Protein AF-A0A1B6BHJ2-F1 (afdb_monomer_lite)

pLDDT: mean 88.51, std 11.36, range [40.91, 98.75]

Secondary structure (DSSP, 8-state):
-HHHHHHHHHHHHHHHHHHHHIIIIIHHHHHHHTSPPPS-EEEE-SS--HHHHHHHHHHTPEEPPTTS--SEEEE--THHHH-S-GGGGTTSEEEEES-HHHHTT-HHHHHHHHHHHSEEEEEEEEEEES-TT-TTTS-HHHHHHHHHHHSS-----SSEEEEE-SS-EEEEEBTTTEEEEEEEEETTTTEEEEEE--SEEEEEEESSPEEEEEEEEE-HHHHHHHHTTT--SEEEEEEEEE-SS-EEEEESB-SS----------TTHHHHHHTT-S----TTHHHIIIIIHHHHHHHHHHHTS----------SEEEETTEEEEEPTTS-EEE--EEEEE-----TT--TTS----HHHHHHHHHHHGGGT--EEEESS---HHHHHHHHHHHTT-SSPPEEEEEEPPPSS-GGG-TT-HHHHHHHHHHHHHHHHHHTT-EEEPP-TTS--EEE----GGGEEEEEE--S--HHHHHHHHHHTTT---B-SSEEE-TT--HHHHHHHHHHHHHHHHIIIII----EEEEEE-GGG-SS--TT-B-TTS-GGG-GGGS----GGGEEE-TTT-S-EEEEEE--SS-STHHHH-GGGGG-B-SSSB-HHHHHHHHHHHH--SS-EEEEEE-----SSEEE--TTS--EE---HHHHHHHHHHHHHHHHHTT-SEEEES-SB--TT---TTTGGGSSSGGGGGGS--TT-GGGS--SEEEEEPPPPPEEEEE---TT-SEEEEEEEE-SSEEEEEEEESS---GGG-EEEEEE--S---TT-TTS----EEEEESSS-EEEE-GGG-GGGT--S-----TT--B--EEEEE--EE-TT--EE--EEEETTB--BS-TTSTT--EEEETTEEEEEEEGGGGTEEEGGGTEEE--SS-----STT-S-EEE-SEEEEEEEESTT-EEEEEEEPP--SS--EEEEE-TTHHHHHHHHHHS--

Foldseek 3Di:
DVVVVVVVVVVVVVVVVVVVCCVPPVVLVVCLVPDDADPAEEEEDDDDFQLVVLLCSLRNHHYDDPVDQGQEYEAADLVLLVDQFVLSQFQHEYEYEQCCVVCVVPPSSQVSCCVQFQKHFDQKKKFKDQWQVPVVPPDVQQQVLVCVVPVDGSPGTGIWMWMDGNRDIDIGHEPAWFHDAWFKAAPQLPFNDTAHDGFMFTAMDGPFDARMKTATGTDPNNVVRCVVVPHDNMGGQKGFGDFLRHTYMYGRTCLRNADDPDPDSGPVVLVCVLVCVDPDPDSSVNSSSRPVSSPVVVVVVCSVPRVDNPQQPAAQWFDDFQFIWGADPVRDTDTAFFQAFEDQAFAFLGDSLRGDPALVVLLVLVVVCVLLLGQEYEYAADGALSNLVSLLVCQVPDPRHRAYAYEQEQDPDPVQLACPDPVSVVVSLVRLVVRLCLLQQHDAAGDDPSHYGGRRGHHNSNRYQEYEYYEARFPVSQVRNQVVQPPDWADAPWKTFAPPAGSVLRSRRVSQRSSVCCCCVPNVYAHEYEYEYEQLAAPDAQLQQAAPVLDNCPRRSPNHHHANVRMDGPSVSHRFYEYEYQQECFPDPSSARRVQLQVDADPVGGDSSLSVLLVRLVVNRRYAYEDQEYFAFAFLDFLADHPVGRTRHNDFLQVRLVVLLVSVVSCVVSPHSYYYYHHAEQQQLDADPQQQQLQPPNSQSSNAHASNGRSRGGHLKYKFFDWDDWAWQDADPDPPDQFGTWTWTDARWWTKIKTFGPAFDDLVLKKKKFKAQDQDDDPPDPPQTDGQWMWIRHPWIFIWGAPQCQVQQQRNADDRDPPVGTDWNKHWRAPWGAGSVGDTDHTDIDGPGTAAEDDVVGVNHAWYGDTRMIMGIDTPVSVQANRLQQQKGFHAPDGDDDDDHNPTDIGHGQWMWMWIDRHPPDIDITTGGGHHDSHGHIDIDRRPSSSVSSVSSVPPDD

Radius of gyration: 37.05 Å; chains: 1; bounding box: 102×78×126 Å

Structure (mmCIF, N/CA/C/O backbone):
data_AF-A0A1B6BHJ2-F1
#
_entry.id   AF-A0A1B6BHJ2-F1
#
loop_
_atom_site.group_PDB
_atom_site.id
_atom_site.type_symbol
_atom_site.label_atom_id
_atom_site.label_alt_id
_atom_site.label_comp_id
_atom_site.label_asym_id
_atom_site.label_entity_id
_atom_site.label_seq_id
_atom_site.pdbx_PDB_ins_code
_atom_site.Cartn_x
_atom_site.Cartn_y
_atom_site.Cartn_z
_atom_site.occupancy
_atom_site.B_iso_or_equiv
_atom_site.auth_seq_id
_atom_site.auth_comp_id
_atom_site.auth_asym_id
_atom_site.auth_atom_id
_atom_site.pdbx_PDB_model_num
ATOM 1 N N . MET A 1 1 ? -55.865 11.890 91.280 1.00 54.75 1 MET A N 1
ATOM 2 C CA . MET A 1 1 ? -56.170 11.549 89.866 1.00 54.75 1 MET A CA 1
ATOM 3 C C . MET A 1 1 ? -55.189 12.130 88.832 1.00 54.75 1 MET A C 1
ATOM 5 O O . MET A 1 1 ? -54.947 11.441 87.851 1.00 54.75 1 MET A O 1
ATOM 9 N N . LYS A 1 2 ? -54.551 13.300 89.038 1.00 54.31 2 LYS A N 1
ATOM 10 C CA . LYS A 1 2 ? -53.601 13.906 88.067 1.00 54.31 2 LYS A CA 1
ATOM 11 C C . LYS A 1 2 ? -52.316 13.096 87.763 1.00 54.31 2 LYS A C 1
ATOM 13 O O . LYS A 1 2 ? -51.850 13.119 86.633 1.00 54.31 2 LYS A O 1
ATOM 18 N N . TYR A 1 3 ? -51.790 12.308 88.706 1.00 54.91 3 TYR A N 1
ATOM 19 C CA . TYR A 1 3 ? -50.538 11.544 88.514 1.00 54.91 3 TYR A CA 1
ATOM 20 C C . TYR A 1 3 ? -50.651 10.307 87.593 1.00 54.91 3 TYR A C 1
ATOM 22 O O . TYR A 1 3 ? -49.688 9.943 86.921 1.00 54.91 3 TYR A O 1
ATOM 30 N N . LYS A 1 4 ? -51.828 9.663 87.506 1.00 57.78 4 LYS A N 1
ATOM 31 C CA . LYS A 1 4 ? -52.024 8.471 86.649 1.00 57.78 4 LYS A CA 1
ATOM 32 C C . LYS A 1 4 ? -52.109 8.812 85.155 1.00 57.78 4 LYS A C 1
ATOM 34 O O . LYS A 1 4 ? -51.774 7.969 84.328 1.00 57.78 4 LYS A O 1
ATOM 39 N N . TRP A 1 5 ? -52.529 10.031 84.815 1.00 62.50 5 TRP A N 1
ATOM 40 C CA . TRP A 1 5 ? -52.622 10.497 83.427 1.00 62.50 5 TRP A CA 1
ATOM 41 C C . TRP A 1 5 ? -51.245 10.833 82.843 1.00 62.50 5 TRP A C 1
ATOM 43 O O . TRP A 1 5 ? -50.925 10.384 81.748 1.00 62.50 5 TRP A O 1
ATOM 53 N N . ILE A 1 6 ? -50.387 11.506 83.618 1.00 63.62 6 ILE A N 1
ATOM 54 C CA . ILE A 1 6 ? -49.009 11.838 83.213 1.00 63.62 6 ILE A CA 1
ATOM 55 C C . ILE A 1 6 ? -48.178 10.563 83.003 1.00 63.62 6 ILE A C 1
ATOM 57 O O . ILE A 1 6 ? -47.465 10.450 82.015 1.00 63.62 6 ILE A O 1
ATOM 61 N N . SER A 1 7 ? -48.336 9.551 83.865 1.00 67.50 7 SER A N 1
ATOM 62 C CA . SER A 1 7 ? -47.655 8.255 83.703 1.00 67.50 7 SER A CA 1
ATOM 63 C C . SER A 1 7 ? -48.098 7.491 82.446 1.00 67.50 7 SER A C 1
ATOM 65 O O . SER A 1 7 ? -47.268 6.873 81.782 1.00 67.50 7 SER A O 1
ATOM 67 N N . ARG A 1 8 ? -49.389 7.535 82.086 1.00 71.00 8 ARG A N 1
ATOM 68 C CA . ARG A 1 8 ? -49.895 6.900 80.856 1.00 71.00 8 ARG A CA 1
ATOM 69 C C . ARG A 1 8 ? -49.458 7.649 79.598 1.00 71.00 8 ARG A C 1
ATOM 71 O O . ARG A 1 8 ? -49.061 6.995 78.641 1.00 71.00 8 ARG A O 1
ATOM 78 N N . ALA A 1 9 ? -49.458 8.982 79.626 1.00 70.44 9 ALA A N 1
ATOM 79 C CA . ALA A 1 9 ? -48.932 9.802 78.538 1.00 70.44 9 ALA A CA 1
ATOM 80 C C . ALA A 1 9 ? -47.420 9.587 78.345 1.00 70.44 9 ALA A C 1
ATOM 82 O O . ALA A 1 9 ? -46.979 9.378 77.222 1.00 70.44 9 ALA A O 1
ATOM 83 N N . ALA A 1 10 ? -46.641 9.521 79.432 1.00 69.50 10 ALA A N 1
ATOM 84 C CA . ALA A 1 10 ? -45.207 9.235 79.377 1.00 69.50 10 ALA A CA 1
ATOM 85 C C . ALA A 1 10 ? -44.909 7.825 78.839 1.00 69.50 10 ALA A C 1
ATOM 87 O O . ALA A 1 10 ? -44.024 7.667 78.008 1.00 69.50 10 ALA A O 1
ATOM 88 N N . LYS A 1 11 ? -45.672 6.798 79.243 1.00 74.88 11 LYS A N 1
ATOM 89 C CA . LYS A 1 11 ? -45.531 5.438 78.690 1.00 74.88 11 LYS A CA 1
ATOM 90 C C . LYS A 1 11 ? -45.929 5.358 77.215 1.00 74.88 11 LYS A C 1
ATOM 92 O O . LYS A 1 11 ? -45.253 4.672 76.459 1.00 74.88 11 LYS A O 1
ATOM 97 N N . GLY A 1 12 ? -46.984 6.064 76.806 1.00 77.50 12 GLY A N 1
ATOM 98 C CA . GLY A 1 12 ? -47.371 6.176 75.397 1.00 77.50 12 GLY A CA 1
ATOM 99 C C . GLY A 1 12 ? -46.310 6.893 74.561 1.00 77.50 12 GLY A C 1
ATOM 100 O O . GLY A 1 12 ? -45.999 6.454 73.461 1.00 77.50 12 GLY A O 1
ATOM 101 N N . PHE A 1 13 ? -45.694 7.939 75.115 1.00 77.38 13 PHE A N 1
ATOM 102 C CA . PHE A 1 13 ? -44.609 8.677 74.474 1.00 77.38 13 PHE A CA 1
ATOM 103 C C . PHE A 1 13 ? -43.331 7.839 74.348 1.00 77.38 13 PHE A C 1
ATOM 105 O O . PHE A 1 13 ? -42.754 7.771 73.270 1.00 77.38 13 PHE A O 1
ATOM 112 N N . VAL A 1 14 ? -42.935 7.120 75.404 1.00 77.25 14 VAL A N 1
ATOM 113 C CA . VAL A 1 14 ? -41.808 6.173 75.349 1.00 77.25 14 VAL A CA 1
ATOM 114 C C . VAL A 1 14 ? -42.086 5.057 74.343 1.00 77.25 14 VAL A C 1
ATOM 116 O O . VAL A 1 14 ? -41.214 4.747 73.549 1.00 77.25 14 VAL A O 1
ATOM 119 N N . PHE A 1 15 ? -43.299 4.498 74.305 1.00 79.56 15 PHE A N 1
ATOM 120 C CA . PHE A 1 15 ? -43.665 3.458 73.337 1.00 79.56 15 PHE A CA 1
ATOM 121 C C . PHE A 1 15 ? -43.619 3.957 71.885 1.00 79.56 15 PHE A C 1
ATOM 123 O O . PHE A 1 15 ? -43.091 3.265 71.018 1.00 79.56 15 PHE A O 1
ATOM 130 N N . LEU A 1 16 ? -44.107 5.175 71.626 1.00 79.06 16 LEU A N 1
ATOM 131 C CA . LEU A 1 16 ? -44.001 5.827 70.319 1.00 79.06 16 LEU A CA 1
ATOM 132 C C . LEU A 1 16 ? -42.543 6.077 69.921 1.00 79.06 16 LEU A C 1
ATOM 134 O O . LEU A 1 16 ? -42.182 5.823 68.777 1.00 79.06 16 LEU A O 1
ATOM 138 N N . ILE A 1 17 ? -41.698 6.507 70.862 1.00 77.62 17 ILE A N 1
ATOM 139 C CA . ILE A 1 17 ? -40.258 6.671 70.629 1.00 77.62 17 ILE A CA 1
ATOM 140 C C . ILE A 1 17 ? -39.598 5.321 70.344 1.00 77.62 17 ILE A C 1
ATOM 142 O O . ILE A 1 17 ? -38.820 5.223 69.404 1.00 77.62 17 ILE A O 1
ATOM 146 N N . THR A 1 18 ? -39.923 4.262 71.087 1.00 75.38 18 THR A N 1
ATOM 147 C CA . THR A 1 18 ? -39.365 2.924 70.849 1.00 75.38 18 THR A CA 1
ATOM 148 C C . THR A 1 18 ? -39.787 2.372 69.487 1.00 75.38 18 THR A C 1
ATOM 150 O O . THR A 1 18 ? -38.952 1.829 68.772 1.00 75.38 18 THR A O 1
ATOM 153 N N . ILE A 1 19 ? -41.051 2.549 69.085 1.00 78.12 19 ILE A N 1
ATOM 154 C CA . ILE A 1 19 ? -41.525 2.183 67.742 1.00 78.12 19 ILE A CA 1
ATOM 155 C C . ILE A 1 19 ? -40.810 3.005 66.669 1.00 78.12 19 ILE A C 1
ATOM 157 O O . ILE A 1 19 ? -40.374 2.438 65.672 1.00 78.12 19 ILE A O 1
ATOM 161 N N . ALA A 1 20 ? -40.636 4.311 66.881 1.00 74.69 20 ALA A N 1
ATOM 162 C CA . ALA A 1 20 ? -39.892 5.165 65.964 1.00 74.69 20 ALA A CA 1
ATOM 163 C C . ALA A 1 20 ? -38.426 4.718 65.841 1.00 74.69 20 ALA A C 1
ATOM 165 O O . ALA A 1 20 ? -37.919 4.634 64.731 1.00 74.69 20 ALA A O 1
ATOM 166 N N . ILE A 1 21 ? -37.771 4.347 66.945 1.00 72.38 21 ILE A N 1
ATOM 167 C CA . ILE A 1 21 ? -36.404 3.802 66.963 1.00 72.38 21 ILE A CA 1
ATOM 168 C C . ILE A 1 21 ? -36.332 2.465 66.209 1.00 72.38 21 ILE A C 1
ATOM 170 O O . ILE A 1 21 ? -35.417 2.262 65.414 1.00 72.38 21 ILE A O 1
ATOM 174 N N . ILE A 1 22 ? -37.299 1.563 66.402 1.00 68.88 22 ILE A N 1
ATOM 175 C CA . ILE A 1 22 ? -37.365 0.286 65.672 1.00 68.88 22 ILE A CA 1
ATOM 176 C C . ILE A 1 22 ? -37.569 0.530 64.168 1.00 68.88 22 ILE A C 1
ATOM 178 O O . ILE A 1 22 ? -36.871 -0.075 63.355 1.00 68.88 22 ILE A O 1
ATOM 182 N N . LEU A 1 23 ? -38.467 1.445 63.792 1.00 72.19 23 LEU A N 1
ATOM 183 C CA . LEU A 1 23 ? -38.731 1.815 62.397 1.00 72.19 23 LEU A CA 1
ATOM 184 C C . LEU A 1 23 ? -37.547 2.530 61.731 1.00 72.19 23 LEU A C 1
ATOM 186 O O . LEU A 1 23 ? -37.316 2.318 60.546 1.00 72.19 23 LEU A O 1
ATOM 190 N N . LEU A 1 24 ? -36.800 3.354 62.470 1.00 67.44 24 LEU A N 1
ATOM 191 C CA . LEU A 1 24 ? -35.696 4.158 61.933 1.00 67.44 24 LEU A CA 1
ATOM 192 C C . LEU A 1 24 ? -34.348 3.434 61.923 1.00 67.44 24 LEU A C 1
ATOM 194 O O . LEU A 1 24 ? -33.525 3.728 61.063 1.00 67.44 24 LEU A O 1
ATOM 198 N N . LEU A 1 25 ? -34.095 2.518 62.863 1.00 66.62 25 LEU A N 1
ATOM 199 C CA . LEU A 1 25 ? -32.777 1.886 63.015 1.00 66.62 25 LEU A CA 1
ATOM 200 C C . LEU A 1 25 ? -32.802 0.375 62.789 1.00 66.62 25 LEU A C 1
ATOM 202 O O . LEU A 1 25 ? -31.902 -0.156 62.146 1.00 66.62 25 LEU A O 1
ATOM 206 N N . VAL A 1 26 ? -33.816 -0.331 63.294 1.00 71.31 26 VAL A N 1
ATOM 207 C CA . VAL A 1 26 ? -33.830 -1.804 63.275 1.00 71.31 26 VAL A CA 1
ATOM 208 C C . VAL A 1 26 ? -34.344 -2.337 61.942 1.00 71.31 26 VAL A C 1
ATOM 210 O O . VAL A 1 26 ? -33.709 -3.203 61.346 1.00 71.31 26 VAL A O 1
ATOM 213 N N . ILE A 1 27 ? -35.466 -1.808 61.447 1.00 72.44 27 ILE A N 1
ATOM 214 C CA . ILE A 1 27 ? -36.059 -2.259 60.182 1.00 72.44 27 ILE A CA 1
ATOM 215 C C . ILE A 1 27 ? -35.110 -2.013 58.996 1.00 72.44 27 ILE A C 1
ATOM 217 O O . ILE A 1 27 ? -34.836 -2.986 58.295 1.00 72.44 27 ILE A O 1
ATOM 221 N N . PRO A 1 28 ? -34.518 -0.812 58.810 1.00 73.44 28 PRO A N 1
ATOM 222 C CA . PRO A 1 28 ? -33.543 -0.567 57.744 1.00 73.44 28 PRO A CA 1
ATOM 223 C C . PRO A 1 28 ? -32.313 -1.481 57.822 1.00 73.44 28 PRO A C 1
ATOM 225 O O . PRO A 1 28 ? -31.801 -1.934 56.797 1.00 73.44 28 PRO A O 1
ATOM 228 N N . HIS A 1 29 ? -31.860 -1.803 59.041 1.00 74.38 29 HIS A N 1
ATOM 229 C CA . HIS A 1 29 ? -30.739 -2.716 59.258 1.00 74.38 29 HIS A CA 1
ATOM 230 C C . HIS A 1 29 ? -31.064 -4.157 58.847 1.00 74.38 29 HIS A C 1
ATOM 232 O O . HIS A 1 29 ? -30.258 -4.805 58.179 1.00 74.38 29 HIS A O 1
ATOM 238 N N . ILE A 1 30 ? -32.254 -4.650 59.202 1.00 72.38 30 ILE A N 1
ATOM 239 C CA . ILE A 1 30 ? -32.726 -5.982 58.801 1.00 72.38 30 ILE A CA 1
ATOM 240 C C . ILE A 1 30 ? -32.919 -6.047 57.281 1.00 72.38 30 ILE A C 1
ATOM 242 O O . ILE A 1 30 ? -32.460 -7.001 56.653 1.00 72.38 30 ILE A O 1
ATOM 246 N N . THR A 1 31 ? -33.544 -5.032 56.672 1.00 74.94 31 THR A N 1
ATOM 247 C CA . THR A 1 31 ? -33.761 -4.995 55.216 1.00 74.94 31 THR A CA 1
ATOM 248 C C . THR A 1 31 ? -32.447 -4.964 54.445 1.00 74.94 31 THR A C 1
ATOM 250 O O . THR A 1 31 ? -32.318 -5.660 53.446 1.00 74.94 31 THR A O 1
ATOM 253 N N . PHE A 1 32 ? -31.441 -4.231 54.928 1.00 79.44 32 PHE A N 1
ATOM 254 C CA . PHE A 1 32 ? -30.124 -4.199 54.294 1.00 79.44 32 PHE A CA 1
ATOM 255 C C . PHE A 1 32 ? -29.363 -5.523 54.442 1.00 79.44 32 PHE A C 1
ATOM 257 O O . PHE A 1 32 ? -28.806 -6.022 53.463 1.00 79.44 32 PHE A O 1
ATOM 264 N N . ARG A 1 33 ? -29.378 -6.155 55.629 1.00 76.50 33 ARG A N 1
ATOM 265 C CA . ARG A 1 33 ? -28.768 -7.487 55.804 1.00 76.50 33 ARG A CA 1
ATOM 266 C C . ARG A 1 33 ? -29.377 -8.519 54.856 1.00 76.50 33 ARG A C 1
ATOM 268 O O . ARG A 1 33 ? -28.623 -9.274 54.255 1.00 76.50 33 ARG A O 1
ATOM 275 N N . ASN A 1 34 ? -30.694 -8.476 54.659 1.00 76.50 34 ASN A N 1
ATOM 276 C CA . ASN A 1 34 ? -31.422 -9.407 53.793 1.00 76.50 34 ASN A CA 1
ATOM 277 C C . ASN A 1 34 ? -31.439 -9.017 52.301 1.00 76.50 34 ASN A C 1
ATOM 279 O O . ASN A 1 34 ? -31.999 -9.761 51.500 1.00 76.50 34 ASN A O 1
ATOM 283 N N . LYS A 1 35 ? -30.859 -7.873 51.910 1.00 77.06 35 LYS A N 1
ATOM 284 C CA . LYS A 1 35 ? -30.733 -7.465 50.499 1.00 77.06 35 LYS A CA 1
ATOM 285 C C . LYS A 1 35 ? -29.885 -8.512 49.744 1.00 77.06 35 LYS A C 1
ATOM 287 O O . LYS A 1 35 ? -28.841 -8.886 50.277 1.00 77.06 35 LYS A O 1
ATOM 292 N N . PRO A 1 36 ? -30.294 -9.021 48.573 1.00 73.44 36 PRO A N 1
ATOM 293 C CA . PRO A 1 36 ? -29.466 -9.951 47.801 1.00 73.44 36 PRO A CA 1
ATOM 294 C C . PRO A 1 36 ? -28.152 -9.284 47.360 1.00 73.44 36 PRO A C 1
ATOM 296 O O . PRO A 1 36 ? -28.109 -8.058 47.233 1.00 73.44 36 PRO A O 1
ATOM 299 N N . SER A 1 37 ? -27.091 -10.075 47.172 1.00 73.62 37 SER A N 1
ATOM 300 C CA . SER A 1 37 ? -25.862 -9.597 46.523 1.00 73.62 37 SER A CA 1
ATOM 301 C C . SER A 1 37 ? -26.157 -9.210 45.074 1.00 73.62 37 SER A C 1
ATOM 303 O O . SER A 1 37 ? -27.034 -9.803 44.442 1.00 73.62 37 SER A O 1
ATOM 305 N N . SER A 1 38 ? -25.458 -8.194 44.575 1.00 72.19 38 SER A N 1
ATOM 306 C CA . SER A 1 38 ? -25.502 -7.831 43.161 1.00 72.19 38 SER A CA 1
ATOM 307 C C . SER A 1 38 ? -24.807 -8.909 42.328 1.00 72.19 38 SER A C 1
ATOM 309 O O . SER A 1 38 ? -23.822 -9.483 42.777 1.00 72.19 38 SER A O 1
ATOM 311 N N . ASN A 1 39 ? -25.274 -9.144 41.099 1.00 71.56 39 ASN A N 1
ATOM 312 C CA . ASN A 1 39 ? -24.555 -9.977 40.122 1.00 71.56 39 ASN A CA 1
ATOM 313 C C . ASN A 1 39 ? -23.445 -9.195 39.389 1.00 71.56 39 ASN A C 1
ATOM 315 O O . ASN A 1 39 ? -22.817 -9.716 38.472 1.00 71.56 39 ASN A O 1
ATOM 319 N N . ILE A 1 40 ? -23.260 -7.920 39.737 1.00 77.56 40 ILE A N 1
ATOM 320 C CA . ILE A 1 40 ? -22.261 -7.030 39.147 1.00 77.56 40 ILE A CA 1
ATOM 321 C C . ILE A 1 40 ? -20.995 -7.096 39.996 1.00 77.56 40 ILE A C 1
ATOM 323 O O . ILE A 1 40 ? -21.052 -6.916 41.215 1.00 77.56 40 ILE A O 1
ATOM 327 N N . THR A 1 41 ? -19.867 -7.279 39.325 1.00 82.62 41 THR A N 1
ATOM 328 C CA . THR A 1 41 ? -18.513 -7.249 39.883 1.00 82.62 41 THR A CA 1
ATOM 329 C C . THR A 1 41 ? -17.804 -5.973 39.439 1.00 82.62 41 THR A C 1
ATOM 331 O O . THR A 1 41 ? -18.044 -5.476 38.332 1.00 82.62 41 THR A O 1
ATOM 334 N N . MET A 1 42 ? -16.944 -5.418 40.292 1.00 84.62 42 MET A N 1
ATOM 335 C CA . MET A 1 42 ? -16.198 -4.195 39.984 1.00 84.62 42 MET A CA 1
ATOM 336 C C . MET A 1 42 ? -14.727 -4.325 40.373 1.00 84.62 42 MET A C 1
ATOM 338 O O . MET A 1 42 ? -14.414 -4.875 41.428 1.00 84.62 42 MET A O 1
ATOM 342 N N . LYS A 1 43 ? -13.843 -3.778 39.534 1.00 85.69 43 LYS A N 1
ATOM 343 C CA . LYS A 1 43 ? -12.403 -3.642 39.799 1.00 85.69 43 LYS A CA 1
ATOM 344 C C . LYS A 1 43 ? -11.993 -2.172 39.706 1.00 85.69 43 LYS A C 1
ATOM 346 O O . LYS A 1 43 ? -12.467 -1.447 38.829 1.00 85.69 43 LYS A O 1
ATOM 351 N N . GLN A 1 44 ? -11.129 -1.736 40.619 1.00 84.38 44 GLN A N 1
ATOM 352 C CA . GLN A 1 44 ? -10.574 -0.382 40.677 1.00 84.38 44 GLN A CA 1
ATOM 353 C C . GLN A 1 44 ? -9.040 -0.456 40.617 1.00 84.38 44 GLN A C 1
ATOM 355 O O . GLN A 1 44 ? -8.454 -1.348 41.221 1.00 84.38 44 GLN A O 1
ATOM 360 N N . TYR A 1 45 ? -8.400 0.484 39.916 1.00 78.12 45 TYR A N 1
ATOM 361 C CA . TYR A 1 45 ? -6.940 0.518 39.710 1.00 78.12 45 TYR A CA 1
ATOM 362 C C . TYR A 1 45 ? -6.180 1.533 40.597 1.00 78.12 45 TYR A C 1
ATOM 364 O O . TYR A 1 45 ? -5.059 1.899 40.273 1.00 78.12 45 TYR A O 1
ATOM 372 N N . ASP A 1 46 ? -6.755 1.982 41.716 1.00 74.19 46 ASP A N 1
ATOM 373 C CA . ASP A 1 46 ? -6.179 2.989 42.636 1.00 74.19 46 ASP A CA 1
ATOM 374 C C . ASP A 1 46 ? -6.374 2.571 44.106 1.00 74.19 46 ASP A C 1
ATOM 376 O O . ASP A 1 46 ? -7.233 1.738 44.407 1.00 74.19 46 ASP A O 1
ATOM 380 N N . ASP A 1 47 ? -5.627 3.198 45.022 1.00 54.84 47 ASP A N 1
ATOM 381 C CA . ASP A 1 47 ? -5.481 2.868 46.454 1.00 54.84 47 ASP A CA 1
ATOM 382 C C . ASP A 1 47 ? -6.709 3.226 47.331 1.00 54.84 47 ASP A C 1
ATOM 384 O O . ASP A 1 47 ? -6.600 3.649 48.485 1.00 54.84 47 ASP A O 1
ATOM 388 N N . GLY A 1 48 ? -7.916 3.000 46.810 1.00 62.75 48 GLY A N 1
ATOM 389 C CA . GLY A 1 48 ? -9.154 2.984 47.581 1.00 62.75 48 GLY A CA 1
ATOM 390 C C . GLY A 1 48 ? -9.775 4.361 47.821 1.00 62.75 48 GLY A C 1
ATOM 391 O O . GLY A 1 48 ? -9.324 5.170 48.630 1.00 62.75 48 GLY A O 1
ATOM 392 N N . SER A 1 49 ? -10.928 4.586 47.191 1.00 73.00 49 SER A N 1
ATOM 393 C CA . SER A 1 49 ? -11.822 5.689 47.547 1.00 73.00 49 SER A CA 1
ATOM 394 C C . SER A 1 49 ? -12.840 5.235 48.598 1.00 73.00 49 SER A C 1
ATOM 396 O O . SER A 1 49 ? -13.564 4.257 48.392 1.00 73.00 49 SER A O 1
ATOM 398 N N . GLU A 1 50 ? -12.962 5.971 49.711 1.00 77.81 50 GLU A N 1
ATOM 399 C CA . GLU A 1 50 ? -14.015 5.728 50.714 1.00 77.81 50 GLU A CA 1
ATOM 400 C C . GLU A 1 50 ? -15.416 5.765 50.093 1.00 77.81 50 GLU A C 1
ATOM 402 O O . GLU A 1 50 ? -16.300 5.011 50.504 1.00 77.81 50 GLU A O 1
ATOM 407 N N . SER A 1 51 ? -15.610 6.614 49.083 1.00 80.88 51 SER A N 1
ATOM 408 C CA . SER A 1 51 ? -16.886 6.780 48.396 1.00 80.88 51 SER A CA 1
ATOM 409 C C . SER A 1 51 ? -17.217 5.581 47.498 1.00 80.88 51 SER A C 1
ATOM 411 O O . SER A 1 51 ? -18.358 5.112 47.500 1.00 80.88 51 SER A O 1
ATOM 413 N N . ILE A 1 52 ? -16.214 5.016 46.814 1.00 83.75 52 ILE A N 1
ATOM 414 C CA . ILE A 1 52 ? -16.351 3.783 46.026 1.00 83.75 52 ILE A CA 1
ATOM 415 C C . ILE A 1 52 ? -16.603 2.589 46.942 1.00 83.75 52 ILE A C 1
ATOM 417 O O . ILE A 1 52 ? -17.525 1.815 46.703 1.00 83.75 52 ILE A O 1
ATOM 421 N N . LYS A 1 53 ? -15.876 2.487 48.058 1.00 83.88 53 LYS A N 1
ATOM 422 C CA . LYS A 1 53 ? -16.131 1.457 49.070 1.00 83.88 53 LYS A CA 1
ATOM 423 C C . LYS A 1 53 ? -17.552 1.550 49.626 1.00 83.88 53 LYS A C 1
ATOM 425 O O . LYS A 1 53 ? -18.246 0.541 49.745 1.00 83.88 53 LYS A O 1
ATOM 430 N N . TRP A 1 54 ? -18.015 2.766 49.927 1.00 86.50 54 TRP A N 1
ATOM 431 C CA . TRP A 1 54 ? -19.387 3.001 50.367 1.00 86.50 54 TRP A CA 1
ATOM 432 C C . TRP A 1 54 ? -20.403 2.548 49.312 1.00 86.50 54 TRP A C 1
ATOM 434 O O . TRP A 1 54 ? -21.371 1.870 49.661 1.00 86.50 54 TRP A O 1
ATOM 444 N N . LEU A 1 55 ? -20.178 2.893 48.037 1.00 85.94 55 LEU A N 1
ATOM 445 C CA . LEU A 1 55 ? -21.007 2.487 46.897 1.00 85.94 55 LEU A CA 1
ATOM 446 C C . LEU A 1 55 ? -21.095 0.964 46.788 1.00 85.94 55 LEU A C 1
ATOM 448 O O . LEU A 1 55 ? -22.206 0.426 46.797 1.00 85.94 55 LEU A O 1
ATOM 452 N N . SER A 1 56 ? -19.949 0.281 46.753 1.00 83.81 56 SER A N 1
ATOM 453 C CA . SER A 1 56 ? -19.875 -1.180 46.672 1.00 83.81 56 SER A CA 1
ATOM 454 C C . SER A 1 56 ? -20.624 -1.838 47.820 1.00 83.81 56 SER A C 1
ATOM 456 O O . SER A 1 56 ? -21.468 -2.704 47.599 1.00 83.81 56 SER A O 1
ATOM 458 N N . ASP A 1 57 ? -20.417 -1.360 49.047 1.00 83.75 57 ASP A N 1
ATOM 459 C CA . ASP A 1 57 ? -21.096 -1.886 50.226 1.00 83.75 57 ASP A CA 1
ATOM 460 C C . ASP A 1 57 ? -22.617 -1.637 50.198 1.00 83.75 57 ASP A C 1
ATOM 462 O O . ASP A 1 57 ? -23.407 -2.498 50.591 1.00 83.75 57 ASP A O 1
ATOM 466 N N . HIS A 1 58 ? -23.055 -0.453 49.759 1.00 84.50 58 HIS A N 1
ATOM 467 C CA . HIS A 1 58 ? -24.472 -0.083 49.692 1.00 84.50 58 HIS A CA 1
ATOM 468 C C . HIS A 1 58 ? -25.242 -0.902 48.646 1.00 84.50 58 HIS A C 1
ATOM 470 O O . HIS A 1 58 ? -26.389 -1.325 48.876 1.00 84.50 58 HIS A O 1
ATOM 476 N N . PHE A 1 59 ? -24.608 -1.127 47.497 1.00 83.56 59 PHE A N 1
ATOM 477 C CA . PHE A 1 59 ? -25.159 -1.896 46.389 1.00 83.56 59 PHE A CA 1
ATOM 478 C C . PHE A 1 59 ? -24.856 -3.399 46.470 1.00 83.56 59 PHE A C 1
ATOM 480 O O . PHE A 1 59 ? -25.429 -4.151 45.688 1.00 83.56 59 PHE A O 1
ATOM 487 N N . LYS A 1 60 ? -24.046 -3.842 47.444 1.00 82.19 60 LYS A N 1
ATOM 488 C CA . LYS A 1 60 ? -23.551 -5.223 47.577 1.00 82.19 60 LYS A CA 1
ATOM 489 C C . LYS A 1 60 ? -22.873 -5.725 46.294 1.00 82.19 60 LYS A C 1
ATOM 491 O O . LYS A 1 60 ? -23.190 -6.812 45.819 1.00 82.19 60 LYS A O 1
ATOM 496 N N . ILE A 1 61 ? -22.005 -4.889 45.727 1.00 81.69 61 ILE A N 1
ATOM 497 C CA . ILE A 1 61 ? -21.153 -5.206 44.573 1.00 81.69 61 ILE A CA 1
ATOM 498 C C . ILE A 1 61 ? -19.965 -6.018 45.084 1.00 81.69 61 ILE A C 1
ATOM 500 O O . ILE A 1 61 ? -19.352 -5.634 46.082 1.00 81.69 61 ILE A O 1
ATOM 504 N N . GLU A 1 62 ? -19.665 -7.129 44.419 1.00 79.06 62 GLU A N 1
ATOM 505 C CA . GLU A 1 62 ? -18.497 -7.949 44.740 1.00 79.06 62 GLU A CA 1
ATOM 506 C C . GLU A 1 62 ? -17.238 -7.349 44.099 1.00 79.06 62 GLU A C 1
ATOM 508 O O . GLU A 1 62 ? -17.265 -6.849 42.969 1.00 79.06 62 GLU A O 1
ATOM 513 N N . GLU A 1 63 ? -16.139 -7.358 44.849 1.00 73.75 63 GLU A N 1
ATOM 514 C CA . GLU A 1 63 ? -14.829 -6.971 44.333 1.00 73.75 63 GLU A CA 1
ATOM 515 C C . GLU A 1 63 ? -14.310 -8.109 43.451 1.00 73.75 63 GLU A C 1
ATOM 517 O O . GLU A 1 63 ? -14.361 -9.272 43.847 1.00 73.75 63 GLU A O 1
ATOM 522 N N . SER A 1 64 ? -13.888 -7.778 42.233 1.00 67.12 64 SER A N 1
ATOM 523 C CA . SER A 1 64 ? -13.346 -8.757 41.290 1.00 67.12 64 SER A CA 1
ATOM 524 C C . SER A 1 64 ? -11.934 -9.166 41.717 1.00 67.12 64 SER A C 1
ATOM 526 O O . SER A 1 64 ? -11.051 -8.322 41.867 1.00 67.12 64 SER A O 1
ATOM 528 N N . ASP A 1 65 ? -11.739 -10.464 41.919 1.00 64.62 65 ASP A N 1
ATOM 529 C CA . ASP A 1 65 ? -10.455 -11.142 42.074 1.00 64.62 65 ASP A CA 1
ATOM 530 C C . ASP A 1 65 ? -10.075 -11.885 40.775 1.00 64.62 65 ASP A C 1
ATOM 532 O O . ASP A 1 65 ? -10.870 -11.959 39.837 1.00 64.62 65 ASP A O 1
ATOM 536 N N . ASP A 1 66 ? -8.859 -12.441 40.690 1.00 54.56 66 ASP A N 1
ATOM 537 C CA . ASP A 1 66 ? -8.291 -13.024 39.452 1.00 54.56 66 ASP A CA 1
ATOM 538 C C . ASP A 1 66 ? -9.153 -14.131 38.798 1.00 54.56 66 ASP A C 1
ATOM 540 O O . ASP A 1 66 ? -8.912 -14.517 37.655 1.00 54.56 66 ASP A O 1
ATOM 544 N N . GLN A 1 67 ? -10.153 -14.671 39.504 1.00 49.44 67 GLN A N 1
ATOM 545 C CA . GLN A 1 67 ? -11.055 -15.714 39.001 1.00 49.44 67 GLN A CA 1
ATOM 546 C C . GLN A 1 67 ? -12.394 -15.180 38.465 1.00 49.44 67 GLN A C 1
ATOM 548 O O . GLN A 1 67 ? -13.111 -15.929 37.797 1.00 49.44 67 GLN A O 1
ATOM 553 N N . ILE A 1 68 ? -12.752 -13.921 38.742 1.00 56.78 68 ILE A N 1
ATOM 554 C CA . ILE A 1 68 ? -14.056 -13.342 38.403 1.00 56.78 68 ILE A CA 1
ATOM 555 C C . ILE A 1 68 ? -13.857 -12.122 37.502 1.00 56.78 68 ILE A C 1
ATOM 557 O O . ILE A 1 68 ? -13.377 -11.085 37.950 1.00 56.78 68 ILE A O 1
ATOM 561 N N . VAL A 1 69 ? -14.293 -12.210 36.240 1.00 59.41 69 VAL A N 1
ATOM 562 C CA . VAL A 1 69 ? -14.229 -11.084 35.291 1.00 59.41 69 VAL A CA 1
ATOM 563 C C . VAL A 1 69 ? -15.094 -9.917 35.813 1.00 59.41 69 VAL A C 1
ATOM 565 O O . VAL A 1 69 ? -16.282 -10.124 36.102 1.00 59.41 69 VAL A O 1
ATOM 568 N N . PRO A 1 70 ? -14.536 -8.702 35.973 1.00 63.44 70 PRO A N 1
ATOM 569 C CA . PRO A 1 70 ? -15.289 -7.538 36.438 1.00 63.44 70 PRO A CA 1
ATOM 570 C C . PRO A 1 70 ? -16.306 -7.118 35.377 1.00 63.44 70 PRO A C 1
ATOM 572 O O . PRO A 1 70 ? -15.965 -7.136 34.212 1.00 63.44 70 PRO A O 1
ATOM 575 N N . ARG A 1 71 ? -17.522 -6.689 35.736 1.00 79.12 71 ARG A N 1
ATOM 576 C CA . ARG A 1 71 ? -18.478 -6.069 34.786 1.00 79.12 71 ARG A CA 1
ATOM 577 C C . ARG A 1 71 ? -18.303 -4.551 34.679 1.00 79.12 71 ARG A C 1
ATOM 579 O O . ARG A 1 71 ? -18.710 -3.953 33.682 1.00 79.12 71 ARG A O 1
ATOM 586 N N . ILE A 1 72 ? -17.717 -3.930 35.705 1.00 86.00 72 ILE A N 1
ATOM 587 C CA . ILE A 1 72 ? -17.366 -2.506 35.744 1.00 86.00 72 ILE A CA 1
ATOM 588 C C . ILE A 1 72 ? -15.878 -2.359 36.077 1.00 86.00 72 ILE A C 1
ATOM 590 O O . ILE A 1 72 ? -15.404 -2.878 37.088 1.00 86.00 72 ILE A O 1
ATOM 594 N N . LEU A 1 73 ? -15.160 -1.594 35.263 1.00 87.19 73 LEU A N 1
ATOM 595 C CA . LEU A 1 73 ? -13.775 -1.203 35.488 1.00 87.19 73 LEU A CA 1
ATOM 596 C C . LEU A 1 73 ? -13.694 0.288 35.780 1.00 87.19 73 LEU A C 1
ATOM 598 O O . LEU A 1 73 ? -14.077 1.100 34.941 1.00 87.19 73 LEU A O 1
ATOM 602 N N . LEU A 1 74 ? -13.175 0.655 36.947 1.00 88.75 74 LEU A N 1
ATOM 603 C CA . LEU A 1 74 ? -12.862 2.041 37.280 1.00 88.75 74 LEU A CA 1
ATOM 604 C C . LEU A 1 74 ? -11.357 2.273 37.115 1.00 88.75 74 LEU A C 1
ATOM 606 O O . LEU A 1 74 ? -10.552 1.834 37.938 1.00 88.75 74 LEU A O 1
ATOM 610 N N . ILE A 1 75 ? -10.996 2.970 36.040 1.00 89.12 75 ILE A N 1
ATOM 611 C CA . ILE A 1 75 ? -9.624 3.320 35.683 1.00 89.12 75 ILE A CA 1
ATOM 612 C C . ILE A 1 75 ? -9.392 4.774 36.072 1.00 89.12 75 ILE A C 1
ATOM 614 O O . ILE A 1 75 ? -9.714 5.716 35.347 1.00 89.12 75 ILE A O 1
ATOM 618 N N . ASN A 1 76 ? -8.818 4.947 37.248 1.00 87.56 76 ASN A N 1
ATOM 619 C CA . ASN A 1 76 ? -8.444 6.240 37.799 1.00 87.56 76 ASN A CA 1
ATOM 620 C C . ASN A 1 76 ? -6.936 6.314 38.089 1.00 87.56 76 ASN A C 1
ATOM 622 O O . ASN A 1 76 ? -6.484 7.258 38.736 1.00 87.56 76 ASN A O 1
ATOM 626 N N . ASP A 1 77 ? -6.155 5.356 37.579 1.00 86.56 77 ASP A N 1
ATOM 627 C CA . ASP A 1 77 ? -4.695 5.339 37.612 1.00 86.56 77 ASP A CA 1
ATOM 628 C C . ASP A 1 77 ? -4.074 5.151 36.224 1.00 86.56 77 ASP A C 1
ATOM 630 O O . ASP A 1 77 ? -4.595 4.413 35.387 1.00 86.56 77 ASP A O 1
ATOM 634 N N . SER A 1 78 ? -2.967 5.854 35.974 1.00 84.50 78 SER A N 1
ATOM 635 C CA . SER A 1 78 ? -2.262 5.824 34.694 1.00 84.50 78 SER A CA 1
ATOM 636 C C . SER A 1 78 ? -1.483 4.532 34.477 1.00 84.50 78 SER A C 1
ATOM 638 O O . SER A 1 78 ? -1.243 4.195 33.322 1.00 84.50 78 SER A O 1
ATOM 640 N N . HIS A 1 79 ? -1.145 3.776 35.530 1.00 85.06 79 HIS A N 1
ATOM 641 C CA . HIS A 1 79 ? -0.445 2.495 35.395 1.00 85.06 79 HIS A CA 1
ATOM 642 C C . HIS A 1 79 ? -1.221 1.494 34.528 1.00 85.06 79 HIS A C 1
ATOM 644 O O . HIS A 1 79 ? -0.625 0.710 33.797 1.00 85.06 79 HIS A O 1
ATOM 650 N N . PHE A 1 80 ? -2.557 1.578 34.508 1.00 83.31 80 PHE A N 1
ATOM 651 C CA . PHE A 1 80 ? -3.380 0.793 33.586 1.00 83.31 80 PHE A CA 1
ATOM 652 C C . PHE A 1 80 ? -2.964 0.981 32.115 1.00 83.31 80 PHE A C 1
ATOM 654 O O . PHE A 1 80 ? -2.948 0.031 31.338 1.00 83.31 80 PHE A O 1
ATOM 661 N N . LEU A 1 81 ? -2.604 2.205 31.722 1.00 82.19 81 LEU A N 1
ATOM 662 C CA . LEU A 1 81 ? -2.213 2.525 30.348 1.00 82.19 81 LEU A CA 1
ATOM 663 C C . LEU A 1 81 ? -0.830 1.957 29.992 1.00 82.19 81 LEU A C 1
ATOM 665 O O . LEU A 1 81 ? -0.516 1.821 28.810 1.00 82.19 81 LEU A O 1
ATOM 669 N N . GLU A 1 82 ? -0.027 1.587 30.985 1.00 79.94 82 GLU A N 1
ATOM 670 C CA . GLU A 1 82 ? 1.283 0.957 30.804 1.00 79.94 82 GLU A CA 1
ATOM 671 C C . GLU A 1 82 ? 1.184 -0.563 30.621 1.00 79.94 82 GLU A C 1
ATOM 673 O O . GLU A 1 82 ? 2.150 -1.185 30.182 1.00 79.94 82 GLU A O 1
ATOM 678 N N . LEU A 1 83 ? 0.026 -1.167 30.914 1.00 74.12 83 LEU A N 1
ATOM 679 C CA . LEU A 1 83 ? -0.172 -2.603 30.752 1.00 74.12 83 LEU A CA 1
ATOM 680 C C . LEU A 1 83 ? -0.198 -2.984 29.252 1.00 74.12 83 LEU A C 1
ATOM 682 O O . LEU A 1 83 ? -0.853 -2.291 28.459 1.00 74.12 83 LEU A O 1
ATOM 686 N N . PRO A 1 84 ? 0.516 -4.059 28.859 1.00 52.12 84 PRO A N 1
ATOM 687 C CA . PRO A 1 84 ? 0.673 -4.470 27.461 1.00 52.12 84 PRO A CA 1
ATOM 688 C C . PRO A 1 84 ? -0.569 -5.151 26.865 1.00 52.12 84 PRO A C 1
ATOM 690 O O . PRO A 1 84 ? -0.737 -5.108 25.654 1.00 52.12 84 PRO A O 1
ATOM 693 N N . ASP A 1 85 ? -1.442 -5.713 27.706 1.00 55.94 85 ASP A N 1
ATOM 694 C CA . ASP A 1 85 ? -2.609 -6.500 27.302 1.00 55.94 85 ASP A CA 1
ATOM 695 C C . ASP A 1 85 ? -3.879 -5.926 27.945 1.00 55.94 85 ASP A C 1
ATOM 697 O O . ASP A 1 85 ? -4.278 -6.329 29.041 1.00 55.94 85 ASP A O 1
ATOM 701 N N . SER A 1 86 ? -4.563 -4.983 27.293 1.00 55.53 86 SER A N 1
ATOM 702 C CA . SER A 1 86 ? -5.822 -4.433 27.816 1.00 55.53 86 SER A CA 1
ATOM 703 C C . SER A 1 86 ? -7.028 -5.354 27.552 1.00 55.53 86 SER A C 1
ATOM 705 O O . SER A 1 86 ? -8.156 -4.905 27.371 1.00 55.53 86 SER A O 1
ATOM 707 N N . TYR A 1 87 ? -6.842 -6.679 27.592 1.00 55.75 87 TYR A N 1
ATOM 708 C CA . TYR A 1 87 ? -7.950 -7.648 27.542 1.00 55.75 87 TYR A CA 1
ATOM 709 C C . TYR A 1 87 ? -9.008 -7.383 28.619 1.00 55.75 87 TYR A C 1
ATOM 711 O O . TYR A 1 87 ? -10.186 -7.664 28.409 1.00 55.75 87 TYR A O 1
ATOM 719 N N . GLU A 1 88 ? -8.612 -6.774 29.742 1.00 65.31 88 GLU A N 1
ATOM 720 C CA . GLU A 1 88 ? -9.527 -6.438 30.828 1.00 65.31 88 GLU A CA 1
ATOM 721 C C . GLU A 1 88 ? -10.641 -5.466 30.414 1.00 65.31 88 GLU A C 1
ATOM 723 O O . GLU A 1 88 ? -11.737 -5.576 30.951 1.00 65.31 88 GLU A O 1
ATOM 728 N N . ILE A 1 89 ? -10.439 -4.552 29.454 1.00 72.31 89 ILE A N 1
ATOM 729 C CA . ILE A 1 89 ? -11.514 -3.618 29.054 1.00 72.31 89 ILE A CA 1
ATOM 730 C C . ILE A 1 89 ? -12.595 -4.274 28.194 1.00 72.31 89 ILE A C 1
ATOM 732 O O . ILE A 1 89 ? -13.718 -3.770 28.165 1.00 72.31 89 ILE A O 1
ATOM 736 N N . SER A 1 90 ? -12.301 -5.404 27.548 1.00 67.12 90 SER A N 1
ATOM 737 C CA . SER A 1 90 ? -13.246 -6.078 26.659 1.00 67.12 90 SER A CA 1
ATOM 738 C C . SER A 1 90 ? -14.535 -6.467 27.383 1.00 67.12 90 SER A C 1
ATOM 740 O O . SER A 1 90 ? -14.499 -7.058 28.461 1.00 67.12 90 SER A O 1
ATOM 742 N N . ARG A 1 91 ? -15.690 -6.186 26.764 1.00 68.56 91 ARG A N 1
ATOM 743 C CA . ARG A 1 91 ? -17.034 -6.592 27.237 1.00 68.56 91 ARG A CA 1
ATOM 744 C C . ARG A 1 91 ? -17.444 -6.018 28.601 1.00 68.56 91 ARG A C 1
ATOM 746 O O . ARG A 1 91 ? -18.437 -6.470 29.179 1.00 68.56 91 ARG A O 1
ATOM 753 N N . ASN A 1 92 ? -16.734 -4.995 29.072 1.00 77.44 92 ASN A N 1
ATOM 754 C CA . ASN A 1 92 ? -16.965 -4.350 30.359 1.00 77.44 92 ASN A CA 1
ATOM 755 C C . ASN A 1 92 ? -17.460 -2.915 30.194 1.00 77.44 92 ASN A C 1
ATOM 757 O O . ASN A 1 92 ? -17.291 -2.289 29.146 1.00 77.44 92 ASN A O 1
ATOM 761 N N . ILE A 1 93 ? -18.088 -2.384 31.244 1.00 85.62 93 ILE A N 1
ATOM 762 C CA . ILE A 1 93 ? -18.296 -0.942 31.352 1.00 85.62 93 ILE A CA 1
ATOM 763 C C . ILE A 1 93 ? -17.036 -0.329 31.946 1.00 85.62 93 ILE A C 1
ATOM 765 O O . ILE A 1 93 ? -16.652 -0.665 33.064 1.00 85.62 93 ILE A O 1
ATOM 769 N N . VAL A 1 94 ? -16.415 0.595 31.225 1.00 88.31 94 VAL A N 1
ATOM 770 C CA . VAL A 1 94 ? -15.137 1.193 31.611 1.00 88.31 94 VAL A CA 1
ATOM 771 C C . VAL A 1 94 ? -15.339 2.658 31.973 1.00 88.31 94 VAL A C 1
ATOM 773 O O . VAL A 1 94 ? -15.826 3.449 31.173 1.00 88.31 94 VAL A O 1
ATOM 776 N N . VAL A 1 95 ? -14.963 3.047 33.183 1.00 91.50 95 VAL A N 1
ATOM 777 C CA . VAL A 1 95 ? -15.023 4.427 33.664 1.00 91.50 95 VAL A CA 1
ATOM 778 C C . VAL A 1 95 ? -13.599 4.941 33.815 1.00 91.50 95 VAL A C 1
ATOM 780 O O . VAL A 1 95 ? -12.890 4.545 34.732 1.00 91.50 95 VAL A O 1
ATOM 783 N N . PHE A 1 96 ? -13.191 5.829 32.917 1.00 92.31 96 PHE A N 1
ATOM 784 C CA . PHE A 1 96 ? -11.938 6.571 33.002 1.00 92.31 96 PHE A CA 1
ATOM 785 C C . PHE A 1 96 ? -12.168 7.846 33.811 1.00 92.31 96 PHE A C 1
ATOM 787 O O . PHE A 1 96 ? -13.148 8.554 33.570 1.00 92.31 96 PHE A O 1
ATOM 794 N N . GLU A 1 97 ? -11.285 8.168 34.751 1.00 92.31 97 GLU A N 1
ATOM 795 C CA . GLU A 1 97 ? -11.456 9.340 35.612 1.00 92.31 97 GLU A CA 1
ATOM 796 C C . GLU A 1 97 ? -10.174 10.160 35.759 1.00 92.31 97 GLU A C 1
ATOM 798 O O . GLU A 1 97 ? -9.194 9.686 36.329 1.00 92.31 97 GLU A O 1
ATOM 803 N N . ALA A 1 98 ? -10.231 11.418 35.304 1.00 90.94 98 ALA A N 1
ATOM 804 C CA . ALA A 1 98 ? -9.215 12.452 35.514 1.00 90.94 98 ALA A CA 1
ATOM 805 C C . ALA A 1 98 ? -7.761 11.963 35.324 1.00 90.94 98 ALA A C 1
ATOM 807 O O . ALA A 1 98 ? -6.922 12.085 36.226 1.00 90.94 98 ALA A O 1
ATOM 808 N N . LEU A 1 99 ? -7.486 11.351 34.166 1.00 91.12 99 LEU A N 1
ATOM 809 C CA . LEU A 1 99 ? -6.209 10.703 33.868 1.00 91.12 99 LEU A CA 1
ATOM 810 C C . LEU A 1 99 ? -5.200 11.618 33.163 1.00 91.12 99 LEU A C 1
ATOM 812 O O . LEU A 1 99 ? -4.003 11.347 33.248 1.00 91.12 99 LEU A O 1
ATOM 816 N N . TYR A 1 100 ? -5.620 12.704 32.505 1.00 89.75 100 TYR A N 1
ATOM 817 C CA . TYR A 1 100 ? -4.715 13.563 31.728 1.00 89.75 100 TYR A CA 1
ATOM 818 C C . TYR A 1 100 ? -3.663 14.249 32.588 1.00 89.75 100 TYR A C 1
ATOM 820 O O . TYR A 1 100 ? -2.524 14.395 32.150 1.00 89.75 100 TYR A O 1
ATOM 828 N N . GLN A 1 101 ? -3.989 14.595 33.837 1.00 84.75 101 GLN A N 1
ATOM 829 C CA . GLN A 1 101 ? -2.976 15.100 34.768 1.00 84.75 101 GLN A CA 1
ATOM 830 C C . GLN A 1 101 ? -1.864 14.070 35.041 1.00 84.75 101 GLN A C 1
ATOM 832 O O . GLN A 1 101 ? -0.740 14.459 35.340 1.00 84.75 101 GLN A O 1
ATOM 837 N N . LYS A 1 102 ? -2.176 12.771 34.966 1.00 86.75 102 LYS A N 1
ATOM 838 C CA . LYS A 1 102 ? -1.235 11.680 35.254 1.00 86.75 102 LYS A CA 1
ATOM 839 C C . LYS A 1 102 ? -0.401 11.263 34.037 1.00 86.75 102 LYS A C 1
ATOM 841 O O . LYS A 1 102 ? 0.623 10.616 34.212 1.00 86.75 102 LYS A O 1
ATOM 846 N N . VAL A 1 103 ? -0.828 11.615 32.820 1.00 87.81 103 VAL A N 1
ATOM 847 C CA . VAL A 1 103 ? -0.157 11.210 31.568 1.00 87.81 103 VAL A CA 1
ATOM 848 C C . VAL A 1 103 ? 0.442 12.366 30.768 1.00 87.81 103 VAL A C 1
ATOM 850 O O . VAL A 1 103 ? 1.075 12.123 29.745 1.00 87.81 103 VAL A O 1
ATOM 853 N N . ASN A 1 104 ? 0.281 13.613 31.217 1.00 82.75 104 ASN A N 1
ATOM 854 C CA . ASN A 1 104 ? 0.731 14.813 30.500 1.00 82.75 104 ASN A CA 1
ATOM 855 C C . ASN A 1 104 ? 2.251 14.882 30.246 1.00 82.75 104 ASN A C 1
ATOM 857 O O . ASN A 1 104 ? 2.672 15.552 29.306 1.00 82.75 104 ASN A O 1
ATOM 861 N N . GLU A 1 105 ? 3.069 14.191 31.043 1.00 83.81 105 GLU A N 1
ATOM 862 C CA . GLU A 1 105 ? 4.522 14.096 30.841 1.00 83.81 105 GLU A CA 1
ATOM 863 C C . GLU A 1 105 ? 4.914 13.052 29.776 1.00 83.81 105 GLU A C 1
ATOM 865 O O . GLU A 1 105 ? 6.028 13.092 29.254 1.00 83.81 105 GLU A O 1
ATOM 870 N N . SER A 1 106 ? 4.005 12.137 29.410 1.00 84.69 106 SER A N 1
ATOM 871 C CA . SER A 1 106 ? 4.235 11.086 28.415 1.00 84.69 106 SER A CA 1
ATOM 872 C C . SER A 1 106 ? 3.317 11.255 27.209 1.00 84.69 106 SER A C 1
ATOM 874 O O . SER A 1 106 ? 2.116 10.971 27.256 1.00 84.69 106 SER A O 1
ATOM 876 N N . LYS A 1 107 ? 3.910 11.657 26.077 1.00 79.44 107 LYS A N 1
ATOM 877 C CA . LYS A 1 107 ? 3.197 11.755 24.796 1.00 79.44 107 LYS A CA 1
ATOM 878 C C . LYS A 1 107 ? 2.526 10.426 24.424 1.00 79.44 107 LYS A C 1
ATOM 880 O O . LYS A 1 107 ? 1.361 10.427 24.048 1.00 79.44 107 LYS A O 1
ATOM 885 N N . TYR A 1 108 ? 3.227 9.308 24.623 1.00 78.00 108 TYR A N 1
ATOM 886 C CA . TYR A 1 108 ? 2.712 7.964 24.351 1.00 78.00 108 TYR A CA 1
ATOM 887 C C . TYR A 1 108 ? 1.457 7.634 25.174 1.00 78.00 108 TYR A C 1
ATOM 889 O O . TYR A 1 108 ? 0.439 7.231 24.616 1.00 78.00 108 TYR A O 1
ATOM 897 N N . LEU A 1 109 ? 1.492 7.845 26.497 1.00 85.12 109 LEU A N 1
ATOM 898 C CA . LEU A 1 109 ? 0.340 7.537 27.356 1.00 85.12 109 LEU A CA 1
ATOM 899 C C . LEU A 1 109 ? -0.846 8.470 27.078 1.00 85.12 109 LEU A C 1
ATOM 901 O O . LEU A 1 109 ? -1.994 8.029 27.109 1.00 85.12 109 LEU A O 1
ATOM 905 N N . SER A 1 110 ? -0.572 9.737 26.755 1.00 84.31 110 SER A N 1
ATOM 906 C CA . SER A 1 110 ? -1.597 10.694 26.327 1.00 84.31 110 SER A CA 1
ATOM 907 C C . SER A 1 110 ? -2.269 10.262 25.019 1.00 84.31 110 SER A C 1
ATOM 909 O O . SER A 1 110 ? -3.494 10.283 24.922 1.00 84.31 110 SER A O 1
ATOM 911 N N . GLU A 1 111 ? -1.496 9.819 24.025 1.00 76.62 111 GLU A N 1
ATOM 912 C CA . GLU A 1 111 ? -2.028 9.305 22.757 1.00 76.62 111 GLU A CA 1
ATOM 913 C C . GLU A 1 111 ? -2.823 8.007 22.952 1.00 76.62 111 GLU A C 1
ATOM 915 O O . GLU A 1 111 ? -3.920 7.890 22.406 1.00 76.62 111 GLU A O 1
ATOM 920 N N . LYS A 1 112 ? -2.353 7.078 23.798 1.00 79.44 112 LYS A N 1
ATOM 921 C CA . LYS A 1 112 ? -3.100 5.856 24.150 1.00 79.44 112 LYS A CA 1
ATOM 922 C C . LYS A 1 112 ? -4.435 6.182 24.826 1.00 79.44 112 LYS A C 1
ATOM 924 O O . LYS A 1 112 ? -5.461 5.600 24.474 1.00 79.44 112 LYS A O 1
ATOM 929 N N . LEU A 1 113 ? -4.456 7.145 25.751 1.00 86.56 113 LEU A N 1
ATOM 930 C CA . LEU A 1 113 ? -5.691 7.595 26.396 1.00 86.56 113 LEU A CA 1
ATOM 931 C C . LEU A 1 113 ? -6.648 8.263 25.399 1.00 86.56 113 LEU A C 1
ATOM 933 O O . LEU A 1 113 ? -7.845 7.961 25.414 1.00 86.56 113 LEU A O 1
ATOM 937 N N . ASN A 1 114 ? -6.133 9.118 24.507 1.00 85.12 114 ASN A N 1
ATOM 938 C CA . ASN A 1 114 ? -6.926 9.731 23.437 1.00 85.12 114 ASN A CA 1
ATOM 939 C C . ASN A 1 114 ? -7.544 8.665 22.532 1.00 85.12 114 ASN A C 1
ATOM 941 O O . ASN A 1 114 ? -8.713 8.754 22.165 1.00 85.12 114 ASN A O 1
ATOM 945 N N . TYR A 1 115 ? -6.766 7.640 22.195 1.00 76.25 115 TYR A N 1
ATOM 946 C CA . TYR A 1 115 ? -7.202 6.554 21.337 1.00 76.25 115 TYR A CA 1
ATOM 947 C C . TYR A 1 115 ? -8.357 5.760 21.966 1.00 76.25 115 TYR A C 1
ATOM 949 O O . TYR A 1 115 ? -9.439 5.644 21.379 1.00 76.25 115 TYR A O 1
ATOM 957 N N . LEU A 1 116 ? -8.169 5.306 23.211 1.00 80.38 116 LEU A N 1
ATOM 958 C CA . LEU A 1 116 ? -9.189 4.602 23.989 1.00 80.38 116 LEU A CA 1
ATOM 959 C C . LEU A 1 116 ? -10.472 5.444 24.086 1.00 80.38 116 LEU A C 1
ATOM 961 O O . LEU A 1 116 ? -11.569 5.028 23.705 1.00 80.38 116 LEU A O 1
ATOM 965 N N . THR A 1 117 ? -10.342 6.681 24.549 1.00 84.94 117 THR A N 1
ATOM 966 C CA . THR A 1 117 ? -11.497 7.473 24.986 1.00 84.94 117 THR A CA 1
ATOM 967 C C . THR A 1 117 ? -12.140 8.306 23.880 1.00 84.94 117 THR A C 1
ATOM 969 O O . THR A 1 117 ? -13.313 8.656 23.986 1.00 84.94 117 THR A O 1
ATOM 972 N N . GLY A 1 118 ? -11.402 8.641 22.819 1.00 81.44 118 GLY A N 1
ATOM 973 C CA . GLY A 1 118 ? -11.808 9.658 21.845 1.00 81.44 118 GLY A CA 1
ATOM 974 C C . GLY A 1 118 ? -11.892 11.069 22.439 1.00 81.44 118 GLY A C 1
ATOM 975 O O . GLY A 1 118 ? -12.480 11.958 21.820 1.00 81.44 118 GLY A O 1
ATOM 976 N N . VAL A 1 119 ? -11.371 11.270 23.649 1.00 88.69 119 VAL A N 1
ATOM 977 C CA . VAL A 1 119 ? -11.268 12.566 24.322 1.00 88.69 119 VAL A CA 1
ATOM 978 C C . VAL A 1 119 ? -9.867 13.113 24.064 1.00 88.69 119 VAL A C 1
ATOM 980 O O . VAL A 1 119 ? -8.923 12.355 23.871 1.00 88.69 119 VAL A O 1
ATOM 983 N N . THR A 1 120 ? -9.727 14.429 24.011 1.00 89.31 120 THR A N 1
ATOM 984 C CA . THR A 1 120 ? -8.437 15.116 24.058 1.00 89.31 120 THR A CA 1
ATOM 985 C C . THR A 1 120 ? -8.473 16.141 25.183 1.00 89.31 120 THR A C 1
ATOM 987 O O . THR A 1 120 ? -9.536 16.639 25.559 1.00 89.31 120 THR A O 1
ATOM 990 N N . SER A 1 121 ? -7.315 16.457 25.759 1.00 87.69 121 SER A N 1
ATOM 991 C CA . SER A 1 121 ? -7.209 17.455 26.824 1.00 87.69 121 SER A CA 1
ATOM 992 C C . SER A 1 121 ? -6.361 18.634 26.391 1.00 87.69 121 SER A C 1
ATOM 994 O O . SER A 1 121 ? -5.327 18.477 25.745 1.00 87.69 121 SER A O 1
ATOM 996 N N . SER A 1 122 ? -6.769 19.824 26.824 1.00 87.12 122 SER A N 1
ATOM 997 C CA . SER A 1 122 ? -5.859 20.961 26.919 1.00 87.12 122 SER A CA 1
ATOM 998 C C . SER A 1 122 ? -4.790 20.678 27.995 1.00 87.12 122 SER A C 1
ATOM 1000 O O . SER A 1 122 ? -4.988 19.797 28.840 1.00 87.12 122 SER A O 1
ATOM 1002 N N . PRO A 1 123 ? -3.680 21.436 28.041 1.00 85.94 123 PRO A N 1
ATOM 1003 C CA . PRO A 1 123 ? -2.657 21.250 29.072 1.00 85.94 123 PRO A CA 1
ATOM 1004 C C . PRO A 1 123 ? -3.099 21.730 30.468 1.00 85.94 123 PRO A C 1
ATOM 1006 O O . PRO A 1 123 ? -2.307 21.675 31.407 1.00 85.94 123 PRO A O 1
ATOM 1009 N N . TYR A 1 124 ? -4.326 22.243 30.612 1.00 90.88 124 TYR A N 1
ATOM 1010 C CA . TYR A 1 124 ? -4.810 22.890 31.823 1.00 90.88 124 TYR A CA 1
ATOM 1011 C C . TYR A 1 124 ? -5.687 21.971 32.680 1.00 90.88 124 TYR A C 1
ATOM 1013 O O . TYR A 1 124 ? -6.684 21.408 32.223 1.00 90.88 124 TYR A O 1
ATOM 1021 N N . VAL A 1 125 ? -5.354 21.918 33.969 1.00 92.19 125 VAL A N 1
ATOM 1022 C CA . VAL A 1 125 ? -6.089 21.207 35.020 1.00 92.19 125 VAL A CA 1
ATOM 1023 C C . VAL A 1 125 ? -6.476 22.206 36.103 1.00 92.19 125 VAL A C 1
ATOM 1025 O O . VAL A 1 125 ? -5.661 23.035 36.505 1.00 92.19 125 VAL A O 1
ATOM 1028 N N . GLY A 1 126 ? -7.717 22.157 36.576 1.00 93.00 126 GLY A N 1
ATOM 1029 C CA . GLY A 1 126 ? -8.242 23.083 37.571 1.00 93.00 126 GLY A CA 1
ATOM 1030 C C . GLY A 1 126 ? -8.669 22.429 38.880 1.00 93.00 126 GLY A C 1
ATOM 1031 O O . GLY A 1 126 ? -9.005 21.251 38.928 1.00 93.00 126 GLY A O 1
ATOM 1032 N N . LYS A 1 127 ? -8.679 23.212 39.963 1.00 92.31 127 LYS A N 1
ATOM 1033 C CA . LYS A 1 127 ? -9.233 22.831 41.271 1.00 92.31 127 LYS A CA 1
ATOM 1034 C C . LYS A 1 127 ? -9.832 24.045 41.980 1.00 92.31 127 LYS A C 1
ATOM 1036 O O . LYS A 1 127 ? -9.285 25.149 41.917 1.00 92.31 127 LYS A O 1
ATOM 1041 N N . THR A 1 128 ? -10.942 23.836 42.682 1.00 90.00 128 THR A N 1
ATOM 1042 C CA . THR A 1 128 ? -11.547 24.856 43.551 1.00 90.00 128 THR A CA 1
ATOM 1043 C C . THR A 1 128 ? -10.960 24.756 44.960 1.00 90.00 128 THR A C 1
ATOM 1045 O O . THR A 1 128 ? -10.940 23.684 45.556 1.00 90.00 128 THR A O 1
ATOM 1048 N N . TYR A 1 129 ? -10.532 25.883 45.520 1.00 88.81 129 TYR A N 1
ATOM 1049 C CA . TYR A 1 129 ? -10.020 26.003 46.884 1.00 88.81 129 TYR A CA 1
ATOM 1050 C C . TYR A 1 129 ? -10.982 26.843 47.720 1.00 88.81 129 TYR A C 1
ATOM 1052 O O . TYR A 1 129 ? -11.409 27.918 47.293 1.00 88.81 129 TYR A O 1
ATOM 1060 N N . GLN A 1 130 ? -11.318 26.359 48.920 1.00 85.94 130 GLN A N 1
ATOM 1061 C CA . GLN A 1 130 ? -12.207 27.077 49.844 1.00 85.94 130 GLN A CA 1
ATOM 1062 C C . GLN A 1 130 ? -11.562 28.364 50.374 1.00 85.94 130 GLN A C 1
ATOM 1064 O O . GLN A 1 130 ? -12.262 29.353 50.592 1.00 85.94 130 GLN A O 1
ATOM 1069 N N . ASP A 1 131 ? -10.237 28.363 50.525 1.00 90.06 131 ASP A N 1
ATOM 1070 C CA . ASP A 1 131 ? -9.453 29.538 50.885 1.00 90.06 131 ASP A CA 1
ATOM 1071 C C . ASP A 1 131 ? -8.071 29.493 50.218 1.00 90.06 131 ASP A C 1
ATOM 1073 O O . ASP A 1 131 ? -7.243 28.648 50.537 1.00 90.06 131 ASP A O 1
ATOM 1077 N N . LEU A 1 132 ? -7.805 30.421 49.294 1.00 92.06 132 LEU A N 1
ATOM 1078 C CA . LEU A 1 132 ? -6.516 30.545 48.609 1.00 92.06 132 LEU A CA 1
ATOM 1079 C C . LEU A 1 132 ? -5.376 31.021 49.526 1.00 92.06 132 LEU A C 1
ATOM 1081 O O . LEU A 1 132 ? -4.226 31.018 49.086 1.00 92.06 132 LEU A O 1
ATOM 1085 N N . SER A 1 133 ? -5.678 31.440 50.761 1.00 91.25 133 SER A N 1
ATOM 1086 C CA . SER A 1 133 ? -4.660 31.769 51.765 1.00 91.25 133 SER A CA 1
ATOM 1087 C C . SER A 1 133 ? -4.143 30.544 52.529 1.00 91.25 133 SER A C 1
ATOM 1089 O O . SER A 1 133 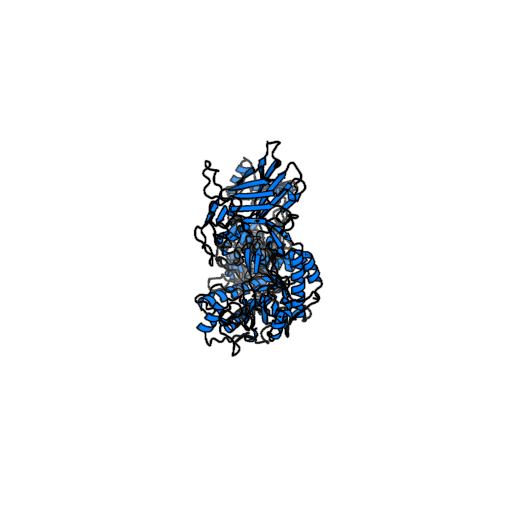? -3.094 30.631 53.170 1.00 91.25 133 SER A O 1
ATOM 1091 N N . ASP A 1 134 ? -4.824 29.397 52.418 1.00 91.38 134 ASP A N 1
ATOM 1092 C CA . ASP A 1 134 ? -4.355 28.113 52.940 1.00 91.38 134 ASP A CA 1
ATOM 1093 C C . ASP A 1 134 ? -3.294 27.510 52.008 1.00 91.38 134 ASP A C 1
ATOM 1095 O O . ASP A 1 134 ? -3.545 26.601 51.211 1.00 91.38 134 ASP A O 1
ATOM 1099 N N . ILE A 1 135 ? -2.085 28.065 52.092 1.00 85.88 135 ILE A N 1
ATOM 1100 C CA . ILE A 1 135 ? -0.940 27.677 51.262 1.00 85.88 135 ILE A CA 1
ATOM 1101 C C . ILE A 1 135 ? -0.494 26.226 51.475 1.00 85.88 135 ILE A C 1
ATOM 1103 O O . ILE A 1 135 ? 0.171 25.681 50.601 1.00 85.88 135 ILE A O 1
ATOM 1107 N N . GLU A 1 136 ? -0.846 25.594 52.601 1.00 87.12 136 GLU A N 1
ATOM 1108 C CA . GLU A 1 136 ? -0.535 24.178 52.842 1.00 87.12 136 GLU A CA 1
ATOM 1109 C C . GLU A 1 136 ? -1.391 23.265 51.953 1.00 87.12 136 GLU A C 1
ATOM 1111 O O . GLU A 1 136 ? -0.946 22.190 51.553 1.00 87.12 136 GLU A O 1
ATOM 1116 N N . SER A 1 137 ? -2.598 23.714 51.590 1.00 85.31 137 SER A N 1
ATOM 1117 C CA . SER A 1 137 ? -3.501 22.982 50.697 1.00 85.31 137 SER A CA 1
ATOM 1118 C C . SER A 1 137 ? -3.143 23.104 49.208 1.00 85.31 137 SER A C 1
ATOM 1120 O O . SER A 1 137 ? -3.599 22.289 48.398 1.00 85.31 137 SER A O 1
ATOM 1122 N N . ILE A 1 138 ? -2.339 24.109 48.835 1.00 89.31 138 ILE A N 1
ATOM 1123 C CA . ILE A 1 138 ? -1.964 24.414 47.449 1.00 89.31 138 ILE A CA 1
ATOM 1124 C C . ILE A 1 138 ? -0.607 23.763 47.132 1.00 89.31 138 ILE A C 1
ATOM 1126 O O . ILE A 1 138 ? 0.380 24.049 47.811 1.00 89.31 138 ILE A O 1
ATOM 1130 N N . PRO A 1 139 ? -0.502 22.934 46.075 1.00 90.25 139 PRO A N 1
ATOM 1131 C CA . PRO A 1 139 ? 0.767 22.347 45.657 1.00 90.25 139 PRO A CA 1
ATOM 1132 C C . PRO A 1 139 ? 1.869 23.393 45.454 1.00 90.25 139 PRO A C 1
ATOM 1134 O O . PRO A 1 139 ? 1.678 24.401 44.769 1.00 90.25 139 PRO A O 1
ATOM 1137 N N . ILE A 1 140 ? 3.059 23.134 46.002 1.00 89.75 140 ILE A N 1
ATOM 1138 C CA . ILE A 1 140 ? 4.179 24.084 45.945 1.00 89.75 140 ILE A CA 1
ATOM 1139 C C . ILE A 1 140 ? 4.612 24.403 44.509 1.00 89.75 140 ILE A C 1
ATOM 1141 O O . ILE A 1 140 ? 5.032 25.526 44.232 1.00 89.75 140 ILE A O 1
ATOM 1145 N N . GLN A 1 141 ? 4.452 23.457 43.575 1.00 88.81 141 GLN A N 1
ATOM 1146 C CA . GLN A 1 141 ? 4.740 23.673 42.157 1.00 88.81 141 GLN A CA 1
ATOM 1147 C C . GLN A 1 141 ? 3.899 24.816 41.572 1.00 88.81 141 GLN A C 1
ATOM 1149 O O . GLN A 1 141 ? 4.443 25.667 40.877 1.00 88.81 141 GLN A O 1
ATOM 1154 N N . ILE A 1 142 ? 2.609 24.899 41.916 1.00 91.44 142 ILE A N 1
ATOM 1155 C CA . ILE A 1 142 ? 1.701 25.957 41.441 1.00 91.44 142 ILE A CA 1
ATOM 1156 C C . ILE A 1 142 ? 2.183 27.333 41.915 1.00 91.44 142 ILE A C 1
ATOM 1158 O O . ILE A 1 142 ? 2.225 28.288 41.140 1.00 91.44 142 ILE A O 1
ATOM 1162 N N . MET A 1 143 ? 2.592 27.438 43.182 1.00 90.81 143 MET A N 1
ATOM 1163 C CA . MET A 1 143 ? 3.122 28.689 43.733 1.00 90.81 143 MET A CA 1
ATOM 1164 C C . MET A 1 143 ? 4.464 29.077 43.099 1.00 90.81 143 MET A C 1
ATOM 1166 O O . MET A 1 143 ? 4.711 30.261 42.866 1.00 90.81 143 MET A O 1
ATOM 1170 N N . ASN A 1 144 ? 5.313 28.097 42.778 1.00 91.00 144 ASN A N 1
ATOM 1171 C CA . ASN A 1 144 ? 6.579 28.330 42.085 1.00 91.00 144 ASN A CA 1
ATOM 1172 C C . ASN A 1 144 ? 6.363 28.812 40.645 1.00 91.00 144 ASN A C 1
ATOM 1174 O O . ASN A 1 144 ? 7.033 29.756 40.230 1.00 91.00 144 ASN A O 1
ATOM 1178 N N . ILE A 1 145 ? 5.414 28.218 39.911 1.00 91.88 145 ILE A N 1
ATOM 1179 C CA . ILE A 1 145 ? 5.020 28.669 38.567 1.00 91.88 145 ILE A CA 1
ATOM 1180 C C . ILE A 1 145 ? 4.485 30.104 38.642 1.00 91.88 145 ILE A C 1
ATOM 1182 O O . ILE A 1 145 ? 4.936 30.964 37.890 1.00 91.88 145 ILE A O 1
ATOM 1186 N N . TYR A 1 146 ? 3.617 30.406 39.615 1.00 92.69 146 TYR A N 1
ATOM 1187 C CA . TYR A 1 146 ? 3.108 31.767 39.817 1.00 92.69 146 TYR A CA 1
ATOM 1188 C C . TYR A 1 146 ? 4.242 32.771 40.064 1.00 92.69 146 TYR A C 1
ATOM 1190 O O . TYR A 1 146 ? 4.317 33.810 39.409 1.00 92.69 146 TYR A O 1
ATOM 1198 N N . HIS A 1 147 ? 5.162 32.460 40.983 1.00 91.81 147 HIS A N 1
ATOM 1199 C CA . HIS A 1 147 ? 6.292 33.342 41.272 1.00 91.81 147 HIS A CA 1
ATOM 1200 C C . HIS A 1 147 ? 7.203 33.504 40.046 1.00 91.81 147 HIS A C 1
ATOM 1202 O O . HIS A 1 147 ? 7.654 34.616 39.767 1.00 91.81 147 HIS A O 1
ATOM 1208 N N . LYS A 1 148 ? 7.471 32.428 39.303 1.00 92.12 148 LYS A N 1
ATOM 1209 C CA . LYS A 1 148 ? 8.275 32.466 38.076 1.00 92.12 148 LYS A CA 1
ATOM 1210 C C . LYS A 1 148 ? 7.641 33.379 37.022 1.00 92.12 148 LYS A C 1
ATOM 1212 O O . LYS A 1 148 ? 8.349 34.203 36.451 1.00 92.12 148 LYS A O 1
ATOM 1217 N N . ASN A 1 149 ? 6.331 33.266 36.806 1.00 90.44 149 ASN A N 1
ATOM 1218 C CA . ASN A 1 149 ? 5.633 33.964 35.724 1.00 90.44 149 ASN A CA 1
ATOM 1219 C C . ASN A 1 149 ? 5.339 35.433 36.057 1.00 90.44 149 ASN A C 1
ATOM 1221 O O . ASN A 1 149 ? 5.403 36.285 35.173 1.00 90.44 149 ASN A O 1
ATOM 1225 N N . TYR A 1 150 ? 5.061 35.750 37.326 1.00 88.12 150 TYR A N 1
ATOM 1226 C CA . TYR A 1 150 ? 4.621 37.092 37.732 1.00 88.12 150 TYR A CA 1
ATOM 1227 C C . TYR A 1 150 ? 5.618 37.841 38.628 1.00 88.12 150 TYR A C 1
ATOM 1229 O O . TYR A 1 150 ? 5.437 39.028 38.876 1.00 88.12 150 TYR A O 1
ATOM 1237 N N . GLY A 1 151 ? 6.673 37.188 39.126 1.00 83.38 151 GLY A N 1
ATOM 1238 C CA . GLY A 1 151 ? 7.674 37.807 40.008 1.00 83.38 151 GLY A CA 1
ATOM 1239 C C . GLY A 1 151 ? 7.164 38.162 41.413 1.00 83.38 151 GLY A C 1
ATOM 1240 O O . GLY A 1 151 ? 7.883 38.801 42.182 1.00 83.38 151 GLY A O 1
ATOM 1241 N N . GLU A 1 152 ? 5.942 37.754 41.762 1.00 82.62 152 GLU A N 1
ATOM 1242 C CA . GLU A 1 152 ? 5.248 38.124 42.998 1.00 82.62 152 GLU A CA 1
ATOM 1243 C C . GLU A 1 152 ? 5.051 36.928 43.941 1.00 82.62 152 GLU A C 1
ATOM 1245 O O . GLU A 1 152 ? 4.932 35.777 43.522 1.00 82.62 152 GLU A O 1
ATOM 1250 N N . LYS A 1 153 ? 4.963 37.209 45.249 1.00 86.19 153 LYS A N 1
ATOM 1251 C CA . LYS A 1 153 ? 4.511 36.222 46.244 1.00 86.19 153 LYS A CA 1
ATOM 1252 C C . LYS A 1 153 ? 3.007 36.006 46.105 1.00 86.19 153 LYS A C 1
ATOM 1254 O O . LYS A 1 153 ? 2.299 36.978 45.874 1.00 86.19 153 LYS A O 1
ATOM 1259 N N . TRP A 1 154 ? 2.536 34.775 46.324 1.00 91.75 154 TRP A N 1
ATOM 1260 C CA . TRP A 1 154 ? 1.122 34.378 46.247 1.00 91.75 154 TRP A CA 1
ATOM 1261 C C . TRP A 1 154 ? 0.205 35.323 47.059 1.00 91.75 154 TRP A C 1
ATOM 1263 O O . TRP A 1 154 ? 0.208 35.254 48.290 1.00 91.75 154 TRP A O 1
ATOM 1273 N N . PRO A 1 155 ? -0.559 36.229 46.411 1.00 91.81 155 PRO A N 1
ATOM 1274 C CA . PRO A 1 155 ? -1.272 37.304 47.105 1.00 91.81 155 PRO A CA 1
ATOM 1275 C C . PRO A 1 155 ? -2.765 37.005 47.314 1.00 91.81 155 PRO A C 1
ATOM 1277 O O . PRO A 1 155 ? -3.535 37.899 47.676 1.00 91.81 155 PRO A O 1
ATOM 1280 N N . PHE A 1 156 ? -3.209 35.783 47.017 1.00 93.81 156 PHE A N 1
ATOM 1281 C CA . PHE A 1 156 ? -4.626 35.440 46.962 1.00 93.81 156 PHE A CA 1
ATOM 1282 C C . PHE A 1 156 ? -5.166 34.966 48.316 1.00 93.81 156 PHE A C 1
ATOM 1284 O O . PHE A 1 156 ? -4.459 34.349 49.105 1.00 93.81 156 PHE A O 1
ATOM 1291 N N . TYR A 1 157 ? -6.438 35.265 48.579 1.00 92.25 157 TYR A N 1
ATOM 1292 C CA . TYR A 1 157 ? -7.154 34.890 49.798 1.00 92.25 157 TYR A CA 1
ATOM 1293 C C . TYR A 1 157 ? -8.636 34.654 49.492 1.00 92.25 157 TYR A C 1
ATOM 1295 O O . TYR A 1 157 ? -9.168 35.206 48.522 1.00 92.25 157 TYR A O 1
ATOM 1303 N N . GLY A 1 158 ? -9.312 33.874 50.339 1.00 90.12 158 GLY A N 1
ATOM 1304 C CA . GLY A 1 158 ? -10.714 33.504 50.151 1.00 90.12 158 GLY A CA 1
ATOM 1305 C C . GLY A 1 158 ? -10.915 32.478 49.032 1.00 90.12 158 GLY A C 1
ATOM 1306 O O . GLY A 1 158 ? -9.959 32.007 48.424 1.00 90.12 158 GLY A O 1
ATOM 1307 N N . GLU A 1 159 ? -12.168 32.105 48.769 1.00 91.00 159 GLU A N 1
ATOM 1308 C CA . GLU A 1 159 ? -12.486 31.045 47.803 1.00 91.00 159 GLU A CA 1
ATOM 1309 C C . GLU A 1 159 ? -12.052 31.415 46.376 1.00 91.00 159 GLU A C 1
ATOM 1311 O O . GLU A 1 159 ? -12.303 32.523 45.881 1.00 91.00 159 GLU A O 1
ATOM 1316 N N . GLY A 1 160 ? -11.452 30.459 45.674 1.00 93.38 160 GLY A N 1
ATOM 1317 C CA . GLY A 1 160 ? -10.962 30.668 44.321 1.00 93.38 160 GLY A CA 1
ATOM 1318 C C . GLY A 1 160 ? -10.755 29.378 43.545 1.00 93.38 160 GLY A C 1
ATOM 1319 O O . GLY A 1 160 ? -10.763 28.290 44.109 1.00 93.38 160 GLY A O 1
ATOM 1320 N N . ILE A 1 161 ? -10.603 29.510 42.233 1.00 95.06 161 ILE A N 1
ATOM 1321 C CA . ILE A 1 161 ? -10.288 28.402 41.331 1.00 95.06 161 ILE A CA 1
ATOM 1322 C C . ILE A 1 161 ? -8.883 28.646 40.802 1.00 95.06 161 ILE A C 1
ATOM 1324 O O . ILE A 1 161 ? -8.592 29.736 40.305 1.00 95.06 161 ILE A O 1
ATOM 1328 N N . VAL A 1 162 ? -8.026 27.638 40.917 1.00 94.94 162 VAL A N 1
ATOM 1329 C CA . VAL A 1 162 ? -6.694 27.645 40.311 1.00 94.94 162 VAL A CA 1
ATOM 1330 C C . VAL A 1 162 ? -6.714 26.675 39.146 1.00 94.94 162 VAL A C 1
ATOM 1332 O O . VAL A 1 162 ? -7.105 25.526 39.328 1.00 94.94 162 VAL A O 1
ATOM 1335 N N . ILE A 1 163 ? -6.319 27.148 37.969 1.00 94.75 163 ILE A N 1
ATOM 1336 C CA . ILE A 1 163 ? -6.147 26.356 36.750 1.00 94.75 163 ILE A CA 1
ATOM 1337 C C . ILE A 1 163 ? -4.669 26.424 36.385 1.00 94.75 163 ILE A C 1
ATOM 1339 O O . ILE A 1 163 ? -4.118 27.516 36.326 1.00 94.75 163 ILE A O 1
ATOM 1343 N N . SER A 1 164 ? -4.011 25.294 36.168 1.00 92.56 164 SER A N 1
ATOM 1344 C CA . SER A 1 164 ? -2.567 25.245 35.933 1.00 92.56 164 SER A CA 1
ATOM 1345 C C . SER A 1 164 ? -2.186 24.234 34.861 1.00 92.56 164 SER A C 1
ATOM 1347 O O . SER A 1 164 ? -2.868 23.225 34.692 1.00 92.56 164 SER A O 1
ATOM 1349 N N . SER A 1 165 ? -1.072 24.501 34.186 1.00 90.50 165 SER A N 1
ATOM 1350 C CA . SER A 1 165 ? -0.342 23.573 33.318 1.00 90.50 165 SER A CA 1
ATOM 1351 C C . SER A 1 165 ? 1.076 23.350 33.869 1.00 90.50 165 SER A C 1
ATOM 1353 O O . SER A 1 165 ? 1.377 23.764 34.990 1.00 90.50 165 SER A O 1
ATOM 1355 N N . LEU A 1 166 ? 1.957 22.701 33.098 1.00 85.31 166 LEU A N 1
ATOM 1356 C CA . LEU A 1 166 ? 3.373 22.550 33.466 1.00 85.31 166 LEU A CA 1
ATOM 1357 C C . LEU A 1 166 ? 4.111 23.898 33.563 1.00 85.31 166 LEU A C 1
ATOM 1359 O O . LEU A 1 166 ? 5.049 24.025 34.348 1.00 85.31 166 LEU A O 1
ATOM 1363 N N . ASP A 1 167 ? 3.665 24.907 32.809 1.00 88.56 167 ASP A N 1
ATOM 1364 C CA . ASP A 1 167 ? 4.370 26.184 32.661 1.00 88.56 167 ASP A CA 1
ATOM 1365 C C . ASP A 1 167 ? 3.546 27.416 33.045 1.00 88.56 167 ASP A C 1
ATOM 1367 O O . ASP A 1 167 ? 4.116 28.504 33.156 1.00 88.56 167 ASP A O 1
ATOM 1371 N N . ASP A 1 168 ? 2.234 27.286 33.269 1.00 92.00 168 ASP A N 1
ATOM 1372 C CA . ASP A 1 168 ? 1.388 28.436 33.592 1.00 92.00 168 ASP A CA 1
ATOM 1373 C C . ASP A 1 168 ? 0.337 28.180 34.677 1.00 92.00 168 ASP A C 1
ATOM 1375 O O . ASP A 1 168 ? -0.019 27.042 34.988 1.00 92.00 168 ASP A O 1
ATOM 1379 N N . VAL A 1 169 ? -0.151 29.265 35.281 1.00 94.06 169 VAL A N 1
ATOM 1380 C CA . VAL A 1 169 ? -1.143 29.251 36.355 1.00 94.06 169 VAL A CA 1
ATOM 1381 C C . VAL A 1 169 ? -2.089 30.448 36.273 1.00 94.06 169 VAL A C 1
ATOM 1383 O O . VAL A 1 169 ? -1.702 31.612 36.312 1.00 94.06 169 VAL A O 1
ATOM 1386 N N . ILE A 1 170 ? -3.378 30.141 36.263 1.00 94.44 170 ILE A N 1
ATOM 1387 C CA . ILE A 1 170 ? -4.487 31.081 36.206 1.00 94.44 170 ILE A CA 1
ATOM 1388 C C . ILE A 1 170 ? -5.225 31.008 37.539 1.00 94.44 170 ILE A C 1
ATOM 1390 O O . ILE A 1 170 ? -5.732 29.957 37.935 1.00 94.44 170 ILE A O 1
ATOM 1394 N N . VAL A 1 171 ? -5.326 32.144 38.228 1.00 94.94 171 VAL A N 1
ATOM 1395 C CA . VAL A 1 171 ? -6.065 32.242 39.492 1.00 94.94 171 VAL A CA 1
ATOM 1396 C C . VAL A 1 171 ? -7.318 33.093 39.308 1.00 94.94 171 VAL A C 1
ATOM 1398 O O . VAL A 1 171 ? -7.254 34.282 38.962 1.00 94.94 171 VAL A O 1
ATOM 1401 N N . LEU A 1 172 ? -8.471 32.477 39.563 1.00 95.62 172 LEU A N 1
ATOM 1402 C CA . LEU A 1 172 ? -9.782 33.113 39.572 1.00 95.62 172 LEU A CA 1
ATOM 1403 C C . LEU A 1 172 ? -10.247 33.295 41.017 1.00 95.62 172 LEU A C 1
ATOM 1405 O O . LEU A 1 172 ? -10.426 32.326 41.751 1.00 95.62 172 LEU A O 1
ATOM 1409 N N . VAL A 1 173 ? -10.487 34.538 41.425 1.00 94.75 173 VAL A N 1
ATOM 1410 C CA . VAL A 1 173 ? -10.930 34.882 42.783 1.00 94.75 173 VAL A CA 1
ATOM 1411 C C . VAL A 1 173 ? -12.441 35.103 42.803 1.00 94.75 173 VAL A C 1
ATOM 1413 O O . VAL A 1 173 ? -12.983 35.864 41.991 1.00 94.75 173 VAL A O 1
ATOM 1416 N N . LYS A 1 174 ? -13.147 34.473 43.750 1.00 93.88 174 LYS A N 1
ATOM 1417 C CA . LYS A 1 174 ? -14.603 34.611 43.884 1.00 93.88 174 LYS A CA 1
ATOM 1418 C C . LYS A 1 174 ? -15.005 36.061 44.155 1.00 93.88 174 LYS A C 1
ATOM 1420 O O . LYS A 1 174 ? -14.364 36.784 44.908 1.00 93.88 174 LYS A O 1
ATOM 1425 N N . GLY A 1 175 ? -16.079 36.513 43.515 1.00 91.69 175 GLY A N 1
ATOM 1426 C CA . GLY A 1 175 ? -16.569 37.893 43.577 1.00 91.69 175 GLY A CA 1
ATOM 1427 C C . GLY A 1 175 ? -15.831 38.869 42.652 1.00 91.69 175 GLY A C 1
ATOM 1428 O O . GLY A 1 175 ? -16.447 39.839 42.208 1.00 91.69 175 GLY A O 1
ATOM 1429 N N . LYS A 1 176 ? -14.563 38.596 42.308 1.00 93.81 176 LYS A N 1
ATOM 1430 C CA . LYS A 1 176 ? -13.773 39.378 41.344 1.00 93.81 176 LYS A CA 1
ATOM 1431 C C . LYS A 1 176 ? -13.889 38.808 39.931 1.00 93.81 176 LYS A C 1
ATOM 1433 O O . LYS A 1 176 ? -14.336 39.516 39.031 1.00 93.81 176 LYS A O 1
ATOM 1438 N N . ASP A 1 177 ? -13.527 37.541 39.764 1.00 95.88 177 ASP A N 1
ATOM 1439 C CA . ASP A 1 177 ? -13.406 36.870 38.465 1.00 95.88 177 ASP A CA 1
ATOM 1440 C C . ASP A 1 177 ? -14.609 35.951 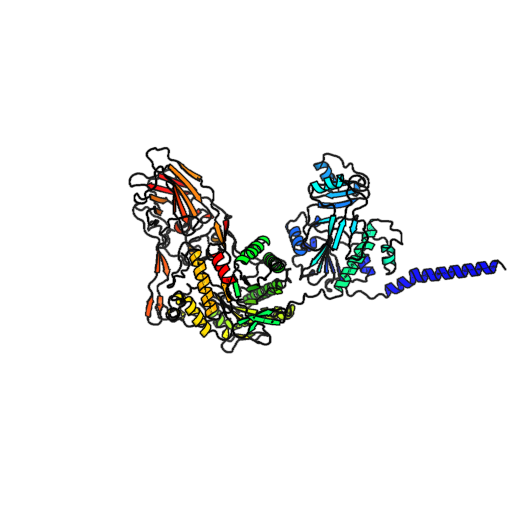38.175 1.00 95.88 177 ASP A C 1
ATOM 1442 O O . ASP A 1 177 ? -15.003 35.776 37.028 1.00 95.88 177 ASP A O 1
ATOM 1446 N N . TYR A 1 178 ? -15.270 35.410 39.204 1.00 95.00 178 TYR A N 1
ATOM 1447 C CA . TYR A 1 178 ? -16.474 34.584 39.040 1.00 95.00 178 TYR A CA 1
ATOM 1448 C C . TYR A 1 178 ? -17.462 34.742 40.206 1.00 95.00 178 TYR A C 1
ATOM 1450 O O . TYR A 1 178 ? -17.149 35.330 41.242 1.00 95.00 178 TYR A O 1
ATOM 1458 N N . ARG A 1 179 ? -18.692 34.247 40.038 1.00 91.81 179 ARG A N 1
ATOM 1459 C CA . ARG A 1 179 ? -19.779 34.278 41.030 1.00 91.81 179 ARG A CA 1
ATOM 1460 C C . ARG A 1 179 ? -20.323 32.871 41.273 1.00 91.81 179 ARG A C 1
ATOM 1462 O O . ARG A 1 179 ? -20.461 32.089 40.343 1.00 91.81 179 ARG A O 1
ATOM 1469 N N . GLY A 1 180 ? -20.750 32.590 42.504 1.00 88.00 180 GLY A N 1
ATOM 1470 C CA . GLY A 1 180 ? -21.284 31.272 42.864 1.00 88.00 180 GLY A CA 1
ATOM 1471 C C . GLY A 1 180 ? -20.163 30.253 43.058 1.00 88.00 180 GLY A C 1
ATOM 1472 O O . GLY A 1 180 ? -19.264 30.510 43.849 1.00 88.00 180 GLY A O 1
ATOM 1473 N N . SER A 1 181 ? -20.238 29.124 42.362 1.00 87.94 181 SER A N 1
ATOM 1474 C CA . SER A 1 181 ? -19.236 28.054 42.357 1.00 87.94 181 SER A CA 1
ATOM 1475 C C . SER A 1 181 ? -19.098 27.501 40.936 1.00 87.94 181 SER A C 1
ATOM 1477 O O . SER A 1 181 ? -19.967 27.748 40.092 1.00 87.94 181 SER A O 1
ATOM 1479 N N . LEU A 1 182 ? -18.051 26.716 40.679 1.00 91.19 182 LEU A N 1
ATOM 1480 C CA . LEU A 1 182 ? -18.075 25.773 39.563 1.00 91.19 182 LEU A CA 1
ATOM 1481 C C . LEU A 1 182 ? -19.211 24.774 39.809 1.00 91.19 182 LEU A C 1
ATOM 1483 O O . LEU A 1 182 ? -19.402 24.317 40.940 1.00 91.19 182 LEU A O 1
ATOM 1487 N N . THR A 1 183 ? -20.008 24.486 38.783 1.00 91.62 183 THR A N 1
ATOM 1488 C CA . THR A 1 183 ? -21.148 23.570 38.907 1.00 91.62 183 THR A CA 1
ATOM 1489 C C . THR A 1 183 ? -21.155 22.520 37.815 1.00 91.62 183 THR A C 1
ATOM 1491 O O . THR A 1 183 ? -20.825 22.824 36.675 1.00 91.62 183 THR A O 1
ATOM 1494 N N . VAL A 1 184 ? -21.582 21.308 38.152 1.00 90.25 184 VAL A N 1
ATOM 1495 C CA . VAL A 1 184 ? -21.890 20.238 37.200 1.00 90.25 184 VAL A CA 1
ATOM 1496 C C . VAL A 1 184 ? -23.400 20.191 37.000 1.00 90.25 184 VAL A C 1
ATOM 1498 O O . VAL A 1 184 ? -24.170 20.304 37.958 1.00 90.25 184 VAL A O 1
ATOM 1501 N N . ASN A 1 185 ? -23.827 20.064 35.747 1.00 84.88 185 ASN A N 1
ATOM 1502 C CA . ASN A 1 185 ? -25.229 19.917 35.361 1.00 84.88 185 ASN A CA 1
ATOM 1503 C C . ASN A 1 185 ? -25.386 18.701 34.435 1.00 84.88 185 ASN A C 1
ATOM 1505 O O . ASN A 1 185 ? -24.588 18.563 33.508 1.00 84.88 185 ASN A O 1
ATOM 1509 N N . SER A 1 186 ? -26.399 17.853 34.657 1.00 74.88 186 SER A N 1
ATOM 1510 C CA . SER A 1 186 ? -26.704 16.703 33.792 1.00 74.88 186 SER A CA 1
ATOM 1511 C C . SER A 1 186 ? -28.207 16.431 33.703 1.00 74.88 186 SER A C 1
ATOM 1513 O O . SER A 1 186 ? -28.843 16.039 34.681 1.00 74.88 186 SER A O 1
ATOM 1515 N N . LEU A 1 187 ? -28.766 16.574 32.500 1.00 59.44 187 LEU A N 1
ATOM 1516 C CA . LEU A 1 187 ? -30.169 16.251 32.216 1.00 59.44 187 LEU A CA 1
ATOM 1517 C C . LEU A 1 187 ? -30.406 14.735 32.081 1.00 59.44 187 LEU A C 1
ATOM 1519 O O . LEU A 1 187 ? -31.497 14.261 32.385 1.00 59.44 187 LEU A O 1
ATOM 1523 N N . GLU A 1 188 ? -29.393 13.966 31.674 1.00 63.22 188 GLU A N 1
ATOM 1524 C CA . GLU A 1 188 ? -29.532 12.532 31.378 1.00 63.22 188 GLU A CA 1
ATOM 1525 C C . GLU A 1 188 ? -29.265 11.617 32.586 1.00 63.22 188 GLU A C 1
ATOM 1527 O O . GLU A 1 188 ? -29.817 10.521 32.665 1.00 63.22 188 GLU A O 1
ATOM 1532 N N . ILE A 1 189 ? -28.482 12.074 33.572 1.00 63.03 189 ILE A N 1
ATOM 1533 C CA . ILE A 1 189 ? -28.101 11.283 34.762 1.00 63.03 189 ILE A CA 1
ATOM 1534 C C . ILE A 1 189 ? -29.095 11.500 35.933 1.00 63.03 189 ILE A C 1
ATOM 1536 O O . ILE A 1 189 ? -28.905 11.023 37.050 1.00 63.03 189 ILE A O 1
ATOM 1540 N N . GLY A 1 190 ? -30.219 12.184 35.685 1.00 55.12 190 GLY A N 1
ATOM 1541 C CA . GLY A 1 190 ? -31.305 12.352 36.661 1.00 55.12 190 GLY A CA 1
ATOM 1542 C C . GLY A 1 190 ? -31.088 13.464 37.696 1.00 55.12 190 GLY A C 1
ATOM 1543 O O . GLY A 1 190 ? -31.730 13.448 38.747 1.00 55.12 190 GLY A O 1
ATOM 1544 N N . SER A 1 191 ? -30.215 14.435 37.406 1.00 56.03 191 SER A N 1
ATOM 1545 C CA . SER A 1 191 ? -29.954 15.607 38.252 1.00 56.03 191 SER A CA 1
ATOM 1546 C C . SER A 1 191 ? -30.229 16.912 37.491 1.00 56.03 191 SER A C 1
ATOM 1548 O O . SER A 1 191 ? -29.315 17.558 36.984 1.00 56.03 191 SER A O 1
ATOM 1550 N N . GLU A 1 192 ? -31.478 17.387 37.507 1.00 57.22 192 GLU A N 1
ATOM 1551 C CA . GLU A 1 192 ? -31.847 18.719 36.975 1.00 57.22 192 GLU A CA 1
ATOM 1552 C C . GLU A 1 192 ? -31.233 19.898 37.767 1.00 57.22 192 GLU A C 1
ATOM 1554 O O . GLU A 1 192 ? -31.450 21.074 37.464 1.00 57.22 192 GLU A O 1
ATOM 1559 N N . THR A 1 193 ? -30.476 19.606 38.824 1.00 68.75 193 THR A N 1
ATOM 1560 C CA . THR A 1 193 ? -29.880 20.584 39.730 1.00 68.75 193 THR A CA 1
ATOM 1561 C C . THR A 1 193 ? -28.437 20.910 39.365 1.00 68.75 193 THR A C 1
ATOM 1563 O O . THR A 1 193 ? -27.642 20.025 39.075 1.00 68.75 193 THR A O 1
ATOM 1566 N N . LYS A 1 194 ? -28.069 22.194 39.461 1.00 84.31 194 LYS A N 1
ATOM 1567 C CA . LYS A 1 194 ? -26.669 22.638 39.411 1.00 84.31 194 LYS A CA 1
ATOM 1568 C C . LYS A 1 194 ? -25.963 22.217 40.697 1.00 84.31 194 LYS A C 1
ATOM 1570 O O . LYS A 1 194 ? -26.268 22.761 41.761 1.00 84.31 194 LYS A O 1
ATOM 1575 N N . ILE A 1 195 ? -25.034 21.272 40.597 1.00 87.00 195 ILE A N 1
ATOM 1576 C CA . ILE A 1 195 ? -24.312 20.721 41.747 1.00 87.00 195 ILE A CA 1
ATOM 1577 C C . ILE A 1 195 ? -22.949 21.412 41.851 1.00 87.00 195 ILE A C 1
ATOM 1579 O O . ILE A 1 195 ? -22.191 21.353 40.888 1.00 87.00 195 ILE A O 1
ATOM 1583 N N . PRO A 1 196 ? -22.612 22.078 42.968 1.00 87.12 196 PRO A N 1
ATOM 1584 C CA . PRO A 1 196 ? -21.269 22.599 43.206 1.00 87.12 196 PRO A CA 1
ATOM 1585 C C . PRO A 1 196 ? -20.194 21.511 43.087 1.00 87.12 196 PRO A C 1
ATOM 1587 O O . PRO A 1 196 ? -20.372 20.410 43.605 1.00 87.12 196 PRO A O 1
ATOM 1590 N N . PHE A 1 197 ? -19.080 21.829 42.429 1.00 88.44 197 PHE A N 1
ATOM 1591 C CA . PHE A 1 197 ? -17.948 20.923 42.251 1.00 88.44 197 PHE A CA 1
ATOM 1592 C C . PHE A 1 197 ? -16.662 21.553 42.794 1.00 88.44 197 PHE A C 1
ATOM 1594 O O . PHE A 1 197 ? -16.287 22.661 42.400 1.00 88.44 197 PHE A O 1
ATOM 1601 N N . TYR A 1 198 ? -16.000 20.836 43.704 1.00 86.31 198 TYR A N 1
ATOM 1602 C CA . TYR A 1 198 ? -14.791 21.299 44.394 1.00 86.31 198 TYR A CA 1
ATOM 1603 C C . TYR A 1 198 ? -13.546 20.446 44.106 1.00 86.31 198 TYR A C 1
ATOM 1605 O O . TYR A 1 198 ? -12.445 20.828 44.496 1.00 86.31 198 TYR A O 1
ATOM 1613 N N . GLY A 1 199 ? -13.710 19.321 43.404 1.00 85.88 199 GLY A N 1
ATOM 1614 C CA . GLY A 1 199 ? -12.616 18.424 43.042 1.00 85.88 199 GLY A CA 1
ATOM 1615 C C . GLY A 1 199 ? -11.690 18.987 41.960 1.00 85.88 199 GLY A C 1
ATOM 1616 O O . GLY A 1 199 ? -11.874 20.100 41.458 1.00 85.88 199 GLY A O 1
ATOM 1617 N N . VAL A 1 200 ? -10.692 18.182 41.593 1.00 90.25 200 VAL A N 1
ATOM 1618 C CA . VAL A 1 200 ? -9.860 18.428 40.408 1.00 90.25 200 VAL A CA 1
ATOM 1619 C C . VAL A 1 200 ? -10.697 18.190 39.149 1.00 90.25 200 VAL A C 1
ATOM 1621 O O . VAL A 1 200 ? -11.476 17.238 39.111 1.00 90.25 200 VAL A O 1
ATOM 1624 N N . PHE A 1 201 ? -10.548 19.040 38.137 1.00 93.38 201 PHE A N 1
ATOM 1625 C CA . PHE A 1 201 ? -11.193 18.921 36.831 1.00 93.38 201 PHE A CA 1
ATOM 1626 C C . PHE A 1 201 ? -10.209 19.196 35.693 1.00 93.38 201 PHE A C 1
ATOM 1628 O O . PHE A 1 201 ? -9.242 19.937 35.849 1.00 93.38 201 PHE A O 1
ATOM 1635 N N . GLU A 1 202 ? -10.491 18.628 34.533 1.00 93.94 202 GLU A N 1
ATOM 1636 C CA . GLU A 1 202 ? -9.691 18.725 33.318 1.00 93.94 202 GLU A CA 1
ATOM 1637 C C . GLU A 1 202 ? -10.466 19.504 32.257 1.00 93.94 202 GLU A C 1
ATOM 1639 O O . GLU A 1 202 ? -11.687 19.370 32.130 1.00 93.94 202 GLU A O 1
ATOM 1644 N N . ILE A 1 203 ? -9.760 20.320 31.477 1.00 92.44 203 ILE A N 1
ATOM 1645 C CA . ILE A 1 203 ? -10.358 21.035 30.349 1.00 92.44 203 ILE A CA 1
ATOM 1646 C C . ILE A 1 203 ? -10.123 20.191 29.098 1.00 92.44 203 ILE A C 1
ATOM 1648 O O . ILE A 1 203 ? -9.016 20.163 28.559 1.00 92.44 203 ILE A O 1
ATOM 1652 N N . THR A 1 204 ? -11.176 19.497 28.671 1.00 92.00 204 THR A N 1
ATOM 1653 C CA . THR A 1 204 ? -11.155 18.481 27.610 1.00 92.00 204 THR A CA 1
ATOM 1654 C C . THR A 1 204 ? -12.117 18.815 26.474 1.00 92.00 204 THR A C 1
ATOM 1656 O O . THR A 1 204 ? -13.063 19.586 26.657 1.00 92.00 204 THR A O 1
ATOM 1659 N N . GLU A 1 205 ? -11.895 18.198 25.314 1.00 88.94 205 GLU A N 1
ATOM 1660 C CA . GLU A 1 205 ? -12.767 18.260 24.142 1.00 88.94 205 GLU A CA 1
ATOM 1661 C C . GLU A 1 205 ? -12.943 16.860 23.521 1.00 88.94 205 GLU A C 1
ATOM 1663 O O . GLU A 1 205 ? -12.107 15.973 23.679 1.00 88.94 205 GLU A O 1
ATOM 1668 N N . SER A 1 206 ? -14.066 16.630 22.838 1.00 85.12 206 SER A N 1
ATOM 1669 C CA . SER A 1 206 ? -14.340 15.393 22.094 1.00 85.12 206 SER A CA 1
ATOM 1670 C C . SER A 1 206 ? -15.484 15.615 21.104 1.00 85.12 206 SER A C 1
ATOM 1672 O O . SER A 1 206 ? -16.357 16.451 21.346 1.00 85.12 206 SER A O 1
ATOM 1674 N N . GLU A 1 207 ? -15.527 14.824 20.028 1.00 76.94 207 GLU A N 1
ATOM 1675 C CA . GLU A 1 207 ? -16.729 14.680 19.191 1.00 76.94 207 GLU A CA 1
ATOM 1676 C C . GLU A 1 207 ? -17.836 13.874 19.897 1.00 76.94 207 GLU A C 1
ATOM 1678 O O . GLU A 1 207 ? -19.003 13.924 19.502 1.00 76.94 207 GLU A O 1
ATOM 1683 N N . SER A 1 208 ? -17.489 13.135 20.957 1.00 76.44 208 SER A N 1
ATOM 1684 C CA . SER A 1 208 ? -18.442 12.341 21.731 1.00 76.44 208 SER A CA 1
ATOM 1685 C C . SER A 1 208 ? -19.451 13.231 22.465 1.00 76.44 208 SER A C 1
ATOM 1687 O O . SER A 1 208 ? -19.085 14.282 23.003 1.00 76.44 208 SER A O 1
ATOM 1689 N N . PRO A 1 209 ? -20.724 12.808 22.569 1.00 80.25 209 PRO A N 1
ATOM 1690 C CA . PRO A 1 209 ? -21.732 13.577 23.281 1.00 80.25 209 PRO A CA 1
ATOM 1691 C C . PRO A 1 209 ? -21.380 13.711 24.770 1.00 80.25 209 PRO A C 1
ATOM 1693 O O . PRO A 1 209 ? -21.029 12.742 25.452 1.00 80.25 209 PRO A O 1
ATOM 1696 N N . SER A 1 210 ? -21.517 14.938 25.274 1.00 87.56 210 SER A N 1
ATOM 1697 C CA . SER A 1 210 ? -21.339 15.287 26.683 1.00 87.56 210 SER A CA 1
ATOM 1698 C C . SER A 1 210 ? -22.610 14.952 27.475 1.00 87.56 210 SER A C 1
ATOM 1700 O O . SER A 1 210 ? -23.679 15.486 27.186 1.00 87.56 210 SER A O 1
ATOM 1702 N N . LEU A 1 211 ? -22.500 14.080 28.482 1.00 88.62 211 LEU A N 1
ATOM 1703 C CA . LEU A 1 211 ? -23.600 13.703 29.387 1.00 88.62 211 LEU A CA 1
ATOM 1704 C C . LEU A 1 211 ? -23.780 14.693 30.546 1.00 88.62 211 LEU A C 1
ATOM 1706 O O . LEU A 1 211 ? -24.842 14.765 31.174 1.00 88.62 211 LEU A O 1
ATOM 1710 N N . ALA A 1 212 ? -22.718 15.422 30.881 1.00 90.75 212 ALA A N 1
ATOM 1711 C CA . ALA A 1 212 ? -22.705 16.424 31.934 1.00 90.75 212 ALA A CA 1
ATOM 1712 C C . ALA A 1 212 ? -21.699 17.521 31.594 1.00 90.75 212 ALA A C 1
ATOM 1714 O O . ALA A 1 212 ? -20.675 17.254 30.969 1.00 90.75 212 ALA A O 1
ATOM 1715 N N . THR A 1 213 ? -21.957 18.745 32.047 1.00 91.69 213 THR A N 1
ATOM 1716 C CA . THR A 1 213 ? -21.141 19.918 31.694 1.00 91.69 213 THR A CA 1
ATOM 1717 C C . THR A 1 213 ? -20.734 20.692 32.941 1.00 91.69 213 THR A C 1
ATOM 1719 O O . THR A 1 213 ? -21.573 20.978 33.805 1.00 91.69 213 THR A O 1
ATOM 1722 N N . PHE A 1 214 ? -19.460 21.074 33.011 1.00 93.50 214 PHE A N 1
ATOM 1723 C CA . PHE A 1 214 ? -18.955 22.061 33.952 1.00 93.50 214 PHE A CA 1
ATOM 1724 C C . PHE A 1 214 ? -19.404 23.454 33.522 1.00 93.50 214 PHE A C 1
ATOM 1726 O O . PHE A 1 214 ? -19.301 23.837 32.362 1.00 93.50 214 PHE A O 1
ATOM 1733 N N . ASN A 1 215 ? -19.926 24.224 34.468 1.00 92.94 215 ASN A N 1
ATOM 1734 C CA . ASN A 1 215 ? -20.432 25.566 34.240 1.00 92.94 215 ASN A CA 1
ATOM 1735 C C . ASN A 1 215 ? -19.876 26.503 35.303 1.00 92.94 215 ASN A C 1
ATOM 1737 O O . ASN A 1 215 ? -20.179 26.351 36.494 1.00 92.94 215 ASN A O 1
ATOM 1741 N N . LEU A 1 216 ? -19.108 27.495 34.858 1.00 93.19 216 LEU A N 1
ATOM 1742 C CA . LEU A 1 216 ? -18.554 28.546 35.693 1.00 93.19 216 LEU A CA 1
ATOM 1743 C C . LEU A 1 216 ? -19.211 29.881 35.348 1.00 93.19 216 LEU A C 1
ATOM 1745 O O . LEU A 1 216 ? -19.133 30.370 34.227 1.00 93.19 216 LEU A O 1
ATOM 1749 N N . LYS A 1 217 ? -19.860 30.507 36.332 1.00 93.50 217 LYS A N 1
ATOM 1750 C CA . LYS A 1 217 ? -20.468 31.828 36.140 1.00 93.50 217 LYS A CA 1
ATOM 1751 C C . LYS A 1 217 ? -19.426 32.924 36.350 1.00 93.50 217 LYS A C 1
ATOM 1753 O O . LYS A 1 217 ? -19.266 33.433 37.459 1.00 93.50 217 LYS A O 1
ATOM 1758 N N . THR A 1 218 ? -18.732 33.287 35.289 1.00 94.50 218 THR A N 1
ATOM 1759 C CA . THR A 1 218 ? -17.691 34.320 35.251 1.00 94.50 218 THR A CA 1
ATOM 1760 C C . THR A 1 218 ? -18.250 35.748 35.362 1.00 94.50 218 THR A C 1
ATOM 1762 O O . THR A 1 218 ? -19.443 36.012 35.181 1.00 94.50 218 THR A O 1
ATOM 1765 N N . THR A 1 219 ? -17.390 36.685 35.765 1.00 96.12 219 THR A N 1
ATOM 1766 C CA . THR A 1 219 ? -17.574 38.129 35.539 1.00 96.12 219 THR A CA 1
ATOM 1767 C C . THR A 1 219 ? -16.863 38.518 34.241 1.00 96.12 219 THR A C 1
ATOM 1769 O O . THR A 1 219 ? -16.037 37.751 33.764 1.00 96.12 219 THR A O 1
ATOM 1772 N N . SER A 1 220 ? -17.070 39.734 33.723 1.00 93.44 220 SER A N 1
ATOM 1773 C CA . SER A 1 220 ? -16.344 40.205 32.528 1.00 93.44 220 SER A CA 1
ATOM 1774 C C . SER A 1 220 ? -14.818 40.099 32.666 1.00 93.44 220 SER A C 1
ATOM 1776 O O . SER A 1 220 ? -14.142 39.752 31.711 1.00 93.44 220 SER A O 1
ATOM 1778 N N . LYS A 1 221 ? -14.275 40.309 33.877 1.00 94.19 221 LYS A N 1
ATOM 1779 C CA . LYS A 1 221 ? -12.839 40.117 34.148 1.00 94.19 221 LYS A CA 1
ATOM 1780 C C . LYS A 1 221 ? -12.419 38.648 34.118 1.00 94.19 221 LYS A C 1
ATOM 1782 O O . LYS A 1 221 ? -11.293 38.346 33.745 1.00 94.19 221 LYS A O 1
ATOM 1787 N N . GLY A 1 222 ? -13.293 37.746 34.561 1.00 94.56 222 GLY A N 1
ATOM 1788 C CA . GLY A 1 222 ? -13.056 36.309 34.460 1.00 94.56 222 GLY A CA 1
ATOM 1789 C C . GLY A 1 222 ? -13.119 35.816 33.021 1.00 94.56 222 GLY A C 1
ATOM 1790 O O . GLY A 1 222 ? -12.278 35.012 32.644 1.00 94.56 222 GLY A O 1
ATOM 1791 N N . ASP A 1 223 ? -14.064 36.325 32.225 1.00 93.56 223 ASP A N 1
ATOM 1792 C CA . ASP A 1 223 ? -14.156 36.019 30.793 1.00 93.56 223 ASP A CA 1
ATOM 1793 C C . ASP A 1 223 ? -12.879 36.457 30.065 1.00 93.56 223 ASP A C 1
ATOM 1795 O O . ASP A 1 223 ? -12.241 35.627 29.427 1.00 93.56 223 ASP A O 1
ATOM 1799 N N . GLU A 1 224 ? -12.436 37.705 30.263 1.00 94.75 224 GLU A N 1
ATOM 1800 C CA . GLU A 1 224 ? -11.176 38.216 29.697 1.00 94.75 224 GLU A CA 1
ATOM 1801 C C . GLU A 1 224 ? -9.964 37.361 30.102 1.00 94.75 224 GLU A C 1
ATOM 1803 O O . GLU A 1 224 ? -9.106 37.069 29.272 1.00 94.75 224 GLU A O 1
ATOM 1808 N N . LYS A 1 225 ? -9.889 36.936 31.372 1.00 94.25 225 LYS A N 1
ATOM 1809 C CA . LYS A 1 225 ? -8.813 36.056 31.851 1.00 94.25 225 LYS A CA 1
ATOM 1810 C C . LYS A 1 225 ? -8.839 34.691 31.174 1.00 94.25 225 LYS A C 1
ATOM 1812 O O . LYS A 1 225 ? -7.783 34.197 30.817 1.00 94.25 225 LYS A O 1
ATOM 1817 N N . LEU A 1 226 ? -10.003 34.058 31.046 1.00 93.56 226 LEU A N 1
ATOM 1818 C CA . LEU A 1 226 ? -10.104 32.719 30.461 1.00 93.56 226 LEU A CA 1
ATOM 1819 C C . LEU A 1 226 ? -9.896 32.734 28.938 1.00 93.56 226 LEU A C 1
ATOM 1821 O O . LEU A 1 226 ? -9.275 31.818 28.400 1.00 93.56 226 LEU A O 1
ATOM 1825 N N . GLU A 1 227 ? -10.352 33.785 28.251 1.00 92.94 227 GLU A N 1
ATOM 1826 C CA . GLU A 1 227 ? -10.229 33.934 26.795 1.00 92.94 227 GLU A CA 1
ATOM 1827 C C . GLU A 1 227 ? -8.767 34.038 26.334 1.00 92.94 227 GLU A C 1
ATOM 1829 O O . GLU A 1 227 ? -8.419 33.466 25.302 1.00 92.94 227 GLU A O 1
ATOM 1834 N N . GLN A 1 228 ? -7.887 34.655 27.137 1.00 91.31 228 GLN A N 1
ATOM 1835 C CA . GLN A 1 228 ? -6.431 34.693 26.894 1.00 91.31 228 GLN A CA 1
ATOM 1836 C C . GLN A 1 228 ? -5.796 33.303 26.772 1.00 91.31 228 GLN A C 1
ATOM 1838 O O . GLN A 1 228 ? -4.755 33.153 26.139 1.00 91.31 228 GLN A O 1
ATOM 1843 N N . TYR A 1 229 ? -6.437 32.298 27.364 1.00 91.00 229 TYR A N 1
ATOM 1844 C CA . TYR A 1 229 ? -5.980 30.914 27.390 1.00 91.00 229 TYR A CA 1
ATOM 1845 C C . TYR A 1 229 ? -6.864 29.983 26.557 1.00 91.00 229 TYR A C 1
ATOM 1847 O O . TYR A 1 229 ? -6.719 28.766 26.641 1.00 91.00 229 TYR A O 1
ATOM 1855 N N . HIS A 1 230 ? -7.786 30.543 25.766 1.00 91.75 230 HIS A N 1
ATOM 1856 C CA . HIS A 1 230 ? -8.776 29.800 24.981 1.00 91.75 230 HIS A CA 1
ATOM 1857 C C . HIS A 1 230 ? -9.667 28.865 25.820 1.00 91.75 230 HIS A C 1
ATOM 1859 O O . HIS A 1 230 ? -10.207 27.882 25.314 1.00 91.75 230 HIS A O 1
ATOM 1865 N N . ILE A 1 231 ? -9.867 29.183 27.103 1.00 91.44 231 ILE A N 1
ATOM 1866 C CA . ILE A 1 231 ? -10.707 28.398 28.009 1.00 91.44 231 ILE A CA 1
ATOM 1867 C C . ILE A 1 231 ? -12.134 28.947 27.978 1.00 91.44 231 ILE A C 1
ATOM 1869 O O . ILE A 1 231 ? -12.385 30.123 28.234 1.00 91.44 231 ILE A O 1
ATOM 1873 N N . LYS A 1 232 ? -13.106 28.076 27.702 1.00 91.62 232 LYS A N 1
ATOM 1874 C CA . LYS A 1 232 ? -14.531 28.425 27.763 1.00 91.62 232 LYS A CA 1
ATOM 1875 C C . LYS A 1 232 ? -15.020 28.400 29.216 1.00 91.62 232 LYS A C 1
ATOM 1877 O O . LYS A 1 232 ? -14.563 27.605 30.030 1.00 91.62 232 LYS A O 1
ATOM 1882 N N . ASN A 1 233 ? -16.015 29.223 29.541 1.00 90.31 233 ASN A N 1
ATOM 1883 C CA . ASN A 1 233 ? -16.671 29.216 30.860 1.00 90.31 233 ASN A CA 1
ATOM 1884 C C . ASN A 1 233 ? -17.685 28.059 31.043 1.00 90.31 233 ASN A C 1
ATOM 1886 O O . ASN A 1 233 ? -18.250 27.879 32.126 1.00 90.31 233 ASN A O 1
ATOM 1890 N N . SER A 1 234 ? -17.894 27.260 29.994 1.00 90.69 234 SER A N 1
ATOM 1891 C CA . SER A 1 234 ? -18.664 26.019 29.996 1.00 90.69 234 SER A CA 1
ATOM 1892 C C . SER A 1 234 ? -17.933 24.981 29.146 1.00 90.69 234 SER A C 1
ATOM 1894 O O . SER A 1 234 ? -17.564 25.272 28.007 1.00 90.69 234 SER A O 1
ATOM 1896 N N . PHE A 1 235 ? -17.688 23.800 29.709 1.00 91.25 235 PHE A N 1
ATOM 1897 C CA . PHE A 1 235 ? -16.940 22.719 29.059 1.00 91.25 235 PHE A CA 1
ATOM 1898 C C . PHE A 1 235 ? -17.414 21.347 29.564 1.00 91.25 235 PHE A C 1
ATOM 1900 O O . PHE A 1 235 ? -18.004 21.263 30.646 1.00 91.25 235 PHE A O 1
ATOM 1907 N N . PRO A 1 236 ? -17.238 20.264 28.790 1.00 92.19 236 PRO A N 1
ATOM 1908 C CA . PRO A 1 236 ? -17.751 18.950 29.165 1.00 92.19 236 PRO A CA 1
ATOM 1909 C C . PRO A 1 236 ? -17.151 18.433 30.479 1.00 92.19 236 PRO A C 1
ATOM 1911 O O . PRO A 1 236 ? -15.974 18.625 30.762 1.00 92.19 236 PRO A O 1
ATOM 1914 N N . ALA A 1 237 ? -17.979 17.760 31.274 1.00 92.75 237 ALA A N 1
ATOM 1915 C CA . ALA A 1 237 ? -17.585 17.104 32.518 1.00 92.75 237 ALA A CA 1
ATOM 1916 C C . ALA A 1 237 ? -17.581 15.578 32.393 1.00 92.75 237 ALA A C 1
ATOM 1918 O O . ALA A 1 237 ? -16.785 14.914 33.051 1.00 92.75 237 ALA A O 1
ATOM 1919 N N . VAL A 1 238 ? -18.478 15.024 31.571 1.00 93.06 238 VAL A N 1
ATOM 1920 C CA . VAL A 1 238 ? -18.605 13.580 31.357 1.00 93.06 238 VAL A CA 1
ATOM 1921 C C . VAL A 1 238 ? -18.909 13.287 29.900 1.00 93.06 238 VAL A C 1
ATOM 1923 O O . VAL A 1 238 ? -19.844 13.864 29.347 1.00 93.06 238 VAL A O 1
ATOM 1926 N N . TYR A 1 239 ? -18.170 12.350 29.315 1.00 90.62 239 TYR A N 1
ATOM 1927 C CA . TYR A 1 239 ? -18.402 11.835 27.968 1.00 90.62 239 TYR A CA 1
ATOM 1928 C C . TYR A 1 239 ? -18.949 10.416 28.028 1.00 90.62 239 TYR A C 1
ATOM 1930 O O . TYR A 1 239 ? -18.511 9.618 28.860 1.00 90.62 239 TYR A O 1
ATOM 1938 N N . LYS A 1 240 ? -19.860 10.088 27.108 1.00 86.94 240 LYS A N 1
ATOM 1939 C CA . LYS A 1 240 ? -20.158 8.691 26.784 1.00 86.94 240 LYS A CA 1
ATOM 1940 C C . LYS A 1 240 ? -19.254 8.246 25.644 1.00 86.94 240 LYS A C 1
ATOM 1942 O O . LYS A 1 240 ? -19.371 8.765 24.538 1.00 86.94 240 LYS A O 1
ATOM 1947 N N . ILE A 1 241 ? -18.410 7.260 25.905 1.00 82.88 241 ILE A N 1
ATOM 1948 C CA . ILE A 1 241 ? -17.558 6.624 24.907 1.00 82.88 241 ILE A CA 1
ATOM 1949 C C . ILE A 1 241 ? -18.312 5.407 24.371 1.00 82.88 241 ILE A C 1
ATOM 1951 O O . ILE A 1 241 ? -18.711 4.517 25.123 1.00 82.88 241 ILE A O 1
ATOM 1955 N N . LYS A 1 242 ? -18.514 5.360 23.056 1.00 68.38 242 LYS A N 1
ATOM 1956 C CA . LYS A 1 242 ? -19.053 4.178 22.379 1.00 68.38 242 LYS A CA 1
ATOM 1957 C C . LYS A 1 242 ? -17.941 3.536 21.560 1.00 68.38 242 LYS A C 1
ATOM 1959 O O . LYS A 1 242 ? -17.574 4.074 20.517 1.00 68.38 242 LYS A O 1
ATOM 1964 N N . ARG A 1 243 ? -17.406 2.417 22.052 1.00 71.12 243 ARG A N 1
ATOM 1965 C CA . ARG A 1 243 ? -16.530 1.500 21.309 1.00 71.12 243 ARG A CA 1
ATOM 1966 C C . ARG A 1 243 ? -17.234 0.150 21.194 1.00 71.12 243 ARG A C 1
ATOM 1968 O O . ARG A 1 243 ? -18.118 -0.144 21.992 1.00 71.12 243 ARG A O 1
ATOM 1975 N N . ASN A 1 244 ? -16.840 -0.670 20.226 1.00 60.25 244 ASN A N 1
ATOM 1976 C CA . ASN A 1 244 ? -17.381 -2.033 20.125 1.00 60.25 244 ASN A CA 1
ATOM 1977 C C . ASN A 1 244 ? -16.733 -2.974 21.140 1.00 60.25 244 ASN A C 1
ATOM 1979 O O . ASN A 1 244 ? -17.385 -3.877 21.651 1.00 60.25 244 ASN A O 1
ATOM 1983 N N . TYR A 1 245 ? -15.483 -2.683 21.507 1.00 61.75 245 TYR A N 1
ATOM 1984 C CA . TYR A 1 245 ? -14.754 -3.418 22.533 1.00 61.75 245 TYR A CA 1
ATOM 1985 C C . TYR A 1 245 ? -15.313 -3.194 23.953 1.00 61.75 245 TYR A C 1
ATOM 1987 O O . TYR A 1 245 ? -15.249 -4.102 24.779 1.00 61.75 245 TYR A O 1
ATOM 1995 N N . TYR A 1 246 ? -15.888 -2.014 24.246 1.00 75.56 246 TYR A N 1
ATOM 1996 C CA . TYR A 1 246 ? -16.437 -1.668 25.566 1.00 75.56 246 TYR A CA 1
ATOM 1997 C C . TYR A 1 246 ? -17.396 -0.465 25.546 1.00 75.56 246 TYR A C 1
ATOM 1999 O O . TYR A 1 246 ? -17.276 0.450 24.725 1.00 75.56 246 TYR A O 1
ATOM 2007 N N . GLU A 1 247 ? -18.308 -0.406 26.522 1.00 81.56 247 GLU A N 1
ATOM 2008 C CA . GLU A 1 247 ? -19.043 0.826 26.830 1.00 81.56 247 GLU A CA 1
ATOM 2009 C C . GLU A 1 247 ? -18.210 1.662 27.800 1.00 81.56 247 GLU A C 1
ATOM 2011 O O . GLU A 1 247 ? -17.924 1.232 28.914 1.00 81.56 247 GLU A O 1
ATOM 2016 N N . GLY A 1 248 ? -17.792 2.854 27.380 1.00 87.69 248 GLY A N 1
ATOM 2017 C CA . GLY A 1 248 ? -16.900 3.685 28.175 1.00 87.69 248 GLY A CA 1
ATOM 2018 C C . GLY A 1 248 ? -17.549 4.971 28.667 1.00 87.69 248 GLY A C 1
ATOM 2019 O O . GLY A 1 248 ? -18.457 5.524 28.046 1.00 87.69 248 GLY A O 1
ATOM 2020 N N . TYR A 1 249 ? -17.026 5.504 29.759 1.00 91.38 249 TYR A N 1
ATOM 2021 C CA . TYR A 1 249 ? -17.337 6.832 30.262 1.00 91.38 249 TYR A CA 1
ATOM 2022 C C . TYR A 1 249 ? -16.033 7.527 30.626 1.00 91.38 249 TYR A C 1
ATOM 2024 O O . TYR A 1 249 ? -15.214 6.945 31.328 1.00 91.38 249 TYR A O 1
ATOM 2032 N N . TYR A 1 250 ? -15.843 8.764 30.170 1.00 93.62 250 TYR A N 1
ATOM 2033 C CA . TYR A 1 250 ? -14.721 9.589 30.618 1.00 93.62 250 TYR A CA 1
ATOM 2034 C C . TYR A 1 250 ? -15.239 10.686 31.539 1.00 93.62 250 TYR A C 1
ATOM 2036 O O . TYR A 1 250 ? -16.020 11.538 31.112 1.00 93.62 250 TYR A O 1
ATOM 2044 N N . LEU A 1 251 ? -14.816 10.656 32.797 1.00 93.94 251 LEU A N 1
ATOM 2045 C CA . LEU A 1 251 ? -15.091 11.671 33.800 1.00 93.94 251 LEU A CA 1
ATOM 2046 C C . LEU A 1 251 ? -13.927 12.671 33.813 1.00 93.94 251 LEU A C 1
ATOM 2048 O O . LEU A 1 251 ? -12.852 12.379 34.333 1.00 93.94 251 LEU A O 1
ATOM 2052 N N . ALA A 1 252 ? -14.149 13.876 33.284 1.00 94.12 252 ALA A N 1
ATOM 2053 C CA . ALA A 1 252 ? -13.152 14.951 33.218 1.00 94.12 252 ALA A CA 1
ATOM 2054 C C . ALA A 1 252 ? -12.935 15.655 34.575 1.00 94.12 252 ALA A C 1
ATOM 2056 O O . ALA A 1 252 ? -12.632 16.842 34.644 1.00 94.12 252 ALA A O 1
ATOM 2057 N N . GLY A 1 253 ? -13.140 14.947 35.681 1.00 91.81 253 GLY A N 1
ATOM 2058 C CA . GLY A 1 253 ? -12.890 15.432 37.027 1.00 91.81 253 GLY A CA 1
ATOM 2059 C C . GLY A 1 253 ? -12.937 14.301 38.041 1.00 91.81 253 GLY A C 1
ATOM 2060 O O . GLY A 1 253 ? -13.391 13.207 37.736 1.00 91.81 253 GLY A O 1
ATOM 2061 N N . GLN A 1 254 ? -12.457 14.567 39.251 1.00 89.75 254 GLN A N 1
ATOM 2062 C CA . GLN A 1 254 ? -12.428 13.599 40.347 1.00 89.75 254 GLN A CA 1
ATOM 2063 C C . GLN A 1 254 ? -13.778 13.577 41.077 1.00 89.75 254 GLN A C 1
ATOM 2065 O O . GLN A 1 254 ? -13.966 14.238 42.099 1.00 89.75 254 GLN A O 1
ATOM 2070 N N . PHE A 1 255 ? -14.739 12.831 40.540 1.00 87.94 255 PHE A N 1
ATOM 2071 C CA . PHE A 1 255 ? -16.062 12.622 41.133 1.00 87.94 255 PHE A CA 1
ATOM 2072 C C . PHE A 1 255 ? -16.043 11.568 42.244 1.00 87.94 255 PHE A C 1
ATOM 2074 O O . PHE A 1 255 ? -16.856 11.631 43.167 1.00 87.94 255 PHE A O 1
ATOM 2081 N N . THR A 1 256 ? -15.111 10.617 42.190 1.00 84.50 256 THR A N 1
ATOM 2082 C CA . THR A 1 256 ? -15.037 9.501 43.139 1.00 84.50 256 THR A CA 1
ATOM 2083 C C . THR A 1 256 ? -14.139 9.797 44.342 1.00 84.50 256 THR A C 1
ATOM 2085 O O . THR A 1 256 ? -14.257 9.129 45.367 1.00 84.50 256 THR A O 1
ATOM 2088 N N . LYS A 1 257 ? -13.279 10.822 44.306 1.00 79.75 257 LYS A N 1
ATOM 2089 C CA . LYS 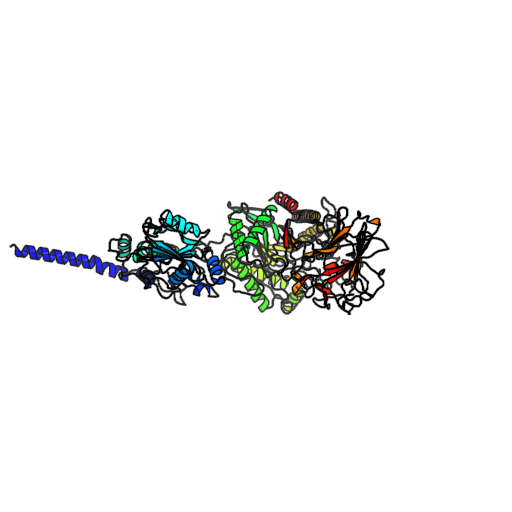A 1 257 ? -12.288 11.116 45.363 1.00 79.75 257 LYS A CA 1
ATOM 2090 C C . LYS A 1 257 ? -12.831 11.994 46.505 1.00 79.75 257 LYS A C 1
ATOM 2092 O O . LYS A 1 257 ? -12.208 12.975 46.893 1.00 79.75 257 LYS A O 1
ATOM 2097 N N . ASN A 1 258 ? -13.999 11.641 47.043 1.00 75.19 258 ASN A N 1
ATOM 2098 C CA . ASN A 1 258 ? -14.636 12.351 48.159 1.00 75.19 258 ASN A CA 1
ATOM 2099 C C . ASN A 1 258 ? -14.628 11.492 49.432 1.00 75.19 258 ASN A C 1
ATOM 2101 O O . ASN A 1 258 ? -14.798 10.276 49.359 1.00 75.19 258 ASN A O 1
ATOM 2105 N N . SER A 1 259 ? -14.475 12.120 50.600 1.00 66.56 259 SER A N 1
ATOM 2106 C CA . SER A 1 259 ? -14.687 11.445 51.889 1.00 66.56 259 SER A CA 1
ATOM 2107 C C . SER A 1 259 ? -16.173 11.488 52.252 1.00 66.56 259 SER A C 1
ATOM 2109 O O . SER A 1 259 ? -16.839 12.499 52.030 1.00 66.56 259 SER A O 1
ATOM 2111 N N . THR A 1 260 ? -16.717 10.383 52.770 1.00 67.12 260 THR A N 1
ATOM 2112 C CA . THR A 1 260 ? -18.127 10.318 53.195 1.00 67.12 260 THR A CA 1
ATOM 2113 C C . THR A 1 260 ? -18.187 10.022 54.686 1.00 67.12 260 THR A C 1
ATOM 2115 O O . THR A 1 260 ? -17.780 8.948 55.128 1.00 67.12 260 THR A O 1
ATOM 2118 N N . LEU A 1 261 ? -18.741 10.930 55.486 1.00 66.12 261 LEU A N 1
ATOM 2119 C CA . LEU A 1 261 ? -18.875 10.726 56.935 1.00 66.12 261 LEU A CA 1
ATOM 2120 C C . LEU A 1 261 ? -20.082 9.854 57.310 1.00 66.12 261 LEU A C 1
ATOM 2122 O O . LEU A 1 261 ? -20.250 9.456 58.468 1.00 66.12 261 LEU A O 1
ATOM 2126 N N . VAL A 1 262 ? -20.949 9.555 56.342 1.00 72.50 262 VAL A N 1
ATOM 2127 C CA . VAL A 1 262 ? -22.166 8.767 56.545 1.00 72.50 262 VAL A CA 1
ATOM 2128 C C . VAL A 1 262 ? -21.842 7.277 56.493 1.00 72.50 262 VAL A C 1
ATOM 2130 O O . VAL A 1 262 ? -21.807 6.655 55.439 1.00 72.50 262 VAL A O 1
ATOM 2133 N N . THR A 1 263 ? -21.694 6.658 57.661 1.00 70.12 263 THR A N 1
ATOM 2134 C CA . THR A 1 263 ? -21.412 5.214 57.776 1.00 70.12 263 THR A CA 1
ATOM 2135 C C . THR A 1 263 ? -22.611 4.314 57.467 1.00 70.12 263 THR A C 1
ATOM 2137 O O . THR A 1 263 ? -22.461 3.103 57.289 1.00 70.12 263 THR A O 1
ATOM 2140 N N . ALA A 1 264 ? -23.820 4.874 57.427 1.00 71.31 264 ALA A N 1
ATOM 2141 C CA . ALA A 1 264 ? -25.045 4.110 57.262 1.00 71.31 264 ALA A CA 1
ATOM 2142 C C . ALA A 1 264 ? -25.387 3.894 55.775 1.00 71.31 264 ALA A C 1
ATOM 2144 O O . ALA A 1 264 ? -25.489 4.839 55.000 1.00 71.31 264 ALA A O 1
ATOM 2145 N N . LYS A 1 265 ? -25.602 2.627 55.403 1.00 76.12 265 LYS A N 1
ATOM 2146 C CA . LYS A 1 265 ? -25.681 2.132 54.014 1.00 76.12 265 LYS A CA 1
ATOM 2147 C C . LYS A 1 265 ? -27.103 1.729 53.596 1.00 76.12 265 LYS A C 1
ATOM 2149 O O . LYS A 1 265 ? -27.290 0.828 52.786 1.00 76.12 265 LYS A O 1
ATOM 2154 N N . TYR A 1 266 ? -28.128 2.341 54.185 1.00 78.19 266 TYR A N 1
ATOM 2155 C CA . TYR A 1 266 ? -29.532 1.954 53.981 1.00 78.19 266 TYR A CA 1
ATOM 2156 C C . TYR A 1 266 ? -30.184 2.705 52.811 1.00 78.19 266 TYR A C 1
ATOM 2158 O O . TYR A 1 266 ? -29.926 3.891 52.622 1.00 78.19 266 TYR A O 1
ATOM 2166 N N . ASP A 1 267 ? -31.111 2.061 52.092 1.00 75.62 267 ASP A N 1
ATOM 2167 C CA . ASP A 1 267 ? -31.788 2.645 50.914 1.00 75.62 267 ASP A CA 1
ATOM 2168 C C . ASP A 1 267 ? -32.550 3.952 51.219 1.00 75.62 267 ASP A C 1
ATOM 2170 O O . ASP A 1 267 ? -32.708 4.793 50.340 1.00 75.62 267 ASP A O 1
ATOM 2174 N N . LEU A 1 268 ? -32.996 4.159 52.467 1.00 75.81 268 LEU A N 1
ATOM 2175 C CA . LEU A 1 268 ? -33.701 5.379 52.888 1.00 75.81 268 LEU A CA 1
ATOM 2176 C C . LEU A 1 268 ? -32.774 6.606 52.989 1.00 75.81 268 LEU A C 1
ATOM 2178 O O . LEU A 1 268 ? -33.239 7.738 52.883 1.00 75.81 268 LEU A O 1
ATOM 2182 N N . ILE A 1 269 ? -31.470 6.399 53.193 1.00 78.00 269 ILE A N 1
ATOM 2183 C CA . ILE A 1 269 ? -30.503 7.486 53.402 1.00 78.00 269 ILE A CA 1
ATOM 2184 C C . ILE A 1 269 ? -30.207 8.205 52.091 1.00 78.00 269 ILE A C 1
ATOM 2186 O O . ILE A 1 269 ? -30.192 9.431 52.068 1.00 78.00 269 ILE A O 1
ATOM 2190 N N . VAL A 1 270 ? -30.063 7.466 50.990 1.00 80.31 270 VAL A N 1
ATOM 2191 C CA . VAL A 1 270 ? -29.766 8.022 49.661 1.00 80.31 270 VAL A CA 1
ATOM 2192 C C . VAL A 1 270 ? -30.727 9.156 49.258 1.00 80.31 270 VAL A C 1
ATOM 2194 O O . VAL A 1 270 ? -30.250 10.269 49.030 1.00 80.31 270 VAL A O 1
ATOM 2197 N N . PRO A 1 271 ? -32.067 8.971 49.234 1.00 79.31 271 PRO A N 1
ATOM 2198 C CA . PRO A 1 271 ? -32.988 10.047 48.872 1.00 79.31 271 PRO A CA 1
ATOM 2199 C C . PRO A 1 271 ? -33.029 11.184 49.906 1.00 79.31 271 PRO A C 1
ATOM 2201 O O . PRO A 1 271 ? -33.363 12.314 49.547 1.00 79.31 271 PRO A O 1
ATOM 2204 N N . MET A 1 272 ? -32.699 10.927 51.180 1.00 78.69 272 MET A N 1
ATOM 2205 C CA . MET A 1 272 ? -32.610 11.974 52.207 1.00 78.69 272 MET A CA 1
ATOM 2206 C C . MET A 1 272 ? -31.382 12.865 52.008 1.00 78.69 272 MET A C 1
ATOM 2208 O O . MET A 1 272 ? -31.508 14.088 52.097 1.00 78.69 272 MET A O 1
ATOM 2212 N N . MET A 1 273 ? -30.228 12.267 51.705 1.00 81.38 273 MET A N 1
ATOM 2213 C CA . MET A 1 273 ? -28.989 12.986 51.407 1.00 81.38 273 MET A CA 1
ATOM 2214 C C . MET A 1 273 ? -29.120 13.769 50.098 1.00 81.38 273 MET A C 1
ATOM 2216 O O . MET A 1 273 ? -28.868 14.970 50.073 1.00 81.38 273 MET A O 1
ATOM 2220 N N . GLN A 1 274 ? -29.662 13.148 49.043 1.00 79.56 274 GLN A N 1
ATOM 2221 C CA . GLN A 1 274 ? -29.921 13.810 47.757 1.00 79.56 274 GLN A CA 1
ATOM 2222 C C . GLN A 1 274 ? -30.802 15.061 47.888 1.00 79.56 274 GLN A C 1
ATOM 2224 O O . GLN A 1 274 ? -30.563 16.062 47.213 1.00 79.56 274 GLN A O 1
ATOM 2229 N N . ARG A 1 275 ? -31.796 15.029 48.787 1.00 78.25 275 ARG A N 1
ATOM 2230 C CA . ARG A 1 275 ? -32.708 16.151 49.075 1.00 78.25 275 ARG A CA 1
ATOM 2231 C C . ARG A 1 275 ? -32.202 17.107 50.163 1.00 78.25 275 ARG A C 1
ATOM 2233 O O . ARG A 1 275 ? -32.954 17.996 50.558 1.00 78.25 275 ARG A O 1
ATOM 2240 N N . LYS A 1 276 ? -30.971 16.931 50.658 1.00 74.75 276 LYS A N 1
ATOM 2241 C CA . LYS A 1 276 ? -30.357 17.746 51.723 1.00 74.75 276 LYS A CA 1
ATOM 2242 C C . LYS A 1 276 ? -31.173 17.796 53.025 1.00 74.75 276 LYS A C 1
ATOM 2244 O O . LYS A 1 276 ? -31.219 18.819 53.704 1.00 74.75 276 LYS A O 1
ATOM 2249 N N . ILE A 1 277 ? -31.847 16.696 53.372 1.00 69.94 277 ILE A N 1
ATOM 2250 C CA . ILE A 1 277 ? -32.692 16.600 54.579 1.00 69.94 277 ILE A CA 1
ATOM 2251 C C . ILE A 1 277 ? -31.836 16.416 55.842 1.00 69.94 277 ILE A C 1
ATOM 2253 O O . ILE A 1 277 ? -32.206 16.888 56.916 1.00 69.94 277 ILE A O 1
ATOM 2257 N N . ILE A 1 278 ? -30.690 15.740 55.719 1.00 64.06 278 ILE A N 1
ATOM 2258 C CA . ILE A 1 278 ? -29.689 15.584 56.778 1.00 64.06 278 ILE A CA 1
ATOM 2259 C C . ILE A 1 278 ? -28.554 16.558 56.447 1.00 64.06 278 ILE A C 1
ATOM 2261 O O . ILE A 1 278 ? -28.042 16.544 55.333 1.00 64.06 278 ILE A O 1
ATOM 2265 N N . TYR A 1 279 ? -28.244 17.457 57.383 1.00 53.56 279 TYR A N 1
ATOM 2266 C CA . TYR A 1 279 ? -27.350 18.599 57.180 1.00 53.56 279 TYR A CA 1
ATOM 2267 C C . TYR A 1 279 ? -25.983 18.190 56.596 1.00 53.56 279 TYR A C 1
ATOM 2269 O O . TYR A 1 279 ? -25.196 17.530 57.271 1.00 53.56 279 TYR A O 1
ATOM 2277 N N . GLU A 1 280 ? -25.691 18.638 55.372 1.00 57.88 280 GLU A N 1
ATOM 2278 C CA . GLU A 1 280 ? -24.356 18.582 54.762 1.00 57.88 280 GLU A CA 1
ATOM 2279 C C . GLU A 1 280 ? -23.433 19.546 55.507 1.00 57.88 280 GLU A C 1
ATOM 2281 O O . GLU A 1 280 ? -23.609 20.765 55.454 1.00 57.88 280 GLU A O 1
ATOM 2286 N N . LYS A 1 281 ? -22.447 19.006 56.224 1.00 54.72 281 LYS A N 1
ATOM 2287 C CA . LYS A 1 281 ? -21.381 19.812 56.829 1.00 54.72 281 LYS A CA 1
ATOM 2288 C C . LYS A 1 281 ? -20.225 20.054 55.840 1.00 54.72 281 LYS A C 1
ATOM 2290 O O . LYS A 1 281 ? -19.359 20.872 56.133 1.00 54.72 281 LYS A O 1
ATOM 2295 N N . PHE A 1 282 ? -20.239 19.410 54.665 1.00 59.03 282 PHE A N 1
ATOM 2296 C CA . PHE A 1 282 ? -19.150 19.443 53.686 1.00 59.03 282 PHE A CA 1
ATOM 2297 C C . PHE A 1 282 ? -19.678 19.623 52.262 1.00 59.03 282 PHE A C 1
ATOM 2299 O O . PHE A 1 282 ? -20.528 18.868 51.799 1.00 59.03 282 PHE A O 1
ATOM 2306 N N . ALA A 1 283 ? -19.154 20.628 51.560 1.00 62.59 283 ALA A N 1
ATOM 2307 C CA . ALA A 1 283 ? -19.525 20.927 50.178 1.00 62.59 283 ALA A CA 1
ATOM 2308 C C . ALA A 1 283 ? -19.042 19.846 49.181 1.00 62.59 283 ALA A C 1
ATOM 2310 O O . ALA A 1 283 ? -19.603 19.713 48.097 1.00 62.59 283 ALA A O 1
ATOM 2311 N N . GLU A 1 284 ? -18.045 19.047 49.574 1.00 66.50 284 GLU A N 1
ATOM 2312 C CA . GLU A 1 284 ? -17.502 17.918 48.806 1.00 66.50 284 GLU A CA 1
ATOM 2313 C C . GLU A 1 284 ? -18.399 16.667 48.853 1.00 66.50 284 GLU A C 1
ATOM 2315 O O . GLU A 1 284 ? -18.423 15.896 47.900 1.00 66.50 284 GLU A O 1
ATOM 2320 N N . GLU A 1 285 ? -19.223 16.483 49.892 1.00 76.69 285 GLU A N 1
ATOM 2321 C CA . GLU A 1 285 ? -20.153 15.340 49.959 1.00 76.69 285 GLU A CA 1
ATOM 2322 C C . GLU A 1 285 ? -21.316 15.477 48.957 1.00 76.69 285 GLU A C 1
ATOM 2324 O O . GLU A 1 285 ? -21.903 14.479 48.534 1.00 76.69 285 GLU A O 1
ATOM 2329 N N . GLN A 1 286 ? -21.629 16.700 48.518 1.00 81.56 286 GLN A N 1
ATOM 2330 C CA . GLN A 1 286 ? -22.786 16.964 47.661 1.00 81.56 286 GLN A CA 1
ATOM 2331 C C . GLN A 1 286 ? -22.677 16.308 46.286 1.00 81.56 286 GLN A C 1
ATOM 2333 O O . GLN A 1 286 ? -23.658 15.744 45.789 1.00 81.56 286 GLN A O 1
ATOM 2338 N N . ILE A 1 287 ? -21.490 16.346 45.673 1.00 85.12 287 ILE A N 1
ATOM 2339 C CA . ILE A 1 287 ? -21.262 15.718 44.368 1.00 85.12 287 ILE A CA 1
ATOM 2340 C C . ILE A 1 287 ? -21.377 14.191 44.458 1.00 85.12 287 ILE A C 1
ATOM 2342 O O . ILE A 1 287 ? -21.864 13.543 43.530 1.00 85.12 287 ILE A O 1
ATOM 2346 N N . PHE A 1 288 ? -21.017 13.601 45.599 1.00 85.94 288 PHE A N 1
ATOM 2347 C CA . PHE A 1 288 ? -21.169 12.169 45.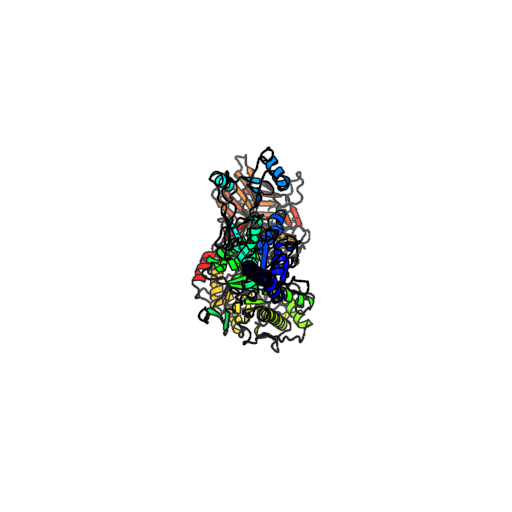816 1.00 85.94 288 PHE A CA 1
ATOM 2348 C C . PHE A 1 288 ? -22.648 11.755 45.796 1.00 85.94 288 PHE A C 1
ATOM 2350 O O . PHE A 1 288 ? -23.053 10.893 45.011 1.00 85.94 288 PHE A O 1
ATOM 2357 N N . TRP A 1 289 ? -23.487 12.423 46.592 1.00 84.19 289 TRP A N 1
ATOM 2358 C CA . TRP A 1 289 ? -24.902 12.062 46.716 1.00 84.19 289 TRP A CA 1
ATOM 2359 C C . TRP A 1 289 ? -25.738 12.427 45.490 1.00 84.19 289 TRP A C 1
ATOM 2361 O O . TRP A 1 289 ? -26.611 11.650 45.089 1.00 84.19 289 TRP A O 1
ATOM 2371 N N . GLN A 1 290 ? -25.508 13.611 44.917 1.00 84.12 290 GLN A N 1
ATOM 2372 C CA . GLN A 1 290 ? -26.350 14.165 43.853 1.00 84.12 290 GLN A CA 1
ATOM 2373 C C . GLN A 1 290 ? -25.875 13.812 42.439 1.00 84.12 290 GLN A C 1
ATOM 2375 O O . GLN A 1 290 ? -26.688 13.878 41.522 1.00 84.12 290 GLN A O 1
ATOM 2380 N N . PHE A 1 291 ? -24.611 13.412 42.253 1.00 86.88 291 PHE A N 1
ATOM 2381 C CA . PHE A 1 291 ? -24.080 13.018 40.943 1.00 86.88 291 PHE A CA 1
ATOM 2382 C C . PHE A 1 291 ? -23.547 11.582 40.926 1.00 86.88 291 PHE A C 1
ATOM 2384 O O . PHE A 1 291 ? -24.037 10.762 40.155 1.00 86.88 291 PHE A O 1
ATOM 2391 N N . THR A 1 292 ? -22.588 11.260 41.796 1.00 87.44 292 THR A N 1
ATOM 2392 C CA . THR A 1 292 ? -21.844 9.987 41.736 1.00 87.44 292 THR A CA 1
ATOM 2393 C C . THR A 1 292 ? -22.765 8.785 41.941 1.00 87.44 292 THR A C 1
ATOM 2395 O O . THR A 1 292 ? -22.769 7.859 41.136 1.00 87.44 292 THR A O 1
ATOM 2398 N N . ILE A 1 293 ? -23.631 8.823 42.958 1.00 86.50 293 ILE A N 1
ATOM 2399 C CA . ILE A 1 293 ? -24.619 7.764 43.213 1.00 86.50 293 ILE A CA 1
ATOM 2400 C C . ILE A 1 293 ? -25.590 7.584 42.026 1.00 86.50 293 ILE A C 1
ATOM 2402 O O . ILE A 1 293 ? -25.728 6.454 41.554 1.00 86.50 293 ILE A O 1
ATOM 2406 N N . PRO A 1 294 ? -26.268 8.636 41.511 1.00 87.06 294 PRO A N 1
ATOM 2407 C CA . PRO A 1 294 ? -27.086 8.523 40.301 1.00 87.06 294 PRO A CA 1
ATOM 2408 C C . PRO A 1 294 ? -26.334 8.000 39.074 1.00 87.06 294 PRO A C 1
ATOM 2410 O O . PRO A 1 294 ? -26.879 7.159 38.361 1.00 87.06 294 PRO A O 1
ATOM 2413 N N . PHE A 1 295 ? -25.095 8.447 38.853 1.00 88.00 295 PHE A N 1
ATOM 2414 C CA . PHE A 1 295 ? -24.251 8.000 37.746 1.00 88.00 295 PHE A CA 1
ATOM 2415 C C . PHE A 1 295 ? -23.954 6.501 37.830 1.00 88.00 295 PHE A C 1
ATOM 2417 O O . PHE A 1 295 ? -24.274 5.764 36.900 1.00 88.00 295 PHE A O 1
ATOM 2424 N N . PHE A 1 296 ? -23.443 6.017 38.966 1.00 86.88 296 PHE A N 1
ATOM 2425 C CA . PHE A 1 296 ? -23.164 4.589 39.134 1.00 86.88 296 PHE A CA 1
ATOM 2426 C C . PHE A 1 296 ? -24.440 3.746 39.042 1.00 86.88 296 PHE A C 1
ATOM 2428 O O . PHE A 1 296 ? -24.453 2.685 38.428 1.00 86.88 296 PHE A O 1
ATOM 2435 N N . LYS A 1 297 ? -25.567 4.252 39.552 1.00 85.50 297 LYS A N 1
ATOM 2436 C CA . LYS A 1 297 ? -26.864 3.584 39.400 1.00 85.50 297 LYS A CA 1
ATOM 2437 C C . LYS A 1 297 ? -27.322 3.515 37.936 1.00 85.50 297 LYS A C 1
ATOM 2439 O O . LYS A 1 297 ? -27.961 2.539 37.548 1.00 85.50 297 LYS A O 1
ATOM 2444 N N . HIS A 1 298 ? -27.010 4.535 37.134 1.00 84.38 298 HIS A N 1
ATOM 2445 C CA . HIS A 1 298 ? -27.273 4.551 35.696 1.00 84.38 298 HIS A CA 1
ATOM 2446 C C . HIS A 1 298 ? -26.421 3.507 34.961 1.00 84.38 298 HIS A C 1
ATOM 2448 O O . HIS A 1 298 ? -26.984 2.694 34.233 1.00 84.38 298 HIS A O 1
ATOM 2454 N N . ILE A 1 299 ? -25.102 3.474 35.186 1.00 85.12 299 ILE A N 1
ATOM 2455 C CA . ILE A 1 299 ? -24.220 2.521 34.488 1.00 85.12 299 ILE A CA 1
ATOM 2456 C C . ILE A 1 299 ? -24.458 1.075 34.945 1.00 85.12 299 ILE A C 1
ATOM 2458 O O . ILE A 1 299 ? -24.462 0.174 34.118 1.00 85.12 299 ILE A O 1
ATOM 2462 N N . MET A 1 300 ? -24.755 0.837 36.228 1.00 81.31 300 MET A N 1
ATOM 2463 C CA . MET A 1 300 ? -25.084 -0.502 36.734 1.00 81.31 300 MET A CA 1
ATOM 2464 C C . MET A 1 300 ? -26.344 -1.068 36.080 1.00 81.31 300 MET A C 1
ATOM 2466 O O . MET A 1 300 ? -26.379 -2.238 35.724 1.00 81.31 300 MET A O 1
ATOM 2470 N N . LYS A 1 301 ? -27.369 -0.234 35.863 1.00 78.31 301 LYS A N 1
ATOM 2471 C CA . LYS A 1 301 ? -28.574 -0.648 35.132 1.00 78.31 301 LYS A CA 1
ATOM 2472 C C . LYS A 1 301 ? -28.247 -1.068 33.692 1.00 78.31 301 LYS A C 1
ATOM 2474 O O . LYS A 1 301 ? -28.911 -1.949 33.150 1.00 78.31 301 LYS A O 1
ATOM 2479 N N . ASN A 1 302 ? -27.250 -0.436 33.075 1.00 70.62 302 ASN A N 1
ATOM 2480 C CA . ASN A 1 302 ? -26.770 -0.835 31.755 1.00 70.62 302 ASN A CA 1
ATOM 2481 C C . ASN A 1 302 ? -25.970 -2.146 31.837 1.00 70.62 302 ASN A C 1
ATOM 2483 O O . ASN A 1 302 ? -26.188 -2.994 30.986 1.00 70.62 302 ASN A O 1
ATOM 2487 N N . ALA A 1 303 ? -25.161 -2.349 32.887 1.00 69.31 303 ALA A N 1
ATOM 2488 C CA . ALA A 1 303 ? -24.365 -3.563 33.127 1.00 69.31 303 ALA A CA 1
ATOM 2489 C C . ALA A 1 303 ? -25.189 -4.827 33.447 1.00 69.31 303 ALA A C 1
ATOM 2491 O O . ALA A 1 303 ? -24.698 -5.939 33.268 1.00 69.31 303 ALA A O 1
ATOM 2492 N N . GLU A 1 304 ? -26.416 -4.679 33.966 1.00 61.78 304 GLU A N 1
ATOM 2493 C CA . GLU A 1 304 ? -27.340 -5.803 34.216 1.00 61.78 304 GLU A CA 1
ATOM 2494 C C . GLU A 1 304 ? -27.922 -6.397 32.926 1.00 61.78 304 GLU A C 1
ATOM 2496 O O . GLU A 1 304 ? -28.356 -7.550 32.916 1.00 61.78 304 GLU A O 1
ATOM 2501 N N . ASN A 1 305 ? -27.936 -5.624 31.841 1.00 56.66 305 ASN A N 1
ATOM 2502 C CA . ASN A 1 305 ? -28.122 -6.166 30.504 1.00 56.66 305 ASN A CA 1
ATOM 2503 C C . ASN A 1 305 ? -26.723 -6.559 30.015 1.00 56.66 305 ASN A C 1
ATOM 2505 O O . ASN A 1 305 ? -25.793 -5.787 30.242 1.00 56.66 305 ASN A O 1
ATOM 2509 N N . ASP A 1 306 ? -26.535 -7.727 29.382 1.00 52.19 306 ASP A N 1
ATOM 2510 C CA . ASP A 1 306 ? -25.246 -8.006 28.729 1.00 52.19 306 ASP A CA 1
ATOM 2511 C C . ASP A 1 306 ? -24.884 -6.775 27.901 1.00 52.19 306 ASP A C 1
ATOM 2513 O O . ASP A 1 306 ? -25.743 -6.314 27.138 1.00 52.19 306 ASP A O 1
ATOM 2517 N N . VAL A 1 307 ? -23.678 -6.212 28.116 1.00 51.81 307 VAL A N 1
ATOM 2518 C CA . VAL A 1 307 ? -23.117 -5.161 27.254 1.00 51.81 307 VAL A CA 1
ATOM 2519 C C . VAL A 1 307 ? -23.395 -5.660 25.861 1.00 51.81 307 VAL A C 1
ATOM 2521 O O . VAL A 1 307 ? -22.887 -6.723 25.498 1.00 51.81 307 VAL A O 1
ATOM 2524 N N . ALA A 1 308 ? -24.353 -5.013 25.193 1.00 42.47 308 ALA A N 1
ATOM 2525 C CA . ALA A 1 308 ? -24.973 -5.617 24.039 1.00 42.47 308 ALA A CA 1
ATOM 2526 C C . ALA A 1 308 ? -23.827 -5.873 23.079 1.00 42.47 308 ALA A C 1
ATOM 2528 O O . ALA A 1 308 ? -23.213 -4.913 22.615 1.00 42.47 308 ALA A O 1
ATOM 2529 N N . ILE A 1 309 ? -23.523 -7.153 22.832 1.00 45.25 309 ILE A N 1
ATOM 2530 C CA . ILE A 1 309 ? -22.796 -7.535 21.635 1.00 45.25 309 ILE A CA 1
ATOM 2531 C C . ILE A 1 309 ? -23.583 -6.797 20.573 1.00 45.25 309 ILE A C 1
ATOM 2533 O O . ILE A 1 309 ? -24.787 -7.054 20.419 1.00 45.25 309 ILE A O 1
ATOM 2537 N N . VAL A 1 310 ? -22.968 -5.775 19.976 1.00 46.12 310 VAL A N 1
ATOM 2538 C CA . VAL A 1 310 ? -23.533 -5.152 18.794 1.00 46.12 310 VAL A CA 1
ATOM 2539 C C . VAL A 1 310 ? -23.750 -6.348 17.896 1.00 46.12 310 VAL A C 1
ATOM 2541 O O . VAL A 1 310 ? -22.791 -7.021 17.531 1.00 46.12 310 VAL A O 1
ATOM 2544 N N . LYS A 1 311 ? -25.018 -6.743 17.727 1.00 44.06 311 LYS A N 1
ATOM 2545 C CA . LYS A 1 311 ? -25.362 -7.876 16.884 1.00 44.06 311 LYS A CA 1
ATOM 2546 C C . LYS A 1 311 ? -24.745 -7.516 15.552 1.00 44.06 311 LYS A C 1
ATOM 2548 O O . LYS A 1 311 ? -25.212 -6.553 14.941 1.00 44.06 311 LYS A O 1
ATOM 2553 N N . SER A 1 312 ? -23.683 -8.231 15.187 1.00 46.94 312 SER A N 1
ATOM 2554 C CA . SER A 1 312 ? -23.038 -8.052 13.903 1.00 46.94 312 SER A CA 1
ATOM 2555 C C . SER A 1 312 ? -24.143 -8.105 12.862 1.00 46.94 312 SER A C 1
ATOM 2557 O O . SER A 1 312 ? -25.040 -8.960 12.898 1.00 46.94 312 SER A O 1
ATOM 2559 N N . THR A 1 313 ? -24.168 -7.089 12.014 1.00 54.34 313 THR A N 1
ATOM 2560 C CA . THR A 1 313 ? -25.068 -7.063 10.875 1.00 54.34 313 THR A CA 1
ATOM 2561 C C . THR A 1 313 ? -24.777 -8.291 10.030 1.00 54.34 313 THR A C 1
ATOM 2563 O O . THR A 1 313 ? -23.654 -8.483 9.578 1.00 54.34 313 THR A O 1
ATOM 2566 N N . THR A 1 314 ? -25.800 -9.114 9.792 1.00 63.09 314 THR A N 1
ATOM 2567 C CA . THR A 1 314 ? -25.751 -10.166 8.771 1.00 63.09 314 THR A CA 1
ATOM 2568 C C . THR A 1 314 ? -25.146 -9.593 7.494 1.00 63.09 314 THR A C 1
ATOM 2570 O O . THR A 1 314 ? -25.619 -8.543 7.053 1.00 63.09 314 THR A O 1
ATOM 2573 N N . SER A 1 315 ? -24.151 -10.276 6.914 1.00 75.12 315 SER A N 1
ATOM 2574 C CA . SER A 1 315 ? -23.529 -9.859 5.652 1.00 75.12 315 SER A CA 1
ATOM 2575 C C . SER A 1 315 ? -24.598 -9.444 4.641 1.00 75.12 315 SER A C 1
ATOM 2577 O O . SER A 1 315 ? -25.575 -10.162 4.401 1.00 75.12 315 SER A O 1
ATOM 2579 N N . ASN A 1 316 ? -24.410 -8.262 4.059 1.00 87.12 316 ASN A N 1
ATOM 2580 C CA . ASN A 1 316 ? -25.306 -7.740 3.034 1.00 87.12 316 ASN A CA 1
ATOM 2581 C C . ASN A 1 316 ? -24.993 -8.323 1.655 1.00 87.12 316 ASN A C 1
ATOM 2583 O O . ASN A 1 316 ? -25.696 -8.003 0.701 1.00 87.12 316 ASN A O 1
ATOM 2587 N N . PHE A 1 317 ? -23.965 -9.161 1.536 1.00 94.44 317 PHE A N 1
ATOM 2588 C CA . PHE A 1 317 ? -23.503 -9.689 0.265 1.00 94.44 317 PHE A CA 1
ATOM 2589 C C . PHE A 1 317 ? -23.665 -11.197 0.196 1.00 94.44 317 PHE A C 1
ATOM 2591 O O . PHE A 1 317 ? -23.468 -11.921 1.171 1.00 94.44 317 PHE A O 1
ATOM 2598 N N . SER A 1 318 ? -24.035 -11.666 -0.988 1.00 94.31 318 SER A N 1
ATOM 2599 C CA . SER A 1 318 ? -24.160 -13.085 -1.286 1.00 94.31 318 SER A CA 1
ATOM 2600 C C . SER A 1 318 ? -23.757 -13.358 -2.724 1.00 94.31 318 SER A C 1
ATOM 2602 O O . SER A 1 318 ? -23.805 -12.468 -3.573 1.00 94.31 318 SER A O 1
ATOM 2604 N N . VAL A 1 319 ? -23.384 -14.598 -3.002 1.00 94.31 319 VAL A N 1
ATOM 2605 C CA . VAL A 1 319 ? -23.128 -15.085 -4.351 1.00 94.31 319 VAL A CA 1
ATOM 2606 C C . VAL A 1 319 ? -24.318 -15.910 -4.809 1.00 94.31 319 VAL A C 1
ATOM 2608 O O . VAL A 1 319 ? -24.796 -16.803 -4.107 1.00 94.31 319 VAL A O 1
ATOM 2611 N N . LYS A 1 320 ? -24.769 -15.641 -6.030 1.00 90.88 320 LYS A N 1
ATOM 2612 C CA . LYS A 1 320 ? -25.727 -16.486 -6.729 1.00 90.88 320 LYS A CA 1
ATOM 2613 C C . LYS A 1 320 ? -25.257 -16.685 -8.160 1.00 90.88 320 LYS A C 1
ATOM 2615 O O . LYS A 1 320 ? -24.960 -15.726 -8.869 1.00 90.88 320 LYS A O 1
ATOM 2620 N N . ASP A 1 321 ? -25.224 -17.946 -8.578 1.00 86.81 321 ASP A N 1
ATOM 2621 C CA . ASP A 1 321 ? -24.653 -18.355 -9.859 1.00 86.81 321 ASP A CA 1
ATOM 2622 C C . ASP A 1 321 ? -23.200 -17.849 -9.977 1.00 86.81 321 ASP A C 1
ATOM 2624 O O . ASP A 1 321 ? -22.378 -18.193 -9.130 1.00 86.81 321 ASP A O 1
ATOM 2628 N N . LYS A 1 322 ? -22.884 -17.021 -10.979 1.00 87.06 322 LYS A N 1
ATOM 2629 C CA . LYS A 1 322 ? -21.553 -16.415 -11.170 1.00 87.06 322 LYS A CA 1
ATOM 2630 C C . LYS A 1 322 ? -21.484 -14.933 -10.774 1.00 87.06 322 LYS A C 1
ATOM 2632 O O . LYS A 1 322 ? -20.556 -14.244 -11.184 1.00 87.06 322 LYS A O 1
ATOM 2637 N N . PHE A 1 323 ? -22.453 -14.436 -10.003 1.00 93.81 323 PHE A N 1
ATOM 2638 C CA . PHE A 1 323 ? -22.566 -13.012 -9.691 1.00 93.81 323 PHE A CA 1
ATOM 2639 C C . PHE A 1 323 ? -22.689 -12.742 -8.194 1.00 93.81 323 PHE A C 1
ATOM 2641 O O . PHE A 1 323 ? -23.277 -13.523 -7.439 1.00 93.81 323 PHE A O 1
ATOM 2648 N N . ILE A 1 324 ? -22.160 -11.592 -7.786 1.00 96.19 324 ILE A N 1
ATOM 2649 C CA . ILE A 1 324 ? -22.317 -11.048 -6.440 1.00 96.19 324 ILE A CA 1
ATOM 2650 C C . ILE A 1 324 ? -23.591 -10.205 -6.394 1.00 96.19 324 ILE A C 1
ATOM 2652 O O . ILE A 1 324 ? -23.913 -9.469 -7.327 1.00 96.19 324 ILE A O 1
ATOM 2656 N N . PHE A 1 325 ? -24.325 -10.320 -5.292 1.00 95.88 325 PHE A N 1
ATOM 2657 C CA . PHE A 1 325 ? -25.539 -9.567 -5.022 1.00 95.88 325 PHE A CA 1
ATOM 2658 C C . PHE A 1 325 ? -25.440 -8.863 -3.678 1.00 95.88 325 PHE A C 1
ATOM 2660 O O . PHE A 1 325 ? -25.027 -9.464 -2.685 1.00 95.88 325 PHE A O 1
ATOM 2667 N N . LYS A 1 326 ? -25.907 -7.615 -3.640 1.00 94.19 326 LYS A N 1
ATOM 2668 C CA . LYS A 1 326 ? -26.115 -6.841 -2.420 1.00 94.19 326 LYS A CA 1
ATOM 2669 C C . LYS A 1 326 ? -27.591 -6.872 -2.032 1.00 94.19 326 LYS A C 1
ATOM 2671 O O . LYS A 1 326 ? -28.472 -6.609 -2.852 1.00 94.19 326 LYS A O 1
ATOM 2676 N N . LYS A 1 327 ? -27.857 -7.160 -0.766 1.00 91.81 327 LYS A N 1
ATOM 2677 C CA . LYS A 1 327 ? -29.178 -7.136 -0.150 1.00 91.81 327 LYS A CA 1
ATOM 2678 C C . LYS A 1 327 ? -29.534 -5.709 0.273 1.00 91.81 327 LYS A C 1
ATOM 2680 O O . LYS A 1 327 ? -28.752 -5.045 0.951 1.00 91.81 327 LYS A O 1
ATOM 2685 N N . SER A 1 328 ? -30.707 -5.230 -0.130 1.00 86.94 328 SER A N 1
ATOM 2686 C CA . SER A 1 328 ? -31.260 -3.949 0.319 1.00 86.94 328 SER A CA 1
ATOM 2687 C C . SER A 1 328 ? -31.873 -4.055 1.719 1.00 86.94 328 SER A C 1
ATOM 2689 O O . SER A 1 328 ? -32.123 -5.153 2.222 1.00 86.94 328 SER A O 1
ATOM 2691 N N . GLU A 1 329 ? -32.196 -2.915 2.335 1.00 82.38 329 GLU A N 1
ATOM 2692 C CA . GLU A 1 329 ? -32.913 -2.877 3.622 1.00 82.38 329 GLU A CA 1
ATOM 2693 C C . GLU A 1 329 ? -34.279 -3.588 3.561 1.00 82.38 329 GLU A C 1
ATOM 2695 O O . GLU A 1 329 ? -34.716 -4.187 4.542 1.00 82.38 329 GLU A O 1
ATOM 2700 N N . ALA A 1 330 ? -34.937 -3.576 2.395 1.00 84.62 330 ALA A N 1
ATOM 2701 C CA . ALA A 1 330 ? -36.195 -4.286 2.155 1.00 84.62 330 ALA A CA 1
ATOM 2702 C C . ALA A 1 330 ? -36.008 -5.803 1.934 1.00 84.62 330 ALA A C 1
ATOM 2704 O O . ALA A 1 330 ? -36.988 -6.543 1.849 1.00 84.62 330 ALA A O 1
ATOM 2705 N N . GLY A 1 331 ? -34.760 -6.275 1.852 1.00 86.19 331 GLY A N 1
ATOM 2706 C CA . GLY A 1 331 ? -34.404 -7.674 1.631 1.00 86.19 331 GLY A CA 1
ATOM 2707 C C . GLY A 1 331 ? -34.308 -8.093 0.163 1.00 86.19 331 GLY A C 1
ATOM 2708 O O . GLY A 1 331 ? -34.147 -9.283 -0.104 1.00 86.19 331 GLY A O 1
ATOM 2709 N N . GLU A 1 332 ? -34.391 -7.151 -0.778 1.00 91.12 332 GLU A N 1
ATOM 2710 C CA . GLU A 1 332 ? -34.244 -7.421 -2.211 1.00 91.12 332 GLU A CA 1
ATOM 2711 C C . GLU A 1 332 ? -32.770 -7.598 -2.585 1.00 91.12 332 GLU A C 1
ATOM 2713 O O . GLU A 1 332 ? -31.904 -6.897 -2.064 1.00 91.12 332 GLU A O 1
ATOM 2718 N N . LEU A 1 333 ? -32.482 -8.536 -3.488 1.00 92.44 333 LEU A N 1
ATOM 2719 C CA . LEU A 1 333 ? -31.134 -8.774 -4.000 1.00 92.44 333 LEU A CA 1
ATOM 2720 C C . LEU A 1 333 ? -30.927 -7.996 -5.298 1.00 92.44 333 LEU A C 1
ATOM 2722 O O . LEU A 1 333 ? -31.630 -8.233 -6.282 1.00 92.44 333 LEU A O 1
ATOM 2726 N N . HIS A 1 334 ? -29.929 -7.120 -5.311 1.00 93.44 334 HIS A N 1
ATOM 2727 C CA . HIS A 1 334 ? -29.499 -6.387 -6.497 1.00 93.44 334 HIS A CA 1
ATOM 2728 C C . HIS A 1 334 ? -28.118 -6.880 -6.930 1.00 93.44 334 HIS A C 1
ATOM 2730 O O . HIS A 1 334 ? -27.274 -7.082 -6.053 1.00 93.44 334 HIS A O 1
ATOM 2736 N N . PRO A 1 335 ? -27.871 -7.090 -8.238 1.00 94.12 335 PRO A N 1
ATOM 2737 C CA . PRO A 1 335 ? -26.524 -7.344 -8.734 1.00 94.12 335 PRO A CA 1
ATOM 2738 C C . PRO A 1 335 ? -25.552 -6.295 -8.198 1.00 94.12 335 PRO A C 1
ATOM 2740 O O . PRO A 1 335 ? -25.908 -5.128 -8.050 1.00 94.12 335 PRO A O 1
ATOM 2743 N N . PHE A 1 336 ? -24.346 -6.727 -7.864 1.00 95.31 336 PHE A N 1
ATOM 2744 C CA . PHE A 1 336 ? -23.308 -5.860 -7.342 1.00 95.31 336 PHE A CA 1
ATOM 2745 C C . PHE A 1 336 ? -22.013 -6.153 -8.085 1.00 95.31 336 PHE A C 1
ATOM 2747 O O . PHE A 1 336 ? -21.336 -7.141 -7.809 1.00 95.31 336 PHE A O 1
ATOM 2754 N N . PHE A 1 337 ? -21.686 -5.295 -9.049 1.00 97.06 337 PHE A N 1
ATOM 2755 C CA . PHE A 1 337 ? -20.386 -5.327 -9.705 1.00 97.06 337 PHE A CA 1
ATOM 2756 C C . PHE A 1 337 ? -19.376 -4.550 -8.859 1.00 97.06 337 PHE A C 1
ATOM 2758 O O . PHE A 1 337 ? -19.589 -3.372 -8.543 1.00 97.06 337 PHE A O 1
ATOM 2765 N N . ILE A 1 338 ? -18.277 -5.200 -8.480 1.00 97.69 338 ILE A N 1
ATOM 2766 C CA . ILE A 1 338 ? -17.212 -4.541 -7.720 1.00 97.69 338 ILE A CA 1
ATOM 2767 C C . ILE A 1 338 ? -16.489 -3.567 -8.650 1.00 97.69 338 ILE A C 1
ATOM 2769 O O . ILE A 1 338 ? -15.910 -3.963 -9.659 1.00 97.69 338 ILE A O 1
ATOM 2773 N N . LYS A 1 339 ? -16.515 -2.289 -8.277 1.00 97.62 339 LYS A N 1
ATOM 2774 C CA . LYS A 1 339 ? -15.721 -1.212 -8.869 1.00 97.62 339 LYS A CA 1
ATOM 2775 C C . LYS A 1 339 ? -14.699 -0.825 -7.820 1.00 97.62 339 LYS A C 1
ATOM 2777 O O . LYS A 1 339 ? -15.012 -0.038 -6.922 1.00 97.62 339 LYS A O 1
ATOM 2782 N N . GLY A 1 340 ? -13.549 -1.479 -7.873 1.00 98.00 340 GLY A N 1
ATOM 2783 C CA . GLY A 1 340 ? -12.567 -1.426 -6.806 1.00 98.00 340 GLY A CA 1
ATOM 2784 C C . GLY A 1 340 ? -11.325 -0.620 -7.148 1.00 98.00 340 GLY A C 1
ATOM 2785 O O . GLY A 1 340 ? -11.021 -0.381 -8.318 1.00 98.00 340 GLY A O 1
ATOM 2786 N N . ILE A 1 341 ? -10.578 -0.274 -6.107 1.00 98.62 341 ILE A N 1
ATOM 2787 C CA . ILE A 1 341 ? -9.179 0.133 -6.207 1.00 98.62 341 ILE A CA 1
ATOM 2788 C C . ILE A 1 341 ? -8.370 -0.549 -5.104 1.00 98.62 341 ILE A C 1
ATOM 2790 O O . ILE A 1 341 ? -8.869 -0.736 -3.989 1.00 98.62 341 ILE A O 1
ATOM 2794 N N . ASN A 1 342 ? -7.141 -0.932 -5.426 1.00 98.62 342 ASN A N 1
ATOM 2795 C CA . ASN A 1 342 ? -6.180 -1.432 -4.458 1.00 98.62 342 ASN A CA 1
ATOM 2796 C C . ASN A 1 342 ? -5.510 -0.269 -3.730 1.00 98.62 342 ASN A C 1
ATOM 2798 O O . ASN A 1 342 ? -5.167 0.744 -4.344 1.00 98.62 342 ASN A O 1
ATOM 2802 N N . LEU A 1 343 ? -5.330 -0.417 -2.420 1.00 97.62 343 LEU A N 1
ATOM 2803 C CA . LEU A 1 343 ? -4.649 0.559 -1.581 1.00 97.62 343 LEU A CA 1
ATOM 2804 C C . LEU A 1 343 ? -3.336 -0.029 -1.052 1.00 97.62 343 LEU A C 1
ATOM 2806 O O . LEU A 1 343 ? -3.317 -0.686 -0.010 1.00 97.62 343 LEU A O 1
ATOM 2810 N N . GLY A 1 344 ? -2.247 0.250 -1.769 1.00 92.62 344 GLY A N 1
ATOM 2811 C CA . GLY A 1 344 ? -0.899 0.278 -1.205 1.00 92.62 344 GLY A CA 1
ATOM 2812 C C . GLY A 1 344 ? -0.742 1.484 -0.274 1.00 92.62 344 GLY A C 1
ATOM 2813 O O . GLY A 1 344 ? -1.398 2.513 -0.459 1.00 92.62 344 GLY A O 1
ATOM 2814 N N . ALA A 1 345 ? 0.059 1.348 0.781 1.00 91.25 345 ALA A N 1
ATOM 2815 C CA . ALA A 1 345 ? 0.189 2.361 1.832 1.00 91.25 345 ALA A CA 1
ATOM 2816 C C . ALA A 1 345 ? 1.641 2.818 2.059 1.00 91.25 345 ALA A C 1
ATOM 2818 O O . ALA A 1 345 ? 1.894 3.554 3.013 1.00 91.25 345 ALA A O 1
ATOM 2819 N N . ALA A 1 346 ? 2.593 2.414 1.214 1.00 94.00 346 ALA A N 1
ATOM 2820 C CA . ALA A 1 346 ? 3.993 2.804 1.341 1.00 94.00 346 ALA A CA 1
ATOM 2821 C C . ALA A 1 346 ? 4.210 4.237 0.831 1.00 94.00 346 ALA A C 1
ATOM 2823 O O . ALA A 1 346 ? 4.209 4.502 -0.370 1.00 94.00 346 ALA A O 1
ATOM 2824 N N . LEU A 1 347 ? 4.408 5.185 1.750 1.00 95.81 347 LEU A N 1
ATOM 2825 C CA . LEU A 1 347 ? 4.811 6.549 1.392 1.00 95.81 347 LEU A CA 1
ATOM 2826 C C . LEU A 1 347 ? 6.287 6.593 0.944 1.00 95.81 347 LEU A C 1
ATOM 2828 O O . LEU A 1 347 ? 7.068 5.720 1.317 1.00 95.81 347 LEU A O 1
ATOM 2832 N N . PRO A 1 348 ? 6.724 7.632 0.211 1.00 96.44 348 PRO A N 1
ATOM 2833 C CA . PRO A 1 348 ? 8.138 7.828 -0.108 1.00 96.44 348 PRO A CA 1
ATOM 2834 C C . PRO A 1 348 ? 9.056 7.731 1.111 1.00 96.44 348 PRO A C 1
ATOM 2836 O O . PRO A 1 348 ? 8.783 8.318 2.162 1.00 96.44 348 PRO A O 1
ATOM 2839 N N . GLY A 1 349 ? 10.165 7.007 0.961 1.00 95.94 349 GLY A N 1
ATOM 2840 C CA . GLY A 1 349 ? 11.108 6.728 2.042 1.00 95.94 349 GLY A CA 1
ATOM 2841 C C . GLY A 1 349 ? 10.668 5.626 3.007 1.00 95.94 349 GLY A C 1
ATOM 2842 O O . GLY A 1 349 ? 11.306 5.481 4.049 1.00 95.94 349 GLY A O 1
ATOM 2843 N N . LYS A 1 350 ? 9.585 4.894 2.708 1.00 95.75 350 LYS A N 1
ATOM 2844 C CA . LYS A 1 350 ? 8.995 3.862 3.571 1.00 95.75 350 LYS A CA 1
ATOM 2845 C C . LYS A 1 350 ? 8.786 2.543 2.837 1.00 95.75 350 LYS A C 1
ATOM 2847 O O . LYS A 1 350 ? 8.404 2.530 1.672 1.00 95.75 350 LYS A O 1
ATOM 2852 N N . PHE A 1 351 ? 8.999 1.433 3.540 1.00 94.44 351 PHE A N 1
ATOM 2853 C CA . PHE A 1 351 ? 8.631 0.096 3.060 1.00 94.44 351 PHE A CA 1
ATOM 2854 C C . PHE A 1 351 ? 7.127 -0.183 3.231 1.00 94.44 351 PHE A C 1
ATOM 2856 O O . PHE A 1 351 ? 6.447 0.485 4.010 1.00 94.44 351 PHE A O 1
ATOM 2863 N N . PHE A 1 352 ? 6.613 -1.231 2.570 1.00 91.12 352 PHE A N 1
ATOM 2864 C CA . PHE A 1 352 ? 5.201 -1.666 2.634 1.00 91.12 352 PHE A CA 1
ATOM 2865 C C . PHE A 1 352 ? 4.673 -1.923 4.051 1.00 91.12 352 PHE A C 1
ATOM 2867 O O . PHE A 1 352 ? 3.469 -1.911 4.281 1.00 91.12 352 PHE A O 1
ATOM 2874 N N . THR A 1 353 ? 5.576 -2.147 5.002 1.00 89.12 353 THR A N 1
ATOM 2875 C CA . THR A 1 353 ? 5.278 -2.450 6.403 1.00 89.12 353 THR A CA 1
ATOM 2876 C C . THR A 1 353 ? 5.344 -1.222 7.315 1.00 89.12 353 THR A C 1
ATOM 2878 O O . THR A 1 353 ? 5.011 -1.301 8.496 1.00 89.12 353 THR A O 1
ATOM 2881 N N . GLU A 1 354 ? 5.793 -0.078 6.797 1.00 91.81 354 GLU A N 1
ATOM 2882 C CA . GLU A 1 354 ? 5.900 1.192 7.519 1.00 91.81 354 GLU A CA 1
ATOM 2883 C C . GLU A 1 354 ? 4.707 2.103 7.205 1.00 91.81 354 GLU A C 1
ATOM 2885 O O . GLU A 1 354 ? 4.819 3.177 6.610 1.00 91.81 354 GLU A O 1
ATOM 2890 N N . PHE A 1 355 ? 3.534 1.650 7.623 1.00 92.12 355 PHE A N 1
ATOM 2891 C CA . PHE A 1 355 ? 2.267 2.300 7.323 1.00 92.12 355 PHE A CA 1
ATOM 2892 C C . PHE A 1 355 ? 2.154 3.731 7.891 1.00 92.12 355 PHE A C 1
ATOM 2894 O O . PHE A 1 355 ? 2.613 3.993 9.014 1.00 92.12 355 PHE A O 1
ATOM 2901 N N . PRO A 1 356 ? 1.419 4.635 7.212 1.00 93.25 356 PRO A N 1
ATOM 2902 C CA . PRO A 1 356 ? 0.961 5.886 7.793 1.00 93.25 356 PRO A CA 1
ATOM 2903 C C . PRO A 1 356 ? 0.186 5.614 9.083 1.00 93.25 356 PRO A C 1
ATOM 2905 O O . PRO A 1 356 ? -0.782 4.856 9.095 1.00 93.25 356 PRO A O 1
ATOM 2908 N N . GLN A 1 357 ? 0.606 6.241 10.179 1.00 88.50 357 GLN A N 1
ATOM 2909 C CA . GLN A 1 357 ? -0.086 6.116 11.465 1.00 88.50 357 GLN A CA 1
ATOM 2910 C C . GLN A 1 357 ? -1.204 7.152 11.615 1.00 88.50 357 GLN A C 1
ATOM 2912 O O . GLN A 1 357 ? -2.143 6.942 12.381 1.00 88.50 357 GLN A O 1
ATOM 2917 N N . ASP A 1 358 ? -1.140 8.251 10.861 1.00 87.75 358 ASP A N 1
ATOM 2918 C CA . ASP A 1 358 ? -2.123 9.325 10.934 1.00 87.75 358 ASP A CA 1
ATOM 2919 C C . ASP A 1 358 ? -3.418 8.985 10.180 1.00 87.75 358 ASP A C 1
ATOM 2921 O O . ASP A 1 358 ? -3.420 8.676 8.987 1.00 87.75 358 ASP A O 1
ATOM 2925 N N . LYS A 1 359 ? -4.546 9.112 10.883 1.00 91.31 359 LYS A N 1
ATOM 2926 C CA . LYS A 1 359 ? -5.892 8.932 10.329 1.00 91.31 359 LYS A CA 1
ATOM 2927 C C . LYS A 1 359 ? -6.179 9.928 9.201 1.00 91.31 359 LYS A C 1
ATOM 2929 O O . LYS A 1 359 ? -6.901 9.586 8.263 1.00 91.31 359 LYS A O 1
ATOM 2934 N N . ALA A 1 360 ? -5.668 11.161 9.293 1.00 94.00 360 ALA A N 1
ATOM 2935 C CA . ALA A 1 360 ? -6.004 12.202 8.322 1.00 94.00 360 ALA A CA 1
ATOM 2936 C C . ALA A 1 360 ? -5.481 11.873 6.915 1.00 94.00 360 ALA A C 1
ATOM 2938 O O . ALA A 1 360 ? -6.167 12.182 5.941 1.00 94.00 360 ALA A O 1
ATOM 2939 N N . THR A 1 361 ? -4.345 11.175 6.808 1.00 95.62 361 THR A N 1
ATOM 2940 C CA . THR A 1 361 ? -3.826 10.642 5.539 1.00 95.62 361 THR A CA 1
ATOM 2941 C C . THR A 1 361 ? -4.850 9.740 4.851 1.00 95.62 361 THR A C 1
ATOM 2943 O O . THR A 1 361 ? -5.238 10.006 3.713 1.00 95.62 361 THR A O 1
ATOM 2946 N N . TYR A 1 362 ? -5.367 8.731 5.560 1.00 97.88 362 TYR A N 1
ATOM 2947 C CA . TYR A 1 362 ? -6.366 7.818 5.003 1.00 97.88 362 TYR A CA 1
ATOM 2948 C C . TYR A 1 362 ? -7.678 8.532 4.678 1.00 97.88 362 TYR A C 1
ATOM 2950 O O . TYR A 1 362 ? -8.216 8.341 3.594 1.00 97.88 362 TYR A O 1
ATOM 2958 N N . LEU A 1 363 ? -8.182 9.402 5.564 1.00 96.88 363 LEU A N 1
ATOM 2959 C CA . LEU A 1 363 ? -9.392 10.184 5.280 1.00 96.88 363 LEU A CA 1
ATOM 2960 C C . LEU A 1 363 ? -9.236 11.044 4.022 1.00 96.88 363 LEU A C 1
ATOM 2962 O O . LEU A 1 363 ? -10.172 11.142 3.233 1.00 96.88 363 LEU A O 1
ATOM 2966 N N . ASN A 1 364 ? -8.069 11.660 3.817 1.00 96.94 364 ASN A N 1
ATOM 2967 C CA . ASN A 1 364 ? -7.800 12.428 2.608 1.00 96.94 364 ASN A CA 1
ATOM 2968 C C . ASN A 1 364 ? -7.877 11.544 1.354 1.00 96.94 364 ASN A C 1
ATOM 2970 O O . ASN A 1 364 ? -8.558 11.917 0.402 1.00 96.94 364 ASN A O 1
ATOM 2974 N N . TRP A 1 365 ? -7.253 10.364 1.366 1.00 97.88 365 TRP A N 1
ATOM 2975 C CA . TRP A 1 365 ? -7.335 9.418 0.249 1.00 97.88 365 TRP A CA 1
ATOM 2976 C C . TRP A 1 365 ? -8.766 8.946 -0.019 1.00 97.88 365 TRP A C 1
ATOM 2978 O O . TRP A 1 365 ? -9.232 9.047 -1.151 1.00 97.88 365 TRP A O 1
ATOM 2988 N N . LEU A 1 366 ? -9.499 8.527 1.018 1.00 97.50 366 LEU A N 1
ATOM 2989 C CA . LEU A 1 366 ? -10.897 8.095 0.900 1.00 97.50 366 LEU A CA 1
ATOM 2990 C C . LEU A 1 366 ? -11.789 9.194 0.297 1.00 97.50 366 LEU A C 1
ATOM 2992 O O . LEU A 1 366 ? -12.593 8.919 -0.590 1.00 97.50 366 LEU A O 1
ATOM 2996 N N . ASN A 1 367 ? -11.599 10.450 0.713 1.00 96.00 367 ASN A N 1
ATOM 2997 C CA . ASN A 1 367 ? -12.327 11.590 0.150 1.00 96.00 367 ASN A CA 1
ATOM 2998 C C . ASN A 1 367 ? -11.963 11.850 -1.320 1.00 96.00 367 ASN A C 1
ATOM 3000 O O . ASN A 1 367 ? -12.834 12.178 -2.119 1.00 96.00 367 ASN A O 1
ATOM 3004 N N . GLN A 1 368 ? -10.690 11.720 -1.702 1.00 96.44 368 GLN A N 1
ATOM 3005 C CA . GLN A 1 368 ? -10.281 11.890 -3.100 1.00 96.44 368 GLN A CA 1
ATOM 3006 C C . GLN A 1 368 ? -10.859 10.777 -3.993 1.00 96.44 368 GLN A C 1
ATOM 3008 O O . GLN A 1 368 ? -11.311 11.058 -5.105 1.00 96.44 368 GLN A O 1
ATOM 3013 N N . MET A 1 369 ? -10.923 9.537 -3.492 1.00 95.56 369 MET A N 1
ATOM 3014 C CA . MET A 1 369 ? -11.506 8.387 -4.192 1.00 95.56 369 MET A CA 1
ATOM 3015 C C . MET A 1 369 ? -13.001 8.551 -4.523 1.00 95.56 369 MET A C 1
ATOM 3017 O O . MET A 1 369 ? -13.477 7.907 -5.461 1.00 95.56 369 MET A O 1
ATOM 3021 N N . GLU A 1 370 ? -13.741 9.442 -3.845 1.00 92.25 370 GLU A N 1
ATOM 3022 C CA . GLU A 1 370 ? -15.131 9.773 -4.212 1.00 92.25 370 GLU A CA 1
ATOM 3023 C C . GLU A 1 370 ? -15.258 10.181 -5.686 1.00 92.25 370 GLU A C 1
ATOM 3025 O O . GLU A 1 370 ? -16.235 9.823 -6.351 1.00 92.25 370 GLU A O 1
ATOM 3030 N N . GLY A 1 371 ? -14.247 10.881 -6.215 1.00 94.19 371 GLY A N 1
ATOM 3031 C CA . GLY A 1 371 ? -14.200 11.318 -7.609 1.00 94.19 371 GLY A CA 1
ATOM 3032 C C . GLY A 1 371 ? -14.137 10.173 -8.627 1.00 94.19 371 GLY A C 1
ATOM 3033 O O . GLY A 1 371 ? -14.496 10.381 -9.784 1.00 94.19 371 GLY A O 1
ATOM 3034 N N . LEU A 1 372 ? -13.740 8.964 -8.210 1.00 95.69 372 LEU A N 1
ATOM 3035 C CA . LEU A 1 372 ? -13.729 7.776 -9.068 1.00 95.69 372 LEU A CA 1
ATOM 3036 C C . LEU A 1 372 ? -15.072 7.049 -9.106 1.00 95.69 372 LEU A C 1
ATOM 3038 O O . LEU A 1 372 ? -15.251 6.157 -9.928 1.00 95.69 372 LEU A O 1
ATOM 3042 N N . HIS A 1 373 ? -16.015 7.373 -8.215 1.00 95.62 373 HIS A N 1
ATOM 3043 C CA . HIS A 1 373 ? -17.280 6.642 -8.094 1.00 95.62 373 HIS A CA 1
ATOM 3044 C C . HIS A 1 373 ? -17.104 5.116 -7.912 1.00 95.62 373 HIS A C 1
ATOM 3046 O O . HIS A 1 373 ? -17.959 4.322 -8.337 1.00 95.62 373 HIS A O 1
ATOM 3052 N N . ILE A 1 374 ? -16.003 4.708 -7.274 1.00 96.56 374 ILE A N 1
ATOM 3053 C CA . ILE A 1 374 ? -15.762 3.332 -6.830 1.00 96.56 374 ILE A CA 1
ATOM 3054 C C . ILE A 1 374 ? -16.713 2.958 -5.688 1.00 96.56 374 ILE A C 1
ATOM 3056 O O . ILE A 1 374 ? -17.290 3.821 -5.027 1.00 96.56 374 ILE A O 1
ATOM 3060 N N . ASN A 1 375 ? -16.904 1.659 -5.474 1.00 97.00 375 ASN A N 1
ATOM 3061 C CA . ASN A 1 375 ? -17.718 1.137 -4.375 1.00 97.00 375 ASN A CA 1
ATOM 3062 C C . ASN A 1 375 ? -16.928 0.229 -3.428 1.00 97.00 375 ASN A C 1
ATOM 3064 O O . ASN A 1 375 ? -17.486 -0.204 -2.425 1.00 97.00 375 ASN A O 1
ATOM 3068 N N . THR A 1 376 ? -15.674 -0.105 -3.734 1.00 98.19 376 THR A N 1
ATOM 3069 C CA . THR A 1 376 ? -14.872 -1.041 -2.939 1.00 98.19 376 THR A CA 1
ATOM 3070 C C . THR A 1 376 ? -13.414 -0.598 -2.875 1.00 98.19 376 THR A C 1
ATOM 3072 O O . THR A 1 376 ? -12.868 -0.099 -3.855 1.00 98.19 376 THR A O 1
ATOM 3075 N N . ILE A 1 377 ? -12.780 -0.810 -1.729 1.00 98.38 377 ILE A N 1
ATOM 3076 C CA . ILE A 1 377 ? -11.332 -0.732 -1.542 1.00 98.38 377 ILE A CA 1
ATOM 3077 C C . ILE A 1 377 ? -10.846 -2.128 -1.169 1.00 98.38 377 ILE A C 1
ATOM 3079 O O . ILE A 1 377 ? -11.442 -2.775 -0.304 1.00 98.38 377 ILE A O 1
ATOM 3083 N N . ARG A 1 378 ? -9.773 -2.584 -1.816 1.00 98.56 378 ARG A N 1
ATOM 3084 C CA . ARG A 1 378 ? -9.035 -3.786 -1.417 1.00 98.56 378 ARG A CA 1
ATOM 3085 C C . ARG A 1 378 ? -7.736 -3.383 -0.724 1.00 98.56 378 ARG A C 1
ATOM 3087 O O . ARG A 1 378 ? -7.052 -2.464 -1.172 1.00 98.56 378 ARG A O 1
ATOM 3094 N N . VAL A 1 379 ? -7.415 -4.081 0.360 1.00 97.69 379 VAL A N 1
ATOM 3095 C CA . VAL A 1 379 ? -6.140 -3.968 1.084 1.00 97.69 379 VAL A CA 1
ATOM 3096 C C . VAL A 1 379 ? -5.509 -5.354 1.198 1.00 97.69 379 VAL A C 1
ATOM 3098 O O . VAL A 1 379 ? -6.237 -6.327 1.382 1.00 97.69 379 VAL A O 1
ATOM 3101 N N . TYR A 1 380 ? -4.181 -5.435 1.082 1.00 93.50 380 TYR A N 1
ATOM 3102 C CA . TYR A 1 380 ? -3.421 -6.695 0.985 1.00 93.50 380 TYR A CA 1
ATOM 3103 C C . TYR A 1 380 ? -3.218 -7.403 2.331 1.00 93.50 380 TYR A C 1
ATOM 3105 O O . TYR A 1 380 ? -3.262 -8.624 2.445 1.00 93.50 380 TYR A O 1
ATOM 3113 N N . THR A 1 381 ? -2.964 -6.615 3.372 1.00 93.81 381 THR A N 1
ATOM 3114 C CA . THR A 1 381 ? -2.690 -7.084 4.732 1.00 93.81 381 THR A CA 1
ATOM 3115 C C . THR A 1 381 ? -3.525 -6.286 5.727 1.00 93.81 381 THR A C 1
ATOM 3117 O O . THR A 1 381 ? -4.265 -5.363 5.367 1.00 93.81 381 THR A O 1
ATOM 3120 N N . LEU A 1 382 ? -3.428 -6.637 7.009 1.00 96.19 382 LEU A N 1
ATOM 3121 C CA . LEU A 1 382 ? -3.988 -5.812 8.069 1.00 96.19 382 LEU A CA 1
ATOM 3122 C C . LEU A 1 382 ? -3.244 -4.463 8.120 1.00 96.19 382 LEU A C 1
ATOM 3124 O O . LEU A 1 382 ? -2.058 -4.426 8.439 1.00 96.19 382 LEU A O 1
ATOM 3128 N N . LEU A 1 383 ? -3.948 -3.363 7.836 1.00 97.19 383 LEU A N 1
ATOM 3129 C CA . LEU A 1 383 ? -3.441 -1.993 8.001 1.00 97.19 383 LEU A CA 1
ATOM 3130 C C . LEU A 1 383 ? -3.518 -1.519 9.472 1.00 97.19 383 LEU A C 1
ATOM 3132 O O . LEU A 1 383 ? -4.158 -2.176 10.288 1.00 97.19 383 LEU A O 1
ATOM 3136 N N . PRO A 1 384 ? -2.900 -0.387 9.862 1.00 96.06 384 PRO A N 1
ATOM 3137 C CA . PRO A 1 384 ? -2.995 0.128 11.231 1.00 96.06 384 PRO A CA 1
ATOM 3138 C C . PRO A 1 384 ? -4.427 0.487 11.654 1.00 96.06 384 PRO A C 1
ATOM 3140 O O . PRO A 1 384 ? -5.262 0.812 10.803 1.00 96.06 384 PRO A O 1
ATOM 3143 N N . PRO A 1 385 ? -4.717 0.564 12.969 1.00 93.69 385 PRO A N 1
ATOM 3144 C CA . PRO A 1 385 ? -6.041 0.943 13.469 1.00 93.69 385 PRO A CA 1
ATOM 3145 C C . PRO A 1 385 ? -6.579 2.276 12.926 1.00 93.69 385 PRO A C 1
ATOM 3147 O O . PRO A 1 385 ? -7.791 2.448 12.784 1.00 93.69 385 PRO A O 1
ATOM 3150 N N . SER A 1 386 ? -5.690 3.214 12.581 1.00 94.44 386 SER A N 1
ATOM 3151 C CA . SER A 1 386 ? -6.051 4.511 12.002 1.00 94.44 386 SER A CA 1
ATOM 3152 C C . SER A 1 386 ? -6.741 4.402 10.638 1.00 94.44 386 SER A C 1
ATOM 3154 O O . SER A 1 386 ? -7.622 5.217 10.359 1.00 94.44 386 SER A O 1
ATOM 3156 N N . PHE A 1 387 ? -6.428 3.385 9.827 1.00 97.88 387 PHE A N 1
ATOM 3157 C CA . PHE A 1 387 ? -7.139 3.110 8.575 1.00 97.88 387 PHE A CA 1
ATOM 3158 C C . PHE A 1 387 ? -8.594 2.705 8.838 1.00 97.88 387 PHE A C 1
ATOM 3160 O O . PHE A 1 387 ? -9.516 3.298 8.280 1.00 97.88 387 PHE A O 1
ATOM 3167 N N . TYR A 1 388 ? -8.822 1.744 9.735 1.00 96.81 388 TYR A N 1
ATOM 3168 C CA . TYR A 1 388 ? -10.170 1.264 10.059 1.00 96.81 388 TYR A CA 1
ATOM 3169 C C . TYR A 1 388 ? -11.022 2.345 10.720 1.00 96.81 388 TYR A C 1
ATOM 3171 O O . TYR A 1 388 ? -12.211 2.475 10.426 1.00 96.81 388 TYR A O 1
ATOM 3179 N N . GLN A 1 389 ? -10.401 3.180 11.556 1.00 92.62 389 GLN A N 1
ATOM 3180 C CA . GLN A 1 389 ? -11.047 4.374 12.080 1.00 92.62 389 GLN A CA 1
ATOM 3181 C C . GLN A 1 389 ? -11.434 5.349 10.956 1.00 92.62 389 GLN A C 1
ATOM 3183 O O . GLN A 1 389 ? -12.564 5.839 10.946 1.00 92.62 389 GLN A O 1
ATOM 3188 N N . ALA A 1 390 ? -10.530 5.631 10.011 1.00 96.50 390 ALA A N 1
ATOM 3189 C CA . ALA A 1 390 ? -10.813 6.508 8.876 1.00 96.50 390 ALA A CA 1
ATOM 3190 C C . ALA A 1 390 ? -11.960 5.969 8.009 1.00 96.50 390 ALA A C 1
ATOM 3192 O O . ALA A 1 390 ? -12.877 6.721 7.686 1.00 96.50 390 ALA A O 1
ATOM 3193 N N . LEU A 1 391 ? -11.950 4.671 7.690 1.00 97.25 391 LEU A N 1
ATOM 3194 C CA . LEU A 1 391 ? -13.001 4.017 6.911 1.00 97.25 391 LEU A CA 1
ATOM 3195 C C . LEU A 1 391 ? -14.361 4.095 7.616 1.00 97.25 391 LEU A C 1
ATOM 3197 O O . LEU A 1 391 ? -15.359 4.464 6.995 1.00 97.25 391 LEU A O 1
ATOM 3201 N N . TYR A 1 392 ? -14.396 3.803 8.920 1.00 93.38 392 TYR A N 1
ATOM 3202 C CA . TYR A 1 392 ? -15.603 3.940 9.731 1.00 93.38 392 TYR A CA 1
ATOM 3203 C C . TYR A 1 392 ? -16.131 5.382 9.703 1.00 93.38 392 TYR A C 1
ATOM 3205 O O . TYR A 1 392 ? -17.296 5.612 9.385 1.00 93.38 392 TYR A O 1
ATOM 3213 N N . GLU A 1 393 ? -15.281 6.372 9.992 1.00 92.50 393 GLU A N 1
ATOM 3214 C CA . GLU A 1 393 ? -15.677 7.786 10.035 1.00 92.50 393 GLU A CA 1
ATOM 3215 C C . GLU A 1 393 ? -16.134 8.328 8.674 1.00 92.50 393 GLU A C 1
ATOM 3217 O O . GLU A 1 393 ? -17.093 9.104 8.616 1.00 92.50 393 GLU A O 1
ATOM 3222 N N . TYR A 1 394 ? -15.469 7.919 7.592 1.00 96.19 394 TYR A N 1
ATOM 3223 C CA . TYR A 1 394 ? -15.846 8.265 6.226 1.00 96.19 394 TYR A CA 1
ATOM 3224 C C . TYR A 1 394 ? -17.238 7.707 5.894 1.00 96.19 394 TYR A C 1
ATOM 3226 O O . TYR A 1 394 ? -18.144 8.464 5.537 1.00 96.19 394 TYR A O 1
ATOM 3234 N N . ASN A 1 395 ? -17.462 6.408 6.114 1.00 95.75 395 ASN A N 1
ATOM 3235 C CA . ASN A 1 395 ? -18.724 5.760 5.754 1.00 95.75 395 ASN A CA 1
ATOM 3236 C C . ASN A 1 395 ? -19.925 6.236 6.587 1.00 95.75 395 ASN A C 1
ATOM 3238 O O . ASN A 1 395 ? -21.048 6.227 6.092 1.00 95.75 395 ASN A O 1
ATOM 3242 N N . GLN A 1 396 ? -19.707 6.733 7.810 1.00 89.94 396 GLN A N 1
ATOM 3243 C CA . GLN A 1 396 ? -20.765 7.356 8.618 1.00 89.94 396 GLN A CA 1
ATOM 3244 C C . GLN A 1 396 ? -21.331 8.645 7.997 1.00 89.94 396 GLN A C 1
ATOM 3246 O O . GLN A 1 396 ? -22.430 9.073 8.356 1.00 89.94 396 GLN A O 1
ATOM 3251 N N . LYS A 1 397 ? -20.571 9.296 7.109 1.00 91.06 397 LYS A N 1
ATOM 3252 C CA . LYS A 1 397 ? -20.941 10.558 6.446 1.00 91.06 397 LYS A CA 1
ATOM 3253 C C . LYS A 1 397 ? -21.228 10.366 4.955 1.00 91.06 397 LYS A C 1
ATOM 3255 O O . LYS A 1 397 ? -21.955 11.176 4.376 1.00 91.06 397 LYS A O 1
ATOM 3260 N N . ALA A 1 398 ? -20.670 9.322 4.345 1.00 90.94 398 ALA A N 1
ATOM 3261 C CA . ALA A 1 398 ? -20.803 9.035 2.926 1.00 90.94 398 ALA A CA 1
ATOM 3262 C C . ALA A 1 398 ? -22.254 8.710 2.542 1.00 90.94 398 ALA A C 1
ATOM 3264 O O . ALA A 1 398 ? -22.972 7.990 3.235 1.00 90.94 398 ALA A O 1
ATOM 3265 N N . ARG A 1 399 ? -22.696 9.225 1.389 1.00 86.81 399 ARG A N 1
ATOM 3266 C CA . ARG A 1 399 ? -24.023 8.903 0.838 1.00 86.81 399 ARG A CA 1
ATOM 3267 C C . ARG A 1 399 ? -24.103 7.453 0.354 1.00 86.81 399 ARG A C 1
ATOM 3269 O O . ARG A 1 399 ? -25.147 6.822 0.474 1.00 86.81 399 ARG A O 1
ATOM 3276 N N . GLU A 1 400 ? -23.024 6.979 -0.252 1.00 88.38 400 GLU A N 1
ATOM 3277 C CA . GLU A 1 400 ? -22.833 5.598 -0.684 1.00 88.38 400 GLU A CA 1
ATOM 3278 C C . GLU A 1 400 ? -21.543 5.127 -0.004 1.00 88.38 400 GLU A C 1
ATOM 3280 O O . GLU A 1 400 ? -20.508 5.765 -0.207 1.00 88.38 400 GLU A O 1
ATOM 3285 N N . PRO A 1 401 ? -21.589 4.084 0.838 1.00 93.62 401 PRO A N 1
ATOM 3286 C CA . PRO A 1 401 ? -20.406 3.640 1.559 1.00 93.62 401 PRO A CA 1
ATOM 3287 C C . PRO A 1 401 ? -19.395 2.985 0.612 1.00 93.62 401 PRO A C 1
ATOM 3289 O O . PRO A 1 401 ? -19.769 2.348 -0.377 1.00 93.62 401 PRO A O 1
ATOM 3292 N N . LEU A 1 402 ? -18.117 3.097 0.964 1.00 96.88 402 LEU A N 1
ATOM 3293 C CA . LEU A 1 402 ? -17.047 2.277 0.410 1.00 96.88 402 LEU A CA 1
ATOM 3294 C C . LEU A 1 402 ? -16.991 0.956 1.176 1.00 96.88 402 LEU A C 1
ATOM 3296 O O . LEU A 1 402 ? -16.898 0.945 2.406 1.00 96.88 402 LEU A O 1
ATOM 3300 N N . TYR A 1 403 ? -17.058 -0.150 0.443 1.00 97.69 403 TYR A N 1
ATOM 3301 C CA . TYR A 1 403 ? -16.931 -1.489 1.001 1.00 97.69 403 TYR A CA 1
ATOM 3302 C C . TYR A 1 403 ? -15.470 -1.933 1.059 1.00 97.69 403 TYR A C 1
ATOM 3304 O O . TYR A 1 403 ? -14.655 -1.520 0.239 1.00 97.69 403 TYR A O 1
ATOM 3312 N N . LEU A 1 404 ? -15.143 -2.787 2.020 1.00 98.25 404 LEU A N 1
ATOM 3313 C CA . LEU A 1 404 ? -13.806 -3.318 2.234 1.00 98.25 404 LEU A CA 1
ATOM 3314 C C . LEU A 1 404 ? -13.726 -4.766 1.763 1.00 98.25 404 LEU A C 1
ATOM 3316 O O . LEU A 1 404 ? -14.511 -5.611 2.197 1.00 98.25 404 LEU A O 1
ATOM 3320 N N . LEU A 1 405 ? -12.746 -5.050 0.916 1.00 98.31 405 LEU A N 1
ATOM 3321 C CA . LEU A 1 405 ? -12.277 -6.397 0.638 1.00 98.31 405 LEU A CA 1
ATOM 3322 C C . LEU A 1 405 ? -10.944 -6.579 1.374 1.00 98.31 405 LEU A C 1
ATOM 3324 O O . LEU A 1 405 ? -9.934 -5.991 0.987 1.00 98.31 405 LEU A O 1
ATOM 3328 N N . GLN A 1 406 ? -10.970 -7.323 2.478 1.00 98.25 406 GLN A N 1
ATOM 3329 C CA . GLN A 1 406 ? -9.809 -7.505 3.347 1.00 98.25 406 GLN A CA 1
ATOM 3330 C C . GLN A 1 406 ? -9.048 -8.755 2.925 1.00 98.25 406 GLN A C 1
ATOM 3332 O O . GLN A 1 406 ? -9.513 -9.870 3.155 1.00 98.25 406 GLN A O 1
ATOM 3337 N N . GLU A 1 407 ? -7.868 -8.593 2.347 1.00 97.62 407 GLU A N 1
ATOM 3338 C CA . GLU A 1 407 ? -6.981 -9.728 2.138 1.00 97.62 407 GLU A CA 1
ATOM 3339 C C . GLU A 1 407 ? -6.192 -10.072 3.399 1.00 97.62 407 GLU A C 1
ATOM 3341 O O . GLU A 1 407 ? -5.930 -9.228 4.263 1.00 97.62 407 GLU A O 1
ATOM 3346 N N . ILE A 1 408 ? -5.863 -11.352 3.520 1.00 97.06 408 ILE A N 1
ATOM 3347 C CA . ILE A 1 408 ? -5.077 -11.914 4.603 1.00 97.06 408 ILE A CA 1
ATOM 3348 C C . ILE A 1 408 ? -3.905 -12.648 3.964 1.00 97.06 408 ILE A C 1
ATOM 3350 O O . ILE A 1 408 ? -3.985 -13.839 3.642 1.00 97.06 408 ILE A O 1
ATOM 3354 N N . TRP A 1 409 ? -2.826 -11.896 3.763 1.00 92.94 409 TRP A N 1
ATOM 3355 C CA . TRP A 1 409 ? -1.626 -12.368 3.089 1.00 92.94 409 TRP A CA 1
ATOM 3356 C C . TRP A 1 409 ? -0.845 -13.373 3.952 1.00 92.94 409 TRP A C 1
ATOM 3358 O O . TRP A 1 409 ? -0.509 -13.054 5.101 1.00 92.94 409 TRP A O 1
ATOM 3368 N N . PRO A 1 410 ? -0.561 -14.586 3.446 1.00 93.00 410 PRO A N 1
ATOM 3369 C CA . PRO A 1 410 ? 0.334 -15.521 4.111 1.00 93.00 410 PRO A CA 1
ATOM 3370 C C . PRO A 1 410 ? 1.801 -15.089 3.915 1.00 93.00 410 PRO A C 1
ATOM 3372 O O . PRO A 1 410 ? 2.123 -14.408 2.944 1.00 93.00 410 PRO A O 1
ATOM 3375 N N . GLU A 1 411 ? 2.695 -15.486 4.827 1.00 90.50 411 GLU A N 1
ATOM 3376 C CA . GLU A 1 411 ? 4.120 -15.116 4.756 1.00 90.50 411 GLU A CA 1
ATOM 3377 C C . GLU A 1 411 ? 4.776 -15.577 3.439 1.00 90.50 411 GLU A C 1
ATOM 3379 O O . GLU A 1 411 ? 4.471 -16.652 2.903 1.00 90.50 411 GLU A O 1
ATOM 3384 N N . GLU A 1 412 ? 5.706 -14.776 2.924 1.00 90.06 412 GLU A N 1
ATOM 3385 C CA . GLU A 1 412 ? 6.568 -15.166 1.804 1.00 90.06 412 GLU A CA 1
ATOM 3386 C C . GLU A 1 412 ? 7.642 -16.166 2.262 1.00 90.06 412 GLU A C 1
ATOM 3388 O O . GLU A 1 412 ? 8.030 -16.177 3.431 1.00 90.06 412 GLU A O 1
ATOM 3393 N N . ASN A 1 413 ? 8.160 -16.979 1.335 1.00 89.44 413 ASN A N 1
ATOM 3394 C CA . ASN A 1 413 ? 9.263 -17.916 1.583 1.00 89.44 413 ASN A CA 1
ATOM 3395 C C . ASN A 1 413 ? 8.995 -18.896 2.751 1.00 89.44 413 ASN A C 1
ATOM 3397 O O . ASN A 1 413 ? 9.759 -18.914 3.723 1.00 89.44 413 ASN A O 1
ATOM 3401 N N . PRO A 1 414 ? 7.929 -19.724 2.689 1.00 93.31 414 PRO A N 1
ATOM 3402 C CA . PRO A 1 414 ? 7.707 -20.763 3.686 1.00 93.31 414 PRO A CA 1
ATOM 3403 C C . PRO A 1 414 ? 8.936 -21.674 3.793 1.00 93.31 414 PRO A C 1
ATOM 3405 O O . PRO A 1 414 ? 9.573 -22.002 2.788 1.00 93.31 414 PRO A O 1
ATOM 3408 N N . GLU A 1 415 ? 9.257 -22.110 5.013 1.00 94.44 415 GLU A N 1
ATOM 3409 C CA . GLU A 1 415 ? 10.328 -23.085 5.240 1.00 94.44 415 GLU A CA 1
ATOM 3410 C C . GLU A 1 415 ? 10.076 -24.349 4.401 1.00 94.44 415 GLU A C 1
ATOM 3412 O O . GLU A 1 415 ? 8.937 -24.806 4.267 1.00 94.44 415 GLU A O 1
ATOM 3417 N N . ASP A 1 416 ? 11.136 -24.870 3.777 1.00 95.06 416 ASP A N 1
ATOM 3418 C CA . ASP A 1 416 ? 11.090 -25.985 2.820 1.00 95.06 416 ASP A CA 1
ATOM 3419 C C . ASP A 1 416 ? 10.115 -25.792 1.641 1.00 95.06 416 ASP A C 1
ATOM 3421 O O . ASP A 1 416 ? 9.735 -26.764 0.986 1.00 95.06 416 ASP A O 1
ATOM 3425 N N . LEU A 1 417 ? 9.709 -24.548 1.353 1.00 96.69 417 LEU A N 1
ATOM 3426 C CA . LEU A 1 417 ? 8.701 -24.216 0.344 1.00 96.69 417 LEU A CA 1
ATOM 3427 C C . LEU A 1 417 ? 7.345 -24.908 0.608 1.00 96.69 417 LEU A C 1
ATOM 3429 O O . LEU A 1 417 ? 6.611 -25.239 -0.324 1.00 96.69 417 LEU A O 1
ATOM 3433 N N . ASN A 1 418 ? 7.019 -25.159 1.882 1.00 96.94 418 ASN A N 1
ATOM 3434 C CA . ASN A 1 418 ? 5.883 -25.982 2.292 1.00 96.94 418 ASN A CA 1
ATOM 3435 C C . ASN A 1 418 ? 4.806 -25.185 3.050 1.00 96.94 418 ASN A C 1
ATOM 3437 O O . ASN A 1 418 ? 4.913 -24.965 4.259 1.00 96.94 418 ASN A O 1
ATOM 3441 N N . TYR A 1 419 ? 3.694 -24.859 2.384 1.00 96.50 419 TYR A N 1
ATOM 3442 C CA . TYR A 1 419 ? 2.568 -24.151 3.012 1.00 96.50 419 TYR A CA 1
ATOM 3443 C C . TYR A 1 419 ? 1.863 -24.950 4.114 1.00 96.50 419 TYR A C 1
ATOM 3445 O O . TYR A 1 419 ? 1.177 -24.364 4.946 1.00 96.50 419 TYR A O 1
ATOM 3453 N N . LEU A 1 420 ? 2.014 -26.279 4.153 1.00 96.75 420 LEU A N 1
ATOM 3454 C CA . LEU A 1 420 ? 1.432 -27.149 5.184 1.00 96.75 420 LEU A CA 1
ATOM 3455 C C . LEU A 1 420 ? 2.357 -27.359 6.395 1.00 96.75 420 LEU A C 1
ATOM 3457 O O . LEU A 1 420 ? 2.011 -28.110 7.309 1.00 96.75 420 LEU A O 1
ATOM 3461 N N . GLY A 1 421 ? 3.502 -26.670 6.446 1.00 96.94 421 GLY A N 1
ATOM 3462 C CA . GLY A 1 421 ? 4.368 -26.651 7.624 1.00 96.94 421 GLY A CA 1
ATOM 3463 C C . GLY A 1 421 ? 3.617 -26.180 8.876 1.00 96.94 421 GLY A C 1
ATOM 3464 O O . GLY A 1 421 ? 2.840 -25.222 8.832 1.00 96.94 421 GLY A O 1
ATOM 3465 N N . GLU A 1 422 ? 3.830 -26.852 10.010 1.00 95.38 422 GLU A N 1
ATOM 3466 C CA . GLU A 1 422 ? 3.074 -26.595 11.246 1.00 95.38 422 GLU A CA 1
ATOM 3467 C C . GLU A 1 422 ? 3.261 -25.154 11.746 1.00 95.38 422 GLU A C 1
ATOM 3469 O O . GLU A 1 422 ? 2.277 -24.455 11.987 1.00 95.38 422 GLU A O 1
ATOM 3474 N N . GLN A 1 423 ? 4.511 -24.688 11.843 1.00 94.62 423 GLN A N 1
ATOM 3475 C CA . GLN A 1 423 ? 4.827 -23.334 12.308 1.00 94.62 423 GLN A CA 1
ATOM 3476 C C . GLN A 1 423 ? 4.271 -22.259 11.365 1.00 94.62 423 GLN A C 1
ATOM 3478 O O . GLN A 1 423 ? 3.687 -21.280 11.828 1.00 94.62 423 GLN A O 1
ATOM 3483 N N . TYR A 1 424 ? 4.389 -22.467 10.051 1.00 96.06 424 TYR A N 1
ATOM 3484 C CA . TYR A 1 424 ? 3.839 -21.558 9.045 1.00 96.06 424 TYR A CA 1
ATOM 3485 C C . TYR A 1 424 ? 2.319 -21.405 9.198 1.00 96.06 424 TYR A C 1
ATOM 3487 O O . TYR A 1 424 ? 1.799 -20.292 9.243 1.00 96.06 424 TYR A O 1
ATOM 3495 N N . ASN A 1 425 ? 1.601 -22.519 9.378 1.00 95.94 425 ASN A N 1
ATOM 3496 C CA . ASN A 1 425 ? 0.153 -22.495 9.588 1.00 95.94 425 ASN A CA 1
ATOM 3497 C C . ASN A 1 425 ? -0.256 -21.873 10.923 1.00 95.94 425 ASN A C 1
ATOM 3499 O O . ASN A 1 425 ? -1.303 -21.235 10.980 1.00 95.94 425 ASN A O 1
ATOM 3503 N N . GLN A 1 426 ? 0.524 -22.051 11.991 1.00 95.94 426 GLN A N 1
ATOM 3504 C CA . GLN A 1 426 ? 0.257 -21.381 13.268 1.00 95.94 426 GLN A CA 1
ATOM 3505 C C . GLN A 1 426 ? 0.328 -19.858 13.111 1.00 95.94 426 GLN A C 1
ATOM 3507 O O . GLN A 1 426 ? -0.594 -19.165 13.537 1.00 95.94 426 GLN A O 1
ATOM 3512 N N . ILE A 1 427 ? 1.368 -19.355 12.437 1.00 95.06 427 ILE A N 1
ATOM 3513 C CA . ILE A 1 427 ? 1.526 -17.924 12.145 1.00 95.06 427 ILE A CA 1
ATOM 3514 C C . ILE A 1 427 ? 0.380 -17.438 11.254 1.00 95.06 427 ILE A C 1
ATOM 3516 O O . ILE A 1 427 ? -0.283 -16.459 11.583 1.00 95.06 427 ILE A O 1
ATOM 3520 N N . TYR A 1 428 ? 0.078 -18.147 10.163 1.00 97.00 428 TYR A N 1
ATOM 3521 C CA . TYR A 1 428 ? -0.966 -17.701 9.245 1.00 97.00 428 TYR A CA 1
ATOM 3522 C C . TYR A 1 428 ? -2.363 -17.697 9.882 1.00 97.00 428 TYR A C 1
ATOM 3524 O O . TYR A 1 428 ? -3.126 -16.750 9.704 1.00 97.00 428 TYR A O 1
ATOM 3532 N N . ARG A 1 429 ? -2.693 -18.707 10.696 1.00 97.62 429 ARG A N 1
ATOM 3533 C CA . ARG A 1 429 ? -3.946 -18.732 11.468 1.00 97.62 429 ARG A CA 1
ATOM 3534 C C . ARG A 1 429 ? -4.040 -17.574 12.452 1.00 97.62 429 ARG A C 1
ATOM 3536 O O . ARG A 1 429 ? -5.110 -16.986 12.573 1.00 97.62 429 ARG A O 1
ATOM 3543 N N . GLN A 1 430 ? -2.935 -17.216 13.100 1.00 96.19 430 GLN A N 1
ATOM 3544 C CA . GLN A 1 430 ? -2.889 -16.048 13.972 1.00 96.19 430 GLN A CA 1
ATOM 3545 C C . GLN A 1 430 ? -3.147 -14.749 13.191 1.00 96.19 430 GLN A C 1
ATOM 3547 O O . GLN A 1 430 ? -3.895 -13.895 13.660 1.00 96.19 430 GLN A O 1
ATOM 3552 N N . GLU A 1 431 ? -2.608 -14.607 11.976 1.00 96.75 431 GLU A N 1
ATOM 3553 C CA . GLU A 1 431 ? -2.924 -13.458 11.115 1.00 96.75 431 GLU A CA 1
ATOM 3554 C C . GLU A 1 431 ? -4.395 -13.426 10.685 1.00 96.75 431 GLU A C 1
ATOM 3556 O O . GLU A 1 431 ? -4.996 -12.350 10.658 1.00 96.75 431 GLU A O 1
ATOM 3561 N N . ILE A 1 432 ? -5.003 -14.587 10.411 1.00 98.31 432 ILE A N 1
ATOM 3562 C CA . ILE A 1 432 ? -6.442 -14.691 10.135 1.00 98.31 432 ILE A CA 1
ATOM 3563 C C . ILE A 1 432 ? -7.261 -14.238 11.352 1.00 98.31 432 ILE A C 1
ATOM 3565 O O . ILE A 1 432 ? -8.173 -13.425 11.203 1.00 98.31 432 ILE A O 1
ATOM 3569 N N . GLU A 1 433 ? -6.926 -14.706 12.557 1.00 96.12 433 GLU A N 1
ATOM 3570 C CA . GLU A 1 433 ? -7.581 -14.279 13.803 1.00 96.12 433 GLU A CA 1
ATOM 3571 C C . GLU A 1 433 ? -7.481 -12.772 14.019 1.00 96.12 433 GLU A C 1
ATOM 3573 O O . GLU A 1 433 ? -8.484 -12.109 14.297 1.00 96.12 433 GLU A O 1
ATOM 3578 N N . TYR A 1 434 ? -6.283 -12.218 13.845 1.00 96.38 434 TYR A N 1
ATOM 3579 C CA . TYR A 1 434 ? -6.041 -10.789 13.953 1.00 96.38 434 TYR A CA 1
ATOM 3580 C C . TYR A 1 434 ? -6.859 -9.984 12.950 1.00 96.38 434 TYR A C 1
ATOM 3582 O O . TYR A 1 434 ? -7.506 -9.016 13.349 1.00 96.38 434 TYR A O 1
ATOM 3590 N N . ALA A 1 435 ? -6.883 -10.392 11.680 1.00 97.75 435 ALA A N 1
ATOM 3591 C CA . ALA A 1 435 ? -7.669 -9.727 10.651 1.00 97.75 435 ALA A CA 1
ATOM 3592 C C . ALA A 1 435 ? -9.169 -9.760 10.968 1.00 97.75 435 ALA A C 1
ATOM 3594 O O . ALA A 1 435 ? -9.813 -8.709 10.984 1.00 97.75 435 ALA A O 1
ATOM 3595 N N . VAL A 1 436 ? -9.727 -10.935 11.281 1.00 95.81 436 VAL A N 1
ATOM 3596 C CA . VAL A 1 436 ? -11.160 -11.070 11.576 1.00 95.81 436 VAL A CA 1
ATOM 3597 C C . VAL A 1 436 ? -11.531 -10.238 12.804 1.00 95.81 436 VAL A C 1
ATOM 3599 O O . VAL A 1 436 ? -12.408 -9.381 12.722 1.00 95.81 436 VAL A O 1
ATOM 3602 N N . HIS A 1 437 ? -10.830 -10.384 13.931 1.00 91.19 437 HIS A N 1
ATOM 3603 C CA . HIS A 1 437 ? -11.171 -9.618 15.131 1.00 91.19 437 HIS A CA 1
ATOM 3604 C C . HIS A 1 437 ? -10.951 -8.100 14.979 1.00 91.19 437 HIS A C 1
ATOM 3606 O O . HIS A 1 437 ? -11.692 -7.317 15.585 1.00 91.19 437 HIS A O 1
ATOM 3612 N N . ALA A 1 438 ? -9.985 -7.666 14.161 1.00 94.06 438 ALA A N 1
ATOM 3613 C CA . ALA A 1 438 ? -9.751 -6.253 13.860 1.00 94.06 438 ALA A CA 1
ATOM 3614 C C . ALA A 1 438 ? -10.896 -5.624 13.059 1.00 94.06 438 ALA A C 1
ATOM 3616 O O . ALA A 1 438 ? -11.318 -4.515 13.389 1.00 94.06 438 ALA A O 1
ATOM 3617 N N . ILE A 1 439 ? -11.446 -6.338 12.068 1.00 94.81 439 ILE A N 1
ATOM 3618 C CA . ILE A 1 439 ? -12.608 -5.883 11.287 1.00 94.81 439 ILE A CA 1
ATOM 3619 C C . ILE A 1 439 ? -13.817 -5.597 12.179 1.00 94.81 439 ILE A C 1
ATOM 3621 O O . ILE A 1 439 ? -14.517 -4.605 11.972 1.00 94.81 439 ILE A O 1
ATOM 3625 N N . HIS A 1 440 ? -14.031 -6.421 13.204 1.00 89.44 440 HIS A N 1
ATOM 3626 C CA . HIS A 1 440 ? -15.112 -6.240 14.179 1.00 89.44 440 HIS A CA 1
ATOM 3627 C C . HIS A 1 440 ? -14.761 -5.250 15.304 1.00 89.44 440 HIS A C 1
ATOM 3629 O O . HIS A 1 440 ? -15.541 -5.068 16.240 1.00 89.44 440 HIS A O 1
ATOM 3635 N N . GLY A 1 441 ? -13.590 -4.603 15.251 1.00 84.56 441 GLY A N 1
ATOM 3636 C CA . GLY A 1 441 ? -13.141 -3.658 16.274 1.00 84.56 441 GLY A CA 1
ATOM 3637 C C . GLY A 1 441 ? -13.052 -4.284 17.669 1.00 84.56 441 GLY A C 1
ATOM 3638 O O . GLY A 1 441 ? -13.464 -3.654 18.649 1.00 84.56 441 GLY A O 1
ATOM 3639 N N . ASN A 1 442 ? -12.583 -5.535 17.743 1.00 78.81 442 ASN A N 1
ATOM 3640 C CA . ASN A 1 442 ? -12.638 -6.366 18.943 1.00 78.81 442 ASN A CA 1
ATOM 3641 C C . ASN A 1 442 ? -11.280 -6.993 19.325 1.00 78.81 442 ASN A C 1
ATOM 3643 O O . ASN A 1 442 ? -11.241 -8.107 19.846 1.00 78.81 442 ASN A O 1
ATOM 3647 N N . ILE A 1 443 ? -10.162 -6.312 19.060 1.00 80.38 443 ILE A N 1
ATOM 3648 C CA . ILE A 1 443 ? -8.833 -6.832 19.417 1.00 80.38 443 ILE A CA 1
ATOM 3649 C C . ILE A 1 443 ? -7.819 -5.729 19.703 1.00 80.38 443 ILE A C 1
ATOM 3651 O O . ILE A 1 443 ? -7.820 -4.689 19.051 1.00 80.38 443 ILE A O 1
ATOM 3655 N N . GLU A 1 444 ? -6.921 -5.978 20.653 1.00 79.88 444 GLU A N 1
ATOM 3656 C CA . GLU A 1 444 ? -5.637 -5.287 20.761 1.00 79.88 444 GLU A CA 1
ATOM 3657 C C . GLU A 1 444 ? -4.534 -6.238 20.311 1.00 79.88 444 GLU A C 1
ATOM 3659 O O . GLU A 1 444 ? -4.403 -7.341 20.837 1.00 79.88 444 GLU A O 1
ATOM 3664 N N . ILE A 1 445 ? -3.770 -5.814 19.309 1.00 86.50 445 ILE A N 1
ATOM 3665 C CA . ILE A 1 445 ? -2.637 -6.574 18.791 1.00 86.50 445 ILE A CA 1
ATOM 3666 C C . ILE A 1 445 ? -1.361 -5.984 19.404 1.00 86.50 445 ILE A C 1
ATOM 3668 O O . ILE A 1 445 ? -1.144 -4.773 19.262 1.00 86.50 445 ILE A O 1
ATOM 3672 N N . PRO A 1 446 ? -0.513 -6.795 20.062 1.00 81.75 446 PRO A N 1
ATOM 3673 C CA . PRO A 1 446 ? 0.736 -6.316 20.642 1.00 81.75 446 PRO A CA 1
ATOM 3674 C C . PRO A 1 446 ? 1.703 -5.825 19.559 1.00 81.75 446 PRO A C 1
ATOM 3676 O O . PRO A 1 446 ? 1.609 -6.214 18.394 1.00 81.75 446 PRO A O 1
ATOM 3679 N N . VAL A 1 447 ? 2.651 -4.971 19.958 1.00 84.31 447 VAL A N 1
ATOM 3680 C CA . VAL A 1 447 ? 3.711 -4.478 19.066 1.00 84.31 447 VAL A CA 1
ATOM 3681 C C . VAL A 1 447 ? 4.449 -5.659 18.437 1.00 84.31 447 VAL A C 1
ATOM 3683 O O . VAL A 1 447 ? 4.837 -6.597 19.133 1.00 84.31 447 VAL A O 1
ATOM 3686 N N . ARG A 1 448 ? 4.640 -5.593 17.121 1.00 89.38 448 ARG A N 1
ATOM 3687 C CA . ARG A 1 448 ? 5.289 -6.627 16.317 1.00 89.38 448 ARG A CA 1
ATOM 3688 C C . ARG A 1 448 ? 6.019 -5.994 15.146 1.00 89.38 448 ARG A C 1
ATOM 3690 O O . ARG A 1 448 ? 5.582 -4.969 14.620 1.00 89.38 448 ARG A O 1
ATOM 3697 N N . ASP A 1 449 ? 7.121 -6.610 14.756 1.00 88.25 449 ASP A N 1
ATOM 3698 C CA . ASP A 1 449 ? 7.960 -6.089 13.688 1.00 88.25 449 ASP A CA 1
ATOM 3699 C C . ASP A 1 449 ? 7.256 -6.221 12.338 1.00 88.25 449 ASP A C 1
ATOM 3701 O O . ASP A 1 449 ? 6.573 -7.210 12.067 1.00 88.25 449 ASP A O 1
ATOM 3705 N N . TYR A 1 450 ? 7.424 -5.195 11.501 1.00 87.88 450 TYR A N 1
ATOM 3706 C CA . TYR A 1 450 ? 6.986 -5.178 10.102 1.00 87.88 450 TYR A CA 1
ATOM 3707 C C . TYR A 1 450 ? 5.488 -5.463 9.871 1.00 87.88 450 TYR A C 1
ATOM 3709 O O . TYR A 1 450 ? 5.073 -5.787 8.761 1.00 87.88 450 TYR A O 1
ATOM 3717 N N . ARG A 1 451 ? 4.644 -5.338 10.900 1.00 92.38 451 ARG A N 1
ATOM 3718 C CA . ARG A 1 451 ? 3.212 -5.654 10.829 1.00 92.38 451 ARG A CA 1
ATOM 3719 C C . ARG A 1 451 ? 2.397 -4.633 11.611 1.00 92.38 451 ARG A C 1
ATOM 3721 O O . ARG A 1 451 ? 2.854 -4.088 12.613 1.00 92.38 451 ARG A O 1
ATOM 3728 N N . ALA A 1 452 ? 1.160 -4.392 11.184 1.00 93.62 452 ALA A N 1
ATOM 3729 C CA . ALA A 1 452 ? 0.273 -3.475 11.889 1.00 93.62 452 ALA A CA 1
ATOM 3730 C C . ALA A 1 452 ? -0.095 -4.009 13.279 1.00 93.62 452 ALA A C 1
ATOM 3732 O O . ALA A 1 452 ? -0.375 -5.198 13.448 1.00 93.62 452 ALA A O 1
ATOM 3733 N N . TYR A 1 453 ? -0.145 -3.126 14.269 1.00 92.38 453 TYR A N 1
ATOM 3734 C CA . TYR A 1 453 ? -0.474 -3.453 15.654 1.00 92.38 453 TYR A CA 1
ATOM 3735 C C . TYR A 1 453 ? -1.275 -2.323 16.304 1.00 92.38 453 TYR A C 1
ATOM 3737 O O . TYR A 1 453 ? -1.485 -1.264 15.710 1.00 92.38 453 TYR A O 1
ATOM 3745 N N . GLY A 1 454 ? -1.708 -2.546 17.541 1.00 85.31 454 GLY A N 1
ATOM 3746 C CA . GLY A 1 454 ? -2.468 -1.593 18.335 1.00 85.31 454 GLY A CA 1
ATOM 3747 C C . GLY A 1 454 ? -3.891 -2.066 18.588 1.00 85.31 454 GLY A C 1
ATOM 3748 O O . GLY A 1 454 ? -4.288 -3.176 18.235 1.00 85.31 454 GLY A O 1
ATOM 3749 N N . LEU A 1 455 ? -4.669 -1.211 19.237 1.00 78.94 455 LEU A N 1
ATOM 3750 C CA . LEU A 1 455 ? -6.058 -1.496 19.563 1.00 78.94 455 LEU A CA 1
ATOM 3751 C C . LEU A 1 455 ? -6.943 -1.220 18.346 1.00 78.94 455 LEU A C 1
ATOM 3753 O O . LEU A 1 455 ? -6.960 -0.103 17.861 1.00 78.94 455 LEU A O 1
ATOM 3757 N N . TYR A 1 456 ? -7.732 -2.178 17.882 1.00 86.00 456 TYR A N 1
ATOM 3758 C CA . TYR A 1 456 ? -8.752 -2.004 16.847 1.00 86.00 456 TYR A CA 1
ATOM 3759 C C . TYR A 1 456 ? -10.102 -1.886 17.545 1.00 86.00 456 TYR A C 1
ATOM 3761 O O . TYR A 1 456 ? -10.605 -2.867 18.079 1.00 86.00 456 TYR A O 1
ATOM 3769 N N . ALA A 1 457 ? -10.673 -0.679 17.588 1.00 77.12 457 ALA A N 1
ATOM 3770 C CA . ALA A 1 457 ? -11.871 -0.385 18.390 1.00 77.12 457 ALA A CA 1
ATOM 3771 C C . ALA A 1 457 ? -13.112 0.009 17.565 1.00 77.12 457 ALA A C 1
ATOM 3773 O O . ALA A 1 457 ? -14.176 0.274 18.138 1.00 77.12 457 ALA A O 1
ATOM 3774 N N . TYR A 1 458 ? -12.973 0.080 16.238 1.00 83.00 458 TYR A N 1
ATOM 3775 C CA . TYR A 1 458 ? -14.021 0.478 15.298 1.00 83.00 458 TYR A CA 1
ATOM 3776 C C . TYR A 1 458 ? -14.455 -0.732 14.474 1.00 83.00 458 TYR A C 1
ATOM 3778 O O . TYR A 1 458 ? -13.628 -1.380 13.847 1.00 83.00 458 TYR A O 1
ATOM 3786 N N . ASP A 1 459 ? -15.753 -1.027 14.502 1.00 85.12 459 ASP A N 1
ATOM 3787 C CA . ASP A 1 459 ? -16.357 -2.138 13.765 1.00 85.12 459 ASP A CA 1
ATOM 3788 C C . ASP A 1 459 ? -16.675 -1.656 12.356 1.00 85.12 459 ASP A C 1
ATOM 3790 O O . ASP A 1 459 ? -17.556 -0.815 12.150 1.00 85.12 459 ASP A O 1
ATOM 3794 N N . VAL A 1 460 ? -15.913 -2.170 11.398 1.00 93.38 460 VAL A N 1
ATOM 3795 C CA . VAL A 1 460 ? -16.117 -1.937 9.971 1.00 93.38 460 VAL A CA 1
ATOM 3796 C C . VAL A 1 460 ? -16.789 -3.132 9.292 1.00 93.38 460 VAL A C 1
ATOM 3798 O O . VAL A 1 460 ? -16.987 -3.088 8.079 1.00 93.38 460 VAL A O 1
ATOM 3801 N N . SER A 1 461 ? -17.209 -4.163 10.038 1.00 92.69 461 SER A N 1
ATOM 3802 C CA . SER A 1 461 ? -17.936 -5.319 9.497 1.00 92.69 461 SER A CA 1
ATOM 3803 C C . SER A 1 461 ? -19.222 -4.962 8.730 1.00 92.69 461 SER A C 1
ATOM 3805 O O . SER A 1 461 ? -19.494 -5.630 7.731 1.00 92.69 461 SER A O 1
ATOM 3807 N N . PRO A 1 462 ? -19.979 -3.877 9.035 1.00 90.94 462 PRO A N 1
ATOM 3808 C CA . PRO A 1 462 ? -21.103 -3.458 8.184 1.00 90.94 462 PRO A CA 1
ATOM 3809 C C . PRO A 1 462 ? -20.687 -3.045 6.763 1.00 90.94 462 PRO A C 1
ATOM 3811 O O . PRO A 1 462 ? -21.512 -3.034 5.843 1.00 90.94 462 PRO A O 1
ATOM 3814 N N . TYR A 1 463 ? -19.413 -2.687 6.593 1.00 94.38 463 TYR A N 1
ATOM 3815 C CA . TYR A 1 463 ? -18.792 -2.299 5.332 1.00 94.38 463 TYR A CA 1
ATOM 3816 C C . TYR A 1 463 ? -17.904 -3.409 4.758 1.00 94.38 463 TYR A C 1
ATOM 3818 O O . TYR A 1 463 ? -17.317 -3.212 3.699 1.00 94.38 463 TYR A O 1
ATOM 3826 N N . LEU A 1 464 ? -17.817 -4.578 5.397 1.00 96.38 464 LEU A N 1
ATOM 3827 C CA . LEU A 1 464 ? -17.076 -5.716 4.865 1.00 96.38 464 LEU A CA 1
ATOM 3828 C C . LEU A 1 464 ? -17.842 -6.334 3.685 1.00 96.38 464 LEU A C 1
ATOM 3830 O O . LEU A 1 464 ? -18.985 -6.776 3.818 1.00 96.38 464 LEU A O 1
ATOM 3834 N N . LEU A 1 465 ? -17.191 -6.381 2.524 1.00 96.44 465 LEU A N 1
ATOM 3835 C CA . LEU A 1 465 ? -17.634 -7.168 1.376 1.00 96.44 465 LEU A CA 1
ATOM 3836 C C . LEU A 1 465 ? -17.233 -8.634 1.554 1.00 96.44 465 LEU A C 1
ATOM 3838 O O . LEU A 1 465 ? -18.059 -9.532 1.376 1.00 96.44 465 LEU A O 1
ATOM 3842 N N . GLY A 1 466 ? -15.974 -8.865 1.922 1.00 97.12 466 GLY A N 1
ATOM 3843 C CA . GLY A 1 466 ? -15.445 -10.202 2.127 1.00 97.12 466 GLY A CA 1
ATOM 3844 C C . GLY A 1 466 ? -13.970 -10.250 2.492 1.00 97.12 466 GLY A C 1
ATOM 3845 O O . GLY A 1 466 ? -13.280 -9.228 2.461 1.00 97.12 466 GLY A O 1
ATOM 3846 N N . TYR A 1 467 ? -13.514 -11.460 2.803 1.00 98.31 467 TYR A N 1
ATOM 3847 C CA . TYR A 1 467 ? -12.103 -11.775 3.001 1.00 98.31 467 TYR A CA 1
ATOM 3848 C C . TYR A 1 467 ? -11.504 -12.424 1.759 1.00 98.31 467 TYR A C 1
ATOM 3850 O O . TYR A 1 467 ? -12.170 -13.221 1.098 1.00 98.31 467 TYR A O 1
ATOM 3858 N N . LEU A 1 468 ? -10.240 -12.129 1.475 1.00 98.31 468 LEU A N 1
ATOM 3859 C CA . LEU A 1 468 ? -9.435 -12.877 0.515 1.00 98.31 468 LEU A CA 1
ATOM 3860 C C . LEU A 1 468 ? -8.304 -13.597 1.249 1.00 98.31 468 LEU A C 1
ATOM 3862 O O . LEU A 1 468 ? -7.649 -13.004 2.101 1.00 98.31 468 LEU A O 1
ATOM 3866 N N . VAL A 1 469 ? -8.079 -14.867 0.929 1.00 96.50 469 VAL A N 1
ATOM 3867 C CA . VAL A 1 469 ? -6.966 -15.662 1.463 1.00 96.50 469 VAL A CA 1
ATOM 3868 C C . VAL A 1 469 ? -6.018 -16.068 0.340 1.00 96.50 469 VAL A C 1
ATOM 3870 O O . VAL A 1 469 ? -6.440 -16.253 -0.803 1.00 96.50 469 VAL A O 1
ATOM 3873 N N . GLY A 1 470 ? -4.745 -16.254 0.672 1.00 92.50 470 GLY A N 1
ATOM 3874 C CA . GLY A 1 470 ? -3.699 -16.560 -0.302 1.00 92.50 470 GLY A CA 1
ATOM 3875 C C . GLY A 1 470 ? -2.990 -15.314 -0.830 1.00 92.50 470 GLY A C 1
ATOM 3876 O O . GLY A 1 470 ? -3.095 -14.237 -0.249 1.00 92.50 470 GLY A O 1
ATOM 3877 N N . ARG A 1 471 ? -2.219 -15.512 -1.900 1.00 93.69 471 ARG A N 1
ATOM 3878 C CA . ARG A 1 471 ? -1.419 -14.497 -2.592 1.00 93.69 471 ARG A CA 1
ATOM 3879 C C . ARG A 1 471 ? -1.134 -14.912 -4.030 1.00 93.69 471 ARG A C 1
ATOM 3881 O O . ARG A 1 471 ? -1.545 -15.996 -4.443 1.00 93.69 471 ARG A O 1
ATOM 3888 N N . GLU A 1 472 ? -0.355 -14.109 -4.747 1.00 93.62 472 GLU A N 1
ATOM 3889 C CA . GLU A 1 472 ? 0.429 -14.580 -5.894 1.00 93.62 472 GLU A CA 1
ATOM 3890 C C . GLU A 1 472 ? 1.431 -15.637 -5.401 1.00 93.62 472 GLU A C 1
ATOM 3892 O O . GLU A 1 472 ? 2.535 -15.339 -4.948 1.00 93.62 472 GLU A O 1
ATOM 3897 N N . MET A 1 473 ? 0.970 -16.886 -5.317 1.00 94.62 473 MET A N 1
ATOM 3898 C CA . MET A 1 473 ? 1.777 -18.015 -4.861 1.00 94.62 473 MET A CA 1
ATOM 3899 C C . MET A 1 473 ? 2.806 -18.371 -5.923 1.00 94.62 473 MET A C 1
ATOM 3901 O O . MET A 1 473 ? 2.499 -18.328 -7.117 1.00 94.62 473 MET A O 1
ATOM 3905 N N . GLU A 1 474 ? 3.991 -18.792 -5.490 1.00 94.06 474 GLU A N 1
ATOM 3906 C CA . GLU A 1 474 ? 5.035 -19.161 -6.432 1.00 94.06 474 GLU A CA 1
ATOM 3907 C C . GLU A 1 474 ? 4.877 -20.616 -6.882 1.00 94.06 474 GLU A C 1
ATOM 3909 O O . GLU A 1 474 ? 4.640 -21.508 -6.057 1.00 94.06 474 GLU A O 1
ATOM 3914 N N . PRO A 1 475 ? 5.042 -20.917 -8.178 1.00 94.19 475 PRO A N 1
ATOM 3915 C CA . PRO A 1 475 ? 4.866 -22.279 -8.665 1.00 94.19 475 PRO A CA 1
ATOM 3916 C C . PRO A 1 475 ? 5.799 -23.320 -8.003 1.00 94.19 475 PRO A C 1
ATOM 3918 O O . PRO A 1 475 ? 5.403 -24.472 -7.829 1.00 94.19 475 PRO A O 1
ATOM 3921 N N . GLU A 1 476 ? 7.017 -22.955 -7.587 1.00 94.69 476 GLU A N 1
ATOM 3922 C CA . GLU A 1 476 ? 7.913 -23.821 -6.800 1.00 94.69 476 GLU A CA 1
ATOM 3923 C C . GLU A 1 476 ? 7.326 -24.172 -5.424 1.00 94.69 476 GLU A C 1
ATOM 3925 O O . GLU A 1 476 ? 7.385 -25.334 -5.016 1.00 94.69 476 GLU A O 1
ATOM 3930 N N . GLU A 1 477 ? 6.724 -23.198 -4.735 1.00 96.12 477 GLU A N 1
ATOM 3931 C CA . GLU A 1 477 ? 6.077 -23.394 -3.430 1.00 96.12 477 GLU A CA 1
ATOM 3932 C C . GLU A 1 477 ? 4.877 -24.340 -3.554 1.00 96.12 477 GLU A C 1
ATOM 3934 O O . GLU A 1 477 ? 4.687 -25.242 -2.734 1.00 96.12 477 GLU A O 1
ATOM 3939 N N . VAL A 1 478 ? 4.102 -24.211 -4.635 1.00 96.81 478 VAL A N 1
ATOM 3940 C CA . VAL A 1 478 ? 2.990 -25.124 -4.937 1.00 96.81 478 VAL A CA 1
ATOM 3941 C C . VAL A 1 478 ? 3.494 -26.550 -5.193 1.00 96.81 478 VAL A C 1
ATOM 3943 O O . VAL A 1 478 ? 2.938 -27.510 -4.653 1.00 96.81 478 VAL A O 1
ATOM 3946 N N . ILE A 1 479 ? 4.543 -26.717 -6.006 1.00 96.88 479 ILE A N 1
ATOM 3947 C CA . ILE A 1 479 ? 5.096 -28.038 -6.346 1.00 96.88 479 ILE A CA 1
ATOM 3948 C C . ILE A 1 479 ? 5.626 -28.752 -5.101 1.00 96.88 479 ILE A C 1
ATOM 3950 O O . ILE A 1 479 ? 5.271 -29.912 -4.869 1.00 96.88 479 ILE A O 1
ATOM 3954 N N . GLU A 1 480 ? 6.455 -28.084 -4.300 1.00 97.88 480 GLU A N 1
ATOM 3955 C CA . GLU A 1 480 ? 7.056 -28.713 -3.123 1.00 97.88 480 GLU A CA 1
ATOM 3956 C C . GLU A 1 480 ? 6.019 -28.967 -2.022 1.00 97.88 480 GLU A C 1
ATOM 3958 O O . GLU A 1 480 ? 5.998 -30.071 -1.471 1.00 97.88 480 GLU A O 1
ATOM 3963 N N . THR A 1 481 ? 5.062 -28.057 -1.793 1.00 97.94 481 THR A N 1
ATOM 3964 C CA . THR A 1 481 ? 3.924 -28.312 -0.889 1.00 97.94 481 THR A CA 1
ATOM 3965 C C . THR A 1 481 ? 3.152 -29.567 -1.302 1.00 97.94 481 THR A C 1
ATOM 3967 O O . THR A 1 481 ? 2.893 -30.444 -0.473 1.00 97.94 481 THR A O 1
ATOM 3970 N N . ASN A 1 482 ? 2.811 -29.701 -2.586 1.00 98.06 482 ASN A N 1
ATOM 3971 C CA . ASN A 1 482 ? 2.059 -30.852 -3.085 1.00 98.06 482 ASN A CA 1
ATOM 3972 C C . ASN A 1 482 ? 2.835 -32.167 -2.950 1.00 98.06 482 ASN A C 1
ATOM 3974 O O . ASN A 1 482 ? 2.258 -33.200 -2.612 1.00 98.06 482 ASN A O 1
ATOM 3978 N N . LYS A 1 483 ? 4.146 -32.130 -3.192 1.00 97.88 483 LYS A N 1
ATOM 3979 C CA . LYS A 1 483 ? 5.035 -33.292 -3.107 1.00 97.88 483 LYS A CA 1
ATOM 3980 C C . LYS A 1 483 ? 5.269 -33.753 -1.669 1.00 97.88 483 LYS A C 1
ATOM 3982 O O . LYS A 1 483 ? 5.260 -34.953 -1.411 1.00 97.88 483 LYS A O 1
ATOM 3987 N N . LEU A 1 484 ? 5.490 -32.826 -0.739 1.00 98.06 484 LEU A N 1
ATOM 3988 C CA . LEU A 1 484 ? 5.775 -33.146 0.664 1.00 98.06 484 LEU A CA 1
ATOM 3989 C C . LEU A 1 484 ? 4.541 -33.651 1.422 1.00 98.06 484 LEU A C 1
ATOM 3991 O O . LEU A 1 484 ? 4.684 -34.370 2.409 1.00 98.06 484 LEU A O 1
ATOM 3995 N N . ASN A 1 485 ? 3.341 -33.313 0.947 1.00 97.75 485 ASN A N 1
ATOM 3996 C CA . ASN A 1 485 ? 2.078 -33.598 1.627 1.00 97.75 485 ASN A CA 1
ATOM 3997 C C . ASN A 1 485 ? 1.132 -34.453 0.769 1.00 97.75 485 ASN A C 1
ATOM 3999 O O . ASN A 1 485 ? -0.086 -34.277 0.817 1.00 97.75 485 ASN A O 1
ATOM 4003 N N . GLU A 1 486 ? 1.677 -35.367 -0.038 1.00 96.31 486 GLU A N 1
ATOM 4004 C CA . GLU A 1 486 ? 0.880 -36.239 -0.906 1.00 96.31 486 GLU A CA 1
ATOM 4005 C C . GLU A 1 486 ? -0.209 -36.983 -0.106 1.00 96.31 486 GLU A C 1
ATOM 4007 O O . GLU A 1 486 ? 0.061 -37.642 0.900 1.00 96.31 486 GLU A O 1
ATOM 4012 N N . GLY A 1 487 ? -1.461 -36.870 -0.559 1.00 93.00 487 GLY A N 1
ATOM 4013 C CA . GLY A 1 487 ? -2.625 -37.468 0.101 1.00 93.00 487 GLY A CA 1
ATOM 4014 C C . GLY A 1 487 ? -3.228 -36.644 1.245 1.00 93.00 487 GLY A C 1
ATOM 4015 O O . GLY A 1 487 ? -4.165 -37.121 1.884 1.00 93.00 487 GLY A O 1
ATOM 4016 N N . TYR A 1 488 ? -2.732 -35.431 1.514 1.00 97.00 488 TYR A N 1
ATOM 4017 C CA . TYR A 1 488 ? -3.411 -34.496 2.410 1.00 97.00 488 TYR A CA 1
ATOM 4018 C C . TYR A 1 488 ? -4.751 -34.045 1.809 1.00 97.00 488 TYR A C 1
ATOM 4020 O O . TYR A 1 488 ? -4.799 -33.537 0.692 1.00 97.00 488 TYR A O 1
ATOM 4028 N N . GLU A 1 489 ? -5.828 -34.202 2.578 1.00 95.62 489 GLU A N 1
ATOM 4029 C CA . GLU A 1 489 ? -7.185 -33.778 2.226 1.00 95.62 489 GLU A CA 1
ATOM 4030 C C . GLU A 1 489 ? -7.794 -32.996 3.399 1.00 95.62 489 GLU A C 1
ATOM 4032 O O . GLU A 1 489 ? -7.625 -33.370 4.564 1.00 95.62 489 GLU A O 1
ATOM 4037 N N . PHE A 1 490 ? -8.544 -31.931 3.100 1.00 98.12 490 PHE A N 1
ATOM 4038 C CA . PHE A 1 490 ? -9.229 -31.116 4.107 1.00 98.12 490 PHE A CA 1
ATOM 4039 C C . PHE A 1 490 ? -10.752 -31.332 4.094 1.00 98.12 490 PHE A C 1
ATOM 4041 O O . PHE A 1 490 ? -11.371 -31.400 3.034 1.00 98.12 490 PHE A O 1
ATOM 4048 N N . GLN A 1 491 ? -11.369 -31.411 5.277 1.00 98.19 491 GLN A N 1
ATOM 4049 C CA . GLN A 1 491 ? -12.822 -31.507 5.469 1.00 98.19 491 GLN A CA 1
ATOM 4050 C C . GLN A 1 491 ? -13.225 -30.620 6.655 1.00 98.19 491 GLN A C 1
ATOM 4052 O O . GLN A 1 491 ? -13.003 -30.987 7.812 1.00 98.19 491 GLN A O 1
ATOM 4057 N N . GLY A 1 492 ? -13.777 -29.445 6.360 1.00 97.81 492 GLY A N 1
ATOM 4058 C CA . GLY A 1 492 ? -14.138 -28.413 7.329 1.00 97.81 492 GLY A CA 1
ATOM 4059 C C . GLY A 1 492 ? -15.642 -28.260 7.540 1.00 97.81 492 GLY A C 1
ATOM 4060 O O . GLY A 1 492 ? -16.450 -29.102 7.144 1.00 97.81 492 GLY A O 1
ATOM 4061 N N . GLN A 1 493 ? -16.029 -27.177 8.213 1.00 96.94 493 GLN A N 1
ATOM 4062 C CA . GLN A 1 493 ? -17.439 -26.871 8.474 1.00 96.94 493 GLN A CA 1
ATOM 4063 C C . GLN A 1 493 ? -18.139 -26.177 7.299 1.00 96.94 493 GLN A C 1
ATOM 4065 O O . GLN A 1 493 ? -19.359 -26.307 7.165 1.00 96.94 493 GLN A O 1
ATOM 4070 N N . PHE A 1 494 ? -17.383 -25.439 6.491 1.00 97.88 494 PHE A N 1
ATOM 4071 C CA . PHE A 1 494 ? -17.805 -24.579 5.386 1.00 97.88 494 PHE A CA 1
ATOM 4072 C C . PHE A 1 494 ? -17.194 -25.030 4.055 1.00 97.88 494 PHE A C 1
ATOM 4074 O O . PHE A 1 494 ? -17.886 -25.012 3.034 1.00 97.88 494 PHE A O 1
ATOM 4081 N N . PHE A 1 495 ? -15.939 -25.484 4.076 1.00 98.38 495 PHE A N 1
ATOM 4082 C CA . PHE A 1 495 ? -15.179 -25.907 2.902 1.00 98.38 495 PHE A CA 1
ATOM 4083 C C . PHE A 1 495 ? -14.661 -27.336 3.030 1.00 98.38 495 PHE A C 1
ATOM 4085 O O . PHE A 1 495 ? -14.444 -27.853 4.123 1.00 98.38 495 PHE A O 1
ATOM 4092 N N . TYR A 1 496 ? -14.425 -27.971 1.889 1.00 98.25 496 TYR A N 1
ATOM 4093 C CA . TYR A 1 496 ? -13.786 -29.279 1.807 1.00 98.25 496 TYR A CA 1
ATOM 4094 C C . TYR A 1 496 ? -12.975 -29.404 0.520 1.00 98.25 496 TYR A C 1
ATOM 4096 O O . TYR A 1 496 ? -13.237 -28.719 -0.465 1.00 98.25 496 TYR A O 1
ATOM 4104 N N . ALA A 1 497 ? -11.997 -30.297 0.517 1.00 97.44 497 ALA A N 1
ATOM 4105 C CA . ALA A 1 497 ? -11.249 -30.673 -0.670 1.00 97.44 497 ALA A CA 1
ATOM 4106 C C . ALA A 1 497 ? -12.064 -31.672 -1.511 1.00 97.44 497 ALA A C 1
ATOM 4108 O O . ALA A 1 497 ? -12.589 -32.657 -0.979 1.00 97.44 497 ALA A O 1
ATOM 4109 N N . GLU A 1 498 ? -12.188 -31.431 -2.819 1.00 95.88 498 GLU A N 1
ATOM 4110 C CA . GLU A 1 498 ? -12.696 -32.449 -3.744 1.00 95.88 498 GLU A CA 1
ATOM 4111 C C . GLU A 1 498 ? -11.669 -33.580 -3.904 1.00 95.88 498 GLU A C 1
ATOM 4113 O O . GLU A 1 498 ? -10.486 -33.430 -3.614 1.00 95.88 498 GLU A O 1
ATOM 4118 N N . ARG A 1 499 ? -12.101 -34.729 -4.431 1.00 92.12 499 ARG A N 1
ATOM 4119 C CA . ARG A 1 499 ? -11.251 -35.930 -4.543 1.00 92.12 499 ARG A CA 1
ATOM 4120 C C . ARG A 1 499 ? -9.958 -35.730 -5.353 1.00 92.12 499 ARG A C 1
ATOM 4122 O O . ARG A 1 499 ? -9.017 -36.500 -5.203 1.00 92.12 499 ARG A O 1
ATOM 4129 N N . ASN A 1 500 ? -9.946 -34.782 -6.282 1.00 92.19 500 ASN A N 1
ATOM 4130 C CA . ASN A 1 500 ? -8.796 -34.461 -7.128 1.00 92.19 500 ASN A CA 1
ATOM 4131 C C . ASN A 1 500 ? -8.095 -33.160 -6.714 1.00 92.19 500 ASN A C 1
ATOM 4133 O O . ASN A 1 500 ? -7.296 -32.654 -7.501 1.00 92.19 500 ASN A O 1
ATOM 4137 N N . ALA A 1 501 ? -8.418 -32.613 -5.541 1.00 97.00 501 ALA A N 1
ATOM 4138 C CA . ALA A 1 501 ? -7.741 -31.443 -5.018 1.00 97.00 501 ALA A CA 1
ATOM 4139 C C . ALA A 1 501 ? -6.289 -31.777 -4.648 1.00 97.00 501 ALA A C 1
ATOM 4141 O O . ALA A 1 501 ? -5.989 -32.853 -4.127 1.00 97.00 501 ALA A O 1
ATOM 4142 N N . SER A 1 502 ? -5.387 -30.842 -4.913 1.00 97.75 502 SER A N 1
ATOM 4143 C CA . SER A 1 502 ? -4.003 -30.900 -4.460 1.00 97.75 502 SER A CA 1
ATOM 4144 C C . SER A 1 502 ? -3.889 -30.555 -2.966 1.00 97.75 502 SER A C 1
ATOM 4146 O O . SER A 1 502 ? -4.799 -29.937 -2.394 1.00 97.75 502 SER A O 1
ATOM 4148 N N . PRO A 1 503 ? -2.777 -30.915 -2.301 1.00 98.25 503 PRO A N 1
ATOM 4149 C CA . PRO A 1 503 ? -2.500 -30.447 -0.945 1.00 98.25 503 PRO A CA 1
ATOM 4150 C C . PRO A 1 503 ? -2.542 -28.918 -0.797 1.00 98.25 503 PRO A C 1
ATOM 4152 O O . PRO A 1 503 ? -3.109 -28.433 0.180 1.00 98.25 503 PRO A O 1
ATOM 4155 N N . THR A 1 504 ? -2.044 -28.153 -1.774 1.00 97.88 504 THR A N 1
ATOM 4156 C CA . THR A 1 504 ? -2.150 -26.682 -1.776 1.00 97.88 504 THR A CA 1
ATOM 4157 C C . THR A 1 504 ? -3.605 -26.206 -1.859 1.00 97.88 504 THR A C 1
ATOM 4159 O O . THR A 1 504 ? -4.016 -25.342 -1.089 1.00 97.88 504 THR A O 1
ATOM 4162 N N . GLU A 1 505 ? -4.427 -26.794 -2.734 1.00 98.00 505 GLU A N 1
ATOM 4163 C CA . GLU A 1 505 ? -5.864 -26.469 -2.819 1.00 98.00 505 GLU A CA 1
ATOM 4164 C C . GLU A 1 505 ? -6.603 -26.832 -1.515 1.00 98.00 505 GLU A C 1
ATOM 4166 O O . GLU A 1 505 ? -7.471 -26.088 -1.055 1.00 98.00 505 GLU A O 1
ATOM 4171 N N . SER A 1 506 ? -6.215 -27.935 -0.867 1.00 98.31 506 SER A N 1
ATOM 4172 C CA . SER A 1 506 ? -6.733 -28.339 0.448 1.00 98.31 506 SER A CA 1
ATOM 4173 C C . SER A 1 506 ? -6.323 -27.370 1.562 1.00 98.31 506 SER A C 1
ATOM 4175 O O . SER A 1 506 ? -7.128 -27.077 2.446 1.00 98.31 506 SER A O 1
ATOM 4177 N N . TRP A 1 507 ? -5.096 -26.845 1.521 1.00 98.19 507 TRP A N 1
ATOM 4178 C CA . TRP A 1 507 ? -4.611 -25.822 2.450 1.00 98.19 507 TRP A CA 1
ATOM 4179 C C . TRP A 1 507 ? -5.371 -24.494 2.305 1.00 98.19 507 TRP A C 1
ATOM 4181 O O . TRP A 1 507 ? -5.764 -23.890 3.308 1.00 98.19 507 TRP A O 1
ATOM 4191 N N . LEU A 1 508 ? -5.667 -24.073 1.072 1.00 98.19 508 LEU A N 1
ATOM 4192 C CA . LEU A 1 508 ? -6.505 -22.898 0.820 1.00 98.19 508 LEU A CA 1
ATOM 4193 C C . LEU A 1 508 ? -7.934 -23.102 1.339 1.00 98.19 508 LEU A C 1
ATOM 4195 O O . LEU A 1 508 ? -8.481 -22.219 2.000 1.00 98.19 508 LEU A O 1
ATOM 4199 N N . ALA A 1 509 ? -8.522 -24.283 1.111 1.00 98.31 509 ALA A N 1
ATOM 4200 C CA . ALA A 1 509 ? -9.830 -24.634 1.665 1.00 98.31 509 ALA A CA 1
ATOM 4201 C C . ALA A 1 509 ? -9.829 -24.569 3.203 1.00 98.31 509 ALA A C 1
ATOM 4203 O O . ALA A 1 509 ? -10.753 -24.009 3.792 1.00 98.31 509 ALA A O 1
ATOM 4204 N N . ALA A 1 510 ? -8.772 -25.077 3.846 1.00 98.50 510 ALA A N 1
ATOM 4205 C CA . ALA A 1 510 ? -8.600 -25.014 5.296 1.00 98.50 510 ALA A CA 1
ATOM 4206 C C . ALA A 1 510 ? -8.484 -23.577 5.821 1.00 98.50 510 ALA A C 1
ATOM 4208 O O . ALA A 1 510 ? -9.063 -23.249 6.856 1.00 98.50 510 ALA A O 1
ATOM 4209 N N . SER A 1 511 ? -7.769 -22.717 5.098 1.00 98.25 511 SER A N 1
ATOM 4210 C CA . SER A 1 511 ? -7.600 -21.302 5.442 1.00 98.25 511 SER A CA 1
ATOM 4211 C C . SER A 1 511 ? -8.921 -20.532 5.343 1.00 98.25 511 SER A C 1
ATOM 4213 O O . SER A 1 511 ? -9.284 -19.808 6.272 1.00 98.25 511 SER A O 1
ATOM 4215 N N . CYS A 1 512 ? -9.694 -20.754 4.271 1.00 98.31 512 CYS A N 1
ATOM 4216 C CA . CYS A 1 512 ? -11.043 -20.202 4.127 1.00 98.31 512 CYS A CA 1
ATOM 4217 C C . CYS A 1 512 ? -11.979 -20.652 5.261 1.00 98.31 512 CYS A C 1
ATOM 4219 O O . CYS A 1 512 ? -12.700 -19.843 5.848 1.00 98.31 512 CYS A O 1
ATOM 4221 N N . ASP A 1 513 ? -11.971 -21.952 5.575 1.00 98.56 513 ASP A N 1
ATOM 4222 C CA . ASP A 1 513 ? -12.797 -22.528 6.641 1.00 98.56 513 ASP A CA 1
ATOM 4223 C C . ASP A 1 513 ? -12.475 -21.904 7.997 1.00 98.56 513 ASP A C 1
ATOM 4225 O O . ASP A 1 513 ? -13.384 -21.562 8.752 1.00 98.56 513 ASP A O 1
ATOM 4229 N N . TYR A 1 514 ? -11.186 -21.687 8.270 1.00 98.50 514 TYR A N 1
ATOM 4230 C CA . TYR A 1 514 ? -10.730 -21.088 9.515 1.00 98.50 514 TYR A CA 1
ATOM 4231 C C . TYR A 1 514 ? -11.247 -19.658 9.692 1.00 98.50 514 TYR A C 1
ATOM 4233 O O . TYR A 1 514 ? -11.837 -19.350 10.728 1.00 98.50 514 TYR A O 1
ATOM 4241 N N . ALA A 1 515 ? -11.124 -18.809 8.668 1.00 97.81 515 ALA A N 1
ATOM 4242 C CA . ALA A 1 515 ? -11.643 -17.441 8.714 1.00 97.81 515 ALA A CA 1
ATOM 4243 C C . ALA A 1 515 ? -13.164 -17.408 8.960 1.00 97.81 515 ALA A C 1
ATOM 4245 O O . ALA A 1 515 ? -13.635 -16.681 9.838 1.00 97.81 515 ALA A O 1
ATOM 4246 N N . LEU A 1 516 ? -13.939 -18.242 8.249 1.00 96.88 516 LEU A N 1
ATOM 4247 C CA . LEU A 1 516 ? -15.391 -18.314 8.454 1.00 96.88 516 LEU A CA 1
ATOM 4248 C C . LEU A 1 516 ? -15.786 -18.932 9.800 1.00 96.88 516 LEU A C 1
ATOM 4250 O O . LEU A 1 516 ? -16.834 -18.576 10.340 1.00 96.88 516 LEU A O 1
ATOM 4254 N N . SER A 1 517 ? -14.966 -19.820 10.369 1.00 96.44 517 SER A N 1
ATOM 4255 C CA . SER A 1 517 ? -15.216 -20.366 11.705 1.00 96.44 517 SER A CA 1
ATOM 4256 C C . SER A 1 517 ? -15.176 -19.276 12.774 1.00 96.44 517 SER A C 1
ATOM 4258 O O . SER A 1 517 ? -16.078 -19.213 13.602 1.00 96.44 517 SER A O 1
ATOM 4260 N N . ILE A 1 518 ? -14.225 -18.340 12.692 1.00 93.94 518 ILE A N 1
ATOM 4261 C CA . ILE A 1 518 ? -14.119 -17.219 13.635 1.00 93.94 518 ILE A CA 1
ATOM 4262 C C . ILE A 1 518 ? -15.308 -16.265 13.462 1.00 93.94 518 ILE A C 1
ATOM 4264 O O . ILE A 1 518 ? -15.949 -15.885 14.444 1.00 93.94 518 ILE A O 1
ATOM 4268 N N . GLU A 1 519 ? -15.652 -15.925 12.217 1.00 92.62 519 GLU A N 1
ATOM 4269 C CA . GLU A 1 519 ? -16.845 -15.130 11.895 1.00 92.62 519 GLU A CA 1
ATOM 4270 C C . GLU A 1 519 ? -18.127 -15.743 12.476 1.00 92.62 519 GLU A C 1
ATOM 4272 O O . GLU A 1 519 ? -18.909 -15.075 13.159 1.00 92.62 519 GLU A O 1
ATOM 4277 N N . SER A 1 520 ? -18.327 -17.040 12.257 1.00 89.88 520 SER A N 1
ATOM 4278 C CA . SER A 1 520 ? -19.496 -17.768 12.741 1.00 89.88 520 SER A CA 1
ATOM 4279 C C . SER A 1 520 ? -19.527 -17.854 14.269 1.00 89.88 520 SER A C 1
ATOM 4281 O O . SER A 1 520 ? -20.537 -17.502 14.886 1.00 89.88 520 SER A O 1
ATOM 4283 N N . ASP A 1 521 ? -18.430 -18.294 14.888 1.00 85.56 521 ASP A N 1
ATOM 4284 C CA . ASP A 1 521 ? -18.376 -18.634 16.312 1.00 85.56 521 ASP A CA 1
ATOM 4285 C C . ASP A 1 521 ? -18.417 -17.394 17.213 1.00 85.56 521 ASP A C 1
ATOM 4287 O O . ASP A 1 521 ? -19.047 -17.421 18.276 1.00 85.56 521 ASP A O 1
ATOM 4291 N N . PHE A 1 522 ? -17.787 -16.292 16.792 1.00 81.69 522 PHE A N 1
ATOM 4292 C CA . PHE A 1 522 ? -17.697 -15.075 17.602 1.00 81.69 522 PHE A CA 1
ATOM 4293 C C . PHE A 1 522 ? -18.708 -14.001 17.210 1.00 81.69 522 PHE A C 1
ATOM 4295 O O . PHE A 1 522 ? -19.175 -13.268 18.087 1.00 81.69 522 PHE A O 1
ATOM 4302 N N . TYR A 1 523 ? -19.068 -13.913 15.928 1.00 82.88 523 TYR A N 1
ATOM 4303 C CA . TYR A 1 523 ? -19.816 -12.772 15.399 1.00 82.88 523 TYR A CA 1
ATOM 4304 C C . TYR A 1 523 ? -21.157 -13.141 14.776 1.00 82.88 523 TYR A C 1
ATOM 4306 O O . TYR A 1 523 ? -21.959 -12.248 14.512 1.00 82.88 523 TYR A O 1
ATOM 4314 N N . GLN A 1 524 ? -21.454 -14.434 14.590 1.00 84.19 524 GLN A N 1
ATOM 4315 C CA . GLN A 1 524 ? -22.600 -14.889 13.785 1.00 84.19 524 GLN A CA 1
ATOM 4316 C C . GLN A 1 524 ? -22.552 -14.307 12.358 1.00 84.19 524 GLN A C 1
ATOM 4318 O O . GLN A 1 524 ? -23.585 -14.141 11.701 1.00 84.19 524 GLN A O 1
ATOM 4323 N N . GLY A 1 525 ? -21.342 -13.965 11.908 1.00 84.75 525 GLY A N 1
ATOM 4324 C CA . GLY A 1 525 ? -21.048 -13.417 10.601 1.00 84.75 525 GLY A CA 1
ATOM 4325 C C . GLY A 1 525 ? -20.936 -14.518 9.555 1.00 84.75 525 GLY A C 1
ATOM 4326 O O . GLY A 1 525 ? -20.751 -15.696 9.856 1.00 84.75 525 GLY A O 1
ATOM 4327 N N . ASN A 1 526 ? -21.101 -14.121 8.298 1.00 88.75 526 ASN A N 1
ATOM 4328 C CA . ASN A 1 526 ? -20.887 -14.990 7.145 1.00 88.75 526 ASN A CA 1
ATOM 4329 C C . ASN A 1 526 ? -20.602 -14.116 5.912 1.00 88.75 526 ASN A C 1
ATOM 4331 O O . ASN A 1 526 ? -21.473 -13.962 5.051 1.00 88.75 526 ASN A O 1
ATOM 4335 N N . PRO A 1 527 ? -19.475 -13.391 5.874 1.00 94.31 527 PRO A N 1
ATOM 4336 C CA . PRO A 1 527 ? -19.122 -12.569 4.720 1.00 94.31 527 PRO A CA 1
ATOM 4337 C C . PRO A 1 527 ? -18.836 -13.431 3.480 1.00 94.31 527 PRO A C 1
ATOM 4339 O O . PRO A 1 527 ? -18.770 -14.659 3.558 1.00 94.31 527 PRO A O 1
ATOM 4342 N N . ILE A 1 528 ? -18.681 -12.797 2.314 1.00 96.50 528 ILE A N 1
ATOM 4343 C CA . ILE A 1 528 ? -18.087 -13.499 1.169 1.00 96.50 528 ILE A CA 1
ATOM 4344 C C . ILE A 1 528 ? -16.638 -13.834 1.532 1.00 96.50 528 ILE A C 1
ATOM 4346 O O . ILE A 1 528 ? -15.964 -13.058 2.207 1.00 96.50 528 ILE A O 1
ATOM 4350 N N . ILE A 1 529 ? -16.151 -14.979 1.075 1.00 97.38 529 ILE A N 1
ATOM 4351 C CA . ILE A 1 529 ? -14.738 -15.328 1.173 1.00 97.38 529 ILE A CA 1
ATOM 4352 C C . ILE A 1 529 ? -14.205 -15.716 -0.200 1.00 97.38 529 ILE A C 1
ATOM 4354 O O . ILE A 1 529 ? -14.951 -16.215 -1.042 1.00 97.38 529 ILE A O 1
ATOM 4358 N N . GLY A 1 530 ? -12.934 -15.456 -0.463 1.00 96.81 530 GLY A N 1
ATOM 4359 C CA . GLY A 1 530 ? -12.328 -15.778 -1.742 1.00 96.81 530 GLY A CA 1
ATOM 4360 C C . GLY A 1 530 ? -10.863 -16.141 -1.638 1.00 96.81 530 GLY A C 1
ATOM 4361 O O . GLY A 1 530 ? -10.236 -15.948 -0.602 1.00 96.81 530 GLY A O 1
ATOM 4362 N N . ILE A 1 531 ? -10.343 -16.683 -2.731 1.00 97.50 531 ILE A N 1
ATOM 4363 C CA . ILE A 1 531 ? -8.938 -17.060 -2.873 1.00 97.50 531 ILE A CA 1
ATOM 4364 C C . ILE A 1 531 ? -8.280 -16.138 -3.882 1.00 97.50 531 ILE A C 1
ATOM 4366 O O . ILE A 1 531 ? -8.833 -15.927 -4.962 1.00 97.50 531 ILE A O 1
ATOM 4370 N N . VAL A 1 532 ? -7.098 -15.643 -3.536 1.00 97.19 532 VAL A N 1
ATOM 4371 C CA . VAL A 1 532 ? -6.216 -14.936 -4.461 1.00 97.19 532 VAL A CA 1
ATOM 4372 C C . VAL A 1 532 ? -5.454 -15.940 -5.310 1.00 97.19 532 VAL A C 1
ATOM 4374 O O . VAL A 1 532 ? -4.900 -16.910 -4.793 1.00 97.19 532 VAL A O 1
ATOM 4377 N N . ASN A 1 533 ? -5.442 -15.712 -6.617 1.00 94.62 533 ASN A N 1
ATOM 4378 C CA . ASN A 1 533 ? -4.614 -16.442 -7.563 1.00 94.62 533 ASN A CA 1
ATOM 4379 C C . ASN A 1 533 ? -4.220 -15.522 -8.735 1.00 94.62 533 ASN A C 1
ATOM 4381 O O . ASN A 1 533 ? -4.671 -14.382 -8.830 1.00 94.62 533 ASN A O 1
ATOM 4385 N N . TRP A 1 534 ? -3.388 -16.004 -9.648 1.00 95.12 534 TRP A N 1
ATOM 4386 C CA . TRP A 1 534 ? -2.857 -15.223 -10.761 1.00 95.12 534 TRP A CA 1
ATOM 4387 C C . TRP A 1 534 ? -2.547 -16.125 -11.971 1.00 95.12 534 TRP A C 1
ATOM 4389 O O . TRP A 1 534 ? -2.490 -17.347 -11.811 1.00 95.12 534 TRP A O 1
ATOM 4399 N N . PRO A 1 535 ? -2.417 -15.567 -13.193 1.00 95.12 535 PRO A N 1
ATOM 4400 C CA . PRO A 1 535 ? -2.343 -16.342 -14.430 1.00 95.12 535 PRO A CA 1
ATOM 4401 C C . PRO A 1 535 ? -1.243 -17.411 -14.467 1.00 95.12 535 PRO A C 1
ATOM 4403 O O . PRO A 1 535 ? -1.440 -18.446 -15.090 1.00 95.12 535 PRO A O 1
ATOM 4406 N N . THR A 1 536 ? -0.114 -17.221 -13.776 1.00 94.00 536 THR A N 1
ATOM 4407 C CA . THR A 1 536 ? 0.985 -18.211 -13.765 1.00 94.00 536 THR A CA 1
ATOM 4408 C C . THR A 1 536 ? 0.604 -19.562 -13.144 1.00 94.00 536 THR A C 1
ATOM 4410 O O . THR A 1 536 ? 1.293 -20.560 -13.350 1.00 94.00 536 THR A O 1
ATOM 4413 N N . LEU A 1 537 ? -0.483 -19.588 -12.368 1.00 95.00 537 LEU A N 1
ATOM 4414 C CA . LEU A 1 537 ? -1.043 -20.761 -11.703 1.00 95.00 537 LEU A CA 1
ATOM 4415 C C . LEU A 1 537 ? -2.470 -21.061 -12.169 1.00 95.00 537 LEU A C 1
ATOM 4417 O O . LEU A 1 537 ? -3.197 -21.807 -11.497 1.00 95.00 537 LEU A O 1
ATOM 4421 N N . ASP A 1 538 ? -2.902 -20.475 -13.288 1.00 94.31 538 ASP A N 1
ATOM 4422 C CA . ASP A 1 538 ? -4.211 -20.777 -13.843 1.00 94.31 538 ASP A CA 1
ATOM 4423 C C . ASP A 1 538 ? -4.323 -22.257 -14.263 1.00 94.31 538 ASP A C 1
ATOM 4425 O O . ASP A 1 538 ? -3.358 -23.025 -14.318 1.00 94.31 538 ASP A O 1
ATOM 4429 N N . ALA A 1 539 ? -5.558 -22.695 -14.496 1.00 92.50 539 ALA A N 1
ATOM 4430 C CA . ALA A 1 539 ? -5.859 -24.062 -14.908 1.00 92.50 539 ALA A CA 1
ATOM 4431 C C . ALA A 1 539 ? -6.008 -24.207 -16.436 1.00 92.50 539 ALA A C 1
ATOM 4433 O O . ALA A 1 539 ? -6.518 -25.228 -16.917 1.00 92.50 539 ALA A O 1
ATOM 4434 N N . LEU A 1 540 ? -5.612 -23.188 -17.204 1.00 92.31 540 LEU A N 1
ATOM 4435 C CA . LEU A 1 540 ? -5.540 -23.253 -18.658 1.00 92.31 540 LEU A CA 1
ATOM 4436 C C . LEU A 1 540 ? -4.258 -23.987 -19.077 1.00 92.31 540 LEU A C 1
ATOM 4438 O O . LEU A 1 540 ? -3.418 -24.380 -18.275 1.00 92.31 540 LEU A O 1
ATOM 4442 N N . ASN A 1 541 ? -4.149 -24.269 -20.371 1.00 88.31 541 ASN A N 1
ATOM 4443 C CA . ASN A 1 541 ? -2.895 -24.714 -20.960 1.00 88.31 541 ASN A CA 1
ATOM 4444 C C . ASN A 1 541 ? -2.503 -23.697 -22.017 1.00 88.31 541 ASN A C 1
ATOM 4446 O O . ASN A 1 541 ? -3.306 -23.450 -22.919 1.00 88.31 541 ASN A O 1
ATOM 4450 N N . HIS A 1 542 ? -1.282 -23.179 -21.925 1.00 91.81 542 HIS A N 1
ATOM 4451 C CA . HIS A 1 542 ? -0.768 -22.190 -22.861 1.00 91.81 542 HIS A CA 1
ATOM 4452 C C . HIS A 1 542 ? 0.241 -22.866 -23.792 1.00 91.81 542 HIS A C 1
ATOM 4454 O O . HIS A 1 542 ? 1.306 -23.330 -23.382 1.00 91.81 542 HIS A O 1
ATOM 4460 N N . ASP A 1 543 ? -0.106 -22.978 -25.073 1.00 89.69 543 ASP A N 1
ATOM 4461 C CA . ASP A 1 543 ? 0.757 -23.635 -26.062 1.00 89.69 543 ASP A CA 1
ATOM 4462 C C . ASP A 1 543 ? 1.946 -22.732 -26.449 1.00 89.69 543 ASP A C 1
ATOM 4464 O O . ASP A 1 543 ? 2.925 -23.211 -27.025 1.00 89.69 543 ASP A O 1
ATOM 4468 N N . SER A 1 544 ? 1.917 -21.452 -26.059 1.00 88.06 544 SER A N 1
ATOM 4469 C CA . SER A 1 544 ? 3.051 -20.532 -26.190 1.00 88.06 544 SER A CA 1
ATOM 4470 C C . SER A 1 544 ? 4.123 -20.647 -25.097 1.00 88.06 544 SER A C 1
ATOM 4472 O O . SER A 1 544 ? 5.167 -20.019 -25.244 1.00 88.06 544 SER A O 1
ATOM 4474 N N . GLU A 1 545 ? 3.906 -21.408 -24.020 1.00 86.38 545 GLU A N 1
ATOM 4475 C CA . GLU A 1 545 ? 4.854 -21.541 -22.895 1.00 86.38 545 GLU A CA 1
ATOM 4476 C C . GLU A 1 545 ? 5.598 -22.881 -22.948 1.00 86.38 545 GLU A C 1
ATOM 4478 O O . GLU A 1 545 ? 5.306 -23.834 -22.220 1.00 86.38 545 GLU A O 1
ATOM 4483 N N . TRP A 1 546 ? 6.592 -22.966 -23.833 1.00 82.88 546 TRP A N 1
ATOM 4484 C CA . TRP A 1 546 ? 7.470 -24.131 -23.967 1.00 82.88 546 TRP A CA 1
ATOM 4485 C C . TRP A 1 546 ? 8.923 -23.666 -23.963 1.00 82.88 546 TRP A C 1
ATOM 4487 O O . TRP A 1 546 ? 9.242 -22.578 -24.428 1.00 82.88 546 TRP A O 1
ATOM 4497 N N . ASN A 1 547 ? 9.829 -24.421 -23.344 1.00 77.56 547 ASN A N 1
ATOM 4498 C CA . ASN A 1 547 ? 11.251 -24.073 -23.419 1.00 77.56 547 ASN A CA 1
ATOM 4499 C C . ASN A 1 547 ? 11.870 -24.566 -24.737 1.00 77.56 547 ASN A C 1
ATOM 4501 O O . ASN A 1 547 ? 11.260 -25.359 -25.452 1.00 77.56 547 ASN A O 1
ATOM 4505 N N . GLU A 1 548 ? 13.107 -24.159 -25.035 1.00 68.31 548 GLU A N 1
ATOM 4506 C CA . GLU A 1 548 ? 13.821 -24.564 -26.263 1.00 68.31 548 GLU A CA 1
ATOM 4507 C C . GLU A 1 548 ? 13.909 -26.086 -26.460 1.00 68.31 548 GLU A C 1
ATOM 4509 O O . GLU A 1 548 ? 14.003 -26.584 -27.581 1.00 68.31 548 GLU A O 1
ATOM 4514 N N . ALA A 1 549 ? 13.884 -26.844 -25.363 1.00 74.44 549 ALA A N 1
ATOM 4515 C CA . ALA A 1 549 ? 13.937 -28.298 -25.375 1.00 74.44 549 ALA A CA 1
ATOM 4516 C C . ALA A 1 549 ? 12.549 -28.961 -25.508 1.00 74.44 549 ALA A C 1
ATOM 4518 O O . ALA A 1 549 ? 12.462 -30.190 -25.496 1.00 74.44 549 ALA A O 1
ATOM 4519 N N . GLY A 1 550 ? 11.477 -28.174 -25.652 1.00 71.94 550 GLY A N 1
ATOM 4520 C CA . GLY A 1 550 ? 10.105 -28.650 -25.803 1.00 71.94 550 GLY A CA 1
ATOM 4521 C C . GLY A 1 550 ? 9.494 -29.180 -24.505 1.00 71.94 550 GLY A C 1
ATOM 4522 O O . GLY A 1 550 ? 8.669 -30.091 -24.547 1.00 71.94 550 GLY A O 1
ATOM 4523 N N . TYR A 1 551 ? 9.886 -28.643 -23.348 1.00 74.06 551 TYR A N 1
ATOM 4524 C CA . TYR A 1 551 ? 9.374 -29.048 -22.037 1.00 74.06 551 TYR A CA 1
ATOM 4525 C C . TYR A 1 551 ? 8.619 -27.909 -21.344 1.00 74.06 551 TYR A C 1
ATOM 4527 O O . TYR A 1 551 ? 9.222 -26.950 -20.862 1.00 74.06 551 TYR A O 1
ATOM 4535 N N . LYS A 1 552 ? 7.295 -28.061 -21.226 1.00 77.50 552 LYS A N 1
ATOM 4536 C CA . LYS A 1 552 ? 6.411 -27.140 -20.491 1.00 77.50 552 LYS A CA 1
ATOM 4537 C C . LYS A 1 552 ? 6.706 -27.088 -18.985 1.00 77.50 552 LYS A C 1
ATOM 4539 O O . LYS A 1 552 ? 6.683 -26.027 -18.384 1.00 77.50 552 LYS A O 1
ATOM 4544 N N . ASN A 1 553 ? 7.084 -28.209 -18.365 1.00 76.50 553 ASN A N 1
ATOM 4545 C CA . ASN A 1 553 ? 7.352 -28.283 -16.917 1.00 76.50 553 ASN A CA 1
ATOM 4546 C C . ASN A 1 553 ? 8.591 -27.492 -16.451 1.00 76.50 553 ASN A C 1
ATOM 4548 O O . ASN A 1 553 ? 8.906 -27.495 -15.264 1.00 76.50 553 ASN A O 1
ATOM 4552 N N . LEU A 1 554 ? 9.324 -26.885 -17.384 1.00 75.38 554 LEU A N 1
ATOM 4553 C CA . LEU A 1 554 ? 10.464 -26.015 -17.119 1.00 75.38 554 LEU A CA 1
ATOM 4554 C C . LEU A 1 554 ? 10.133 -24.534 -17.368 1.00 75.38 554 LEU A C 1
ATOM 4556 O O . LEU A 1 554 ? 11.000 -23.694 -17.152 1.00 75.38 554 LEU A O 1
ATOM 4560 N N . GLN A 1 555 ? 8.911 -24.213 -17.809 1.00 83.06 555 GLN A N 1
ATOM 4561 C CA . GLN A 1 555 ? 8.447 -22.840 -17.981 1.00 83.06 555 GLN A CA 1
ATOM 4562 C C . GLN A 1 555 ? 7.760 -22.351 -16.716 1.00 83.06 555 GLN A C 1
ATOM 4564 O O . GLN A 1 555 ? 6.730 -22.878 -16.305 1.00 83.06 555 GLN A O 1
ATOM 4569 N N . PHE A 1 556 ? 8.355 -21.341 -16.087 1.00 86.06 556 PHE A N 1
ATOM 4570 C CA . PHE A 1 556 ? 7.941 -20.856 -14.774 1.00 86.06 556 PHE A CA 1
ATOM 4571 C C . PHE A 1 556 ? 6.451 -20.488 -14.715 1.00 86.06 556 PHE A C 1
ATOM 4573 O O . PHE A 1 556 ? 5.786 -20.864 -13.756 1.00 86.06 556 PHE A O 1
ATOM 4580 N N . ASN A 1 557 ? 5.938 -19.845 -15.767 1.00 87.56 557 ASN A N 1
ATOM 4581 C CA . ASN A 1 557 ? 4.591 -19.273 -15.827 1.00 87.56 557 ASN A CA 1
ATOM 4582 C C . ASN A 1 557 ? 3.472 -20.273 -16.171 1.00 87.56 557 ASN A C 1
ATOM 4584 O O . ASN A 1 557 ? 2.330 -19.856 -16.293 1.00 87.56 557 ASN A O 1
ATOM 4588 N N . ASP A 1 558 ? 3.779 -21.552 -16.402 1.00 89.81 558 ASP A N 1
ATOM 4589 C CA . ASP A 1 558 ? 2.774 -22.568 -16.772 1.00 89.81 558 ASP A CA 1
ATOM 4590 C C . ASP A 1 558 ? 3.209 -23.984 -16.319 1.00 89.81 558 ASP A C 1
ATOM 4592 O O . ASP A 1 558 ? 2.930 -24.998 -16.967 1.00 89.81 558 ASP A O 1
ATOM 4596 N N . LYS A 1 559 ? 3.980 -24.084 -15.220 1.00 91.19 559 LYS A N 1
ATOM 4597 C CA . LYS A 1 559 ? 4.526 -25.376 -14.746 1.00 91.19 559 LYS A CA 1
ATOM 4598 C C . LYS A 1 559 ? 3.610 -26.159 -13.804 1.00 91.19 559 LYS A C 1
ATOM 4600 O O . LYS A 1 559 ? 3.776 -27.374 -13.682 1.00 91.19 559 LYS A O 1
ATOM 4605 N N . VAL A 1 560 ? 2.678 -25.498 -13.120 1.00 94.25 560 VAL A N 1
ATOM 4606 C CA . VAL A 1 560 ? 1.725 -26.102 -12.172 1.00 94.25 560 VAL A CA 1
ATOM 4607 C C . VAL A 1 560 ? 0.478 -25.222 -12.085 1.00 94.25 560 VAL A C 1
ATOM 4609 O O . VAL A 1 560 ? 0.556 -24.032 -12.355 1.00 94.25 560 VAL A O 1
ATOM 4612 N N . SER A 1 561 ? -0.656 -25.795 -11.684 1.00 94.88 561 SER A N 1
ATOM 4613 C CA . SER A 1 561 ? -1.928 -25.071 -11.572 1.00 94.88 561 SER A CA 1
ATOM 4614 C C . SER A 1 561 ? -2.505 -25.168 -10.164 1.00 94.88 561 SER A C 1
ATOM 4616 O O . SER A 1 561 ? -2.376 -26.208 -9.508 1.00 94.88 561 SER A O 1
ATOM 4618 N N . VAL A 1 562 ? -3.219 -24.121 -9.752 1.00 95.75 562 VAL A N 1
ATOM 4619 C CA . VAL A 1 562 ? -4.102 -24.104 -8.580 1.00 95.75 562 VAL A CA 1
ATOM 4620 C C . VAL A 1 562 ? -5.523 -23.802 -9.059 1.00 95.75 562 VAL A C 1
ATOM 4622 O O . VAL A 1 562 ? -5.842 -22.688 -9.468 1.00 95.75 562 VAL A O 1
ATOM 4625 N N . ASP A 1 563 ? -6.392 -24.809 -9.020 1.00 94.75 563 ASP A N 1
ATOM 4626 C CA . ASP A 1 563 ? -7.739 -24.758 -9.587 1.00 94.75 563 ASP A CA 1
ATOM 4627 C C . ASP A 1 563 ? -8.797 -24.700 -8.479 1.00 94.75 563 ASP A C 1
ATOM 4629 O O . ASP A 1 563 ? -9.128 -25.705 -7.841 1.00 94.75 563 ASP A O 1
ATOM 4633 N N . ILE A 1 564 ? -9.363 -23.512 -8.258 1.00 93.44 564 ILE A N 1
ATOM 4634 C CA . ILE A 1 564 ? -10.356 -23.299 -7.198 1.00 93.44 564 ILE A CA 1
ATOM 4635 C C . ILE A 1 564 ? -11.647 -24.102 -7.417 1.00 93.44 564 ILE A C 1
ATOM 4637 O O . ILE A 1 564 ? -12.372 -24.341 -6.451 1.00 93.44 564 ILE A O 1
ATOM 4641 N N . ASP A 1 565 ? -11.937 -24.574 -8.640 1.00 93.31 565 ASP A N 1
ATOM 4642 C CA . ASP A 1 565 ? -13.113 -25.415 -8.908 1.00 93.31 565 ASP A CA 1
ATOM 4643 C C . ASP A 1 565 ? -13.009 -26.782 -8.192 1.00 93.31 565 ASP A C 1
ATOM 4645 O O . ASP A 1 565 ? -14.029 -27.460 -7.996 1.00 93.31 565 ASP A O 1
ATOM 4649 N N . ARG A 1 566 ? -11.806 -27.154 -7.725 1.00 95.25 566 ARG A N 1
ATOM 4650 C CA . ARG A 1 566 ? -11.516 -28.348 -6.908 1.00 95.25 566 ARG A CA 1
ATOM 4651 C C . ARG A 1 566 ? -11.726 -28.139 -5.407 1.00 95.25 566 ARG A C 1
ATOM 4653 O O . ARG A 1 566 ? -11.542 -29.071 -4.625 1.00 95.25 566 ARG A O 1
ATOM 4660 N N . ILE A 1 567 ? -12.149 -26.948 -4.990 1.00 96.38 567 ILE A N 1
ATOM 4661 C CA . ILE A 1 567 ? -12.553 -26.669 -3.612 1.00 96.38 567 ILE A CA 1
ATOM 4662 C C . ILE A 1 567 ? -14.073 -26.770 -3.519 1.00 96.38 567 ILE A C 1
ATOM 4664 O O . ILE A 1 567 ? -14.823 -26.123 -4.254 1.00 96.38 567 ILE A O 1
ATOM 4668 N N . GLY A 1 568 ? -14.543 -27.611 -2.608 1.00 96.69 568 GLY A N 1
ATOM 4669 C CA . GLY A 1 568 ? -15.944 -27.806 -2.281 1.00 96.69 568 GLY A CA 1
ATOM 4670 C C . GLY A 1 568 ? -16.453 -26.800 -1.250 1.00 96.69 568 GLY A C 1
ATOM 4671 O O . GLY A 1 568 ? -15.741 -26.424 -0.324 1.00 96.69 568 GLY A O 1
ATOM 4672 N N . VAL A 1 569 ? -17.716 -26.387 -1.402 1.00 96.06 569 VAL A N 1
ATOM 4673 C CA . VAL A 1 569 ? -18.394 -25.426 -0.513 1.00 96.06 569 VAL A CA 1
ATOM 4674 C C . VAL A 1 569 ? -19.710 -26.015 -0.015 1.00 96.06 569 VAL A C 1
ATOM 4676 O O . VAL A 1 569 ? -20.551 -26.443 -0.815 1.00 96.06 569 VAL A O 1
ATOM 4679 N N . HIS A 1 570 ? -19.929 -25.980 1.297 1.00 96.44 570 HIS A N 1
ATOM 4680 C CA . HIS A 1 570 ? -21.224 -26.231 1.927 1.00 96.44 570 HIS A CA 1
ATOM 4681 C C . HIS A 1 570 ? -22.128 -25.002 1.746 1.00 96.44 570 HIS A C 1
ATOM 4683 O O . HIS A 1 570 ? -22.192 -24.116 2.596 1.00 96.44 570 HIS A O 1
ATOM 4689 N N . ARG A 1 571 ? -22.794 -24.911 0.584 1.00 90.69 571 ARG A N 1
ATOM 4690 C CA . ARG A 1 571 ? -23.544 -23.720 0.121 1.00 90.69 571 ARG A CA 1
ATOM 4691 C C . ARG A 1 571 ? -24.626 -23.231 1.086 1.00 90.69 571 ARG A C 1
ATOM 4693 O O . ARG A 1 571 ? -25.005 -22.070 1.036 1.00 90.69 571 ARG A O 1
ATOM 4700 N N . GLU A 1 572 ? -25.149 -24.095 1.945 1.00 91.00 572 GLU A N 1
ATOM 4701 C CA . GLU A 1 572 ? -26.124 -23.739 2.977 1.00 91.00 572 GLU A CA 1
ATOM 4702 C C . GLU A 1 572 ? -25.514 -23.005 4.181 1.00 91.00 572 GLU A C 1
ATOM 4704 O O . GLU A 1 572 ? -26.252 -22.492 5.021 1.00 91.00 572 GLU A O 1
ATOM 4709 N N . ARG A 1 573 ? -24.180 -22.961 4.267 1.00 91.75 573 ARG A N 1
ATOM 4710 C CA . ARG A 1 573 ? -23.413 -22.367 5.368 1.00 91.75 573 ARG A CA 1
ATOM 4711 C C . ARG A 1 573 ? -22.571 -21.171 4.949 1.00 91.75 573 ARG A C 1
ATOM 4713 O O . ARG A 1 573 ? -22.078 -20.473 5.821 1.00 91.75 573 ARG A O 1
ATOM 4720 N N . VAL A 1 574 ? -22.423 -20.912 3.652 1.00 92.62 574 VAL A N 1
ATOM 4721 C CA . VAL A 1 574 ? -21.551 -19.862 3.106 1.00 92.62 574 VAL A CA 1
ATOM 4722 C C . VAL A 1 574 ? -22.377 -18.904 2.256 1.00 92.62 574 VAL A C 1
ATOM 4724 O O . VAL A 1 574 ? -23.097 -19.341 1.360 1.00 92.62 574 VAL A O 1
ATOM 4727 N N . ASN A 1 575 ? -22.265 -17.598 2.509 1.00 92.38 575 ASN A N 1
ATOM 4728 C CA . ASN A 1 575 ? -22.985 -16.594 1.718 1.00 92.38 575 ASN A CA 1
ATOM 4729 C C . ASN A 1 575 ? -22.382 -16.392 0.326 1.00 92.38 575 ASN A C 1
ATOM 4731 O O . ASN A 1 575 ? -23.105 -16.046 -0.608 1.00 92.38 575 ASN A O 1
ATOM 4735 N N . GLY A 1 576 ? -21.083 -16.629 0.156 1.00 93.94 576 GLY A N 1
ATOM 4736 C CA . GLY A 1 576 ? -20.462 -16.675 -1.157 1.00 93.94 576 GLY A CA 1
ATOM 4737 C C . GLY A 1 576 ? -18.997 -17.083 -1.128 1.00 93.94 576 GLY A C 1
ATOM 4738 O O . GLY A 1 576 ? -18.290 -16.792 -0.168 1.00 93.94 576 GLY A O 1
ATOM 4739 N N . PHE A 1 577 ? -18.570 -17.743 -2.202 1.00 96.81 577 PHE A N 1
ATOM 4740 C CA . PHE A 1 577 ? -17.179 -18.087 -2.470 1.00 96.81 577 PHE A CA 1
ATOM 4741 C C . PHE A 1 577 ? -16.790 -17.569 -3.855 1.00 96.81 577 PHE A C 1
ATOM 4743 O O . PHE A 1 577 ? -17.574 -17.740 -4.793 1.00 96.81 577 PHE A O 1
ATOM 4750 N N . VAL A 1 578 ? -15.636 -16.910 -3.972 1.00 97.19 578 VAL A N 1
ATOM 4751 C CA . VAL A 1 578 ? -15.171 -16.260 -5.211 1.00 97.19 578 VAL A CA 1
ATOM 4752 C C . VAL A 1 578 ? -13.684 -16.517 -5.463 1.00 97.19 578 VAL A C 1
ATOM 4754 O O . VAL A 1 578 ? -12.911 -16.689 -4.524 1.00 97.19 578 VAL A O 1
ATOM 4757 N N . GLY A 1 579 ? -13.271 -16.496 -6.728 1.00 96.94 579 GLY A N 1
ATOM 4758 C CA . GLY A 1 579 ? -11.860 -16.365 -7.095 1.00 96.94 579 GLY A CA 1
ATOM 4759 C C . GLY A 1 579 ? -11.498 -14.901 -7.338 1.00 96.94 579 GLY A C 1
ATOM 4760 O O . GLY A 1 579 ? -12.224 -14.198 -8.042 1.00 96.94 579 GLY A O 1
ATOM 4761 N N . ALA A 1 580 ? -10.397 -14.438 -6.759 1.00 97.69 580 ALA A N 1
ATOM 4762 C CA . ALA A 1 580 ? -9.823 -13.112 -6.954 1.00 97.69 580 ALA A CA 1
ATOM 4763 C C . ALA A 1 580 ? -8.519 -13.255 -7.746 1.00 97.69 580 ALA A C 1
ATOM 4765 O O . ALA A 1 580 ? -7.583 -13.890 -7.275 1.00 97.69 580 ALA A O 1
ATOM 4766 N N . TYR A 1 581 ? -8.471 -12.702 -8.957 1.00 97.62 581 TYR A N 1
ATOM 4767 C CA . TYR A 1 581 ? -7.369 -12.928 -9.891 1.00 97.62 581 TYR A CA 1
ATOM 4768 C C . TYR A 1 581 ? -6.627 -11.643 -10.228 1.00 97.62 581 TYR A C 1
ATOM 4770 O O . TYR A 1 581 ? -7.259 -10.655 -10.611 1.00 97.62 581 TYR A O 1
ATOM 4778 N N . HIS A 1 582 ? -5.302 -11.664 -10.126 1.00 97.69 582 HIS A N 1
ATOM 4779 C CA . HIS A 1 582 ? -4.449 -10.557 -10.555 1.00 97.69 582 HIS A CA 1
ATOM 4780 C C . HIS A 1 582 ? -4.125 -10.728 -12.035 1.00 97.69 582 HIS A C 1
ATOM 4782 O O . HIS A 1 582 ? -3.331 -11.584 -12.401 1.00 97.69 582 HIS A O 1
ATOM 4788 N N . ILE A 1 583 ? -4.807 -9.997 -12.914 1.00 98.00 583 ILE A N 1
ATOM 4789 C CA . ILE A 1 583 ? -4.721 -10.214 -14.360 1.00 98.00 583 ILE A CA 1
ATOM 4790 C C . ILE A 1 583 ? -4.231 -8.929 -15.014 1.00 98.00 583 ILE A C 1
ATOM 4792 O O . ILE A 1 583 ? -5.013 -8.015 -15.299 1.00 98.00 583 ILE A O 1
ATOM 4796 N N . TYR A 1 584 ? -2.933 -8.908 -15.302 1.00 96.81 584 TYR A N 1
ATOM 4797 C CA . TYR A 1 584 ? -2.252 -7.839 -16.023 1.00 96.81 584 TYR A CA 1
ATOM 4798 C C . TYR A 1 584 ? -2.201 -8.132 -17.529 1.00 96.81 584 TYR A C 1
ATOM 4800 O O . TYR A 1 584 ? -2.174 -9.291 -17.936 1.00 96.81 584 TYR A O 1
ATOM 4808 N N . PRO A 1 585 ? -2.204 -7.106 -18.397 1.00 95.56 585 PRO A N 1
ATOM 4809 C CA . PRO A 1 585 ? -2.256 -7.314 -19.844 1.00 95.56 585 PRO A CA 1
ATOM 4810 C C . PRO A 1 585 ? -0.928 -7.742 -20.479 1.00 95.56 585 PRO A C 1
ATOM 4812 O O . PRO A 1 585 ? -0.942 -8.235 -21.604 1.00 95.56 585 PRO A O 1
ATOM 4815 N N . ASN A 1 586 ? 0.196 -7.541 -19.790 1.00 91.50 586 ASN A N 1
ATOM 4816 C CA . ASN A 1 586 ? 1.550 -7.685 -20.336 1.00 91.50 586 ASN A CA 1
ATOM 4817 C C . ASN A 1 586 ? 2.354 -8.846 -19.725 1.00 91.50 586 ASN A C 1
ATOM 4819 O O . ASN A 1 586 ? 3.406 -9.195 -20.252 1.00 91.50 586 ASN A O 1
ATOM 4823 N N . TYR A 1 587 ? 1.853 -9.477 -18.665 1.00 90.06 587 TYR A N 1
ATOM 4824 C CA . TYR A 1 587 ? 2.504 -10.594 -17.994 1.00 90.06 587 TYR A CA 1
ATOM 4825 C C . TYR A 1 587 ? 1.456 -11.639 -17.585 1.00 90.06 587 TYR A C 1
ATOM 4827 O O . TYR A 1 587 ? 0.389 -11.251 -17.102 1.00 90.06 587 TYR A O 1
ATOM 4835 N N . PRO A 1 588 ? 1.731 -12.950 -17.726 1.00 91.81 588 PRO A N 1
ATOM 4836 C CA . PRO A 1 588 ? 2.939 -13.565 -18.292 1.00 91.81 588 PRO A CA 1
ATOM 4837 C C . PRO A 1 588 ? 3.042 -13.483 -19.822 1.00 91.81 588 PRO A C 1
ATOM 4839 O O . PRO A 1 588 ? 2.155 -12.963 -20.495 1.00 91.81 588 PRO A O 1
ATOM 4842 N N . ASN A 1 589 ? 4.118 -14.030 -20.400 1.00 89.25 589 ASN A N 1
ATOM 4843 C CA . ASN A 1 589 ? 4.384 -13.962 -21.845 1.00 89.25 589 ASN A CA 1
ATOM 4844 C C . ASN A 1 589 ? 3.264 -14.563 -22.713 1.00 89.25 589 ASN A C 1
ATOM 4846 O O . ASN A 1 589 ? 3.030 -14.072 -23.823 1.00 89.25 589 ASN A O 1
ATOM 4850 N N . PHE A 1 590 ? 2.532 -15.571 -22.233 1.00 92.00 590 PHE A N 1
ATOM 4851 C CA . PHE A 1 590 ? 1.360 -16.090 -22.942 1.00 92.00 590 PHE A CA 1
ATOM 4852 C C . PHE A 1 590 ? 0.260 -15.048 -23.183 1.00 92.00 590 PHE A C 1
ATOM 4854 O O . PHE A 1 590 ? -0.456 -15.162 -24.177 1.00 92.00 590 PHE A O 1
ATOM 4861 N N . MET A 1 591 ? 0.156 -13.987 -22.370 1.00 93.62 591 MET A N 1
ATOM 4862 C CA . MET A 1 591 ? -0.785 -12.882 -22.622 1.00 93.62 591 MET A CA 1
ATOM 4863 C C . MET A 1 591 ? -0.530 -12.230 -23.987 1.00 93.62 591 MET A C 1
ATOM 4865 O O . MET A 1 591 ? -1.462 -11.821 -24.688 1.00 93.62 591 MET A O 1
ATOM 4869 N N . ASN A 1 592 ? 0.736 -12.211 -24.404 1.00 91.88 592 ASN A N 1
ATOM 4870 C CA . ASN A 1 592 ? 1.182 -11.628 -25.662 1.00 91.88 592 ASN A CA 1
ATOM 4871 C C . ASN A 1 592 ? 1.239 -12.674 -26.782 1.00 91.88 592 ASN A C 1
ATOM 4873 O O . ASN A 1 592 ? 0.824 -12.402 -27.914 1.00 91.88 592 ASN A O 1
ATOM 4877 N N . ASN A 1 593 ? 1.754 -13.863 -26.466 1.00 90.31 593 ASN A N 1
ATOM 4878 C CA . ASN A 1 593 ? 2.171 -14.854 -27.456 1.00 90.31 593 ASN A CA 1
ATOM 4879 C C . ASN A 1 593 ? 1.065 -15.837 -27.858 1.00 90.31 593 ASN A C 1
ATOM 4881 O O . ASN A 1 593 ? 1.096 -16.353 -28.976 1.00 90.31 593 ASN A O 1
ATOM 4885 N N . GLU A 1 594 ? 0.073 -16.078 -27.001 1.00 91.88 594 GLU A N 1
ATOM 4886 C CA . GLU A 1 594 ? -0.968 -17.066 -27.274 1.00 91.88 594 GLU A CA 1
ATOM 4887 C C . GLU A 1 594 ? -1.861 -16.592 -28.436 1.00 91.88 594 GLU A C 1
ATOM 4889 O O . GLU A 1 594 ? -2.527 -15.545 -28.397 1.00 91.88 594 GLU A O 1
ATOM 4894 N N . GLN A 1 595 ? -1.862 -17.347 -29.536 1.00 89.94 595 GLN A N 1
ATOM 4895 C CA . GLN A 1 595 ? -2.555 -16.933 -30.759 1.00 89.94 595 GLN A CA 1
ATOM 4896 C C . GLN A 1 595 ? -4.072 -16.930 -30.575 1.00 89.94 595 GLN A C 1
ATOM 4898 O O . GLN A 1 595 ? -4.763 -16.097 -31.169 1.00 89.94 595 GLN A O 1
ATOM 4903 N N . ALA A 1 596 ? -4.592 -17.821 -29.725 1.00 93.19 596 ALA A N 1
ATOM 4904 C CA . ALA A 1 596 ? -6.016 -17.903 -29.429 1.00 93.19 596 ALA A CA 1
ATOM 4905 C C . ALA A 1 596 ? -6.564 -16.587 -28.849 1.00 93.19 596 ALA A C 1
ATOM 4907 O O . ALA A 1 596 ? -7.689 -16.197 -29.172 1.00 93.19 596 ALA A O 1
ATOM 4908 N N . TYR A 1 597 ? -5.763 -15.853 -28.071 1.00 96.12 597 TYR A N 1
ATOM 4909 C CA . TYR A 1 597 ? -6.185 -14.580 -27.481 1.00 96.12 597 TYR A CA 1
ATOM 4910 C C . TYR A 1 597 ? -6.320 -13.468 -28.529 1.00 96.12 597 TYR A C 1
ATOM 4912 O O . TYR A 1 597 ? -7.201 -12.617 -28.412 1.00 96.12 597 TYR A O 1
ATOM 4920 N N . ALA A 1 598 ? -5.554 -13.530 -29.626 1.00 94.69 598 ALA A N 1
ATOM 4921 C CA . ALA A 1 598 ? -5.641 -12.589 -30.752 1.00 94.69 598 ALA A CA 1
ATOM 4922 C C . ALA A 1 598 ? -6.995 -12.620 -31.479 1.00 94.69 598 ALA A C 1
ATOM 4924 O O . ALA A 1 598 ? -7.334 -11.703 -32.232 1.00 94.69 598 ALA A O 1
ATOM 4925 N N . ALA A 1 599 ? -7.748 -13.715 -31.329 1.00 95.50 599 ALA A N 1
ATOM 4926 C CA . ALA A 1 599 ? -9.043 -13.882 -31.974 1.00 95.50 599 ALA A CA 1
ATOM 4927 C C . ALA A 1 599 ? -10.129 -13.001 -31.337 1.00 95.50 599 ALA A C 1
ATOM 4929 O O . ALA A 1 599 ? -11.168 -12.761 -31.962 1.00 95.50 599 ALA A O 1
ATOM 4930 N N . TYR A 1 600 ? -9.903 -12.516 -30.114 1.00 97.94 600 TYR A N 1
ATOM 4931 C CA . TYR A 1 600 ? -10.810 -11.600 -29.444 1.00 97.94 600 TYR A CA 1
ATOM 4932 C C . TYR A 1 600 ? -10.723 -10.198 -30.052 1.00 97.94 600 TYR A C 1
ATOM 4934 O O . TYR A 1 600 ? -9.639 -9.660 -30.290 1.00 97.94 600 TYR A O 1
ATOM 4942 N N . ARG A 1 601 ? -11.891 -9.598 -30.300 1.00 97.19 601 ARG A N 1
ATOM 4943 C CA . ARG A 1 601 ? -12.017 -8.240 -30.830 1.00 97.19 601 ARG A CA 1
ATOM 4944 C C . ARG A 1 601 ? -13.122 -7.479 -30.120 1.00 97.19 601 ARG A C 1
ATOM 4946 O O . ARG A 1 601 ? -14.185 -8.040 -29.864 1.00 97.19 601 ARG A O 1
ATOM 4953 N N . ASP A 1 602 ? -12.881 -6.199 -29.891 1.00 96.00 602 ASP A N 1
ATOM 4954 C CA . ASP A 1 602 ? -13.861 -5.233 -29.403 1.00 96.00 602 ASP A CA 1
ATOM 4955 C C . ASP A 1 602 ? -14.087 -4.113 -30.438 1.00 96.00 602 ASP A C 1
ATOM 4957 O O . ASP A 1 602 ? -13.767 -4.264 -31.621 1.00 96.00 602 ASP A O 1
ATOM 4961 N N . GLY A 1 603 ? -14.694 -3.001 -30.014 1.00 94.62 603 GLY A N 1
ATOM 4962 C CA . GLY A 1 603 ? -14.959 -1.852 -30.884 1.00 94.62 603 GLY A CA 1
ATOM 4963 C C . GLY A 1 603 ? -13.704 -1.120 -31.377 1.00 94.62 603 GLY A C 1
ATOM 4964 O O . GLY A 1 603 ? -13.799 -0.382 -32.357 1.00 94.62 603 GLY A O 1
ATOM 4965 N N . GLU A 1 604 ? -12.552 -1.332 -30.738 1.00 95.00 604 GLU A N 1
ATOM 4966 C CA . GLU A 1 604 ? -11.287 -0.649 -31.031 1.00 95.00 604 GLU A CA 1
ATOM 4967 C C . GLU A 1 604 ? -10.298 -1.535 -31.802 1.00 95.00 604 GLU A C 1
ATOM 4969 O O . GLU A 1 604 ? -9.384 -1.025 -32.448 1.00 95.00 604 GLU A O 1
ATOM 4974 N N . GLY A 1 605 ? -10.498 -2.855 -31.821 1.00 96.69 605 GLY A N 1
ATOM 4975 C CA . GLY A 1 605 ? -9.696 -3.764 -32.635 1.00 96.69 605 GLY A CA 1
ATOM 4976 C C . GLY A 1 605 ? -9.442 -5.101 -31.959 1.00 96.69 605 GLY A C 1
ATOM 4977 O O . GLY A 1 605 ? -10.325 -5.654 -31.314 1.00 96.69 605 GLY A O 1
ATOM 4978 N N . VAL A 1 606 ? -8.246 -5.659 -32.173 1.00 97.56 606 VAL A N 1
ATOM 4979 C CA . VAL A 1 606 ? -7.781 -6.847 -31.434 1.00 97.56 606 VAL A CA 1
ATOM 4980 C C . VAL A 1 606 ? -7.585 -6.469 -29.969 1.00 97.56 606 VAL A C 1
ATOM 4982 O O . VAL A 1 606 ? -7.172 -5.343 -29.679 1.00 97.56 606 VAL A O 1
ATOM 4985 N N . PHE A 1 607 ? -7.934 -7.387 -29.065 1.00 97.69 607 PHE A N 1
ATOM 4986 C CA . PHE A 1 607 ? -7.706 -7.195 -27.638 1.00 97.69 607 PHE A CA 1
ATOM 4987 C C . PHE A 1 607 ? -7.442 -8.521 -26.919 1.00 97.69 607 PHE A C 1
ATOM 4989 O O . PHE A 1 607 ? -8.357 -9.188 -26.434 1.00 97.69 607 PHE A O 1
ATOM 4996 N N . ARG A 1 608 ? -6.170 -8.909 -26.851 1.00 97.81 608 ARG A N 1
ATOM 4997 C CA . ARG A 1 608 ? -5.687 -10.170 -26.273 1.00 97.81 608 ARG A CA 1
ATOM 4998 C C . ARG A 1 608 ? -6.036 -10.325 -24.809 1.00 97.81 608 ARG A C 1
ATOM 5000 O O . ARG A 1 608 ? -6.410 -11.418 -24.401 1.00 97.81 608 ARG A O 1
ATOM 5007 N N . TYR A 1 609 ? -6.021 -9.226 -24.060 1.00 98.12 609 TYR A N 1
ATOM 5008 C CA . TYR A 1 609 ? -6.500 -9.203 -22.684 1.00 98.12 609 TYR A CA 1
ATOM 5009 C C . TYR A 1 609 ? -7.928 -9.763 -22.575 1.00 98.12 609 TYR A C 1
ATOM 5011 O O . TYR A 1 609 ? -8.177 -10.699 -21.821 1.00 98.12 609 TYR A O 1
ATOM 5019 N N . GLY A 1 610 ? -8.854 -9.282 -23.415 1.00 98.25 610 GLY A N 1
ATOM 5020 C CA . GLY A 1 610 ? -10.213 -9.830 -23.499 1.00 98.25 610 GLY A CA 1
ATOM 5021 C C . GLY A 1 610 ? -10.252 -11.294 -23.954 1.00 98.25 610 GLY A C 1
ATOM 5022 O O . GLY A 1 610 ? -11.092 -12.068 -23.496 1.00 98.25 610 GLY A O 1
ATOM 5023 N N . GLY A 1 611 ? -9.316 -11.703 -24.813 1.00 98.06 611 GLY A N 1
ATOM 5024 C CA . GLY A 1 611 ? -9.151 -13.094 -25.235 1.00 98.06 611 GLY A CA 1
ATOM 5025 C C . GLY A 1 611 ? -8.787 -14.038 -24.092 1.00 98.06 611 GLY A C 1
ATOM 5026 O O . GLY A 1 611 ? -9.422 -15.087 -23.965 1.00 98.06 611 GLY A O 1
ATOM 5027 N N . TYR A 1 612 ? -7.836 -13.644 -23.244 1.00 98.19 612 TYR A N 1
ATOM 5028 C CA . TYR A 1 612 ? -7.492 -14.382 -22.030 1.00 98.19 612 TYR A CA 1
ATOM 5029 C C . TYR A 1 612 ? -8.679 -14.438 -21.066 1.00 98.19 612 TYR A C 1
ATOM 5031 O O . TYR A 1 612 ? -9.080 -15.526 -20.662 1.00 98.19 612 TYR A O 1
ATOM 5039 N N . LEU A 1 613 ? -9.315 -13.296 -20.772 1.00 98.06 613 LEU A N 1
ATOM 5040 C CA . LEU A 1 613 ? -10.484 -13.232 -19.884 1.00 98.06 613 LEU A CA 1
ATOM 5041 C C . LEU A 1 613 ? -11.601 -14.192 -20.326 1.00 98.06 613 LEU A C 1
ATOM 5043 O O . LEU A 1 613 ? -12.172 -14.938 -19.528 1.00 98.06 613 LEU A O 1
ATOM 5047 N N . LYS A 1 614 ? -11.879 -14.221 -21.631 1.00 97.50 614 LYS A N 1
ATOM 5048 C CA . LYS A 1 614 ? -12.849 -15.137 -22.226 1.00 97.50 614 LYS A CA 1
ATOM 5049 C C . LYS A 1 614 ? -12.435 -16.599 -22.082 1.00 97.50 614 LYS A C 1
ATOM 5051 O O . LYS A 1 614 ? -13.270 -17.446 -21.766 1.00 97.50 614 LYS A O 1
ATOM 5056 N N . ALA A 1 615 ? -11.170 -16.922 -22.355 1.00 96.94 615 ALA A N 1
ATOM 5057 C CA . ALA A 1 615 ? -10.647 -18.279 -22.216 1.00 96.94 615 ALA A CA 1
ATOM 5058 C C . ALA A 1 615 ? -10.730 -18.757 -20.760 1.00 96.94 615 ALA A C 1
ATOM 5060 O O . ALA A 1 615 ? -11.267 -19.836 -20.501 1.00 96.94 615 ALA A O 1
ATOM 5061 N N . PHE A 1 616 ? -10.313 -17.907 -19.824 1.00 96.06 616 PHE A N 1
ATOM 5062 C CA . PHE A 1 616 ? -10.397 -18.141 -18.392 1.00 96.06 616 PHE A CA 1
ATOM 5063 C C . PHE A 1 616 ? -11.838 -18.426 -17.952 1.00 96.06 616 PHE A C 1
ATOM 5065 O O . PHE A 1 616 ? -12.107 -19.465 -17.357 1.00 96.06 616 PHE A O 1
ATOM 5072 N N . MET A 1 617 ? -12.808 -17.582 -18.318 1.00 94.69 617 MET A N 1
ATOM 5073 C CA . MET A 1 617 ? -14.214 -17.778 -17.927 1.00 94.69 617 MET A CA 1
ATOM 5074 C C . MET A 1 617 ? -14.895 -18.986 -18.587 1.00 94.69 617 MET A C 1
ATOM 5076 O O . MET A 1 617 ? -15.911 -19.472 -18.074 1.00 94.69 617 MET A O 1
ATOM 5080 N N . ASN A 1 618 ? -14.353 -19.489 -19.703 1.00 93.62 618 ASN A N 1
ATOM 5081 C CA . ASN A 1 618 ? -14.785 -20.755 -20.298 1.00 93.62 618 ASN A CA 1
ATOM 5082 C C . ASN A 1 618 ? -14.287 -21.972 -19.500 1.00 93.62 618 ASN A C 1
ATOM 5084 O O . ASN A 1 618 ? -14.971 -22.996 -19.497 1.00 93.62 618 ASN A O 1
ATOM 5088 N N . GLN A 1 619 ? -13.129 -21.871 -18.838 1.00 90.62 619 GLN A N 1
ATOM 5089 C CA . GLN A 1 619 ? -12.588 -22.916 -17.964 1.00 90.62 619 GLN A CA 1
ATOM 5090 C C . GLN A 1 619 ? -13.182 -22.826 -16.548 1.00 90.62 619 GLN A C 1
ATOM 5092 O O . GLN A 1 619 ? -13.704 -23.825 -16.050 1.00 90.62 619 GLN A O 1
ATOM 5097 N N . ASN A 1 620 ? -13.186 -21.639 -15.938 1.00 87.62 620 ASN A N 1
ATOM 5098 C CA . ASN A 1 620 ? -13.693 -21.389 -14.589 1.00 87.62 620 ASN A CA 1
ATOM 5099 C C . ASN A 1 620 ? -15.231 -21.331 -14.579 1.00 87.62 620 ASN A C 1
ATOM 5101 O O . ASN A 1 620 ? -15.859 -20.344 -14.999 1.00 87.62 620 ASN A O 1
ATOM 5105 N N . HIS A 1 621 ? -15.877 -22.404 -14.116 1.00 82.31 621 HIS A N 1
ATOM 5106 C CA . HIS A 1 621 ? -17.328 -22.558 -14.246 1.00 82.31 621 HIS A CA 1
ATOM 5107 C C . HIS A 1 621 ? -18.083 -22.688 -12.928 1.00 82.31 621 HIS A C 1
ATOM 5109 O O . HIS A 1 621 ? -19.299 -22.461 -12.937 1.00 82.31 621 HIS A O 1
ATOM 5115 N N . ARG A 1 622 ? -17.413 -22.988 -11.810 1.00 91.31 622 ARG A N 1
ATOM 5116 C CA . ARG A 1 622 ? -18.100 -23.241 -10.537 1.00 91.31 622 ARG A CA 1
ATOM 5117 C C . ARG A 1 622 ? -18.374 -21.978 -9.723 1.00 91.31 622 ARG A C 1
ATOM 5119 O O . ARG A 1 622 ? -19.447 -21.899 -9.116 1.00 91.31 622 ARG A O 1
ATOM 5126 N N . TYR A 1 623 ? -17.451 -21.015 -9.726 1.00 95.00 623 TYR A N 1
ATOM 5127 C CA . TYR A 1 623 ? -17.498 -19.832 -8.858 1.00 95.00 623 TYR A CA 1
ATOM 5128 C C . TYR A 1 623 ? -17.354 -18.510 -9.634 1.00 95.00 623 TYR A C 1
ATOM 5130 O O . TYR A 1 623 ? -16.747 -18.490 -10.708 1.00 95.00 623 TYR A O 1
ATOM 5138 N N . PRO A 1 624 ? -17.914 -17.392 -9.128 1.00 96.00 624 PRO A N 1
ATOM 5139 C CA . PRO A 1 624 ? -17.620 -16.063 -9.655 1.00 96.00 624 PRO A CA 1
ATOM 5140 C C . PRO A 1 624 ? -16.122 -15.755 -9.625 1.00 96.00 624 PRO A C 1
ATOM 5142 O O . PRO A 1 624 ? -15.434 -16.108 -8.667 1.00 96.00 624 PRO A O 1
ATOM 5145 N N . ALA A 1 625 ? -15.655 -15.023 -10.633 1.00 97.12 625 ALA A N 1
ATOM 5146 C CA . ALA A 1 625 ? -14.307 -14.476 -10.681 1.00 97.12 625 ALA A CA 1
ATOM 5147 C C . ALA A 1 625 ? -14.347 -12.947 -10.573 1.00 97.12 625 ALA A C 1
ATOM 5149 O O . ALA A 1 625 ? -15.200 -12.289 -11.176 1.00 97.12 625 ALA A O 1
ATOM 5150 N N . ILE A 1 626 ? -13.417 -12.387 -9.812 1.00 98.00 626 ILE A N 1
ATOM 5151 C CA . ILE A 1 626 ? -13.141 -10.957 -9.695 1.00 98.00 626 ILE A CA 1
ATOM 5152 C C . ILE A 1 626 ? -11.751 -10.739 -10.281 1.00 98.00 626 ILE A C 1
ATOM 5154 O O . ILE A 1 626 ? -10.827 -11.468 -9.928 1.00 98.00 626 ILE A O 1
ATOM 5158 N N . VAL A 1 627 ? -11.587 -9.733 -11.137 1.00 98.62 627 VAL A N 1
ATOM 5159 C CA . VAL A 1 627 ? -10.247 -9.249 -11.480 1.00 98.62 627 VAL A CA 1
ATOM 5160 C C . VAL A 1 627 ? -9.814 -8.315 -10.356 1.00 98.62 627 VAL A C 1
ATOM 5162 O O . VAL A 1 627 ? -10.280 -7.177 -10.276 1.00 98.62 627 VAL A O 1
ATOM 5165 N N . ALA A 1 628 ? -9.036 -8.852 -9.419 1.00 98.12 628 ALA A N 1
ATOM 5166 C CA . ALA A 1 628 ? -8.637 -8.181 -8.184 1.00 98.12 628 ALA A CA 1
ATOM 5167 C C . ALA A 1 628 ? -7.439 -7.244 -8.374 1.00 98.12 628 ALA A C 1
ATOM 5169 O O . ALA A 1 628 ? -7.253 -6.325 -7.577 1.00 98.12 628 ALA A O 1
ATOM 5170 N N . GLU A 1 629 ? -6.696 -7.418 -9.465 1.00 98.25 629 GLU A N 1
ATOM 5171 C CA . GLU A 1 629 ? -5.714 -6.451 -9.941 1.00 98.25 629 GLU A CA 1
ATOM 5172 C C . GLU A 1 629 ? -5.736 -6.396 -11.461 1.00 98.25 629 GLU A C 1
ATOM 5174 O O . GLU A 1 629 ? -5.744 -7.427 -12.135 1.00 98.25 629 GLU A O 1
ATOM 5179 N N . TYR A 1 630 ? -5.777 -5.178 -11.985 1.00 98.38 630 TYR A N 1
ATOM 5180 C CA . TYR A 1 630 ? -5.456 -4.848 -13.365 1.00 98.38 630 TYR A CA 1
ATOM 5181 C C . TYR A 1 630 ? -5.050 -3.375 -13.407 1.00 98.38 630 TYR A C 1
ATOM 5183 O O . TYR A 1 630 ? -5.575 -2.545 -12.661 1.00 98.38 630 TYR A O 1
ATOM 5191 N N . GLY A 1 631 ? -4.130 -3.032 -14.292 1.00 97.19 631 GLY A N 1
ATOM 5192 C CA . GLY A 1 631 ? -3.592 -1.685 -14.371 1.00 97.19 631 GLY A CA 1
ATOM 5193 C C . GLY A 1 631 ? -2.546 -1.589 -15.460 1.00 97.19 631 GLY A C 1
ATOM 5194 O O . GLY A 1 631 ? -2.243 -2.575 -16.136 1.00 97.19 631 GLY A O 1
ATOM 5195 N N . ILE A 1 632 ? -2.012 -0.388 -15.642 1.00 96.75 632 ILE A N 1
ATOM 5196 C CA . ILE A 1 632 ? -0.892 -0.159 -16.546 1.00 96.75 632 ILE A CA 1
ATOM 5197 C C . ILE A 1 632 ? -0.055 1.021 -16.054 1.00 96.75 632 ILE A C 1
ATOM 5199 O O . ILE A 1 632 ? -0.594 1.969 -15.479 1.00 96.75 632 ILE A O 1
ATOM 5203 N N . SER A 1 633 ? 1.256 0.943 -16.252 1.00 96.56 633 SER A N 1
ATOM 5204 C CA . SER A 1 633 ? 2.211 1.909 -15.709 1.00 96.56 633 SER A CA 1
ATOM 5205 C C . SER A 1 633 ? 2.442 3.109 -16.629 1.00 96.56 633 SER A C 1
ATOM 5207 O O . SER A 1 633 ? 2.405 2.986 -17.855 1.00 96.56 633 SER A O 1
ATOM 5209 N N . THR A 1 634 ? 2.735 4.266 -16.028 1.00 96.19 634 THR A N 1
ATOM 5210 C CA . THR A 1 634 ? 3.118 5.509 -16.719 1.00 96.19 634 THR A CA 1
ATOM 5211 C C . THR A 1 634 ? 4.612 5.833 -16.609 1.00 96.19 634 THR A C 1
ATOM 5213 O O . THR A 1 634 ? 4.990 7.000 -16.747 1.00 96.19 634 THR A O 1
ATOM 5216 N N . SER A 1 635 ? 5.467 4.849 -16.305 1.00 95.25 635 SER A N 1
ATOM 5217 C CA . SER A 1 635 ? 6.927 5.038 -16.273 1.00 95.25 635 SER A CA 1
ATOM 5218 C C . SER A 1 635 ? 7.459 5.611 -17.589 1.00 95.25 635 SER A C 1
ATOM 5220 O O . SER A 1 635 ? 6.851 5.460 -18.650 1.00 95.25 635 SER A O 1
ATOM 5222 N N . GLN A 1 636 ? 8.629 6.253 -17.539 1.00 92.38 636 GLN A N 1
ATOM 5223 C CA . GLN A 1 636 ? 9.238 6.855 -18.732 1.00 92.38 636 GLN A CA 1
ATOM 5224 C C . GLN A 1 636 ? 9.663 5.824 -19.787 1.00 92.38 636 GLN A C 1
ATOM 5226 O O . GLN A 1 636 ? 9.781 6.175 -20.959 1.00 92.38 636 GLN A O 1
ATOM 5231 N N . ILE A 1 637 ? 9.911 4.578 -19.376 1.00 91.25 637 ILE A N 1
ATOM 5232 C CA . ILE A 1 637 ? 10.379 3.499 -20.250 1.00 91.25 637 ILE A CA 1
ATOM 5233 C C . ILE A 1 637 ? 9.491 2.265 -20.121 1.00 91.25 637 ILE A C 1
ATOM 5235 O O . ILE A 1 637 ? 8.774 2.093 -19.132 1.00 91.25 637 ILE A O 1
ATOM 5239 N N . THR A 1 638 ? 9.587 1.397 -21.121 1.00 94.31 638 THR A N 1
ATOM 5240 C CA . THR A 1 638 ? 8.876 0.123 -21.198 1.00 94.31 638 THR A CA 1
ATOM 5241 C C . THR A 1 638 ? 9.773 -1.010 -20.707 1.00 94.31 638 THR A C 1
ATOM 5243 O O . THR A 1 638 ? 10.861 -1.192 -21.247 1.00 94.31 638 THR A O 1
ATOM 5246 N N . ALA A 1 639 ? 9.313 -1.799 -19.733 1.00 94.00 639 ALA A N 1
ATOM 5247 C CA . ALA A 1 639 ? 9.991 -3.029 -19.307 1.00 94.00 639 ALA A CA 1
ATOM 5248 C C . ALA A 1 639 ? 9.565 -4.264 -20.114 1.00 94.00 639 ALA A C 1
ATOM 5250 O O . ALA A 1 639 ? 10.283 -5.261 -20.120 1.00 94.00 639 ALA A O 1
ATOM 5251 N N . HIS A 1 640 ? 8.408 -4.217 -20.785 1.00 95.00 640 HIS A N 1
ATOM 5252 C CA . HIS A 1 640 ? 7.876 -5.324 -21.588 1.00 95.00 640 HIS A CA 1
ATOM 5253 C C . HIS A 1 640 ? 6.863 -4.827 -22.626 1.00 95.00 640 HIS A C 1
ATOM 5255 O O . HIS A 1 640 ? 5.934 -4.104 -22.267 1.00 95.00 640 HIS A O 1
ATOM 5261 N N . TYR A 1 641 ? 7.018 -5.201 -23.899 1.00 95.00 641 TYR A N 1
ATOM 5262 C CA . TYR A 1 641 ? 6.074 -4.827 -24.958 1.00 95.00 641 TYR A CA 1
ATOM 5263 C C . TYR A 1 641 ? 4.884 -5.778 -25.034 1.00 95.00 641 TYR A C 1
ATOM 5265 O O . TYR A 1 641 ? 5.058 -6.996 -24.997 1.00 95.00 641 TYR A O 1
ATOM 5273 N N . ASN A 1 642 ? 3.697 -5.224 -25.276 1.00 95.50 642 ASN A N 1
ATOM 5274 C CA . ASN A 1 642 ? 2.465 -5.941 -25.575 1.00 95.50 642 ASN A CA 1
ATOM 5275 C C . ASN A 1 642 ? 2.014 -5.674 -27.032 1.00 95.50 642 ASN A C 1
ATOM 5277 O O . ASN A 1 642 ? 1.954 -4.521 -27.460 1.00 95.50 642 ASN A O 1
ATOM 5281 N N . PRO A 1 643 ? 1.615 -6.702 -27.811 1.00 94.62 643 PRO A N 1
ATOM 5282 C CA . PRO A 1 643 ? 1.238 -6.532 -29.221 1.00 94.62 643 PRO A CA 1
ATOM 5283 C C . PRO A 1 643 ? 0.068 -5.577 -29.503 1.00 94.62 643 PRO A C 1
ATOM 5285 O O . PRO A 1 643 ? -0.060 -5.101 -30.631 1.00 94.62 643 PRO A O 1
ATOM 5288 N N . ASP A 1 644 ? -0.787 -5.321 -28.511 1.00 95.94 644 ASP A N 1
ATOM 5289 C CA . ASP A 1 644 ? -1.962 -4.456 -28.638 1.00 95.94 644 ASP A CA 1
ATOM 5290 C C . ASP A 1 644 ? -1.722 -3.048 -28.046 1.00 95.94 644 ASP A C 1
ATOM 5292 O O . ASP A 1 644 ? -2.659 -2.249 -27.974 1.00 95.94 644 ASP A O 1
ATOM 5296 N N . GLY A 1 645 ? -0.483 -2.736 -27.637 1.00 95.38 645 GLY A N 1
ATOM 5297 C CA . GLY A 1 645 ? -0.064 -1.440 -27.088 1.00 95.38 645 GLY A CA 1
ATOM 5298 C C . GLY A 1 645 ? -0.206 -1.295 -25.569 1.00 95.38 645 GLY A C 1
ATOM 5299 O O . GLY A 1 645 ? 0.017 -0.208 -25.045 1.00 95.38 645 GLY A O 1
ATOM 5300 N N . LEU A 1 646 ? -0.575 -2.363 -24.850 1.00 96.38 646 LEU A N 1
ATOM 5301 C CA . LEU A 1 646 ? -0.681 -2.375 -23.383 1.00 96.38 646 LEU A CA 1
ATOM 5302 C C . LEU A 1 646 ? 0.671 -2.677 -22.720 1.00 96.38 646 LEU A C 1
ATOM 5304 O O . LEU A 1 646 ? 0.794 -3.596 -21.908 1.00 96.38 646 LEU A O 1
ATOM 5308 N N . ASP A 1 647 ? 1.688 -1.922 -23.116 1.00 96.19 647 ASP A N 1
ATOM 5309 C CA . ASP A 1 647 ? 3.070 -2.100 -22.684 1.00 96.19 647 ASP A CA 1
ATOM 5310 C C . ASP A 1 647 ? 3.225 -1.968 -21.159 1.00 96.19 647 ASP A C 1
ATOM 5312 O O . ASP A 1 647 ? 2.507 -1.218 -20.491 1.00 96.19 647 ASP A O 1
ATOM 5316 N N . HIS A 1 648 ? 4.180 -2.699 -20.582 1.00 95.69 648 HIS A N 1
ATOM 5317 C CA . HIS A 1 648 ? 4.547 -2.545 -19.179 1.00 95.69 648 HIS A CA 1
ATOM 5318 C C . HIS A 1 648 ? 5.396 -1.279 -18.999 1.00 95.69 648 HIS A C 1
ATOM 5320 O O . HIS A 1 648 ? 6.625 -1.340 -18.947 1.00 95.69 648 HIS A O 1
ATOM 5326 N N . GLY A 1 649 ? 4.729 -0.126 -18.951 1.00 95.00 649 GLY A N 1
ATOM 5327 C CA . GLY A 1 649 ? 5.373 1.184 -18.878 1.00 95.00 649 GLY A CA 1
ATOM 5328 C C . GLY A 1 649 ? 5.601 1.838 -20.243 1.00 95.00 649 GLY A C 1
ATOM 5329 O O . GLY A 1 649 ? 5.367 1.233 -21.289 1.00 95.00 649 GLY A O 1
ATOM 5330 N N . GLY A 1 650 ? 6.067 3.088 -20.237 1.00 93.50 650 GLY A N 1
ATOM 5331 C CA . GLY A 1 650 ? 6.293 3.882 -21.452 1.00 93.50 650 GLY A CA 1
ATOM 5332 C C . GLY A 1 650 ? 5.043 4.586 -21.993 1.00 93.50 650 GLY A C 1
ATOM 5333 O O . GLY A 1 650 ? 5.064 5.090 -23.114 1.00 93.50 650 GLY A O 1
ATOM 5334 N N . LEU A 1 651 ? 3.964 4.640 -21.208 1.00 94.88 651 LEU A N 1
ATOM 5335 C CA . LEU A 1 651 ? 2.684 5.235 -21.597 1.00 94.88 651 LEU A CA 1
ATOM 5336 C C . LEU A 1 651 ? 2.427 6.574 -20.899 1.00 94.88 651 LEU A C 1
ATOM 5338 O O . LEU A 1 651 ? 2.914 6.845 -19.798 1.00 94.88 651 LEU A O 1
ATOM 5342 N N . SER A 1 652 ? 1.616 7.417 -21.533 1.00 94.94 652 SER A N 1
ATOM 5343 C CA . SER A 1 652 ? 1.095 8.648 -20.936 1.00 94.94 652 SER A CA 1
ATOM 5344 C C . SER A 1 652 ? -0.044 8.386 -19.942 1.00 94.94 652 SER A C 1
ATOM 5346 O O . SER A 1 652 ? -0.723 7.361 -19.983 1.00 94.94 652 SER A O 1
ATOM 5348 N N . GLU A 1 653 ? -0.316 9.360 -19.066 1.00 96.00 653 GLU A N 1
ATOM 5349 C CA . GLU A 1 653 ? -1.447 9.298 -18.121 1.00 96.00 653 GLU A CA 1
ATOM 5350 C C . GLU A 1 653 ? -2.819 9.206 -18.829 1.00 96.00 653 GLU A C 1
ATOM 5352 O O . GLU A 1 653 ? -3.775 8.663 -18.272 1.00 96.00 653 GLU A O 1
ATOM 5357 N N . ASP A 1 654 ? -2.933 9.725 -20.058 1.00 95.75 654 ASP A N 1
ATOM 5358 C CA . ASP A 1 654 ? -4.165 9.663 -20.857 1.00 95.75 654 ASP A CA 1
ATOM 5359 C C . ASP A 1 654 ? -4.351 8.277 -21.508 1.00 95.75 654 ASP A C 1
ATOM 5361 O O . ASP A 1 654 ? -5.468 7.746 -21.565 1.00 95.75 654 ASP A O 1
ATOM 5365 N N . GLU A 1 655 ? -3.255 7.655 -21.955 1.00 97.12 655 GLU A N 1
ATOM 5366 C CA . GLU A 1 655 ? -3.245 6.265 -22.430 1.00 97.12 655 GLU A CA 1
ATOM 5367 C C . GLU A 1 655 ? -3.559 5.296 -21.290 1.00 97.12 655 GLU A C 1
ATOM 5369 O O . GLU A 1 655 ? -4.401 4.414 -21.465 1.00 97.12 655 GLU A O 1
ATOM 5374 N N . GLN A 1 656 ? -2.981 5.514 -20.100 1.00 97.81 656 GLN A N 1
ATOM 5375 C CA . GLN A 1 656 ? -3.286 4.736 -18.898 1.00 97.81 656 GLN A CA 1
ATOM 5376 C C . GLN A 1 656 ? -4.797 4.689 -18.635 1.00 97.81 656 GLN A C 1
ATOM 5378 O O . GLN A 1 656 ? -5.379 3.609 -18.509 1.00 97.81 656 GLN A O 1
ATOM 5383 N N . ALA A 1 657 ? -5.461 5.848 -18.607 1.00 98.06 657 ALA A N 1
ATOM 5384 C CA . ALA A 1 657 ? -6.904 5.899 -18.389 1.00 98.06 657 ALA A CA 1
ATOM 5385 C C . ALA A 1 657 ? -7.703 5.215 -19.501 1.00 98.06 657 ALA A C 1
ATOM 5387 O O . ALA A 1 657 ? -8.660 4.494 -19.211 1.00 98.06 657 ALA A O 1
ATOM 5388 N N . SER A 1 658 ? -7.305 5.404 -20.760 1.00 98.19 658 SER A N 1
ATOM 5389 C CA . SER A 1 658 ? -7.973 4.774 -21.903 1.00 98.19 658 SER A CA 1
ATOM 5390 C C . SER A 1 658 ? -7.905 3.244 -21.815 1.00 98.19 658 SER A C 1
ATOM 5392 O O . SER A 1 658 ? -8.927 2.568 -21.961 1.00 98.19 658 SER A O 1
ATOM 5394 N N . PHE A 1 659 ? -6.739 2.686 -21.474 1.00 98.44 659 PHE A N 1
ATOM 5395 C CA . PHE A 1 659 ? -6.570 1.242 -21.311 1.00 98.44 659 PHE A CA 1
ATOM 5396 C C . PHE A 1 659 ? -7.267 0.686 -20.069 1.00 98.44 659 PHE A C 1
ATOM 5398 O O . PHE A 1 659 ? -7.884 -0.373 -20.167 1.00 98.44 659 PHE A O 1
ATOM 5405 N N . ILE A 1 660 ? -7.263 1.391 -18.932 1.00 98.62 660 ILE A N 1
ATOM 5406 C CA . ILE A 1 660 ? -8.039 0.987 -17.743 1.00 98.62 660 ILE A CA 1
ATOM 5407 C C . ILE A 1 660 ? -9.533 0.879 -18.081 1.00 98.62 660 ILE A C 1
ATOM 5409 O O . ILE A 1 660 ? -10.193 -0.104 -17.726 1.00 98.62 660 ILE A O 1
ATOM 5413 N N . ILE A 1 661 ? -10.076 1.853 -18.817 1.00 98.44 661 ILE A N 1
ATOM 5414 C CA . ILE A 1 661 ? -11.478 1.837 -19.248 1.00 98.44 661 ILE A CA 1
ATOM 5415 C C . ILE A 1 661 ? -11.742 0.643 -20.175 1.00 98.44 661 ILE A C 1
ATOM 5417 O O . ILE A 1 661 ? -12.679 -0.121 -19.925 1.00 98.44 661 ILE A O 1
ATOM 5421 N N . ARG A 1 662 ? -10.909 0.440 -21.204 1.00 98.25 662 ARG A N 1
ATOM 5422 C CA . ARG A 1 662 ? -11.056 -0.666 -22.167 1.00 98.25 662 ARG A CA 1
ATOM 5423 C C . ARG A 1 662 ? -10.931 -2.043 -21.502 1.00 98.25 662 ARG A C 1
ATOM 5425 O O . ARG A 1 662 ? -11.756 -2.922 -21.755 1.00 98.25 662 ARG A O 1
ATOM 5432 N N . MET A 1 663 ? -9.976 -2.219 -20.585 1.00 98.69 663 MET A N 1
ATOM 5433 C CA . MET A 1 663 ? -9.846 -3.433 -19.768 1.00 98.69 663 MET A CA 1
ATOM 5434 C C . MET A 1 663 ? -11.103 -3.670 -18.928 1.00 98.69 663 MET A C 1
ATOM 5436 O O . MET A 1 663 ? -11.663 -4.763 -18.980 1.00 98.69 663 MET A O 1
ATOM 5440 N N . THR A 1 664 ? -11.628 -2.647 -18.242 1.00 98.50 664 THR A N 1
ATOM 5441 C CA . THR A 1 664 ? -12.876 -2.790 -17.468 1.00 98.50 664 THR A CA 1
ATOM 5442 C C . THR A 1 664 ? -14.049 -3.226 -18.346 1.00 98.50 664 THR A C 1
ATOM 5444 O O . THR A 1 664 ? -14.866 -4.052 -17.934 1.00 98.50 664 THR A O 1
ATOM 5447 N N . GLN A 1 665 ? -14.166 -2.666 -19.553 1.00 97.88 665 GLN A N 1
ATOM 5448 C CA . GLN A 1 665 ? -15.224 -3.036 -20.493 1.00 97.88 665 GLN A CA 1
ATOM 5449 C C . GLN A 1 665 ? -15.143 -4.518 -20.870 1.00 97.88 665 GLN A C 1
ATOM 5451 O O . GLN A 1 665 ? -16.172 -5.193 -20.852 1.00 97.88 665 GLN A O 1
ATOM 5456 N N . ALA A 1 666 ? -13.942 -5.040 -21.140 1.00 98.38 666 ALA A N 1
ATOM 5457 C CA . ALA A 1 666 ? -13.740 -6.463 -21.413 1.00 98.38 666 ALA A CA 1
ATOM 5458 C C . ALA A 1 666 ? -14.047 -7.343 -20.189 1.00 98.38 666 ALA A C 1
ATOM 5460 O O . ALA A 1 666 ? -14.771 -8.326 -20.322 1.00 98.38 666 ALA A O 1
ATOM 5461 N N . ILE A 1 667 ? -13.598 -6.950 -18.990 1.00 98.38 667 ILE A N 1
ATOM 5462 C CA . ILE A 1 667 ? -13.906 -7.652 -17.729 1.00 98.38 667 ILE A CA 1
ATOM 5463 C C . ILE A 1 667 ? -15.425 -7.787 -17.543 1.00 98.38 667 ILE A C 1
ATOM 5465 O O . ILE A 1 667 ? -15.937 -8.873 -17.262 1.00 98.38 667 ILE A O 1
ATOM 5469 N N . LYS A 1 668 ? -16.171 -6.696 -17.756 1.00 96.12 668 LYS A N 1
ATOM 5470 C CA . LYS A 1 668 ? -17.636 -6.711 -17.665 1.00 96.12 668 LYS A CA 1
ATOM 5471 C C . LYS A 1 668 ? -18.276 -7.547 -18.781 1.00 96.12 668 LYS A C 1
ATOM 5473 O O . LYS A 1 668 ? -19.225 -8.280 -18.507 1.00 96.12 668 LYS A O 1
ATOM 5478 N N . ALA A 1 669 ? -17.781 -7.453 -20.016 1.00 96.38 669 ALA A N 1
ATOM 5479 C CA . ALA A 1 669 ? -18.313 -8.198 -21.160 1.00 96.38 669 ALA A CA 1
ATOM 5480 C C . ALA A 1 669 ? -18.178 -9.721 -20.989 1.00 96.38 669 ALA A C 1
ATOM 5482 O O . ALA A 1 669 ? -19.098 -10.462 -21.339 1.00 96.38 669 ALA A O 1
ATOM 5483 N N . GLU A 1 670 ? -17.085 -10.175 -20.372 1.00 96.94 670 GLU A N 1
ATOM 5484 C CA . GLU A 1 670 ? -16.816 -11.594 -20.114 1.00 96.94 670 GLU A CA 1
ATOM 5485 C C . GLU A 1 670 ? -17.422 -12.107 -18.790 1.00 96.94 670 GLU A C 1
ATOM 5487 O O . GLU A 1 670 ? -17.167 -13.235 -18.375 1.00 96.94 670 GLU A O 1
ATOM 5492 N N . ASN A 1 671 ? -18.326 -11.332 -18.173 1.00 95.19 671 ASN A N 1
ATOM 5493 C CA . ASN A 1 671 ? -19.137 -11.711 -17.004 1.00 95.19 671 ASN A CA 1
ATOM 5494 C C . ASN A 1 671 ? -18.349 -11.973 -15.708 1.00 95.19 671 ASN A C 1
ATOM 5496 O O . ASN A 1 671 ? -18.765 -12.794 -14.885 1.00 95.19 671 ASN A O 1
ATOM 5500 N N . TYR A 1 672 ? -17.246 -11.260 -15.490 1.00 97.06 672 TYR A N 1
ATOM 5501 C CA . TYR A 1 672 ? -16.628 -11.193 -14.164 1.00 97.06 672 TYR A CA 1
ATOM 5502 C C . TYR A 1 672 ? -17.526 -10.409 -13.193 1.00 97.06 672 TYR A C 1
ATOM 5504 O O . TYR A 1 672 ? -18.302 -9.538 -13.589 1.00 97.06 672 TYR A O 1
ATOM 5512 N N . SER A 1 673 ? -17.406 -10.696 -11.897 1.00 96.38 673 SER A N 1
ATOM 5513 C CA . SER A 1 673 ? -18.163 -10.022 -10.830 1.00 96.38 673 SER A CA 1
ATOM 5514 C C . SER A 1 673 ? -17.534 -8.710 -10.358 1.00 96.38 673 SER A C 1
ATOM 5516 O O . SER A 1 673 ? -18.125 -8.000 -9.542 1.00 96.38 673 SER A O 1
ATOM 5518 N N . GLY A 1 674 ? -16.343 -8.371 -10.847 1.00 97.31 674 GLY A N 1
ATOM 5519 C CA . GLY A 1 674 ? -15.643 -7.185 -10.389 1.00 97.31 674 GLY A CA 1
ATOM 5520 C C . GLY A 1 674 ? -14.361 -6.872 -11.138 1.00 97.31 674 GLY A C 1
ATOM 5521 O O . GLY A 1 674 ? -13.733 -7.772 -11.694 1.00 97.31 674 GLY A O 1
ATOM 5522 N N . ALA A 1 675 ? -13.988 -5.596 -11.092 1.00 98.38 675 ALA A N 1
ATOM 5523 C CA . ALA A 1 675 ? -12.732 -5.053 -11.582 1.00 98.38 675 ALA A CA 1
ATOM 5524 C C . ALA A 1 675 ? -12.148 -4.115 -10.514 1.00 98.38 675 ALA A C 1
ATOM 5526 O O . ALA A 1 675 ? -12.784 -3.123 -10.144 1.00 98.38 675 ALA A O 1
ATOM 5527 N N . ILE A 1 676 ? -10.949 -4.420 -10.020 1.00 98.75 676 ILE A N 1
ATOM 5528 C CA . ILE A 1 676 ? -10.252 -3.646 -8.989 1.00 98.75 676 ILE A CA 1
ATOM 5529 C C . ILE A 1 676 ? -8.941 -3.096 -9.568 1.00 98.75 676 ILE A C 1
ATOM 5531 O O . ILE A 1 676 ? -8.051 -3.859 -9.933 1.00 98.75 676 ILE A O 1
ATOM 5535 N N . ILE A 1 677 ? -8.854 -1.769 -9.694 1.00 98.69 677 ILE A N 1
ATOM 5536 C CA . ILE A 1 677 ? -7.699 -1.089 -10.297 1.00 98.69 677 ILE A CA 1
ATOM 5537 C C . ILE A 1 677 ? -6.475 -1.255 -9.396 1.00 98.69 677 ILE A C 1
ATOM 5539 O O . ILE A 1 677 ? -6.540 -0.969 -8.200 1.00 98.69 677 ILE A O 1
ATOM 5543 N N . PHE A 1 678 ? -5.354 -1.651 -9.984 1.00 97.94 678 PHE A N 1
ATOM 5544 C CA . PHE A 1 678 ? -4.027 -1.545 -9.396 1.00 97.94 678 PHE A CA 1
ATOM 5545 C C . PHE A 1 678 ? -3.341 -0.287 -9.968 1.00 97.94 678 PHE A C 1
ATOM 5547 O O . PHE A 1 678 ? -3.017 -0.246 -11.153 1.00 97.94 678 PHE A O 1
ATOM 5554 N N . GLU A 1 679 ? -3.202 0.802 -9.207 1.00 96.75 679 GLU A N 1
ATOM 5555 C CA . GLU A 1 679 ? -3.587 0.986 -7.792 1.00 96.75 679 GLU A CA 1
ATOM 5556 C C . GLU A 1 679 ? -3.864 2.461 -7.430 1.00 96.75 679 GLU A C 1
ATOM 5558 O O . GLU A 1 679 ? -3.911 3.332 -8.301 1.00 96.75 679 GLU A O 1
ATOM 5563 N N . TRP A 1 680 ? -4.103 2.763 -6.145 1.00 98.00 680 TRP A N 1
ATOM 5564 C CA . TRP A 1 680 ? -4.413 4.123 -5.691 1.00 98.00 680 TRP A CA 1
ATOM 5565 C C . TRP A 1 680 ? -3.302 5.137 -5.974 1.00 98.00 680 TRP A C 1
ATOM 5567 O O . TRP A 1 680 ? -3.592 6.187 -6.548 1.00 98.00 680 TRP A O 1
ATOM 5577 N N . MET A 1 681 ? -2.059 4.852 -5.589 1.00 97.56 681 MET A N 1
ATOM 5578 C CA . MET A 1 681 ? -0.948 5.805 -5.662 1.00 97.56 681 MET A CA 1
ATOM 5579 C C . MET A 1 681 ? 0.339 5.145 -6.143 1.00 97.56 681 MET A C 1
ATOM 5581 O O . MET A 1 681 ? 0.493 3.941 -6.005 1.00 97.56 681 MET A O 1
ATOM 5585 N N . ASP A 1 682 ? 1.244 5.939 -6.710 1.00 97.50 682 ASP A N 1
ATOM 5586 C CA . ASP A 1 682 ? 2.581 5.468 -7.070 1.00 97.50 682 ASP A CA 1
ATOM 5587 C C . ASP A 1 682 ? 3.354 5.060 -5.798 1.00 97.50 682 ASP A C 1
ATOM 5589 O O . ASP A 1 682 ? 3.462 5.853 -4.861 1.00 97.50 682 ASP A O 1
ATOM 5593 N N . GLU A 1 683 ? 3.908 3.844 -5.752 1.00 96.56 683 GLU A N 1
ATOM 5594 C CA . GLU A 1 683 ? 4.664 3.334 -4.598 1.00 96.56 683 GLU A CA 1
ATOM 5595 C C . GLU A 1 683 ? 6.155 3.163 -4.930 1.00 96.56 683 GLU A C 1
ATOM 5597 O O . GLU A 1 683 ? 6.558 2.233 -5.626 1.00 96.56 683 GLU A O 1
ATOM 5602 N N . TRP A 1 684 ? 7.011 4.024 -4.369 1.00 96.00 684 TRP A N 1
ATOM 5603 C CA . TRP A 1 684 ? 8.459 4.011 -4.647 1.00 96.00 684 TRP A CA 1
ATOM 5604 C C . TRP A 1 684 ? 9.170 2.756 -4.130 1.00 96.00 684 TRP A C 1
ATOM 5606 O O . TRP A 1 684 ? 10.262 2.448 -4.578 1.00 96.00 684 TRP A O 1
ATOM 5616 N N . ALA A 1 685 ? 8.557 2.021 -3.197 1.00 95.12 685 ALA A N 1
ATOM 5617 C CA . ALA A 1 685 ? 9.115 0.786 -2.656 1.00 95.12 685 ALA A CA 1
ATOM 5618 C C . ALA A 1 685 ? 8.965 -0.427 -3.593 1.00 95.12 685 ALA A C 1
ATOM 5620 O O . ALA A 1 685 ? 9.515 -1.499 -3.303 1.00 95.12 685 ALA A O 1
ATOM 5621 N N . LYS A 1 686 ? 8.186 -0.304 -4.672 1.00 95.12 686 LYS A N 1
ATOM 5622 C CA . LYS A 1 686 ? 8.022 -1.363 -5.670 1.00 95.12 686 LYS A CA 1
ATOM 5623 C C . LYS A 1 686 ? 9.219 -1.419 -6.625 1.00 95.12 686 LYS A C 1
ATOM 5625 O O . LYS A 1 686 ? 10.061 -0.523 -6.653 1.00 95.12 686 LYS A O 1
ATOM 5630 N N . LYS A 1 687 ? 9.325 -2.527 -7.356 1.00 93.56 687 LYS A N 1
ATOM 5631 C CA . LYS A 1 687 ? 10.494 -2.855 -8.172 1.00 93.56 687 LYS A CA 1
ATOM 5632 C C . LYS A 1 687 ? 10.135 -3.770 -9.333 1.00 93.56 687 LYS A C 1
ATOM 5634 O O . LYS A 1 687 ? 9.335 -4.683 -9.146 1.00 93.56 687 LYS A O 1
ATOM 5639 N N . THR A 1 688 ? 10.803 -3.567 -10.463 1.00 92.81 688 THR A N 1
ATOM 5640 C CA . THR A 1 688 ? 10.756 -4.439 -11.646 1.00 92.81 688 THR A CA 1
ATOM 5641 C C . THR A 1 688 ? 12.084 -5.186 -11.828 1.00 92.81 688 THR A C 1
ATOM 5643 O O . THR A 1 688 ? 13.151 -4.679 -11.474 1.00 92.81 688 THR A O 1
ATOM 5646 N N . TRP A 1 689 ? 12.053 -6.360 -12.470 1.00 90.31 689 TRP A N 1
ATOM 5647 C CA . TRP A 1 689 ? 13.246 -7.163 -12.801 1.00 90.31 689 TRP A CA 1
ATOM 5648 C C . TRP A 1 689 ? 14.293 -6.416 -13.652 1.00 90.31 689 TRP A C 1
ATOM 5650 O O . TRP A 1 689 ? 15.459 -6.803 -13.700 1.00 90.31 689 TRP A O 1
ATOM 5660 N N . THR A 1 690 ? 13.894 -5.344 -14.343 1.00 90.38 690 THR A N 1
ATOM 5661 C CA . THR A 1 690 ? 14.764 -4.506 -15.184 1.00 90.38 690 THR A CA 1
ATOM 5662 C C . THR A 1 690 ? 15.667 -3.559 -14.396 1.00 90.38 690 THR A C 1
ATOM 5664 O O . THR A 1 690 ? 16.611 -3.006 -14.960 1.00 90.38 690 THR A O 1
ATOM 5667 N N . THR A 1 691 ? 15.361 -3.321 -13.123 1.00 92.06 691 THR A N 1
ATOM 5668 C CA . THR A 1 691 ? 15.901 -2.206 -12.329 1.00 92.06 691 THR A CA 1
ATOM 5669 C C . THR A 1 691 ? 16.325 -2.636 -10.927 1.00 92.06 691 THR A C 1
ATOM 5671 O O . THR A 1 691 ? 17.284 -2.072 -10.402 1.00 92.06 691 THR A O 1
ATOM 5674 N N . GLU A 1 692 ? 15.681 -3.647 -10.332 1.00 94.56 692 GLU A N 1
ATOM 5675 C CA . GLU A 1 692 ? 15.891 -4.030 -8.926 1.00 94.56 692 GLU A CA 1
ATOM 5676 C C . GLU A 1 692 ? 17.346 -4.381 -8.581 1.00 94.56 692 GLU A C 1
ATOM 5678 O O . GLU A 1 692 ? 17.814 -4.074 -7.487 1.00 94.56 692 GLU A O 1
ATOM 5683 N N . PHE A 1 693 ? 18.085 -4.986 -9.515 1.00 96.06 693 PHE A N 1
ATOM 5684 C CA . PHE A 1 693 ? 19.463 -5.423 -9.281 1.00 96.06 693 PHE A CA 1
ATOM 5685 C C . PHE A 1 693 ? 20.483 -4.281 -9.278 1.00 96.06 693 PHE A C 1
ATOM 5687 O O . PHE A 1 693 ? 21.625 -4.485 -8.873 1.00 96.06 693 PHE A O 1
ATOM 5694 N N . TYR A 1 694 ? 20.082 -3.097 -9.741 1.00 96.25 694 TYR A N 1
ATOM 5695 C CA . TYR A 1 694 ? 20.943 -1.922 -9.838 1.00 96.25 694 TYR A CA 1
ATOM 5696 C C . TYR A 1 694 ? 20.689 -0.916 -8.710 1.00 96.25 694 TYR A C 1
ATOM 5698 O O . TYR A 1 694 ? 21.450 0.035 -8.573 1.00 96.25 694 TYR A O 1
ATOM 5706 N N . MET A 1 695 ? 19.662 -1.129 -7.881 1.00 96.50 695 MET A N 1
ATOM 5707 C CA . MET A 1 695 ? 19.382 -0.331 -6.686 1.00 96.50 695 MET A CA 1
ATOM 5708 C C . MET A 1 695 ? 20.216 -0.869 -5.518 1.00 96.50 695 MET A C 1
ATOM 5710 O O . MET A 1 695 ? 19.844 -1.874 -4.918 1.00 96.50 695 MET A O 1
ATOM 5714 N N . ILE A 1 696 ? 21.364 -0.245 -5.233 1.00 97.31 696 ILE A N 1
ATOM 5715 C CA . ILE A 1 696 ? 22.368 -0.775 -4.293 1.00 97.31 696 ILE A CA 1
ATOM 5716 C C . ILE A 1 696 ? 22.835 0.328 -3.321 1.00 97.31 696 ILE A C 1
ATOM 5718 O O . ILE A 1 696 ? 23.319 1.367 -3.788 1.00 97.31 696 ILE A O 1
ATOM 5722 N N . PRO A 1 697 ? 22.766 0.092 -1.995 1.00 97.00 697 PRO A N 1
ATOM 5723 C CA . PRO A 1 697 ? 22.270 -1.138 -1.381 1.00 97.00 697 PRO A CA 1
ATOM 5724 C C . PRO A 1 697 ? 20.733 -1.204 -1.431 1.00 97.00 697 PRO A C 1
ATOM 5726 O O . PRO A 1 697 ? 20.055 -0.177 -1.310 1.00 97.00 697 PRO A O 1
ATOM 5729 N N . TYR A 1 698 ? 20.176 -2.395 -1.649 1.00 95.69 698 TYR A N 1
ATOM 5730 C CA . TYR A 1 698 ? 18.754 -2.558 -1.961 1.00 95.69 698 TYR A CA 1
ATOM 5731 C C . TYR A 1 698 ? 17.836 -2.029 -0.852 1.00 95.69 698 TYR A C 1
ATOM 5733 O O . TYR A 1 698 ? 16.752 -1.521 -1.135 1.00 95.69 698 TYR A O 1
ATOM 5741 N N . GLU A 1 699 ? 18.260 -2.045 0.414 1.00 95.06 699 GLU A N 1
ATOM 5742 C CA . GLU A 1 699 ? 17.470 -1.478 1.510 1.00 95.06 699 GLU A CA 1
ATOM 5743 C C . GLU A 1 699 ? 17.254 0.045 1.418 1.00 95.06 699 GLU A C 1
ATOM 5745 O O . GLU A 1 699 ? 16.375 0.582 2.091 1.00 95.06 699 GLU A O 1
ATOM 5750 N N . ARG A 1 700 ? 18.019 0.761 0.584 1.00 96.50 700 ARG A N 1
ATOM 5751 C CA . ARG A 1 700 ? 17.884 2.215 0.390 1.00 96.50 700 ARG A CA 1
ATOM 5752 C C . ARG A 1 700 ? 17.030 2.595 -0.819 1.00 96.50 700 ARG A C 1
ATOM 5754 O O . ARG A 1 700 ? 16.783 3.781 -1.031 1.00 96.50 700 ARG A O 1
ATOM 5761 N N . GLN A 1 701 ? 16.510 1.620 -1.569 1.00 95.88 701 GLN A N 1
ATOM 5762 C CA . GLN A 1 701 ? 15.704 1.866 -2.775 1.00 95.88 701 GLN A CA 1
ATOM 5763 C C . GLN A 1 701 ? 14.463 2.741 -2.523 1.00 95.88 701 GLN A C 1
ATOM 5765 O O . GLN A 1 701 ? 14.117 3.567 -3.356 1.00 95.88 701 GLN A O 1
ATOM 5770 N N . VAL A 1 702 ? 13.874 2.674 -1.322 1.00 96.62 702 VAL A N 1
ATOM 5771 C CA . VAL A 1 702 ? 12.699 3.482 -0.944 1.00 96.62 702 VAL A CA 1
ATOM 5772 C C . VAL A 1 702 ? 12.980 4.987 -0.849 1.00 96.62 702 VAL A C 1
ATOM 5774 O O . VAL A 1 702 ? 12.045 5.789 -0.813 1.00 96.62 702 VAL A O 1
ATOM 5777 N N . LEU A 1 703 ? 14.251 5.393 -0.756 1.00 97.69 703 LEU A N 1
ATOM 5778 C CA . LEU A 1 703 ? 14.648 6.789 -0.553 1.00 97.69 703 LEU A CA 1
ATOM 5779 C C . LEU A 1 703 ? 14.595 7.622 -1.835 1.00 97.69 703 LEU A C 1
ATOM 5781 O O . LEU A 1 703 ? 14.780 8.839 -1.775 1.00 97.69 703 LEU A O 1
ATOM 5785 N N . TRP A 1 704 ? 14.353 7.003 -2.986 1.00 97.38 704 TRP A N 1
ATOM 5786 C CA . TRP A 1 704 ? 14.318 7.685 -4.269 1.00 97.38 704 TRP A CA 1
ATOM 5787 C C . TRP A 1 704 ? 13.289 7.047 -5.199 1.00 97.38 704 TRP A C 1
ATOM 5789 O O . TRP A 1 704 ? 12.836 5.931 -4.981 1.00 97.38 704 TRP A O 1
ATOM 5799 N N . HIS A 1 705 ? 12.875 7.796 -6.214 1.00 97.06 705 HIS A N 1
ATOM 5800 C CA . HIS A 1 705 ? 11.889 7.349 -7.190 1.00 97.06 705 HIS A CA 1
ATOM 5801 C C . HIS A 1 705 ? 12.585 7.050 -8.502 1.00 97.06 705 HIS A C 1
ATOM 5803 O O . HIS A 1 705 ? 13.055 7.961 -9.196 1.00 97.06 705 HIS A O 1
ATOM 5809 N N . ASN A 1 706 ? 12.624 5.775 -8.865 1.00 96.19 706 ASN A N 1
ATOM 5810 C CA . ASN A 1 706 ? 13.099 5.369 -10.168 1.00 96.19 706 ASN A CA 1
ATOM 5811 C C . ASN A 1 706 ? 11.964 5.495 -11.187 1.00 96.19 706 ASN A C 1
ATOM 5813 O O . ASN A 1 706 ? 11.189 4.574 -11.417 1.00 96.19 706 ASN A O 1
ATOM 5817 N N . VAL A 1 707 ? 11.889 6.649 -11.847 1.00 95.38 707 VAL A N 1
ATOM 5818 C CA . VAL A 1 707 ? 10.884 6.945 -12.889 1.00 95.38 707 VAL A CA 1
ATOM 5819 C C . VAL A 1 707 ? 10.981 6.032 -14.120 1.00 95.38 707 VAL A C 1
ATOM 5821 O O . VAL A 1 707 ? 10.101 6.057 -14.984 1.00 95.38 707 VAL A O 1
ATOM 5824 N N . LEU A 1 708 ? 12.059 5.247 -14.218 1.00 94.81 708 LEU A N 1
ATOM 5825 C CA . LEU A 1 708 ? 12.240 4.220 -15.237 1.00 94.81 708 LEU A CA 1
ATOM 5826 C C . LEU A 1 708 ? 11.573 2.892 -14.854 1.00 94.81 708 LEU A C 1
ATOM 5828 O O . LEU A 1 708 ? 11.373 2.060 -15.725 1.00 94.81 708 LEU A O 1
ATOM 5832 N N . ASP A 1 709 ? 11.250 2.677 -13.581 1.00 95.62 709 ASP A N 1
ATOM 5833 C CA . ASP A 1 709 ? 10.693 1.425 -13.074 1.00 95.62 709 ASP A CA 1
ATOM 5834 C C . ASP A 1 709 ? 9.159 1.427 -13.214 1.00 95.62 709 ASP A C 1
ATOM 5836 O O . ASP A 1 709 ? 8.492 2.241 -12.562 1.00 95.62 709 ASP A O 1
ATOM 5840 N N . PRO A 1 710 ? 8.562 0.560 -14.052 1.00 95.62 710 PRO A N 1
ATOM 5841 C CA . PRO A 1 710 ? 7.113 0.526 -14.211 1.00 95.62 710 PRO A CA 1
ATOM 5842 C C . PRO A 1 710 ? 6.342 0.286 -12.913 1.00 95.62 710 PRO A C 1
ATOM 5844 O O . PRO A 1 710 ? 5.321 0.942 -12.690 1.00 95.62 710 PRO A O 1
ATOM 5847 N N . GLU A 1 711 ? 6.847 -0.574 -12.034 1.00 95.44 711 GLU A N 1
ATOM 5848 C CA . GLU A 1 711 ? 6.180 -0.950 -10.787 1.00 95.44 711 GLU A CA 1
ATOM 5849 C C . GLU A 1 711 ? 6.064 0.232 -9.813 1.00 95.44 711 GLU A C 1
ATOM 5851 O O . GLU A 1 711 ? 5.145 0.278 -9.006 1.00 95.44 711 GLU A O 1
ATOM 5856 N N . GLN A 1 712 ? 6.907 1.262 -9.942 1.00 96.56 712 GLN A N 1
ATOM 5857 C CA . GLN A 1 712 ? 6.812 2.488 -9.135 1.00 96.56 712 GLN A CA 1
ATOM 5858 C C . GLN A 1 712 ? 5.844 3.546 -9.701 1.00 96.56 712 GLN A C 1
ATOM 5860 O O . GLN A 1 712 ? 5.784 4.653 -9.167 1.00 96.56 712 GLN A O 1
ATOM 5865 N N . ASN A 1 713 ? 5.136 3.269 -10.807 1.00 96.50 713 ASN A N 1
ATOM 5866 C CA . ASN A 1 713 ? 4.391 4.280 -11.578 1.00 96.50 713 ASN A CA 1
ATOM 5867 C C . ASN A 1 713 ? 2.965 3.839 -12.004 1.00 96.50 713 ASN A C 1
ATOM 5869 O O . ASN A 1 713 ? 2.428 4.340 -13.000 1.00 96.50 713 ASN A O 1
ATOM 5873 N N . TYR A 1 714 ? 2.339 2.905 -11.275 1.00 96.31 714 TYR A N 1
ATOM 5874 C CA . TYR A 1 714 ? 0.984 2.392 -11.556 1.00 96.31 714 TYR A CA 1
ATOM 5875 C C . TYR A 1 714 ? -0.166 3.259 -11.026 1.00 96.31 714 TYR A C 1
ATOM 5877 O O . TYR A 1 714 ? -1.287 3.170 -11.531 1.00 96.31 714 TYR A O 1
ATOM 5885 N N . GLY A 1 715 ? 0.079 4.091 -10.017 1.00 97.06 715 GLY A N 1
ATOM 5886 C CA . GLY A 1 715 ? -0.967 4.757 -9.252 1.00 97.06 715 GLY A CA 1
ATOM 5887 C C . GLY A 1 715 ? -1.820 5.724 -10.062 1.00 97.06 715 GLY A C 1
ATOM 5888 O O . GLY A 1 715 ? -1.372 6.276 -11.066 1.00 97.06 715 GLY A O 1
ATOM 5889 N N . LEU A 1 716 ? -3.038 5.999 -9.589 1.00 98.00 716 LEU A N 1
ATOM 5890 C CA . LEU A 1 716 ? -3.872 7.102 -10.093 1.00 98.00 716 LEU A CA 1
ATOM 5891 C C . LEU A 1 716 ? -3.586 8.441 -9.386 1.00 98.00 716 LEU A C 1
ATOM 5893 O O . LEU A 1 716 ? -3.899 9.514 -9.916 1.00 98.00 716 LEU A O 1
ATOM 5897 N N . LEU A 1 717 ? -2.983 8.382 -8.200 1.00 97.75 717 LEU A N 1
ATOM 5898 C CA . LEU A 1 717 ? -2.368 9.495 -7.490 1.00 97.75 717 LEU A CA 1
ATOM 5899 C C . LEU A 1 717 ? -0.854 9.462 -7.742 1.00 97.75 717 LEU A C 1
ATOM 5901 O O . LEU A 1 717 ? -0.161 8.555 -7.285 1.00 97.75 717 LEU A O 1
ATOM 5905 N N . ALA A 1 718 ? -0.349 10.467 -8.452 1.00 96.38 718 ALA A N 1
ATOM 5906 C CA . ALA A 1 718 ? 1.077 10.639 -8.667 1.00 96.38 718 ALA A CA 1
ATOM 5907 C C . ALA A 1 718 ? 1.769 11.053 -7.365 1.00 96.38 718 ALA A C 1
ATOM 5909 O O . ALA A 1 718 ? 1.297 11.968 -6.676 1.00 96.38 718 ALA A O 1
ATOM 5910 N N . ILE A 1 719 ? 2.889 10.397 -7.063 1.00 95.75 719 ILE A N 1
ATOM 5911 C CA . ILE A 1 719 ? 3.781 10.734 -5.951 1.00 95.75 719 ILE A CA 1
ATOM 5912 C C . ILE A 1 719 ? 5.106 11.217 -6.542 1.00 95.75 719 ILE A C 1
ATOM 5914 O O . ILE A 1 719 ? 5.963 10.422 -6.923 1.00 95.75 719 ILE A O 1
ATOM 5918 N N . GLU A 1 720 ? 5.261 12.535 -6.647 1.00 93.38 720 GLU A N 1
ATOM 5919 C CA . GLU A 1 720 ? 6.340 13.164 -7.413 1.00 93.38 720 GLU A CA 1
ATOM 5920 C C . GLU A 1 720 ? 7.368 13.798 -6.476 1.00 93.38 720 GLU A C 1
ATOM 5922 O O . GLU A 1 720 ? 7.017 14.515 -5.537 1.00 93.38 720 GLU A O 1
ATOM 5927 N N . ALA A 1 721 ? 8.658 13.575 -6.732 1.00 94.94 721 ALA A N 1
ATOM 5928 C CA . ALA A 1 721 ? 9.708 14.224 -5.959 1.00 94.94 721 ALA A CA 1
ATOM 5929 C C . ALA A 1 721 ? 9.646 15.750 -6.134 1.00 94.94 721 ALA A C 1
ATOM 5931 O O . ALA A 1 721 ? 9.675 16.278 -7.251 1.00 94.94 721 ALA A O 1
ATOM 5932 N N . LYS A 1 722 ? 9.626 16.477 -5.017 1.00 92.88 722 LYS A N 1
ATOM 5933 C CA . LYS A 1 722 ? 9.498 17.937 -5.009 1.00 92.88 722 LYS A CA 1
ATOM 5934 C C . LYS A 1 722 ? 10.673 18.584 -5.734 1.00 92.88 722 LYS A C 1
ATOM 5936 O O . LYS A 1 722 ? 11.813 18.241 -5.441 1.00 92.88 722 LYS A O 1
ATOM 5941 N N . ILE A 1 723 ? 10.416 19.524 -6.648 1.00 85.75 723 ILE A N 1
ATOM 5942 C CA . ILE A 1 723 ? 11.462 20.231 -7.409 1.00 85.75 723 ILE A CA 1
ATOM 5943 C C . ILE A 1 723 ? 12.059 21.364 -6.551 1.00 85.75 723 ILE A C 1
ATOM 5945 O O . ILE A 1 723 ? 11.336 22.311 -6.225 1.00 85.75 723 ILE A O 1
ATOM 5949 N N . PRO A 1 724 ? 13.355 21.326 -6.186 1.00 83.62 724 PRO A N 1
ATOM 5950 C CA . PRO A 1 724 ? 13.985 22.391 -5.412 1.00 83.62 724 PRO A CA 1
ATOM 5951 C C . PRO A 1 724 ? 14.412 23.575 -6.280 1.00 83.62 724 PRO A C 1
ATOM 5953 O O . PRO A 1 724 ? 14.485 23.490 -7.511 1.00 83.62 724 PRO A O 1
ATOM 5956 N N . GLU A 1 725 ? 14.747 24.686 -5.625 1.00 91.19 725 GLU A N 1
ATOM 5957 C CA . GLU A 1 725 ? 15.250 25.886 -6.294 1.00 91.19 725 GLU A CA 1
ATOM 5958 C C . GLU A 1 725 ? 16.557 25.620 -7.057 1.00 91.19 725 GLU A C 1
ATOM 5960 O O . GLU A 1 725 ? 17.465 24.946 -6.572 1.00 91.19 725 GLU A O 1
ATOM 5965 N N . TYR A 1 726 ? 16.667 26.204 -8.252 1.00 95.25 726 TYR A N 1
ATOM 5966 C CA . TYR A 1 726 ? 17.882 26.136 -9.061 1.00 95.25 726 TYR A CA 1
ATOM 5967 C C . TYR A 1 726 ? 18.993 27.003 -8.460 1.00 95.25 726 TYR A C 1
ATOM 5969 O O . TYR A 1 726 ? 18.784 28.185 -8.182 1.00 95.25 726 TYR A O 1
ATOM 5977 N N . LYS A 1 727 ? 20.200 26.445 -8.355 1.00 96.06 727 LYS A N 1
ATOM 5978 C CA . LYS A 1 727 ? 21.420 27.133 -7.919 1.00 96.06 727 LYS A CA 1
ATOM 5979 C C . LYS A 1 727 ? 22.305 27.426 -9.126 1.00 96.06 727 LYS A C 1
ATOM 5981 O O . LYS A 1 727 ? 22.600 26.523 -9.901 1.00 96.06 727 LYS A O 1
ATOM 5986 N N . GLU A 1 728 ? 22.731 28.676 -9.304 1.00 97.38 728 GLU A N 1
ATOM 5987 C CA . GLU A 1 728 ? 23.695 29.025 -10.357 1.00 97.38 728 GLU A CA 1
ATOM 5988 C C . GLU A 1 728 ? 25.066 28.412 -10.028 1.00 97.38 728 GLU A C 1
ATOM 5990 O O . GLU A 1 728 ? 25.635 28.692 -8.975 1.00 97.38 728 GLU A O 1
ATOM 5995 N N . ILE A 1 729 ? 25.583 27.576 -10.932 1.00 95.75 729 ILE A N 1
ATOM 5996 C CA . ILE A 1 729 ? 26.874 26.878 -10.801 1.00 95.75 729 ILE A CA 1
ATOM 5997 C C . ILE A 1 729 ? 27.923 27.391 -11.797 1.00 95.75 729 ILE A C 1
ATOM 5999 O O . ILE A 1 729 ? 29.112 27.131 -11.643 1.00 95.75 729 ILE A O 1
ATOM 6003 N N . PHE A 1 730 ? 27.505 28.158 -12.808 1.00 95.81 730 PHE A N 1
ATOM 6004 C CA . PHE A 1 730 ? 28.405 28.813 -13.753 1.00 95.81 730 PHE A CA 1
ATOM 6005 C C . PHE A 1 730 ? 27.808 30.122 -14.272 1.00 95.81 730 PHE A C 1
ATOM 6007 O O . PHE A 1 730 ? 26.635 30.168 -14.646 1.00 95.81 730 PHE A O 1
ATOM 6014 N N . LYS A 1 731 ? 28.652 31.155 -14.396 1.00 96.00 731 LYS A N 1
ATOM 6015 C CA . LYS A 1 731 ? 28.332 32.419 -15.069 1.00 96.00 731 LYS A CA 1
ATOM 6016 C C . LYS A 1 731 ? 29.469 32.855 -15.988 1.00 96.00 731 LYS A C 1
ATOM 6018 O O . LYS A 1 731 ? 30.619 32.992 -15.570 1.00 96.00 731 LYS A O 1
ATOM 6023 N N . SER A 1 732 ? 29.142 33.123 -17.246 1.00 90.88 732 SER A N 1
ATOM 6024 C CA . SER A 1 732 ? 30.094 33.575 -18.253 1.00 90.88 732 SER A CA 1
ATOM 6025 C C . SER A 1 732 ? 30.389 35.065 -18.124 1.00 90.88 732 SER A C 1
ATOM 6027 O O . SER A 1 732 ? 29.515 35.910 -18.297 1.00 90.88 732 SER A O 1
ATOM 6029 N N . ASN A 1 733 ? 31.666 35.397 -17.942 1.00 88.06 733 ASN A N 1
ATOM 6030 C CA . ASN A 1 733 ? 32.169 36.769 -18.073 1.00 88.06 733 ASN A CA 1
ATOM 6031 C C . ASN A 1 733 ? 32.704 37.072 -19.487 1.00 88.06 733 ASN A C 1
ATOM 6033 O O . ASN A 1 733 ? 33.180 38.174 -19.757 1.00 88.06 733 ASN A O 1
ATOM 6037 N N . SER A 1 734 ? 32.664 36.094 -20.401 1.00 85.12 734 SER A N 1
ATOM 6038 C CA . SER A 1 734 ? 33.239 36.219 -21.741 1.00 85.12 734 SER A CA 1
ATOM 6039 C C . SER A 1 734 ? 32.189 36.694 -22.745 1.00 85.12 734 SER A C 1
ATOM 6041 O O . SER A 1 734 ? 31.180 36.011 -22.931 1.00 85.12 734 SER A O 1
ATOM 6043 N N . PRO A 1 735 ? 32.414 37.796 -23.485 1.00 81.12 735 PRO A N 1
ATOM 6044 C CA . PRO A 1 735 ? 31.511 38.203 -24.563 1.00 81.12 735 PRO A CA 1
ATOM 6045 C C . PRO A 1 735 ? 31.543 37.233 -25.756 1.00 81.12 735 PRO A C 1
ATOM 6047 O O . PRO A 1 735 ? 30.680 37.309 -26.622 1.00 81.12 735 PRO A O 1
ATOM 6050 N N . TYR A 1 736 ? 32.524 36.327 -25.806 1.00 82.31 736 TYR A N 1
ATOM 6051 C CA . TYR A 1 736 ? 32.724 35.383 -26.905 1.00 82.31 736 TYR A CA 1
ATOM 6052 C C . TYR A 1 736 ? 32.113 34.002 -26.642 1.00 82.31 736 TYR A C 1
ATOM 6054 O O . TYR A 1 736 ? 32.077 33.172 -27.550 1.00 82.31 736 TYR A O 1
ATOM 6062 N N . LEU A 1 737 ? 31.676 33.729 -25.412 1.00 86.69 737 LEU A N 1
ATOM 6063 C CA . LEU A 1 737 ? 30.971 32.500 -25.072 1.00 86.69 737 LEU A CA 1
ATOM 6064 C C . LEU A 1 737 ? 29.466 32.760 -25.129 1.00 86.69 737 LEU A C 1
ATOM 6066 O O . LEU A 1 737 ? 28.978 33.700 -24.494 1.00 86.69 737 LEU A O 1
ATOM 6070 N N . ASP A 1 738 ? 28.760 31.933 -25.895 1.00 88.75 738 ASP A N 1
ATOM 6071 C CA . ASP A 1 738 ? 27.316 32.057 -26.066 1.00 88.75 738 ASP A CA 1
ATOM 6072 C C . ASP A 1 738 ? 26.520 31.479 -24.886 1.00 88.75 738 ASP A C 1
ATOM 6074 O O . ASP A 1 738 ? 25.465 32.009 -24.551 1.00 88.75 738 ASP A O 1
ATOM 6078 N N . LEU A 1 739 ? 27.051 30.457 -24.205 1.00 92.19 739 LEU A N 1
ATOM 6079 C CA . LEU A 1 739 ? 26.539 30.023 -22.905 1.00 92.19 739 LEU A CA 1
ATOM 6080 C C . LEU A 1 739 ? 26.740 31.154 -21.881 1.00 92.19 739 LEU A C 1
ATOM 6082 O O . LEU A 1 739 ? 27.868 31.597 -21.642 1.00 92.19 739 LEU A O 1
ATOM 6086 N N . ASP A 1 740 ? 25.643 31.647 -21.312 1.00 94.00 740 ASP A N 1
ATOM 6087 C CA . ASP A 1 740 ? 25.613 32.756 -20.358 1.00 94.00 740 ASP A CA 1
ATOM 6088 C C . ASP A 1 740 ? 25.683 32.268 -18.913 1.00 94.00 740 ASP A C 1
ATOM 6090 O O . ASP A 1 740 ? 26.519 32.743 -18.147 1.00 94.00 740 ASP A O 1
ATOM 6094 N N . SER A 1 741 ? 24.836 31.309 -18.538 1.00 96.50 741 SER A N 1
ATOM 6095 C CA . SER A 1 741 ? 24.876 30.676 -17.220 1.00 96.50 741 SER A CA 1
ATOM 6096 C C . SER A 1 741 ? 24.409 29.228 -17.254 1.00 96.50 741 SER A C 1
ATOM 6098 O O . SER A 1 741 ? 23.701 28.795 -18.166 1.00 96.50 741 SER A O 1
ATOM 6100 N N . VAL A 1 742 ? 24.823 28.492 -16.228 1.00 97.44 742 VAL A N 1
ATOM 6101 C CA . VAL A 1 742 ? 24.305 27.166 -15.900 1.00 97.44 742 VAL A CA 1
ATOM 6102 C C . VAL A 1 742 ? 23.805 27.218 -14.472 1.00 97.44 742 VAL A C 1
ATOM 6104 O O . VAL A 1 742 ? 24.529 27.654 -13.575 1.00 97.44 742 VAL A O 1
ATOM 6107 N N . ALA A 1 743 ? 22.582 26.756 -14.264 1.00 97.88 743 ALA A N 1
ATOM 6108 C CA . ALA A 1 743 ? 22.064 26.470 -12.941 1.00 97.88 743 ALA A CA 1
ATOM 6109 C C . ALA A 1 743 ? 21.687 24.992 -12.837 1.00 97.88 743 ALA A C 1
ATOM 6111 O O . ALA A 1 743 ? 21.226 24.409 -13.818 1.00 97.88 743 ALA A O 1
ATOM 6112 N N . SER A 1 744 ? 21.860 24.395 -11.664 1.00 96.38 744 SER A N 1
ATOM 6113 C CA . SER A 1 744 ? 21.455 23.017 -11.390 1.00 96.38 744 SER A CA 1
ATOM 6114 C C . SER A 1 744 ? 20.462 22.936 -10.238 1.00 96.38 744 SER A C 1
ATOM 6116 O O . SER A 1 744 ? 20.353 23.842 -9.414 1.00 96.38 744 SER A O 1
ATOM 6118 N N . SER A 1 745 ? 19.710 21.846 -10.216 1.00 95.62 745 SER A N 1
ATOM 6119 C CA . SER A 1 745 ? 18.879 21.412 -9.094 1.00 95.62 745 SER A CA 1
ATOM 6120 C C . SER A 1 745 ? 18.870 19.884 -9.093 1.00 95.62 745 SER A C 1
ATOM 6122 O O . SER A 1 745 ? 19.245 19.269 -10.093 1.00 95.62 745 SER A O 1
ATOM 6124 N N . GLN A 1 746 ? 18.452 19.256 -8.004 1.00 95.44 746 GLN A N 1
ATOM 6125 C CA . GLN A 1 746 ? 18.258 17.810 -7.954 1.00 95.44 746 GLN A CA 1
ATOM 6126 C C . GLN A 1 746 ? 17.156 17.469 -6.959 1.00 95.44 746 GLN A C 1
ATOM 6128 O O . GLN A 1 746 ? 16.923 18.226 -6.022 1.00 95.44 746 GLN A O 1
ATOM 6133 N N . ASN A 1 747 ? 16.458 16.364 -7.169 1.00 96.38 747 ASN A N 1
ATOM 6134 C CA . ASN A 1 747 ? 15.463 15.852 -6.230 1.00 96.38 747 ASN A CA 1
ATOM 6135 C C . ASN A 1 747 ? 15.610 14.336 -6.100 1.00 96.38 747 ASN A C 1
ATOM 6137 O O . ASN A 1 747 ? 16.577 13.773 -6.586 1.00 96.38 747 ASN A O 1
ATOM 6141 N N . ALA A 1 748 ? 14.647 13.660 -5.483 1.00 97.44 748 ALA A N 1
ATOM 6142 C CA . ALA A 1 748 ? 14.705 12.212 -5.318 1.00 97.44 748 ALA A CA 1
ATOM 6143 C C . ALA A 1 748 ? 14.476 11.398 -6.618 1.00 97.44 748 ALA A C 1
ATOM 6145 O O . ALA A 1 748 ? 14.422 10.179 -6.547 1.00 97.44 748 ALA A O 1
ATOM 6146 N N . SER A 1 749 ? 14.340 12.027 -7.792 1.00 96.94 749 SER A N 1
ATOM 6147 C CA . SER A 1 749 ? 14.096 11.341 -9.077 1.00 96.94 749 SER A CA 1
ATOM 6148 C C . SER A 1 749 ? 15.076 11.752 -10.184 1.00 96.94 749 SER A C 1
ATOM 6150 O O . SER A 1 749 ? 15.441 10.935 -11.031 1.00 96.94 749 SER A O 1
ATOM 6152 N N . TYR A 1 750 ? 15.495 13.021 -10.204 1.00 97.19 750 TYR A N 1
ATOM 6153 C CA . TYR A 1 750 ? 16.208 13.627 -11.326 1.00 97.19 750 TYR A CA 1
ATOM 6154 C C . TYR A 1 750 ? 17.353 14.543 -10.891 1.00 97.19 750 TYR A C 1
ATOM 6156 O O . TYR A 1 750 ? 17.256 15.273 -9.900 1.00 97.19 750 TYR A O 1
ATOM 6164 N N . ILE A 1 751 ? 18.357 14.628 -11.764 1.00 96.94 751 ILE A N 1
ATOM 6165 C CA . ILE A 1 751 ? 19.273 15.769 -11.858 1.00 96.94 751 ILE A CA 1
ATOM 6166 C C . ILE A 1 751 ? 18.717 16.760 -12.879 1.00 96.94 751 ILE A C 1
ATOM 6168 O O . ILE A 1 751 ? 18.347 16.370 -13.986 1.00 96.94 751 ILE A O 1
ATOM 6172 N N . TYR A 1 752 ? 18.708 18.049 -12.540 1.00 97.19 752 TYR A N 1
ATOM 6173 C CA . TYR A 1 752 ? 18.257 19.130 -13.411 1.00 97.19 752 TYR A CA 1
ATOM 6174 C C . TYR A 1 752 ? 19.403 20.057 -13.810 1.00 97.19 752 TYR A C 1
ATOM 6176 O O . TYR A 1 752 ? 20.177 20.512 -12.968 1.00 97.19 752 TYR A O 1
ATOM 6184 N N . LEU A 1 753 ? 19.428 20.442 -15.084 1.00 97.44 753 LEU A N 1
ATOM 6185 C CA . LEU A 1 753 ? 20.287 21.488 -15.631 1.00 97.44 753 LEU A CA 1
ATOM 6186 C C . LEU A 1 753 ? 19.432 22.548 -16.313 1.00 97.44 753 LEU A C 1
ATOM 6188 O O . LEU A 1 753 ? 18.537 22.236 -17.090 1.00 97.44 753 LEU A O 1
ATOM 6192 N N . LYS A 1 754 ? 19.740 23.814 -16.067 1.00 97.12 754 LYS A N 1
ATOM 6193 C CA . LYS A 1 754 ? 19.165 24.959 -16.765 1.00 97.12 754 LYS A CA 1
ATOM 6194 C C . LYS A 1 754 ? 20.295 25.734 -17.421 1.00 97.12 754 LYS A C 1
ATOM 6196 O O . LYS A 1 754 ? 21.097 26.373 -16.744 1.00 97.12 754 LYS A O 1
ATOM 6201 N N . LEU A 1 755 ? 20.356 25.645 -18.742 1.00 96.31 755 LEU A N 1
ATOM 6202 C CA . LEU A 1 755 ? 21.351 26.295 -19.582 1.00 96.31 755 LEU A CA 1
ATOM 6203 C C . LEU A 1 755 ? 20.743 27.568 -20.160 1.00 96.31 755 LEU A C 1
ATOM 6205 O O . LEU A 1 755 ? 19.765 27.508 -20.907 1.00 96.31 755 LEU A O 1
ATOM 6209 N N . GLN A 1 756 ? 21.323 28.715 -19.827 1.00 96.25 756 GLN A N 1
ATOM 6210 C CA . GLN A 1 756 ? 20.937 30.002 -20.390 1.00 96.25 756 GLN A CA 1
ATOM 6211 C C . GLN A 1 756 ? 21.947 30.410 -21.458 1.00 96.25 756 GLN A C 1
ATOM 6213 O O . GLN A 1 756 ? 23.142 30.504 -21.183 1.00 96.25 756 GLN A O 1
ATOM 6218 N N . PHE A 1 757 ? 21.470 30.706 -22.663 1.00 93.31 757 PHE A N 1
ATOM 6219 C CA . PHE A 1 757 ? 22.281 31.196 -23.778 1.00 93.31 757 PHE A CA 1
ATOM 6220 C C . PHE A 1 757 ? 22.028 32.689 -24.037 1.00 93.31 757 PHE A C 1
ATOM 6222 O O . PHE A 1 757 ? 20.995 33.236 -23.644 1.00 93.31 757 PHE A O 1
ATOM 6229 N N . LYS A 1 758 ? 22.977 33.359 -24.701 1.00 91.56 758 LYS A N 1
ATOM 6230 C CA . LYS A 1 758 ? 22.853 34.756 -25.171 1.00 91.56 758 LYS A CA 1
ATOM 6231 C C . LYS A 1 758 ? 22.153 34.867 -26.519 1.00 91.56 758 LYS A C 1
ATOM 6233 O O . LYS A 1 758 ? 21.692 35.942 -26.901 1.00 91.56 758 LYS A O 1
ATOM 6238 N N . SER A 1 759 ? 22.139 33.772 -27.269 1.00 88.88 759 SER A N 1
ATOM 6239 C CA . SER A 1 759 ? 21.422 33.636 -28.526 1.00 88.88 759 SER A CA 1
ATOM 6240 C C . SER A 1 759 ? 20.407 32.505 -28.432 1.00 88.88 759 SER A C 1
ATOM 6242 O O . SER A 1 759 ? 20.545 31.571 -27.639 1.00 88.88 759 SER A O 1
ATOM 6244 N N . LYS A 1 760 ? 19.349 32.596 -29.244 1.00 86.38 760 LYS A N 1
ATOM 6245 C CA . LYS A 1 760 ? 18.353 31.526 -29.350 1.00 86.38 760 LYS A CA 1
ATOM 6246 C C . LYS A 1 760 ? 19.053 30.234 -29.780 1.00 86.38 760 LYS A C 1
ATOM 6248 O O . LYS A 1 760 ? 19.899 30.271 -30.674 1.00 86.38 760 LYS A O 1
ATOM 6253 N N . LEU A 1 761 ? 18.700 29.107 -29.165 1.00 82.25 761 LEU A N 1
ATOM 6254 C CA . LEU A 1 761 ? 19.246 27.820 -29.583 1.00 82.25 761 LEU A CA 1
ATOM 6255 C C . LEU A 1 761 ? 18.663 27.413 -30.946 1.00 82.25 761 LEU A C 1
ATOM 6257 O O . LEU A 1 761 ? 17.447 27.424 -31.139 1.00 82.25 761 LEU A O 1
ATOM 6261 N N . ASP A 1 762 ? 19.544 27.056 -31.876 1.00 80.62 762 ASP A N 1
ATOM 6262 C CA . ASP A 1 762 ? 19.209 26.368 -33.122 1.00 80.62 762 ASP A CA 1
ATOM 6263 C C . ASP A 1 762 ? 19.631 24.905 -32.963 1.00 80.62 762 ASP A C 1
ATOM 6265 O O . ASP A 1 762 ? 20.821 24.618 -32.859 1.00 80.62 762 ASP A O 1
ATOM 6269 N N . LEU A 1 763 ? 18.670 23.979 -32.914 1.00 78.38 763 LEU A N 1
ATOM 6270 C CA . LEU A 1 763 ? 18.943 22.551 -32.692 1.00 78.38 763 LEU A CA 1
ATOM 6271 C C . LEU A 1 763 ? 19.816 21.929 -33.790 1.00 78.38 763 LEU A C 1
ATOM 6273 O O . LEU A 1 763 ? 20.469 20.918 -33.557 1.00 78.38 763 LEU A O 1
ATOM 6277 N N . ARG A 1 764 ? 19.919 22.574 -34.959 1.00 75.00 764 ARG A N 1
ATOM 6278 C CA . ARG A 1 764 ? 20.826 22.155 -36.040 1.00 75.00 764 ARG A CA 1
ATOM 6279 C C . ARG A 1 764 ? 22.298 22.420 -35.734 1.00 75.00 764 ARG A C 1
ATOM 6281 O O . ARG A 1 764 ? 23.159 21.840 -36.387 1.00 75.00 764 ARG A O 1
ATOM 6288 N N . GLN A 1 765 ? 22.584 23.316 -34.791 1.00 71.81 765 GLN A N 1
ATOM 6289 C CA . GLN A 1 765 ? 23.944 23.661 -34.363 1.00 71.81 765 GLN A CA 1
ATOM 6290 C C . GLN A 1 765 ? 24.505 22.652 -33.345 1.00 71.81 765 GLN A C 1
ATOM 6292 O O . GLN A 1 765 ? 25.708 22.643 -33.105 1.00 71.81 765 GLN A O 1
ATOM 6297 N N . GLY A 1 766 ? 23.656 21.758 -32.818 1.00 77.88 766 GLY A N 1
ATOM 6298 C CA . GLY A 1 766 ? 24.031 20.672 -31.913 1.00 77.88 766 GLY A CA 1
ATOM 6299 C C . GLY A 1 766 ? 24.486 21.174 -30.543 1.00 77.88 766 GLY A C 1
ATOM 6300 O O . GLY A 1 766 ? 25.559 21.759 -30.396 1.00 77.88 766 GLY A O 1
ATOM 6301 N N . LEU A 1 767 ? 23.684 20.920 -29.512 1.00 91.69 767 LEU A N 1
ATOM 6302 C CA . LEU A 1 767 ? 24.110 21.075 -28.122 1.00 91.69 767 LEU A CA 1
ATOM 6303 C C . LEU A 1 767 ? 24.548 19.704 -27.606 1.00 91.69 767 LEU A C 1
ATOM 6305 O O . LEU A 1 767 ? 23.801 18.739 -27.728 1.00 91.69 767 LEU A O 1
ATOM 6309 N N . LYS A 1 768 ? 25.743 19.613 -27.022 1.00 93.62 768 LYS A N 1
ATOM 6310 C CA . LYS A 1 768 ? 26.222 18.395 -26.362 1.00 93.62 768 LYS A CA 1
ATOM 6311 C C . LYS A 1 768 ? 26.570 18.674 -24.905 1.00 93.62 768 LYS A C 1
ATOM 6313 O O . LYS A 1 768 ? 27.198 19.691 -24.611 1.00 93.62 768 LYS A O 1
ATOM 6318 N N . VAL A 1 769 ? 26.182 17.775 -24.009 1.00 95.44 769 VAL A N 1
ATOM 6319 C CA . VAL A 1 769 ? 26.545 17.808 -22.587 1.00 95.44 769 VAL A CA 1
ATOM 6320 C C . VAL A 1 769 ? 27.163 16.462 -22.240 1.00 95.44 769 VAL A C 1
ATOM 6322 O O . VAL A 1 769 ? 26.460 15.460 -22.251 1.00 95.44 769 VAL A O 1
ATOM 6325 N N . ALA A 1 770 ? 28.467 16.425 -21.985 1.00 94.75 770 ALA A N 1
ATOM 6326 C CA . ALA A 1 770 ? 29.136 15.213 -21.523 1.00 94.75 770 ALA A CA 1
ATOM 6327 C C . ALA A 1 770 ? 29.207 15.191 -19.991 1.00 94.75 770 ALA A C 1
ATOM 6329 O O . ALA A 1 770 ? 29.420 16.242 -19.381 1.00 94.75 770 ALA A O 1
ATOM 6330 N N . PHE A 1 771 ? 29.012 14.014 -19.401 1.00 95.25 771 PHE A N 1
ATOM 6331 C CA . PHE A 1 771 ? 28.973 13.768 -17.961 1.00 95.25 771 PHE A CA 1
ATOM 6332 C C . PHE A 1 771 ? 30.175 12.920 -17.568 1.00 95.25 771 PHE A C 1
ATOM 6334 O O . PHE A 1 771 ? 30.439 11.897 -18.196 1.00 95.25 771 PHE A O 1
ATOM 6341 N N . ASP A 1 772 ? 30.878 13.380 -16.547 1.00 92.56 772 ASP A N 1
ATOM 6342 C CA . ASP A 1 772 ? 32.046 12.763 -15.934 1.00 92.56 772 ASP A CA 1
ATOM 6343 C C . ASP A 1 772 ? 31.674 12.416 -14.486 1.00 92.56 772 ASP A C 1
ATOM 6345 O O . ASP A 1 772 ? 31.396 13.303 -13.671 1.00 92.56 772 ASP A O 1
ATOM 6349 N N . LEU A 1 773 ? 31.587 11.120 -14.203 1.00 90.38 773 LEU A N 1
ATOM 6350 C CA . LEU A 1 773 ? 31.211 10.542 -12.914 1.00 90.38 773 LEU A CA 1
ATOM 6351 C C . LEU A 1 773 ? 32.443 10.130 -12.089 1.00 90.38 773 LEU A C 1
ATOM 6353 O O . LEU A 1 773 ? 32.315 9.330 -11.168 1.00 90.38 773 LEU A O 1
ATOM 6357 N N . ASN A 1 774 ? 33.642 10.612 -12.430 1.00 72.50 774 ASN A N 1
ATOM 6358 C CA . ASN A 1 774 ? 34.903 10.103 -11.898 1.00 72.50 774 ASN A CA 1
ATOM 6359 C C . ASN A 1 774 ? 34.993 10.134 -10.356 1.00 72.50 774 ASN A C 1
ATOM 6361 O O . ASN A 1 774 ? 34.746 11.144 -9.696 1.00 72.50 774 ASN A O 1
ATOM 6365 N N . VAL A 1 775 ? 35.418 8.996 -9.801 1.00 60.69 775 VAL A N 1
ATOM 6366 C CA . VAL A 1 775 ? 35.586 8.714 -8.366 1.00 60.69 775 VAL A CA 1
ATOM 6367 C C . VAL A 1 775 ? 36.939 9.229 -7.827 1.00 60.69 775 VAL A C 1
ATOM 6369 O O . VAL A 1 775 ? 37.111 9.364 -6.618 1.00 60.69 775 VAL A O 1
ATOM 6372 N N . GLU A 1 776 ? 37.907 9.548 -8.700 1.00 54.72 776 GLU A N 1
ATOM 6373 C CA . GLU A 1 776 ? 39.314 9.826 -8.350 1.00 54.72 776 GLU A CA 1
ATOM 6374 C C . GLU A 1 776 ? 39.829 11.209 -8.818 1.00 54.72 776 GLU A C 1
ATOM 6376 O O . GLU A 1 776 ? 40.939 11.321 -9.342 1.00 54.72 776 GLU A O 1
ATOM 6381 N N . SER A 1 777 ? 39.074 12.303 -8.655 1.00 47.12 777 SER A N 1
ATOM 6382 C CA . SER A 1 777 ? 39.629 13.633 -8.963 1.00 47.12 777 SER A CA 1
ATOM 6383 C C . SER A 1 777 ? 40.473 14.189 -7.803 1.00 47.12 777 SER A C 1
ATOM 6385 O O . SER A 1 777 ? 39.963 14.901 -6.937 1.00 47.12 777 SER A O 1
ATOM 6387 N N . ASP A 1 778 ? 41.780 13.907 -7.813 1.00 41.19 778 ASP A N 1
ATOM 6388 C CA . ASP A 1 778 ? 42.779 14.827 -7.248 1.00 41.19 778 ASP A CA 1
ATOM 6389 C C . ASP A 1 778 ? 42.726 16.142 -8.054 1.00 41.19 778 ASP A C 1
ATOM 6391 O O . ASP A 1 778 ? 42.736 16.121 -9.288 1.00 41.19 778 ASP A O 1
ATOM 6395 N N . GLU A 1 779 ? 42.692 17.290 -7.369 1.00 46.38 779 GLU A N 1
ATOM 6396 C CA . GLU A 1 779 ? 42.512 18.644 -7.942 1.00 46.38 779 GLU A CA 1
ATOM 6397 C C . GLU A 1 779 ? 43.563 19.057 -9.008 1.00 46.38 779 GLU A C 1
ATOM 6399 O O . GLU A 1 779 ? 43.424 20.106 -9.637 1.00 46.38 779 GLU A O 1
ATOM 6404 N N . ASP A 1 780 ? 44.603 18.250 -9.249 1.00 40.91 780 ASP A N 1
ATOM 6405 C CA . ASP A 1 780 ? 45.794 18.632 -10.019 1.00 40.91 780 ASP A CA 1
ATOM 6406 C C . ASP A 1 780 ? 45.929 17.995 -11.422 1.00 40.91 780 ASP A C 1
ATOM 6408 O O . ASP A 1 780 ? 46.890 18.313 -12.129 1.00 40.91 780 ASP A O 1
ATOM 6412 N N . ASN A 1 781 ? 45.011 17.127 -11.886 1.00 41.12 781 ASN A N 1
ATOM 6413 C CA . ASN A 1 781 ? 45.226 16.402 -13.155 1.00 41.12 781 ASN A CA 1
ATOM 6414 C C . ASN A 1 781 ? 43.993 16.261 -14.078 1.00 41.12 781 ASN A C 1
ATOM 6416 O O . ASN A 1 781 ? 43.626 15.170 -14.496 1.00 41.12 781 ASN A O 1
ATOM 6420 N N . HIS A 1 782 ? 43.400 17.384 -14.494 1.00 45.53 782 HIS A N 1
ATOM 6421 C CA . HIS A 1 782 ? 42.283 17.458 -15.463 1.00 45.53 782 HIS A CA 1
ATOM 6422 C C . HIS A 1 782 ? 42.632 17.094 -16.931 1.00 45.53 782 HIS A C 1
ATOM 6424 O O . HIS A 1 782 ? 41.989 17.588 -17.860 1.00 45.53 782 HIS A O 1
ATOM 6430 N N . SER A 1 783 ? 43.688 16.312 -17.190 1.00 41.38 783 SER A N 1
ATOM 6431 C CA . SER A 1 783 ? 44.176 16.078 -18.565 1.00 41.38 783 SER A CA 1
ATOM 6432 C C . SER A 1 783 ? 43.721 14.768 -19.223 1.00 41.38 783 SER A C 1
ATOM 6434 O O . SER A 1 783 ? 43.886 14.639 -20.434 1.00 41.38 783 SER A O 1
ATOM 6436 N N . GLU A 1 784 ? 43.068 13.855 -18.493 1.00 52.38 784 GLU A N 1
ATOM 6437 C CA . GLU A 1 784 ? 42.559 12.580 -19.034 1.00 52.38 784 GLU A CA 1
ATOM 6438 C C . GLU A 1 784 ? 41.162 12.222 -18.475 1.00 52.38 784 GLU A C 1
ATOM 6440 O O . GLU A 1 784 ? 40.951 11.123 -17.976 1.00 52.38 784 GLU A O 1
ATOM 6445 N N . ASN A 1 785 ? 40.190 13.144 -18.518 1.00 55.09 785 ASN A N 1
ATOM 6446 C CA . ASN A 1 785 ? 38.816 12.827 -18.091 1.00 55.09 785 ASN A CA 1
ATOM 6447 C C . ASN A 1 785 ? 38.185 11.764 -19.017 1.00 55.09 785 ASN A C 1
ATOM 6449 O O . ASN A 1 785 ? 38.059 12.000 -20.225 1.00 55.09 785 ASN A O 1
ATOM 6453 N N . SER A 1 786 ? 37.745 10.634 -18.454 1.00 71.62 786 SER A N 1
ATOM 6454 C CA . SER A 1 786 ? 36.777 9.734 -19.087 1.00 71.62 786 SER A CA 1
ATOM 6455 C C . SER A 1 786 ? 35.383 10.312 -18.865 1.00 71.62 786 SER A C 1
ATOM 6457 O O . SER A 1 786 ? 34.936 10.425 -17.736 1.00 71.62 786 SER A O 1
ATOM 6459 N N . PHE A 1 787 ? 34.702 10.730 -19.929 1.00 88.81 787 PHE A N 1
ATOM 6460 C CA . PHE A 1 787 ? 33.291 11.103 -19.831 1.00 88.81 787 PHE A CA 1
ATOM 6461 C C . PHE A 1 787 ? 32.460 9.844 -20.031 1.00 88.81 787 PHE A C 1
ATOM 6463 O O . PHE A 1 787 ? 32.466 9.299 -21.132 1.00 88.81 787 PHE A O 1
ATOM 6470 N N . GLU A 1 788 ? 31.758 9.381 -19.003 1.00 93.75 788 GLU A N 1
ATOM 6471 C CA . GLU A 1 788 ? 30.952 8.162 -19.069 1.00 93.75 788 GLU A CA 1
ATOM 6472 C C . GLU A 1 788 ? 29.739 8.318 -19.988 1.00 93.75 788 GLU A C 1
ATOM 6474 O O . GLU A 1 788 ? 29.365 7.363 -20.668 1.00 93.75 788 GLU A O 1
ATOM 6479 N N . TYR A 1 789 ? 29.143 9.515 -20.044 1.00 96.62 789 TYR A N 1
ATOM 6480 C CA . TYR A 1 789 ? 27.942 9.766 -20.843 1.00 96.62 789 TYR A CA 1
ATOM 6481 C C . TYR A 1 789 ? 28.042 11.024 -21.701 1.00 96.62 789 TYR A C 1
ATOM 6483 O O . TYR A 1 789 ? 28.708 11.997 -21.347 1.00 96.62 789 TYR A O 1
ATOM 6491 N N . ILE A 1 790 ? 27.291 11.046 -22.803 1.00 96.25 790 ILE A N 1
ATOM 6492 C CA . ILE A 1 790 ? 27.063 12.242 -23.615 1.00 96.25 790 ILE A CA 1
ATOM 6493 C C . ILE A 1 790 ? 25.588 12.384 -23.976 1.00 96.25 790 ILE A C 1
ATOM 6495 O O . ILE A 1 790 ? 24.978 11.492 -24.559 1.00 96.25 790 ILE A O 1
ATOM 6499 N N . LEU A 1 791 ? 25.014 13.536 -23.644 1.00 97.31 791 LEU A N 1
ATOM 6500 C CA . LEU A 1 791 ? 23.707 13.960 -24.115 1.00 97.31 791 LEU A CA 1
ATOM 6501 C C . LEU A 1 791 ? 23.876 14.811 -25.371 1.00 97.31 791 LEU A C 1
ATOM 6503 O O . LEU A 1 791 ? 24.416 15.915 -25.308 1.00 97.31 791 LEU A O 1
ATOM 6507 N N . GLU A 1 792 ? 23.379 14.318 -26.496 1.00 95.06 792 GLU A N 1
ATOM 6508 C CA . GLU A 1 792 ? 23.259 15.050 -27.754 1.00 95.06 792 GLU A CA 1
ATOM 6509 C C . GLU A 1 792 ? 21.835 15.616 -27.851 1.00 95.06 792 GLU A C 1
ATOM 6511 O O . GLU A 1 792 ? 20.867 14.862 -27.865 1.00 95.06 792 GLU A O 1
ATOM 6516 N N . VAL A 1 793 ? 21.694 16.943 -27.874 1.00 93.38 793 VAL A N 1
ATOM 6517 C CA . VAL A 1 793 ? 20.407 17.647 -27.956 1.00 93.38 793 VAL A CA 1
ATOM 6518 C C . VAL A 1 793 ? 20.240 18.234 -29.356 1.00 93.38 793 VAL A C 1
ATOM 6520 O O . VAL A 1 793 ? 20.782 19.298 -29.678 1.00 93.38 793 VAL A O 1
ATOM 6523 N N . ASP A 1 794 ? 19.471 17.524 -30.173 1.00 89.62 794 ASP A N 1
ATOM 6524 C CA . ASP A 1 794 ? 19.010 17.922 -31.502 1.00 89.62 794 ASP A CA 1
ATOM 6525 C C . ASP A 1 794 ? 17.477 17.738 -31.611 1.00 89.62 794 ASP A C 1
ATOM 6527 O O . ASP A 1 794 ? 16.765 17.948 -30.630 1.00 89.62 794 ASP A O 1
ATOM 6531 N N . GLU A 1 795 ? 16.933 17.412 -32.789 1.00 87.94 795 GLU A N 1
ATOM 6532 C CA . GLU A 1 795 ? 15.496 17.129 -32.955 1.00 87.94 795 GLU A CA 1
ATOM 6533 C C . GLU A 1 795 ? 15.054 15.798 -32.305 1.00 87.94 795 GLU A C 1
ATOM 6535 O O . GLU A 1 795 ? 13.865 15.627 -32.043 1.00 87.94 795 GLU A O 1
ATOM 6540 N N . SER A 1 796 ? 15.983 14.878 -32.020 1.00 90.88 796 SER A N 1
ATOM 6541 C CA . SER A 1 796 ? 15.740 13.568 -31.401 1.00 90.88 796 SER A CA 1
ATOM 6542 C C . SER A 1 796 ? 16.814 13.278 -30.343 1.00 90.88 796 SER A C 1
ATOM 6544 O O . SER A 1 796 ? 17.673 12.420 -30.564 1.00 90.88 796 SER A O 1
ATOM 6546 N N . PRO A 1 797 ? 16.778 13.960 -29.182 1.00 94.75 797 PRO A N 1
ATOM 6547 C CA . PRO A 1 797 ? 17.880 13.942 -28.228 1.00 94.75 797 PRO A CA 1
ATOM 6548 C C . PRO A 1 797 ? 18.249 12.545 -27.733 1.00 94.75 797 PRO A C 1
ATOM 6550 O O . PRO A 1 797 ? 17.362 11.730 -27.464 1.00 94.75 797 PRO A O 1
ATOM 6553 N N . LYS A 1 798 ? 19.551 12.284 -27.564 1.00 96.62 798 LYS A N 1
ATOM 6554 C CA . LYS A 1 798 ? 20.055 10.992 -27.080 1.00 96.62 798 LYS A CA 1
ATOM 6555 C C . LYS A 1 798 ? 21.092 11.120 -25.974 1.00 96.62 798 LYS A C 1
ATOM 6557 O O . LYS A 1 798 ? 22.074 11.834 -26.147 1.00 96.62 798 LYS A O 1
ATOM 6562 N N . LEU A 1 799 ? 20.906 10.379 -24.883 1.00 97.75 799 LEU A N 1
ATOM 6563 C CA . LEU A 1 799 ? 21.903 10.150 -23.836 1.00 97.75 799 LEU A CA 1
ATOM 6564 C C . LEU A 1 799 ? 22.622 8.822 -24.098 1.00 97.75 799 LEU A C 1
ATOM 6566 O O . LEU A 1 799 ? 22.056 7.749 -23.902 1.00 97.75 799 LEU A O 1
ATOM 6570 N N . ARG A 1 800 ? 23.864 8.890 -24.568 1.00 97.31 800 ARG A N 1
ATOM 6571 C CA . ARG A 1 800 ? 24.699 7.722 -24.869 1.00 97.31 800 ARG A CA 1
ATOM 6572 C C . ARG A 1 800 ? 25.763 7.502 -23.805 1.00 97.31 800 ARG A C 1
ATOM 6574 O O . ARG A 1 800 ? 26.115 8.441 -23.096 1.00 97.31 800 ARG A O 1
ATOM 6581 N N . VAL A 1 801 ? 26.284 6.282 -23.744 1.00 96.62 801 VAL A N 1
ATOM 6582 C CA . VAL A 1 801 ? 27.261 5.824 -22.749 1.00 96.62 801 VAL A CA 1
ATOM 6583 C C . VAL A 1 801 ? 28.531 5.320 -23.433 1.00 96.62 801 VAL A C 1
ATOM 6585 O O . VAL A 1 801 ? 28.472 4.837 -24.565 1.00 96.62 801 VAL A O 1
ATOM 6588 N N . VAL A 1 802 ? 29.687 5.435 -22.785 1.00 95.00 802 VAL A N 1
ATOM 6589 C CA . VAL A 1 802 ? 30.910 4.765 -23.256 1.00 95.00 802 VAL A CA 1
ATOM 6590 C C . VAL A 1 802 ? 30.774 3.244 -23.096 1.00 95.00 802 VAL A C 1
ATOM 6592 O O . VAL A 1 802 ? 30.249 2.792 -22.075 1.00 95.00 802 VAL A O 1
ATOM 6595 N N . PRO A 1 803 ? 31.258 2.425 -24.047 1.00 94.81 803 PRO A N 1
ATOM 6596 C CA . PRO A 1 803 ? 31.141 0.967 -23.969 1.00 94.81 803 PRO A CA 1
ATOM 6597 C C . PRO A 1 803 ? 31.674 0.364 -22.660 1.00 94.81 803 PRO A C 1
ATOM 6599 O O . PRO A 1 803 ? 31.064 -0.548 -22.105 1.00 94.81 803 PRO A O 1
ATOM 6602 N N . SER A 1 804 ? 32.773 0.899 -22.113 1.00 93.19 804 SER A N 1
ATOM 6603 C CA . SER A 1 804 ? 33.333 0.431 -20.835 1.00 93.19 804 SER A CA 1
ATOM 6604 C C . SER A 1 804 ? 32.478 0.732 -19.594 1.00 93.19 804 SER A C 1
ATOM 6606 O O . SER A 1 804 ? 32.763 0.183 -18.533 1.00 93.19 804 SER A O 1
ATOM 6608 N N . TYR A 1 805 ? 31.420 1.540 -19.706 1.00 95.00 805 TYR A N 1
ATOM 6609 C CA . TYR A 1 805 ? 30.495 1.865 -18.609 1.00 95.00 805 TYR A CA 1
ATOM 6610 C C . TYR A 1 805 ? 29.027 1.551 -18.944 1.00 95.00 805 TYR A C 1
ATOM 6612 O O . TYR A 1 805 ? 28.108 2.016 -18.268 1.00 95.00 805 TYR A O 1
ATOM 6620 N N . ASN A 1 806 ? 28.775 0.775 -20.002 1.00 96.19 806 ASN A N 1
ATOM 6621 C CA . ASN A 1 806 ? 27.419 0.368 -20.346 1.00 96.19 806 ASN A CA 1
ATOM 6622 C C . ASN A 1 806 ? 26.907 -0.709 -19.372 1.00 96.19 806 ASN A C 1
ATOM 6624 O O . ASN A 1 806 ? 27.063 -1.915 -19.599 1.00 96.19 806 ASN A O 1
ATOM 6628 N N . TRP A 1 807 ? 26.273 -0.258 -18.289 1.00 95.12 807 TRP A N 1
ATOM 6629 C CA . TRP A 1 807 ? 25.793 -1.106 -17.195 1.00 95.12 807 TRP A CA 1
ATOM 6630 C C . TRP A 1 807 ? 24.734 -2.128 -17.631 1.00 95.12 807 TRP A C 1
ATOM 6632 O O . TRP A 1 807 ? 24.648 -3.204 -17.040 1.00 95.12 807 TRP A O 1
ATOM 6642 N N . ILE A 1 808 ? 23.990 -1.858 -18.711 1.00 94.62 808 ILE A N 1
ATOM 6643 C CA . ILE A 1 808 ? 23.023 -2.808 -19.292 1.00 94.62 808 ILE A CA 1
ATOM 6644 C C . ILE A 1 808 ? 23.739 -4.037 -19.861 1.00 94.62 808 ILE A C 1
ATOM 6646 O O . ILE A 1 808 ? 23.224 -5.149 -19.794 1.00 94.62 808 ILE A O 1
ATOM 6650 N N . ASN A 1 809 ? 24.956 -3.845 -20.373 1.00 95.25 809 ASN A N 1
ATOM 6651 C CA . ASN A 1 809 ? 25.803 -4.904 -20.917 1.00 95.25 809 ASN A CA 1
ATOM 6652 C C . ASN A 1 809 ? 26.741 -5.515 -19.858 1.00 95.25 809 ASN A C 1
ATOM 6654 O O . ASN A 1 809 ? 27.625 -6.303 -20.193 1.00 95.25 809 ASN A O 1
ATOM 6658 N N . GLY A 1 810 ? 26.564 -5.164 -18.580 1.00 96.44 810 GLY A N 1
ATOM 6659 C CA . GLY A 1 810 ? 27.364 -5.689 -17.477 1.00 96.44 810 GLY A CA 1
ATOM 6660 C C . GLY A 1 810 ? 28.704 -4.988 -17.269 1.00 96.44 810 GLY A C 1
ATOM 6661 O O . GLY A 1 810 ? 29.579 -5.552 -16.617 1.00 96.44 810 GLY A O 1
ATOM 6662 N N . HIS A 1 811 ? 28.886 -3.793 -17.838 1.00 96.56 811 HIS A N 1
ATOM 6663 C CA . HIS A 1 811 ? 30.090 -2.982 -17.682 1.00 96.56 811 HIS A CA 1
ATOM 6664 C C . HIS A 1 811 ? 29.840 -1.830 -16.702 1.00 96.56 811 HIS A C 1
ATOM 6666 O O . HIS A 1 811 ? 29.043 -0.942 -16.984 1.00 96.56 811 HIS A O 1
ATOM 6672 N N . TYR A 1 812 ? 30.537 -1.829 -15.563 1.00 95.31 812 TYR A N 1
ATOM 6673 C CA . TYR A 1 812 ? 30.260 -0.909 -14.451 1.00 95.31 812 TYR A CA 1
ATOM 6674 C C . TYR A 1 812 ? 31.429 -0.004 -14.080 1.00 95.31 812 TYR A C 1
ATOM 6676 O O . TYR A 1 812 ? 31.346 0.693 -13.080 1.00 95.31 812 TYR A O 1
ATOM 6684 N N . LYS A 1 813 ? 32.546 -0.035 -14.810 1.00 92.31 813 LYS A N 1
ATOM 6685 C CA . LYS A 1 813 ? 33.712 0.799 -14.508 1.00 92.31 813 LYS A CA 1
ATOM 6686 C C . LYS A 1 813 ? 34.352 1.291 -15.791 1.00 92.31 813 LYS A C 1
ATOM 6688 O O . LYS A 1 813 ? 34.857 0.496 -16.583 1.00 92.31 813 LYS A O 1
ATOM 6693 N N . SER A 1 814 ? 34.348 2.608 -15.956 1.00 87.31 814 SER A N 1
ATOM 6694 C CA . SER A 1 814 ? 34.819 3.259 -17.165 1.00 87.31 814 SER A CA 1
ATOM 6695 C C . SER A 1 814 ? 36.327 3.109 -17.333 1.00 87.31 814 SER A C 1
ATOM 6697 O O . SER A 1 8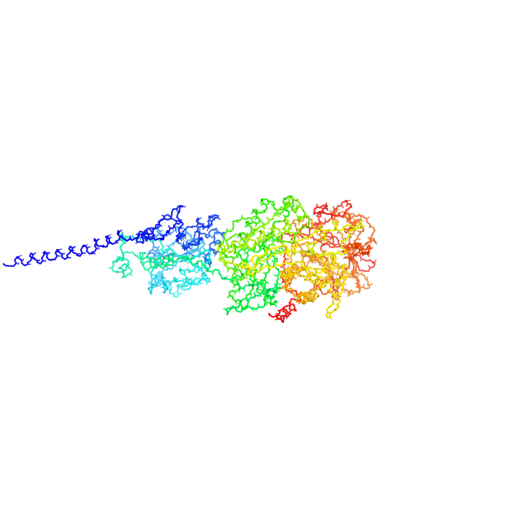14 ? 37.098 2.951 -16.382 1.00 87.31 814 SER A O 1
ATOM 6699 N N . SER A 1 815 ? 36.749 3.139 -18.591 1.00 82.31 815 SER A N 1
ATOM 6700 C CA . SER A 1 815 ? 38.147 3.244 -18.986 1.00 82.31 815 SER A CA 1
ATOM 6701 C C . SER A 1 815 ? 38.341 4.503 -19.825 1.00 82.31 815 SER A C 1
ATOM 6703 O O . SER A 1 815 ? 37.389 5.019 -20.409 1.00 82.31 815 SER A O 1
ATOM 6705 N N . VAL A 1 816 ? 39.570 5.024 -19.881 1.00 79.12 816 VAL A N 1
ATOM 6706 C CA . VAL A 1 816 ? 39.868 6.201 -20.706 1.00 79.12 816 VAL A CA 1
ATOM 6707 C C . VAL A 1 816 ? 39.686 5.835 -22.179 1.00 79.12 816 VAL A C 1
ATOM 6709 O O . VAL A 1 816 ? 40.462 5.066 -22.748 1.00 79.12 816 VAL A O 1
ATOM 6712 N N . GLU A 1 817 ? 38.658 6.413 -22.793 1.00 78.19 817 GLU A N 1
ATOM 6713 C CA . GLU A 1 817 ? 38.307 6.227 -24.197 1.00 78.19 817 GLU A CA 1
ATOM 6714 C C . GLU A 1 817 ? 38.389 7.550 -24.973 1.00 78.19 817 GLU A C 1
ATOM 6716 O O . GLU A 1 817 ? 38.459 8.644 -24.410 1.00 78.19 817 GLU A O 1
ATOM 6721 N N . SER A 1 818 ? 38.417 7.460 -26.305 1.00 78.88 818 SER A N 1
ATOM 6722 C CA . SER A 1 818 ? 38.342 8.653 -27.150 1.00 78.88 818 SER A CA 1
ATOM 6723 C C . SER A 1 818 ? 36.961 9.298 -27.023 1.00 78.88 818 SER A C 1
ATOM 6725 O O . SER A 1 818 ? 35.951 8.604 -27.059 1.00 78.88 818 SER A O 1
ATOM 6727 N N . PHE A 1 819 ? 36.915 10.632 -26.970 1.00 82.38 819 PHE A N 1
ATOM 6728 C CA . PHE A 1 819 ? 35.687 11.430 -26.832 1.00 82.38 819 PHE A CA 1
ATOM 6729 C C . PHE A 1 819 ? 34.674 11.286 -27.992 1.00 82.38 819 PHE A C 1
ATOM 6731 O O . PHE A 1 819 ? 33.627 11.922 -27.982 1.00 82.38 819 PHE A O 1
ATOM 6738 N N . ASP A 1 820 ? 34.966 10.466 -29.002 1.00 83.12 820 ASP A N 1
ATOM 6739 C CA . ASP A 1 820 ? 34.055 10.161 -30.109 1.00 83.12 820 ASP A CA 1
ATOM 6740 C C . ASP A 1 820 ? 33.404 8.765 -29.982 1.00 83.12 820 ASP A C 1
ATOM 6742 O O . ASP A 1 820 ? 32.644 8.360 -30.864 1.00 83.12 820 ASP A O 1
ATOM 6746 N N . ILE A 1 821 ? 33.698 8.011 -28.913 1.00 90.44 821 ILE A N 1
ATOM 6747 C CA . ILE A 1 821 ? 33.225 6.635 -28.715 1.00 90.44 821 ILE A CA 1
ATOM 6748 C C . ILE A 1 821 ? 32.086 6.620 -27.695 1.00 90.44 821 ILE A C 1
ATOM 6750 O O . ILE A 1 821 ? 32.313 6.699 -26.495 1.00 90.44 821 ILE A O 1
ATOM 6754 N N . PHE A 1 822 ? 30.856 6.490 -28.187 1.00 94.50 822 PHE A N 1
ATOM 6755 C CA . PHE A 1 822 ? 29.659 6.316 -27.366 1.00 94.50 822 PHE A CA 1
ATOM 6756 C C . PHE A 1 822 ? 28.664 5.390 -28.070 1.00 94.50 822 PHE A C 1
ATOM 6758 O O . PHE A 1 822 ? 28.534 5.425 -29.297 1.00 94.50 822 PHE A O 1
ATOM 6765 N N . GLU A 1 823 ? 27.918 4.606 -27.299 1.00 96.44 823 GLU A N 1
ATOM 6766 C CA . GLU A 1 823 ? 26.887 3.686 -27.773 1.00 96.44 823 GLU A CA 1
ATOM 6767 C C . GLU A 1 823 ? 25.541 3.912 -27.075 1.00 96.44 823 GLU A C 1
ATOM 6769 O O . GLU A 1 823 ? 25.430 4.653 -26.095 1.00 96.44 823 GLU A O 1
ATOM 6774 N N . ASN A 1 824 ? 24.488 3.310 -27.629 1.00 97.31 824 ASN A N 1
ATOM 6775 C CA . ASN A 1 824 ? 23.152 3.417 -27.059 1.00 97.31 824 ASN A CA 1
ATOM 6776 C C . ASN A 1 824 ? 22.959 2.417 -25.910 1.00 97.31 824 ASN A C 1
ATOM 6778 O O . ASN A 1 824 ? 23.435 1.282 -25.957 1.00 97.31 824 ASN A O 1
ATOM 6782 N N . LEU A 1 825 ? 22.159 2.819 -24.930 1.00 95.81 825 LEU A N 1
ATOM 6783 C CA . LEU A 1 825 ? 21.673 1.983 -23.840 1.00 95.81 825 LEU A CA 1
ATOM 6784 C C . LEU A 1 825 ? 20.506 1.125 -24.358 1.00 95.81 825 LEU A C 1
ATOM 6786 O O . LEU A 1 825 ? 19.387 1.612 -24.471 1.00 95.81 825 LEU A O 1
ATOM 6790 N N . THR A 1 826 ? 20.759 -0.136 -24.723 1.00 95.56 826 THR A N 1
ATOM 6791 C CA . THR A 1 826 ? 19.742 -1.023 -25.326 1.00 95.56 826 THR A CA 1
ATOM 6792 C C . THR A 1 826 ? 19.350 -2.137 -24.360 1.00 95.56 826 THR A C 1
ATOM 6794 O O . THR A 1 826 ? 20.119 -3.073 -24.165 1.00 95.56 826 THR A O 1
ATOM 6797 N N . GLN A 1 827 ? 18.159 -2.050 -23.765 1.00 94.31 827 GLN A N 1
ATOM 6798 C CA . GLN A 1 827 ? 17.675 -2.994 -22.752 1.00 94.31 827 GLN A CA 1
ATOM 6799 C C . GLN A 1 827 ? 16.787 -4.082 -23.364 1.00 94.31 827 GLN A C 1
ATOM 6801 O O . GLN A 1 827 ? 15.918 -3.789 -24.183 1.00 94.31 827 GLN A O 1
ATOM 6806 N N . LEU A 1 828 ? 16.980 -5.336 -22.947 1.00 93.12 828 LEU A N 1
ATOM 6807 C CA . LEU A 1 828 ? 16.087 -6.455 -23.265 1.00 93.12 828 LEU A CA 1
ATOM 6808 C C . LEU A 1 828 ? 14.763 -6.311 -22.501 1.00 93.12 828 LEU A C 1
ATOM 6810 O O . LEU A 1 828 ? 14.782 -6.195 -21.279 1.00 93.12 828 LEU A O 1
ATOM 6814 N N . VAL A 1 829 ? 13.634 -6.360 -23.214 1.00 92.38 829 VAL A N 1
ATOM 6815 C CA . VAL A 1 829 ? 12.286 -6.186 -22.628 1.00 92.38 829 VAL A CA 1
ATOM 6816 C C . VAL A 1 829 ? 11.380 -7.395 -22.838 1.00 92.38 829 VAL A C 1
ATOM 6818 O O . VAL A 1 829 ? 10.610 -7.754 -21.956 1.00 92.38 829 VAL A O 1
ATOM 6821 N N . ASN A 1 830 ? 11.519 -8.095 -23.965 1.00 92.38 830 ASN A N 1
ATOM 6822 C CA . ASN A 1 830 ? 10.873 -9.387 -24.181 1.00 92.38 830 ASN A CA 1
ATOM 6823 C C . ASN A 1 830 ? 11.959 -10.400 -24.548 1.00 92.38 830 ASN A C 1
ATOM 6825 O O . ASN A 1 830 ? 12.662 -10.174 -25.538 1.00 92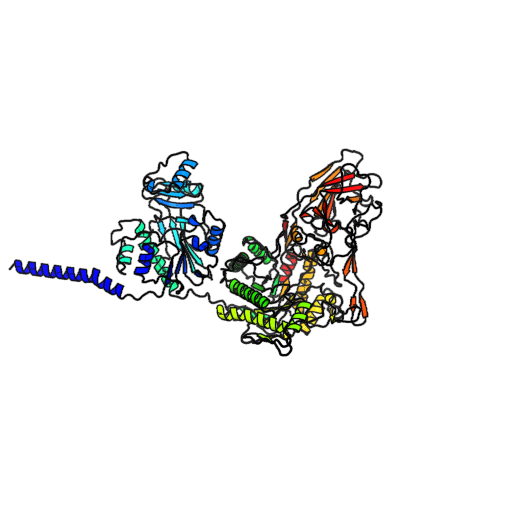.38 830 ASN A O 1
ATOM 6829 N N . PRO A 1 831 ? 12.121 -11.499 -23.793 1.00 88.94 831 PRO A N 1
ATOM 6830 C CA . PRO A 1 831 ? 13.040 -12.559 -24.181 1.00 88.94 831 PRO A CA 1
ATOM 6831 C C . PRO A 1 831 ? 12.544 -13.256 -25.452 1.00 88.94 831 PRO A C 1
ATOM 6833 O O . PRO A 1 831 ? 11.355 -13.219 -25.780 1.00 88.94 831 PRO A O 1
ATOM 6836 N N . GLU A 1 832 ? 13.459 -13.905 -26.167 1.00 88.00 832 GLU A N 1
ATOM 6837 C CA . GLU A 1 832 ? 13.064 -14.817 -27.236 1.00 88.00 832 GLU A CA 1
ATOM 6838 C C . GLU A 1 832 ? 12.302 -16.020 -26.666 1.00 88.00 832 GLU A C 1
ATOM 6840 O O . GLU A 1 832 ? 12.517 -16.432 -25.526 1.00 88.00 832 GLU A O 1
ATOM 6845 N N . ASN A 1 833 ? 11.382 -16.567 -27.454 1.00 84.50 833 ASN A N 1
ATOM 6846 C CA . ASN A 1 833 ? 10.528 -17.672 -27.036 1.00 84.50 833 ASN A CA 1
ATOM 6847 C C . ASN A 1 833 ? 10.290 -18.645 -28.192 1.00 84.50 833 ASN A C 1
ATOM 6849 O O . ASN A 1 833 ? 10.271 -18.243 -29.355 1.00 84.50 833 ASN A O 1
ATOM 6853 N N . THR A 1 834 ? 10.065 -19.918 -27.871 1.00 83.12 834 THR A N 1
ATOM 6854 C CA . THR A 1 834 ? 9.648 -20.936 -28.842 1.00 83.12 834 THR A CA 1
ATOM 6855 C C . THR A 1 834 ? 8.377 -21.613 -28.346 1.00 83.12 834 THR A C 1
ATOM 6857 O O . THR A 1 834 ? 8.346 -22.118 -27.229 1.00 83.12 834 THR A O 1
ATOM 6860 N N . ASP A 1 835 ? 7.326 -21.622 -29.164 1.00 85.50 835 ASP A N 1
ATOM 6861 C CA . ASP A 1 835 ? 6.076 -22.301 -28.814 1.00 85.50 835 ASP A CA 1
ATOM 6862 C C . ASP A 1 835 ? 6.182 -23.835 -28.951 1.00 85.50 835 ASP A C 1
ATOM 6864 O O . ASP A 1 835 ? 7.182 -24.390 -29.417 1.00 85.50 835 ASP A O 1
ATOM 6868 N N . LYS A 1 836 ? 5.115 -24.538 -28.569 1.00 85.31 836 LYS A N 1
ATOM 6869 C CA . LYS A 1 836 ? 4.996 -26.001 -28.665 1.00 85.31 836 LYS A CA 1
ATOM 6870 C C . LYS A 1 836 ? 5.256 -26.588 -30.052 1.00 85.31 836 LYS A C 1
ATOM 6872 O O . LYS A 1 836 ? 5.764 -27.705 -30.159 1.00 85.31 836 LYS A O 1
ATOM 6877 N N . ASP A 1 837 ? 4.866 -25.866 -31.099 1.00 85.75 837 ASP A N 1
ATOM 6878 C CA . ASP A 1 837 ? 4.961 -26.304 -32.491 1.00 85.75 837 ASP A CA 1
ATOM 6879 C C . ASP A 1 837 ? 6.298 -25.883 -33.136 1.00 85.75 837 ASP A C 1
ATOM 6881 O O . ASP A 1 837 ? 6.576 -26.230 -34.289 1.00 85.75 837 ASP A O 1
ATOM 6885 N N . GLY A 1 838 ? 7.157 -25.185 -32.385 1.00 81.94 838 GLY A N 1
ATOM 6886 C CA . GLY A 1 838 ? 8.464 -24.702 -32.821 1.00 81.94 838 GLY A CA 1
ATOM 6887 C C . GLY A 1 838 ? 8.441 -23.312 -33.465 1.00 81.94 838 GLY A C 1
ATOM 6888 O O . GLY A 1 838 ? 9.427 -22.927 -34.099 1.00 81.94 838 GLY A O 1
ATOM 6889 N N . THR A 1 839 ? 7.348 -22.553 -33.349 1.00 85.75 839 THR A N 1
ATOM 6890 C CA . THR A 1 839 ? 7.291 -21.152 -33.785 1.00 85.75 839 THR A CA 1
ATOM 6891 C C . THR A 1 839 ? 8.193 -20.310 -32.898 1.00 85.75 839 THR A C 1
ATOM 6893 O O . THR A 1 839 ? 8.029 -20.267 -31.682 1.00 85.75 839 THR A O 1
ATOM 6896 N N . PHE A 1 840 ? 9.126 -19.605 -33.528 1.00 85.38 840 PHE A N 1
ATOM 6897 C CA . PHE A 1 840 ? 10.080 -18.738 -32.854 1.00 85.38 840 PHE A CA 1
ATOM 6898 C C . PHE A 1 840 ? 9.582 -17.287 -32.804 1.00 85.38 840 PHE A C 1
ATOM 6900 O O . PHE A 1 840 ? 9.278 -16.696 -33.846 1.00 85.38 840 PHE A O 1
ATOM 6907 N N . THR A 1 841 ? 9.570 -16.706 -31.607 1.00 86.19 841 THR A N 1
ATOM 6908 C CA . THR A 1 841 ? 9.355 -15.278 -31.355 1.00 86.19 841 THR A CA 1
ATOM 6909 C C . THR A 1 841 ? 10.697 -14.650 -30.970 1.00 86.19 841 THR A C 1
ATOM 6911 O O . THR A 1 841 ? 11.277 -15.058 -29.964 1.00 86.19 841 THR A O 1
ATOM 6914 N N . PRO A 1 842 ? 11.220 -13.678 -31.743 1.00 90.31 842 PRO A N 1
ATOM 6915 C CA . PRO A 1 842 ? 12.501 -13.049 -31.440 1.00 90.31 842 PRO A CA 1
ATOM 6916 C C . PRO A 1 842 ? 12.420 -12.166 -30.193 1.00 90.31 842 PRO A C 1
ATOM 6918 O O . PRO A 1 842 ? 11.369 -11.601 -29.888 1.00 90.31 842 PRO A O 1
ATOM 6921 N N . ALA A 1 843 ? 13.564 -11.989 -29.534 1.00 93.06 843 ALA A N 1
ATOM 6922 C CA . ALA A 1 843 ? 13.714 -11.021 -28.459 1.00 93.06 843 ALA A CA 1
ATOM 6923 C C . ALA A 1 843 ? 13.435 -9.584 -28.938 1.00 93.06 843 ALA A C 1
ATOM 6925 O O . ALA A 1 843 ? 13.770 -9.216 -30.069 1.00 93.06 843 ALA A O 1
ATOM 6926 N N . LEU A 1 844 ? 12.866 -8.762 -28.054 1.00 94.56 844 LEU A N 1
ATOM 6927 C CA . LEU A 1 844 ? 12.644 -7.333 -28.274 1.00 94.56 844 LEU A CA 1
ATOM 6928 C C . LEU A 1 844 ? 13.464 -6.508 -27.287 1.00 94.56 844 LEU A C 1
ATOM 6930 O O . LEU A 1 844 ? 13.626 -6.880 -26.123 1.00 94.56 844 LEU A O 1
ATOM 6934 N N . THR A 1 845 ? 13.944 -5.360 -27.758 1.00 94.94 845 THR A N 1
ATOM 6935 C CA . THR A 1 845 ? 14.757 -4.426 -26.976 1.00 94.94 845 THR A CA 1
ATOM 6936 C C . THR A 1 845 ? 14.225 -3.003 -27.082 1.00 94.94 845 THR A C 1
ATOM 6938 O O . THR A 1 845 ? 13.694 -2.627 -28.129 1.00 94.94 845 THR A O 1
ATOM 6941 N N . VAL A 1 846 ? 14.457 -2.191 -26.054 1.00 94.06 846 VAL A N 1
ATOM 6942 C CA . VAL A 1 846 ? 14.165 -0.751 -26.032 1.00 94.06 846 VAL A CA 1
ATOM 6943 C C . VAL A 1 846 ? 15.464 0.068 -25.993 1.00 94.06 846 VAL A C 1
ATOM 6945 O O . VAL A 1 846 ? 16.424 -0.309 -25.321 1.00 94.06 846 VAL A O 1
ATOM 6948 N N . ASP A 1 847 ? 15.511 1.182 -26.734 1.00 94.75 847 ASP A N 1
ATOM 6949 C CA . ASP A 1 847 ? 16.624 2.149 -26.716 1.00 94.75 847 ASP A CA 1
ATOM 6950 C C . ASP A 1 847 ? 16.384 3.190 -25.608 1.00 94.75 847 ASP A C 1
ATOM 6952 O O . ASP A 1 847 ? 15.680 4.180 -25.820 1.00 94.75 847 ASP A O 1
ATOM 6956 N N . LEU A 1 848 ? 16.973 2.974 -24.427 1.00 95.06 848 LEU A N 1
ATOM 6957 C CA . LEU A 1 848 ? 16.886 3.880 -23.274 1.00 95.06 848 LEU A CA 1
ATOM 6958 C C . LEU A 1 848 ? 17.649 5.194 -23.489 1.00 95.06 848 LEU A C 1
ATOM 6960 O O . LEU A 1 848 ? 17.502 6.126 -22.699 1.00 95.06 848 LEU A O 1
ATOM 6964 N N . SER A 1 849 ? 18.465 5.299 -24.545 1.00 96.12 849 SER A N 1
ATOM 6965 C CA . SER A 1 849 ? 19.161 6.546 -24.851 1.00 96.12 849 SER A CA 1
ATOM 6966 C C . SER A 1 849 ? 18.219 7.636 -25.347 1.00 96.12 849 SER A C 1
ATOM 6968 O O . SER A 1 849 ? 18.602 8.801 -25.304 1.00 96.12 849 SER A O 1
ATOM 6970 N N . GLN A 1 850 ? 17.023 7.308 -25.845 1.00 95.50 850 GLN A N 1
ATOM 6971 C CA . GLN A 1 850 ? 16.111 8.298 -26.415 1.00 95.50 850 GLN A CA 1
ATOM 6972 C C . GLN A 1 850 ? 15.451 9.154 -25.324 1.00 95.50 850 GLN A C 1
ATOM 6974 O O . GLN A 1 850 ? 14.746 8.638 -24.465 1.00 95.50 850 GLN A O 1
ATOM 6979 N N . LEU A 1 851 ? 15.628 10.476 -25.402 1.00 95.25 851 LEU A N 1
ATOM 6980 C CA . LEU A 1 851 ? 14.973 11.445 -24.517 1.00 95.25 851 LEU A CA 1
ATOM 6981 C C . LEU A 1 851 ? 13.962 12.303 -25.286 1.00 95.25 851 LEU A C 1
ATOM 6983 O O . LEU A 1 851 ? 14.119 12.541 -26.487 1.00 95.25 851 LEU A O 1
ATOM 6987 N N . ASN A 1 852 ? 12.943 12.811 -24.589 1.00 94.19 852 ASN A N 1
ATOM 6988 C CA . ASN A 1 852 ? 11.841 13.554 -25.208 1.00 94.19 852 ASN A CA 1
ATOM 6989 C C . ASN A 1 852 ? 11.936 15.071 -24.976 1.00 94.19 852 ASN A C 1
ATOM 6991 O O . ASN A 1 852 ? 12.274 15.531 -23.878 1.00 94.19 852 ASN A O 1
ATOM 6995 N N . ILE A 1 853 ? 11.583 15.854 -26.005 1.00 94.44 853 ILE A N 1
ATOM 6996 C CA . ILE A 1 853 ? 11.441 17.315 -25.917 1.00 94.44 853 ILE A CA 1
ATOM 6997 C C . ILE A 1 853 ? 9.977 17.682 -25.661 1.00 94.44 853 ILE A C 1
ATOM 6999 O O . ILE A 1 853 ? 9.103 17.342 -26.455 1.00 94.44 853 ILE A O 1
ATOM 7003 N N . GLY A 1 854 ? 9.720 18.469 -24.618 1.00 94.19 854 GLY A N 1
ATOM 7004 C CA . GLY A 1 854 ? 8.402 19.031 -24.346 1.00 94.19 854 GLY A CA 1
ATOM 7005 C C . GLY A 1 854 ? 8.306 19.684 -22.971 1.00 94.19 854 GLY A C 1
ATOM 7006 O O . GLY A 1 854 ? 9.310 19.893 -22.296 1.00 94.19 854 GLY A O 1
ATOM 7007 N N . ASP A 1 855 ? 7.087 20.040 -22.575 1.00 91.75 855 ASP A N 1
ATOM 7008 C CA . ASP A 1 855 ? 6.794 20.585 -21.246 1.00 91.75 855 ASP A CA 1
ATOM 7009 C C . ASP A 1 855 ? 7.158 19.564 -20.151 1.00 91.75 855 ASP A C 1
ATOM 7011 O O . ASP A 1 855 ? 6.753 18.403 -20.238 1.00 91.75 855 ASP A O 1
ATOM 7015 N N . LEU A 1 856 ? 7.918 19.981 -19.133 1.00 90.75 856 LEU A N 1
ATOM 7016 C CA . LEU A 1 856 ? 8.362 19.099 -18.046 1.00 90.75 856 LEU A CA 1
ATOM 7017 C C . LEU A 1 856 ? 7.244 18.759 -17.047 1.00 90.75 856 LEU A C 1
ATOM 7019 O O . LEU A 1 856 ? 7.409 17.819 -16.271 1.00 90.75 856 LEU A O 1
ATOM 7023 N N . GLU A 1 857 ? 6.092 19.431 -17.120 1.00 85.56 857 GLU A N 1
ATOM 7024 C CA . GLU A 1 857 ? 4.854 19.022 -16.432 1.00 85.56 857 GLU A CA 1
ATOM 7025 C C . GLU A 1 857 ? 4.265 17.713 -16.998 1.00 85.56 857 GLU A C 1
ATOM 7027 O O . GLU A 1 857 ? 3.306 17.158 -16.460 1.00 85.56 857 GLU A O 1
ATOM 7032 N N . VAL A 1 858 ? 4.780 17.228 -18.133 1.00 87.00 858 VAL A N 1
ATOM 7033 C CA . VAL A 1 858 ? 4.499 15.888 -18.661 1.00 87.00 858 VAL A CA 1
ATOM 7034 C C . VAL A 1 858 ? 5.632 14.965 -18.209 1.00 87.00 858 VAL A C 1
ATOM 7036 O O . VAL A 1 858 ? 6.771 15.192 -18.630 1.00 87.00 858 VAL A O 1
ATOM 7039 N N . PRO A 1 859 ? 5.373 13.930 -17.389 1.00 85.31 859 PRO A N 1
ATOM 7040 C CA . PRO A 1 859 ? 6.416 13.064 -16.834 1.00 85.31 859 PRO A CA 1
ATOM 7041 C C . PRO A 1 859 ? 7.353 12.442 -17.878 1.00 85.31 859 PRO A C 1
ATOM 7043 O O . PRO A 1 859 ? 8.541 12.309 -17.615 1.00 85.31 859 PRO A O 1
ATOM 7046 N N . GLN A 1 860 ? 6.869 12.147 -19.086 1.00 88.00 860 GLN A N 1
ATOM 7047 C CA . GLN A 1 860 ? 7.629 11.501 -20.167 1.00 88.00 860 GLN A CA 1
ATOM 7048 C C . GLN A 1 860 ? 8.660 12.421 -20.850 1.00 88.00 860 GLN A C 1
ATOM 7050 O O . GLN A 1 860 ? 9.501 11.935 -21.603 1.00 88.00 860 GLN A O 1
ATOM 7055 N N . ASN A 1 861 ? 8.608 13.739 -20.622 1.00 93.50 861 ASN A N 1
ATOM 7056 C CA . ASN A 1 861 ? 9.541 14.694 -21.228 1.00 93.50 861 ASN A CA 1
ATOM 7057 C C . ASN A 1 861 ? 10.819 14.859 -20.398 1.00 93.50 861 ASN A C 1
ATOM 7059 O O . ASN A 1 861 ? 10.790 14.792 -19.173 1.00 93.50 861 ASN A O 1
ATOM 7063 N N . ASN A 1 862 ? 11.950 15.142 -21.041 1.00 96.06 862 ASN A N 1
ATOM 7064 C CA . ASN A 1 862 ? 13.237 15.336 -20.358 1.00 96.06 862 ASN A CA 1
ATOM 7065 C C . ASN A 1 862 ? 13.844 16.705 -20.647 1.00 96.06 862 ASN A C 1
ATOM 7067 O O . ASN A 1 862 ? 14.598 17.229 -19.829 1.00 96.06 862 ASN A O 1
ATOM 7071 N N . ILE A 1 863 ? 13.537 17.282 -21.810 1.00 96.56 863 ILE A N 1
ATOM 7072 C CA . ILE A 1 863 ? 14.152 18.518 -22.283 1.00 96.56 863 ILE A CA 1
ATOM 7073 C C . ILE A 1 863 ? 13.069 19.531 -22.636 1.00 96.56 863 ILE A C 1
ATOM 7075 O O . ILE A 1 863 ? 12.200 19.269 -23.459 1.00 96.56 863 ILE A O 1
ATOM 7079 N N . TRP A 1 864 ? 13.166 20.728 -22.071 1.00 95.50 864 TRP A N 1
ATOM 7080 C CA . TRP A 1 864 ? 12.299 21.851 -22.397 1.00 95.50 864 TRP A CA 1
ATOM 7081 C C . TRP A 1 864 ? 13.115 23.027 -22.916 1.00 95.50 864 TRP A C 1
ATOM 7083 O O . TRP A 1 864 ? 14.064 23.481 -22.276 1.00 95.50 864 TRP A O 1
ATOM 7093 N N . ILE A 1 865 ? 12.757 23.515 -24.103 1.00 93.19 865 ILE A N 1
ATOM 7094 C CA . ILE A 1 865 ? 13.464 24.597 -24.789 1.00 93.19 865 ILE A CA 1
ATOM 7095 C C . ILE A 1 865 ? 12.521 25.790 -24.898 1.00 93.19 865 ILE A C 1
ATOM 7097 O O . ILE A 1 865 ? 11.544 25.756 -25.647 1.00 93.19 865 ILE A O 1
ATOM 7101 N N . GLU A 1 866 ? 12.852 26.873 -24.199 1.00 92.06 866 GLU A N 1
ATOM 7102 C CA . GLU A 1 866 ? 12.084 28.114 -24.217 1.00 92.06 866 GLU A CA 1
ATOM 7103 C C . GLU A 1 866 ? 12.990 29.288 -24.602 1.00 92.06 866 GLU A C 1
ATOM 7105 O O . GLU A 1 866 ? 13.755 29.838 -23.808 1.00 92.06 866 GLU A O 1
ATOM 7110 N N . GLY A 1 867 ? 12.924 29.682 -25.876 1.00 90.25 867 GLY A N 1
ATOM 7111 C CA . GLY A 1 867 ? 13.711 30.793 -26.405 1.00 90.25 867 GLY A CA 1
ATOM 7112 C C . GLY A 1 867 ? 15.221 30.556 -26.293 1.00 90.25 867 GLY A C 1
ATOM 7113 O O . GLY A 1 867 ? 15.815 29.886 -27.134 1.00 90.25 867 GLY A O 1
ATOM 7114 N N . GLN A 1 868 ? 15.844 31.179 -25.297 1.00 93.50 868 GLN A N 1
ATOM 7115 C CA . GLN A 1 868 ? 17.288 31.123 -25.044 1.00 93.50 868 GLN A CA 1
ATOM 7116 C C . GLN A 1 868 ? 17.655 30.180 -23.891 1.00 93.50 868 GLN A C 1
ATOM 7118 O O . GLN A 1 868 ? 18.828 30.072 -23.547 1.00 93.50 868 GLN A O 1
ATOM 7123 N N . GLN A 1 869 ? 16.667 29.534 -23.275 1.00 94.94 869 GLN A N 1
ATOM 7124 C CA . GLN A 1 869 ? 16.859 28.632 -22.152 1.00 94.94 869 GLN A CA 1
ATOM 7125 C C . GLN A 1 869 ? 16.614 27.189 -22.592 1.00 94.94 869 GLN A C 1
ATOM 7127 O O . GLN A 1 869 ? 15.648 26.903 -23.300 1.00 94.94 869 GLN A O 1
ATOM 7132 N N . VAL A 1 870 ? 17.466 26.279 -22.128 1.00 95.50 870 VAL A N 1
ATOM 7133 C CA . VAL A 1 870 ? 17.251 24.831 -22.201 1.00 95.50 870 VAL A CA 1
ATOM 7134 C C . VAL A 1 870 ? 17.220 24.298 -20.782 1.00 95.50 870 VAL A C 1
ATOM 7136 O O . VAL A 1 870 ? 18.159 24.513 -20.023 1.00 95.50 870 VAL A O 1
ATOM 7139 N N . THR A 1 871 ? 16.142 23.624 -20.407 1.00 96.62 871 THR A N 1
ATOM 7140 C CA . THR A 1 871 ? 16.049 22.888 -19.146 1.00 96.62 871 THR A CA 1
ATOM 7141 C C . THR A 1 871 ? 16.078 21.401 -19.448 1.00 96.62 871 THR A C 1
ATOM 7143 O O . THR A 1 871 ? 15.331 20.933 -20.297 1.00 96.62 871 THR A O 1
ATOM 7146 N N . ILE A 1 872 ? 16.969 20.679 -18.786 1.00 97.31 872 ILE A N 1
ATOM 7147 C CA . ILE A 1 872 ? 17.207 19.249 -18.951 1.00 97.31 872 ILE A CA 1
ATOM 7148 C C . ILE A 1 872 ? 16.953 18.610 -17.590 1.00 97.31 872 ILE A C 1
ATOM 7150 O O . ILE A 1 872 ? 17.440 19.127 -16.585 1.00 97.31 872 ILE A O 1
ATOM 7154 N N . ARG A 1 873 ? 16.225 17.496 -17.553 1.00 96.44 873 ARG A N 1
ATOM 7155 C CA . ARG A 1 873 ? 16.154 16.598 -16.399 1.00 96.44 873 ARG A CA 1
ATOM 7156 C C . ARG A 1 873 ? 16.570 15.192 -16.810 1.00 96.44 873 ARG A C 1
ATOM 7158 O O . ARG A 1 873 ? 16.113 14.694 -17.839 1.00 96.44 873 ARG A O 1
ATOM 7165 N N . ILE A 1 874 ? 17.429 14.561 -16.021 1.00 97.44 874 ILE A N 1
ATOM 7166 C CA . ILE A 1 874 ? 17.943 13.215 -16.292 1.00 97.44 874 ILE A CA 1
ATOM 7167 C C . ILE A 1 874 ? 17.612 12.321 -15.096 1.00 97.44 874 ILE A C 1
ATOM 7169 O O . ILE A 1 874 ? 18.015 12.660 -13.981 1.00 97.44 874 ILE A O 1
ATOM 7173 N N . PRO A 1 875 ? 16.867 11.219 -15.304 1.00 97.00 875 PRO A N 1
ATOM 7174 C CA . PRO A 1 875 ? 16.672 10.195 -14.286 1.00 97.00 875 PRO A CA 1
ATOM 7175 C C . PRO A 1 875 ? 18.007 9.627 -13.812 1.00 97.00 875 PRO A C 1
ATOM 7177 O O . PRO A 1 875 ? 18.853 9.277 -14.636 1.00 97.00 875 PRO A O 1
ATOM 7180 N N . TYR A 1 876 ? 18.172 9.461 -12.501 1.00 97.62 876 TYR A N 1
ATOM 7181 C CA . TYR A 1 876 ? 19.389 8.878 -11.924 1.00 97.62 876 TYR A CA 1
ATOM 7182 C C . TYR A 1 876 ? 19.728 7.496 -12.498 1.00 97.62 876 TYR A C 1
ATOM 7184 O O . TYR A 1 876 ? 20.890 7.232 -12.810 1.00 97.62 876 TYR A O 1
ATOM 7192 N N . GLY A 1 877 ? 18.712 6.657 -12.729 1.00 95.19 877 GLY A N 1
ATOM 7193 C CA . GLY A 1 877 ? 18.893 5.315 -13.287 1.00 95.19 877 GLY A CA 1
ATOM 7194 C C . GLY A 1 877 ? 19.548 5.289 -14.675 1.00 95.19 877 GLY A C 1
ATOM 7195 O O . GLY A 1 877 ? 20.259 4.341 -14.984 1.00 95.19 877 GLY A O 1
ATOM 7196 N N . LEU A 1 878 ? 19.402 6.342 -15.496 1.00 96.69 878 LEU A N 1
ATOM 7197 C CA . LEU A 1 878 ? 20.080 6.401 -16.801 1.00 96.69 878 LEU A CA 1
ATOM 7198 C C . LEU A 1 878 ? 21.585 6.663 -16.678 1.00 96.69 878 LEU A C 1
ATOM 7200 O O . LEU A 1 878 ? 22.334 6.299 -17.579 1.00 96.69 878 LEU A O 1
ATOM 7204 N N . LEU A 1 879 ? 22.021 7.292 -15.583 1.00 96.69 879 LEU A N 1
ATOM 7205 C CA . LEU A 1 879 ? 23.421 7.640 -15.326 1.00 96.69 879 LEU A CA 1
ATOM 7206 C C . LEU A 1 879 ? 24.149 6.586 -14.476 1.00 96.69 879 LEU A C 1
ATOM 7208 O O . LEU A 1 879 ? 25.267 6.831 -14.035 1.00 96.69 879 LEU A O 1
ATOM 7212 N N . GLY A 1 880 ? 23.542 5.419 -14.237 1.00 95.62 880 GLY A N 1
ATOM 7213 C CA . GLY A 1 880 ? 24.165 4.347 -13.454 1.00 95.62 880 GLY A CA 1
ATOM 7214 C C . GLY A 1 880 ? 24.275 4.655 -11.958 1.00 95.62 880 GLY A C 1
ATOM 7215 O O . GLY A 1 880 ? 25.141 4.103 -11.283 1.00 95.62 880 GLY A O 1
ATOM 7216 N N . PHE A 1 881 ? 23.421 5.533 -11.423 1.00 98.00 881 PHE A N 1
ATOM 7217 C CA . PHE A 1 881 ? 23.295 5.700 -9.975 1.00 98.00 881 PHE A CA 1
ATOM 7218 C C . PHE A 1 881 ? 22.593 4.492 -9.365 1.00 98.00 881 PHE A C 1
ATOM 7220 O O . PHE A 1 881 ? 21.499 4.129 -9.796 1.00 98.00 881 PHE A O 1
ATOM 7227 N N . SER A 1 882 ? 23.215 3.914 -8.340 1.00 97.56 882 SER A N 1
ATOM 7228 C CA . SER A 1 882 ? 22.644 2.804 -7.579 1.00 97.56 882 SER A CA 1
ATOM 7229 C C . SER A 1 882 ? 21.841 3.281 -6.373 1.00 97.56 882 SER A C 1
ATOM 7231 O O . SER A 1 882 ? 20.835 2.679 -6.007 1.00 97.56 882 SER A O 1
ATOM 7233 N N . ASP A 1 883 ? 22.283 4.387 -5.778 1.00 98.12 883 ASP A N 1
ATOM 7234 C CA . ASP A 1 883 ? 21.593 5.089 -4.709 1.00 98.12 883 ASP A CA 1
ATOM 7235 C C . ASP A 1 883 ? 21.941 6.583 -4.786 1.00 98.12 883 ASP A C 1
ATOM 7237 O O . ASP A 1 883 ? 22.987 7.018 -4.286 1.00 98.12 883 ASP A O 1
ATOM 7241 N N . PRO A 1 884 ? 21.084 7.409 -5.407 1.00 97.81 884 PRO A N 1
ATOM 7242 C CA . PRO A 1 884 ? 21.334 8.837 -5.493 1.00 97.81 884 PRO A CA 1
ATOM 7243 C C . PRO A 1 884 ? 21.256 9.534 -4.128 1.00 97.81 884 PRO A C 1
ATOM 7245 O O . PRO A 1 884 ? 21.910 10.559 -3.950 1.00 97.81 884 PRO A O 1
ATOM 7248 N N . SER A 1 885 ? 20.569 8.955 -3.135 1.00 97.88 885 SER A N 1
ATOM 7249 C CA . SER A 1 885 ? 20.453 9.532 -1.790 1.00 97.88 885 SER A CA 1
ATOM 7250 C C . SER A 1 885 ? 21.779 9.540 -1.025 1.00 97.88 885 SER A C 1
ATOM 7252 O O . SER A 1 885 ? 22.029 10.443 -0.224 1.00 97.88 885 SER A O 1
ATOM 7254 N N . SER A 1 886 ? 22.665 8.580 -1.313 1.00 97.56 886 SER A N 1
ATOM 7255 C CA . SER A 1 886 ? 24.044 8.538 -0.813 1.00 97.56 886 SER A CA 1
ATOM 7256 C C . SER A 1 886 ? 25.084 8.940 -1.859 1.00 97.56 886 SER A C 1
ATOM 7258 O O . SER A 1 886 ? 26.281 8.888 -1.570 1.00 97.56 886 SER A O 1
ATOM 7260 N N . ARG A 1 887 ? 24.640 9.366 -3.050 1.00 97.12 887 ARG A N 1
ATOM 7261 C CA . ARG A 1 887 ? 25.487 9.740 -4.196 1.00 97.12 887 ARG A CA 1
ATOM 7262 C C . ARG A 1 887 ? 26.340 8.572 -4.705 1.00 97.12 887 ARG A C 1
ATOM 7264 O O . ARG A 1 887 ? 27.497 8.753 -5.081 1.00 97.12 887 ARG A O 1
ATOM 7271 N N . SER A 1 888 ? 25.770 7.371 -4.669 1.00 97.56 888 SER A N 1
ATOM 7272 C CA . SER A 1 888 ? 26.423 6.135 -5.090 1.00 97.56 888 SER A CA 1
ATOM 7273 C C . SER A 1 888 ? 26.112 5.798 -6.545 1.00 97.56 888 SER A C 1
ATOM 7275 O O . SER A 1 888 ? 24.954 5.830 -6.971 1.00 97.56 888 SER A O 1
ATOM 7277 N N . ILE A 1 889 ? 27.153 5.423 -7.283 1.00 97.75 889 ILE A N 1
ATOM 7278 C CA . ILE A 1 889 ? 27.101 4.916 -8.657 1.00 97.75 889 ILE A CA 1
ATOM 7279 C C . ILE A 1 889 ? 27.577 3.463 -8.712 1.00 97.75 889 ILE A C 1
ATOM 7281 O O . ILE A 1 889 ? 28.338 3.015 -7.847 1.00 97.75 889 ILE A O 1
ATOM 7285 N N . LEU A 1 890 ? 27.170 2.737 -9.752 1.00 97.25 890 LEU A N 1
ATOM 7286 C CA . LEU A 1 890 ? 27.727 1.424 -10.079 1.00 97.25 890 LEU A CA 1
ATOM 7287 C C . LEU A 1 890 ? 29.225 1.578 -10.389 1.00 97.25 890 LEU A C 1
ATOM 7289 O O . LEU A 1 890 ? 29.611 2.448 -11.171 1.00 97.25 890 LEU A O 1
ATOM 7293 N N . TRP A 1 891 ? 30.080 0.778 -9.751 1.00 95.62 891 TRP A N 1
ATOM 7294 C CA . TRP A 1 891 ? 31.533 0.901 -9.883 1.00 95.62 891 TRP A CA 1
ATOM 7295 C C . TRP A 1 891 ? 32.257 -0.424 -9.638 1.00 95.62 891 TRP A C 1
ATOM 7297 O O . TRP A 1 891 ? 32.913 -0.623 -8.616 1.00 95.62 891 TRP A O 1
ATOM 7307 N N . ASP A 1 892 ? 32.160 -1.332 -10.605 1.00 96.00 892 ASP A N 1
ATOM 7308 C CA . ASP A 1 892 ? 32.697 -2.690 -10.499 1.00 96.00 892 ASP A CA 1
ATOM 7309 C C . ASP A 1 892 ? 33.598 -3.036 -11.688 1.00 96.00 892 ASP A C 1
ATOM 7311 O O . ASP A 1 892 ? 33.273 -2.794 -12.850 1.00 96.00 892 ASP A O 1
ATOM 7315 N N . SER A 1 893 ? 34.761 -3.616 -11.392 1.00 94.56 893 SER A N 1
ATOM 7316 C CA . SER A 1 893 ? 35.724 -4.045 -12.414 1.00 94.56 893 SER A CA 1
ATOM 7317 C C . SER A 1 893 ? 35.358 -5.370 -13.092 1.00 94.56 893 SER A C 1
ATOM 7319 O O . SER A 1 893 ? 35.942 -5.721 -14.121 1.00 94.56 893 SER A O 1
ATOM 7321 N N . ARG A 1 894 ? 34.425 -6.132 -12.513 1.00 96.94 894 ARG A N 1
ATOM 7322 C CA . ARG A 1 894 ? 33.924 -7.397 -13.056 1.00 96.94 894 ARG A CA 1
ATOM 7323 C C . ARG A 1 894 ? 32.892 -7.119 -14.148 1.00 96.94 894 ARG A C 1
ATOM 7325 O O . ARG A 1 894 ? 32.116 -6.178 -14.046 1.00 96.94 894 ARG A O 1
ATOM 7332 N N . ILE A 1 895 ? 32.852 -7.986 -15.161 1.00 97.00 895 ILE A N 1
ATOM 7333 C CA . ILE A 1 895 ? 31.879 -7.909 -16.260 1.00 97.00 895 ILE A CA 1
ATOM 7334 C C . ILE A 1 895 ? 30.872 -9.045 -16.102 1.00 97.00 895 ILE A C 1
ATOM 7336 O O . ILE A 1 895 ? 31.235 -10.212 -16.268 1.00 97.00 895 ILE A O 1
ATOM 7340 N N . PHE A 1 896 ? 29.632 -8.714 -15.746 1.00 97.50 896 PHE A N 1
ATOM 7341 C CA . PHE A 1 896 ? 28.550 -9.684 -15.549 1.00 97.50 896 PHE A CA 1
ATOM 7342 C C . PHE A 1 896 ? 27.180 -8.995 -15.495 1.00 97.50 896 PHE A C 1
ATOM 7344 O O . PHE A 1 896 ? 27.099 -7.823 -15.145 1.00 97.50 896 PHE A O 1
ATOM 7351 N N . ILE A 1 897 ? 26.103 -9.728 -15.785 1.00 95.69 897 ILE A N 1
ATOM 7352 C CA . ILE A 1 897 ? 24.722 -9.287 -15.525 1.00 95.69 897 ILE A CA 1
ATOM 7353 C C . ILE A 1 897 ? 24.296 -9.843 -14.161 1.00 95.69 897 ILE A C 1
ATOM 7355 O O . ILE A 1 897 ? 24.470 -11.049 -13.943 1.00 95.69 897 ILE A O 1
ATOM 7359 N N . PRO A 1 898 ? 23.790 -9.013 -13.231 1.00 94.75 898 PRO A N 1
ATOM 7360 C CA . PRO A 1 898 ? 23.397 -9.475 -11.910 1.00 94.75 898 PRO A CA 1
ATOM 7361 C C . PRO A 1 898 ? 22.158 -10.367 -11.995 1.00 94.75 898 PRO A C 1
ATOM 7363 O O . PRO A 1 898 ? 21.298 -10.199 -12.857 1.00 94.75 898 PRO A O 1
ATOM 7366 N N . ASN A 1 899 ? 22.067 -11.316 -11.073 1.00 93.06 899 ASN A N 1
ATOM 7367 C CA . ASN A 1 899 ? 20.889 -12.172 -10.904 1.00 93.06 899 ASN A CA 1
ATOM 7368 C C . ASN A 1 899 ? 20.407 -12.237 -9.449 1.00 93.06 899 ASN A C 1
ATOM 7370 O O . ASN A 1 899 ? 19.497 -13.000 -9.129 1.00 93.06 899 ASN A O 1
ATOM 7374 N N . GLN A 1 900 ? 21.046 -11.472 -8.563 1.00 93.12 900 GLN A N 1
ATOM 7375 C CA . GLN A 1 900 ? 20.651 -11.283 -7.172 1.00 93.12 900 GLN A CA 1
ATOM 7376 C C . GLN A 1 900 ? 20.957 -9.840 -6.768 1.00 93.12 900 GLN A C 1
ATOM 7378 O O . GLN A 1 900 ? 21.773 -9.159 -7.395 1.00 93.12 900 GLN A O 1
ATOM 7383 N N . LYS A 1 901 ? 20.298 -9.392 -5.702 1.00 95.25 901 LYS A N 1
ATOM 7384 C CA . LYS A 1 901 ? 20.474 -8.060 -5.118 1.00 95.25 901 LYS A CA 1
ATOM 7385 C C . LYS A 1 901 ? 21.881 -7.898 -4.544 1.00 95.25 901 LYS A C 1
ATOM 7387 O O . LYS A 1 901 ? 22.502 -8.880 -4.137 1.00 95.25 901 LYS A O 1
ATOM 7392 N N . ASP A 1 902 ? 22.370 -6.660 -4.546 1.00 96.69 902 ASP A N 1
ATOM 7393 C CA . ASP A 1 902 ? 23.635 -6.251 -3.919 1.00 96.69 902 ASP A CA 1
ATOM 7394 C C . ASP A 1 902 ? 24.887 -7.011 -4.410 1.00 96.69 902 ASP A C 1
ATOM 7396 O O . ASP A 1 902 ? 25.865 -7.178 -3.681 1.00 96.69 902 ASP A O 1
ATOM 7400 N N . GLN A 1 903 ? 24.879 -7.489 -5.663 1.00 96.44 903 GLN A N 1
ATOM 7401 C CA . GLN A 1 903 ? 26.019 -8.206 -6.256 1.00 96.44 903 GLN A CA 1
ATOM 7402 C C . GLN A 1 903 ? 27.113 -7.288 -6.823 1.00 96.44 903 GLN A C 1
ATOM 7404 O O . GLN A 1 903 ? 28.269 -7.720 -6.915 1.00 96.44 903 GLN A O 1
ATOM 7409 N N . ILE A 1 904 ? 26.753 -6.075 -7.252 1.00 97.81 904 ILE A N 1
ATOM 7410 C CA . ILE A 1 904 ? 27.638 -5.129 -7.951 1.00 97.81 904 ILE A CA 1
ATOM 7411 C C . ILE A 1 904 ? 28.309 -4.205 -6.927 1.00 97.81 904 ILE A C 1
ATOM 7413 O O . ILE A 1 904 ? 27.656 -3.699 -6.017 1.00 97.81 904 ILE A O 1
ATOM 7417 N N . GLU A 1 905 ? 29.616 -3.974 -7.074 1.00 97.44 905 GLU A N 1
ATOM 7418 C CA . GLU A 1 905 ? 30.337 -2.976 -6.275 1.00 97.44 905 GLU A CA 1
ATOM 7419 C C . GLU A 1 905 ? 29.924 -1.543 -6.660 1.00 97.44 905 GLU A C 1
ATOM 7421 O O . GLU A 1 905 ? 29.664 -1.241 -7.825 1.00 97.44 905 GLU A O 1
ATOM 7426 N N . THR A 1 906 ? 29.880 -0.638 -5.681 1.00 97.19 906 THR A N 1
ATOM 7427 C CA . THR A 1 906 ? 29.470 0.765 -5.869 1.00 97.19 906 THR A CA 1
ATOM 7428 C C . THR A 1 906 ? 30.542 1.732 -5.378 1.00 97.19 906 THR A C 1
ATOM 7430 O O . THR A 1 906 ? 31.298 1.405 -4.461 1.00 97.19 906 THR A O 1
ATOM 7433 N N . ALA A 1 907 ? 30.551 2.957 -5.903 1.00 95.75 907 ALA A N 1
ATOM 7434 C CA . ALA A 1 907 ? 31.400 4.047 -5.421 1.00 95.75 907 ALA A CA 1
ATOM 7435 C C . ALA A 1 907 ? 30.586 5.311 -5.137 1.00 95.75 907 ALA A C 1
ATOM 7437 O O . ALA A 1 907 ? 29.601 5.583 -5.816 1.00 95.75 907 ALA A O 1
ATOM 7438 N N . GLN A 1 908 ? 31.011 6.093 -4.143 1.00 95.62 908 GLN A N 1
ATOM 7439 C CA . GLN A 1 908 ? 30.418 7.397 -3.845 1.00 95.62 908 GLN A CA 1
ATOM 7440 C C . GLN A 1 908 ? 31.140 8.506 -4.603 1.00 95.62 908 GLN A C 1
ATOM 7442 O O . GLN A 1 908 ? 32.370 8.507 -4.675 1.00 95.62 908 GLN A O 1
ATOM 7447 N N . ILE A 1 909 ? 30.372 9.473 -5.101 1.00 94.00 909 ILE A N 1
ATOM 7448 C CA . ILE A 1 909 ? 30.887 10.658 -5.788 1.00 94.00 909 ILE A CA 1
ATOM 7449 C C . ILE A 1 909 ? 30.329 11.940 -5.165 1.00 94.00 909 ILE A C 1
ATOM 7451 O O . ILE A 1 909 ? 29.170 12.021 -4.768 1.00 94.00 909 ILE A O 1
ATOM 7455 N N . GLU A 1 910 ? 31.164 12.972 -5.063 1.00 93.06 910 GLU A N 1
ATOM 7456 C CA . GLU A 1 910 ? 30.772 14.260 -4.467 1.00 93.06 910 GLU A CA 1
ATOM 7457 C C . GLU A 1 910 ? 30.144 15.211 -5.498 1.00 93.06 910 GLU A C 1
ATOM 7459 O O . GLU A 1 910 ? 29.377 16.116 -5.158 1.00 93.06 910 GLU A O 1
ATOM 7464 N N . SER A 1 911 ? 30.466 15.014 -6.775 1.00 93.38 911 SER A N 1
ATOM 7465 C CA . SER A 1 911 ? 30.031 15.872 -7.870 1.00 93.38 911 SER A CA 1
ATOM 7466 C C . SER A 1 911 ? 30.088 15.156 -9.213 1.00 93.38 911 SER A C 1
ATOM 7468 O O . SER A 1 911 ? 30.815 14.182 -9.359 1.00 93.38 911 SER A O 1
ATOM 7470 N N . ILE A 1 912 ? 29.382 15.703 -10.201 1.00 94.31 912 ILE A N 1
ATOM 7471 C CA . ILE A 1 912 ? 29.470 15.313 -11.608 1.00 94.31 912 ILE A CA 1
ATOM 7472 C C . ILE A 1 912 ? 30.197 16.419 -12.374 1.00 94.31 912 ILE A C 1
ATOM 7474 O O . ILE A 1 912 ? 29.791 17.586 -12.327 1.00 94.31 912 ILE A O 1
ATOM 7478 N N . GLY A 1 913 ? 31.252 16.065 -13.101 1.00 93.25 913 GLY A N 1
ATOM 7479 C CA . GLY A 1 913 ? 31.873 16.949 -14.078 1.00 93.25 913 GLY A CA 1
ATOM 7480 C C . GLY A 1 913 ? 31.000 17.060 -15.328 1.00 93.25 913 GLY A C 1
ATOM 7481 O O . GLY A 1 913 ? 30.503 16.067 -15.851 1.00 93.25 913 GLY A O 1
ATOM 7482 N N . LEU A 1 914 ? 30.787 18.274 -15.822 1.00 94.06 914 LEU A N 1
ATOM 7483 C CA . LEU A 1 914 ? 29.981 18.544 -17.008 1.00 94.06 914 LEU A CA 1
ATOM 7484 C C . LEU A 1 914 ? 30.821 19.263 -18.048 1.00 94.06 914 LEU A C 1
ATOM 7486 O O . LEU A 1 914 ? 31.390 20.309 -17.750 1.00 94.06 914 LEU A O 1
ATOM 7490 N N . ARG A 1 915 ? 30.814 18.774 -19.288 1.00 93.19 915 ARG A N 1
ATOM 7491 C CA . ARG A 1 915 ? 31.368 19.485 -20.445 1.00 93.19 915 ARG A CA 1
ATOM 7492 C C . ARG A 1 915 ? 30.259 19.872 -21.408 1.00 93.19 915 ARG A C 1
ATOM 7494 O O . ARG A 1 915 ? 29.705 19.029 -22.111 1.00 93.19 915 ARG A O 1
ATOM 7501 N N . ILE A 1 916 ? 29.955 21.165 -21.466 1.00 93.25 916 ILE A N 1
ATOM 7502 C CA . ILE A 1 916 ? 28.889 21.725 -22.302 1.00 93.25 916 ILE A CA 1
ATOM 7503 C C . ILE A 1 916 ? 29.499 22.302 -23.575 1.00 93.25 916 ILE A C 1
ATOM 7505 O O . ILE A 1 916 ? 30.388 23.152 -23.522 1.00 93.25 916 ILE A O 1
ATOM 7509 N N . MET A 1 917 ? 29.003 21.861 -24.726 1.00 89.75 917 MET A N 1
ATOM 7510 C CA . MET A 1 917 ? 29.495 22.252 -26.045 1.00 89.75 917 MET A CA 1
ATOM 7511 C C . MET A 1 917 ? 28.338 22.726 -26.919 1.00 89.75 917 MET A C 1
ATOM 7513 O O . MET A 1 917 ? 27.338 22.028 -27.083 1.00 89.75 917 MET A O 1
ATOM 7517 N N . LYS A 1 918 ? 28.501 23.912 -27.506 1.00 83.81 918 LYS A N 1
ATOM 7518 C CA . LYS A 1 918 ? 27.633 24.459 -28.550 1.00 83.81 918 LYS A CA 1
ATOM 7519 C C . LYS A 1 918 ? 28.554 24.820 -29.716 1.00 83.81 918 LYS A C 1
ATOM 7521 O O . LYS A 1 918 ? 29.428 25.668 -29.540 1.00 83.81 918 LYS A O 1
ATOM 7526 N N . ASP A 1 919 ? 28.386 24.145 -30.853 1.00 69.25 919 ASP A N 1
ATOM 7527 C CA . ASP A 1 919 ? 29.298 24.139 -32.013 1.00 69.25 919 ASP A CA 1
ATOM 7528 C C . ASP A 1 919 ? 30.682 23.473 -31.787 1.00 69.25 919 ASP A C 1
ATOM 7530 O O . ASP A 1 919 ? 31.129 23.238 -30.667 1.00 69.25 919 ASP A O 1
ATOM 7534 N N . GLN A 1 920 ? 31.411 23.191 -32.880 1.00 60.00 920 GLN A N 1
ATOM 7535 C CA . GLN A 1 920 ? 32.681 22.431 -32.890 1.00 60.00 920 GLN A CA 1
ATOM 7536 C C . GLN A 1 920 ? 33.909 23.129 -32.254 1.00 60.00 920 GLN A C 1
ATOM 7538 O O . GLN A 1 920 ? 35.013 22.602 -32.346 1.00 60.00 920 GLN A O 1
ATOM 7543 N N . MET A 1 921 ? 33.782 24.323 -31.661 1.00 54.47 921 MET A N 1
ATOM 7544 C CA . MET A 1 921 ? 34.958 25.170 -31.372 1.00 54.47 921 MET A CA 1
ATOM 7545 C C . MET A 1 921 ? 35.153 25.576 -29.902 1.00 54.47 921 MET A C 1
ATOM 7547 O O . MET A 1 921 ? 36.244 26.053 -29.581 1.00 54.47 921 MET A O 1
ATOM 7551 N N . ARG A 1 922 ? 34.156 25.450 -29.005 1.00 76.25 922 ARG A N 1
ATOM 7552 C CA . ARG A 1 922 ? 34.285 25.869 -27.588 1.00 76.25 922 ARG A CA 1
ATOM 7553 C C . ARG A 1 922 ? 33.465 24.997 -26.633 1.00 76.25 922 ARG A C 1
ATOM 7555 O O . ARG A 1 922 ? 32.258 24.864 -26.808 1.00 76.25 922 ARG A O 1
ATOM 7562 N N . SER A 1 923 ? 34.122 24.485 -25.594 1.00 85.88 923 SER A N 1
ATOM 7563 C CA . SER A 1 923 ? 33.498 23.797 -24.463 1.00 85.88 923 SER A CA 1
ATOM 7564 C C . SER A 1 923 ? 33.556 24.645 -23.191 1.00 85.88 923 SER A C 1
ATOM 7566 O O . SER A 1 923 ? 34.407 25.528 -23.050 1.00 85.88 923 SER A O 1
ATOM 7568 N N . VAL A 1 924 ? 32.639 24.376 -22.268 1.00 90.00 924 VAL A N 1
ATOM 7569 C CA . VAL A 1 924 ? 32.633 24.917 -20.908 1.00 90.00 924 VAL A CA 1
ATOM 7570 C C . VAL A 1 924 ? 32.573 23.745 -19.952 1.00 90.00 924 VAL A C 1
ATOM 7572 O O . VAL A 1 924 ? 31.625 22.963 -20.019 1.00 90.00 924 VAL A O 1
ATOM 7575 N N . ASP A 1 925 ? 33.565 23.660 -19.074 1.00 90.44 925 ASP A N 1
ATOM 7576 C CA . ASP A 1 925 ? 33.603 22.653 -18.023 1.00 90.44 925 ASP A CA 1
ATOM 7577 C C . ASP A 1 925 ? 33.012 23.253 -16.736 1.00 90.44 925 ASP A C 1
ATOM 7579 O O . ASP A 1 925 ? 33.354 24.373 -16.342 1.00 90.44 925 ASP A O 1
ATOM 7583 N N . VAL A 1 926 ? 32.067 22.542 -16.126 1.00 91.50 926 VAL A N 1
ATOM 7584 C CA . VAL A 1 926 ? 31.309 22.957 -14.938 1.00 91.50 926 VAL A CA 1
ATOM 7585 C C . VAL A 1 926 ? 31.225 21.776 -13.978 1.00 91.50 926 VAL A C 1
ATOM 7587 O O . VAL A 1 926 ? 31.097 20.640 -14.417 1.00 91.50 926 VAL A O 1
ATOM 7590 N N . ILE A 1 927 ? 31.265 22.031 -12.672 1.00 92.19 927 ILE A N 1
ATOM 7591 C CA . ILE A 1 927 ? 31.083 20.998 -11.647 1.00 92.19 927 ILE A CA 1
ATOM 7592 C C . ILE A 1 927 ? 29.663 21.111 -11.089 1.00 92.19 927 ILE A C 1
ATOM 7594 O O . ILE A 1 927 ? 29.254 22.183 -10.637 1.00 92.19 927 ILE A O 1
ATOM 7598 N N . LEU A 1 928 ? 28.915 20.009 -11.116 1.00 93.38 928 LEU A N 1
ATOM 7599 C CA . LEU A 1 928 ? 27.616 19.877 -10.466 1.00 93.38 928 LEU A CA 1
ATOM 7600 C C . LEU A 1 928 ? 27.802 19.163 -9.121 1.00 93.38 928 LEU A C 1
ATOM 7602 O O . LEU A 1 928 ? 28.072 17.965 -9.123 1.00 93.38 928 LEU A O 1
ATOM 7606 N N . PRO A 1 929 ? 27.669 19.852 -7.976 1.00 93.25 929 PRO A N 1
ATOM 7607 C CA . PRO A 1 929 ? 27.742 19.203 -6.671 1.00 93.25 929 PRO A CA 1
ATOM 7608 C C . PRO A 1 929 ? 26.493 18.351 -6.411 1.00 93.25 929 PRO A C 1
ATOM 7610 O O . PRO A 1 929 ? 25.375 18.787 -6.699 1.00 93.25 929 PRO A O 1
ATOM 7613 N N . LEU A 1 930 ? 26.683 17.165 -5.834 1.00 95.06 930 LEU A N 1
ATOM 7614 C CA . LEU A 1 930 ? 25.599 16.254 -5.468 1.00 95.06 930 LEU A CA 1
ATOM 7615 C C . LEU A 1 930 ? 25.230 16.409 -3.988 1.00 95.06 930 LEU A C 1
ATOM 7617 O O . LEU A 1 930 ? 26.091 16.584 -3.125 1.00 95.06 930 LEU A O 1
ATOM 7621 N N . GLU A 1 931 ? 23.937 16.330 -3.690 1.00 93.88 931 GLU A N 1
ATOM 7622 C CA . GLU A 1 931 ? 23.401 16.382 -2.325 1.00 93.88 931 GLU A CA 1
ATOM 7623 C C . GLU A 1 931 ? 23.000 14.977 -1.881 1.00 93.88 931 GLU A C 1
ATOM 7625 O O . GLU A 1 931 ? 22.653 14.135 -2.704 1.00 93.88 931 GLU A O 1
ATOM 7630 N N . SER A 1 932 ? 23.049 14.735 -0.573 1.00 95.81 932 SER A N 1
ATOM 7631 C CA . SER A 1 932 ? 22.554 13.509 0.046 1.00 95.81 932 SER A CA 1
ATOM 7632 C C . SER A 1 932 ? 21.265 13.764 0.823 1.00 95.81 932 SER A C 1
ATOM 7634 O O . SER A 1 932 ? 20.990 14.889 1.254 1.00 95.81 932 SER A O 1
ATOM 7636 N N . TRP A 1 933 ? 20.470 12.715 1.022 1.00 96.81 933 TRP A N 1
ATOM 7637 C CA . TRP A 1 933 ? 19.251 12.776 1.824 1.00 96.81 933 TRP A CA 1
ATOM 7638 C C . TRP A 1 933 ? 18.933 11.433 2.484 1.00 96.81 933 TRP A C 1
ATOM 7640 O O . TRP A 1 933 ? 19.311 10.376 2.003 1.00 96.81 933 TRP A O 1
ATOM 7650 N N . GLU A 1 934 ? 18.186 11.491 3.586 1.00 96.50 934 GLU A N 1
ATOM 7651 C CA . GLU A 1 934 ? 17.619 10.311 4.268 1.00 96.50 934 GLU A CA 1
ATOM 7652 C C . GLU A 1 934 ? 16.085 10.364 4.322 1.00 96.50 934 GLU A C 1
ATOM 7654 O O . GLU A 1 934 ? 15.429 9.409 4.722 1.00 96.50 934 GLU A O 1
ATOM 7659 N N . ILE A 1 935 ? 15.493 11.503 3.948 1.00 95.19 935 ILE A N 1
ATOM 7660 C CA . ILE A 1 935 ? 14.045 11.707 3.914 1.00 95.19 935 ILE A CA 1
ATOM 7661 C C . ILE A 1 935 ? 13.718 12.379 2.580 1.00 95.19 935 ILE A C 1
ATOM 7663 O O . ILE A 1 935 ? 14.045 13.560 2.412 1.00 95.19 935 ILE A O 1
ATOM 7667 N N . PRO A 1 936 ? 13.106 11.662 1.624 1.00 96.06 936 PRO A N 1
ATOM 7668 C CA . PRO A 1 936 ? 12.724 12.267 0.361 1.00 96.06 936 PRO A CA 1
ATOM 7669 C C . PRO A 1 936 ? 11.598 13.284 0.558 1.00 96.06 936 PRO A C 1
ATOM 7671 O O . PRO A 1 936 ? 10.654 13.070 1.321 1.00 96.06 936 PRO A O 1
ATOM 7674 N N . MET A 1 937 ? 11.684 14.397 -0.167 1.00 95.69 937 MET A N 1
ATOM 7675 C CA . MET A 1 937 ? 10.597 15.369 -0.264 1.00 95.69 937 MET A CA 1
ATOM 7676 C C . MET A 1 937 ? 9.760 15.082 -1.506 1.00 95.69 937 MET A C 1
ATOM 7678 O O . MET A 1 937 ? 10.305 14.932 -2.601 1.00 95.69 937 MET A O 1
ATOM 7682 N N . TYR A 1 938 ? 8.442 15.082 -1.349 1.00 96.06 938 TYR A N 1
ATOM 7683 C CA . TYR A 1 938 ? 7.503 14.799 -2.425 1.00 96.06 938 TYR A CA 1
ATOM 7684 C C . TYR A 1 938 ? 6.254 15.674 -2.322 1.00 96.06 938 TYR A C 1
ATOM 7686 O O . TYR A 1 938 ? 5.934 16.202 -1.254 1.00 96.06 938 TYR A O 1
ATOM 7694 N N . ASP A 1 939 ? 5.561 15.801 -3.445 1.00 95.19 939 ASP A N 1
ATOM 7695 C CA . ASP A 1 939 ? 4.224 16.366 -3.571 1.00 95.19 939 ASP A CA 1
ATOM 7696 C C . ASP A 1 939 ? 3.295 15.305 -4.200 1.00 95.19 939 ASP A C 1
ATOM 7698 O O . ASP A 1 939 ? 3.750 14.275 -4.704 1.00 95.19 939 ASP A O 1
ATOM 7702 N N . THR A 1 940 ? 1.978 15.526 -4.136 1.00 95.38 940 THR A N 1
ATOM 7703 C CA . THR A 1 940 ? 0.987 14.589 -4.698 1.00 95.38 940 THR A CA 1
ATOM 7704 C C . THR A 1 940 ? 0.030 15.294 -5.650 1.00 95.38 940 THR A C 1
ATOM 7706 O O . THR A 1 940 ? -0.367 16.438 -5.404 1.00 95.38 940 THR A O 1
ATOM 7709 N N . ARG A 1 941 ? -0.370 14.611 -6.727 1.00 94.81 941 ARG A N 1
ATOM 7710 C CA . ARG A 1 941 ? -1.331 15.124 -7.717 1.00 94.81 941 ARG A CA 1
ATOM 7711 C C . ARG A 1 941 ? -2.148 13.981 -8.313 1.00 94.81 941 ARG A C 1
ATOM 7713 O O . ARG A 1 941 ? -1.609 12.930 -8.625 1.00 94.81 941 ARG A O 1
ATOM 7720 N N . LEU A 1 942 ? -3.444 14.188 -8.541 1.00 97.00 942 LEU A N 1
ATOM 7721 C CA . LEU A 1 942 ? -4.238 13.240 -9.334 1.00 97.00 942 LEU A CA 1
ATOM 7722 C C . LEU A 1 942 ? -3.744 13.233 -10.791 1.00 97.00 942 LEU A C 1
ATOM 7724 O O . LEU A 1 942 ? -3.615 14.302 -11.402 1.00 97.00 942 LEU A O 1
ATOM 7728 N N . LYS A 1 943 ? -3.486 12.049 -11.357 1.00 96.19 943 LYS A N 1
ATOM 7729 C CA . LYS A 1 943 ? -3.071 11.907 -12.762 1.00 96.19 943 LYS A CA 1
ATOM 7730 C C . LYS A 1 943 ? -4.170 12.410 -13.709 1.00 96.19 943 LYS A C 1
ATOM 7732 O O . LYS A 1 943 ? -5.358 12.362 -13.387 1.00 96.19 943 LYS A O 1
ATOM 7737 N N . ARG A 1 944 ? -3.793 12.920 -14.886 1.00 94.12 944 ARG A N 1
ATOM 7738 C CA . ARG A 1 944 ? -4.684 13.579 -15.867 1.00 94.12 944 ARG A CA 1
ATOM 7739 C C . ARG A 1 944 ? -5.875 12.700 -16.258 1.00 94.12 944 ARG A C 1
ATOM 7741 O O . ARG A 1 944 ? -6.996 13.198 -16.363 1.00 94.12 944 ARG A O 1
ATOM 7748 N N . GLY A 1 945 ? -5.653 11.390 -16.357 1.00 93.00 945 GLY A N 1
ATOM 7749 C CA . GLY A 1 945 ? -6.666 10.390 -16.678 1.00 93.00 945 GLY A CA 1
ATOM 7750 C C . GLY A 1 945 ? -7.713 10.108 -15.584 1.00 93.00 945 GLY A C 1
ATOM 7751 O O . GLY A 1 945 ? -8.762 9.530 -15.876 1.00 93.00 945 GLY A O 1
ATOM 7752 N N . PHE A 1 946 ? -7.492 10.556 -14.342 1.00 97.50 946 PHE A N 1
ATOM 7753 C CA . PHE A 1 946 ? -8.356 10.271 -13.187 1.00 97.50 946 PHE A CA 1
ATOM 7754 C C . PHE A 1 946 ? -9.832 10.624 -13.434 1.00 97.50 946 PHE A C 1
ATOM 7756 O O . PHE A 1 946 ? -10.733 9.829 -13.163 1.00 97.50 946 PHE A O 1
ATOM 7763 N N . GLY A 1 947 ? -10.092 11.810 -13.995 1.00 97.75 947 GLY A N 1
ATOM 7764 C CA . GLY A 1 947 ? -11.458 12.279 -14.245 1.00 97.75 947 GLY A CA 1
ATOM 7765 C C . GLY A 1 947 ? -12.204 11.453 -15.297 1.00 97.75 947 GLY A C 1
ATOM 7766 O O . GLY A 1 947 ? -13.411 11.243 -15.168 1.00 97.75 947 GLY A O 1
ATOM 7767 N N . ALA A 1 948 ? -11.497 10.949 -16.314 1.00 98.00 948 ALA A N 1
ATOM 7768 C CA . ALA A 1 948 ? -12.088 10.108 -17.355 1.00 98.00 948 ALA A CA 1
ATOM 7769 C C . ALA A 1 948 ? -12.511 8.740 -16.797 1.00 98.00 948 ALA A C 1
ATOM 7771 O O . ALA A 1 948 ? -13.617 8.275 -17.082 1.00 98.00 948 ALA A O 1
ATOM 7772 N N . ILE A 1 949 ? -11.672 8.139 -15.944 1.00 98.19 949 ILE A N 1
ATOM 7773 C CA . ILE A 1 949 ? -11.988 6.889 -15.236 1.00 98.19 949 ILE A CA 1
ATOM 7774 C C . ILE A 1 949 ? -13.212 7.093 -14.333 1.00 98.19 949 ILE A C 1
ATOM 7776 O O . ILE A 1 949 ? -14.156 6.302 -14.385 1.00 98.19 949 ILE A O 1
ATOM 7780 N N . GLY A 1 950 ? -13.238 8.185 -13.561 1.00 97.38 950 GLY A N 1
ATOM 7781 C CA . GLY A 1 950 ? -14.363 8.506 -12.682 1.00 97.38 950 GLY A CA 1
ATOM 7782 C C . GLY A 1 950 ? -15.690 8.665 -13.427 1.00 97.38 950 GLY A C 1
ATOM 7783 O O . GLY A 1 950 ? -16.698 8.071 -13.036 1.00 97.38 950 GLY A O 1
ATOM 7784 N N . GLU A 1 951 ? -15.710 9.396 -14.546 1.00 97.50 951 GLU A N 1
ATOM 7785 C CA . GLU A 1 951 ? -16.930 9.545 -15.352 1.00 97.50 951 GLU A CA 1
ATOM 7786 C C . GLU A 1 951 ? -17.371 8.210 -15.979 1.00 97.50 951 GLU A C 1
ATOM 7788 O O . GLU A 1 951 ? -18.570 7.939 -16.069 1.00 97.50 951 GLU A O 1
ATOM 7793 N N . TYR A 1 952 ? -16.439 7.326 -16.348 1.00 97.25 952 TYR A N 1
ATOM 7794 C CA . TYR A 1 952 ? -16.787 5.978 -16.799 1.00 97.25 952 TYR A CA 1
ATOM 7795 C C . TYR A 1 952 ? -17.430 5.139 -15.673 1.00 97.25 952 TYR A C 1
ATOM 7797 O O . TYR A 1 952 ? -18.524 4.597 -15.853 1.00 97.25 952 TYR A O 1
ATOM 7805 N N . PHE A 1 953 ? -16.830 5.085 -14.479 1.00 96.00 953 PHE A N 1
ATOM 7806 C CA . PHE A 1 953 ? -17.347 4.321 -13.328 1.00 96.00 953 PHE A CA 1
ATOM 7807 C C . PHE A 1 953 ? -18.641 4.860 -12.718 1.00 96.00 953 PHE A C 1
ATOM 7809 O O . PHE A 1 953 ? -19.387 4.122 -12.061 1.00 96.00 953 PHE A O 1
ATOM 7816 N N . LYS A 1 954 ? -18.942 6.133 -12.945 1.00 94.56 954 LYS A N 1
ATOM 7817 C CA . LYS A 1 954 ? -20.242 6.722 -12.630 1.00 94.56 954 LYS A CA 1
ATOM 7818 C C . LYS A 1 954 ? -21.363 6.176 -13.515 1.00 94.56 954 LYS A C 1
ATOM 7820 O O . LYS A 1 954 ? -22.488 6.028 -13.041 1.00 94.56 954 LYS A O 1
ATOM 7825 N N . ASN A 1 955 ? -21.053 5.914 -14.786 1.00 92.19 955 ASN A N 1
ATOM 7826 C CA . ASN A 1 955 ? -22.024 5.573 -15.827 1.00 92.19 955 ASN A CA 1
ATOM 7827 C C . ASN A 1 955 ? -22.126 4.068 -16.106 1.00 92.19 955 ASN A C 1
ATOM 7829 O O . ASN A 1 955 ? -23.121 3.625 -16.681 1.00 92.19 955 ASN A O 1
ATOM 7833 N N . ILE A 1 956 ? -21.131 3.270 -15.707 1.00 86.56 956 ILE A N 1
ATOM 7834 C CA . ILE A 1 956 ? -21.235 1.811 -15.755 1.00 86.56 956 ILE A CA 1
ATOM 7835 C C . ILE A 1 956 ? -22.413 1.386 -14.859 1.00 86.56 956 ILE A C 1
ATOM 7837 O O . ILE A 1 956 ? -22.459 1.742 -13.681 1.00 86.56 956 ILE A O 1
ATOM 7841 N N . GLU A 1 957 ? -23.413 0.717 -15.454 1.00 66.38 957 GLU A N 1
ATOM 7842 C CA . GLU A 1 957 ? -24.673 0.366 -14.771 1.00 66.38 957 GLU A CA 1
ATOM 7843 C C . GLU A 1 957 ? -24.422 -0.217 -13.371 1.00 66.38 957 GLU A C 1
ATOM 7845 O O . GLU A 1 957 ? -23.569 -1.100 -13.230 1.00 66.38 957 GLU A O 1
ATOM 7850 N N . LYS A 1 958 ? -25.148 0.328 -12.380 1.00 48.16 958 LYS A N 1
ATOM 7851 C CA . LYS A 1 958 ? -25.113 -0.078 -10.968 1.00 48.16 958 LYS A CA 1
ATOM 7852 C C . LYS A 1 958 ? -25.575 -1.515 -10.771 1.00 48.16 958 LYS A C 1
ATOM 7854 O O . LYS A 1 958 ? -26.617 -1.871 -11.369 1.00 48.16 958 LYS A O 1
#

Sequence (958 aa):
MKYKWISRAAKGFVFLITIAIILLLVIPHITFRNKPSSNITMKQYDDGSESIKWLSDHFKIEESDDQIVPRILLINDSHFLELPDSYEISRNIVVFEALYQKVNESKYLSEKLNYLTGVTSSPYVGKTYQDLSDIESIPIQIMNIYHKNYGEKWPFYGEGIVISSLDDVIVLVKGKDYRGSLTVNSLEIGSETKIPFYGVFEITESESPSLATFNLKTTSKGDEKLEQYHIKNSFPAVYKIKRNYYEGYYLAGQFTKNSTLVTAKYDLIVPMMQRKIIYEKFAEEQIFWQFTIPFFKHIMKNAENDVAIVKSTTSNFSVKDKFIFKKSEAGELHPFFIKGINLGAALPGKFFTEFPQDKATYLNWLNQMEGLHINTIRVYTLLPPSFYQALYEYNQKAREPLYLLQEIWPEENPEDLNYLGEQYNQIYRQEIEYAVHAIHGNIEIPVRDYRAYGLYAYDVSPYLLGYLVGREMEPEEVIETNKLNEGYEFQGQFFYAERNASPTESWLAASCDYALSIESDFYQGNPIIGIVNWPTLDALNHDSEWNEAGYKNLQFNDKVSVDIDRIGVHRERVNGFVGAYHIYPNYPNFMNNEQAYAAYRDGEGVFRYGGYLKAFMNQNHRYPAIVAEYGISTSQITAHYNPDGLDHGGLSEDEQASFIIRMTQAIKAENYSGAIIFEWMDEWAKKTWTTEFYMIPYERQVLWHNVLDPEQNYGLLAIEAKIPEYKEIFKSNSPYLDLDSVASSQNASYIYLKLQFKSKLDLRQGLKVAFDLNVESDEDNHSENSFEYILEVDESPKLRVVPSYNWINGHYKSSVESFDIFENLTQLVNPENTDKDGTFTPALTVDLSQLNIGDLEVPQNNIWIEGQQVTIRIPYGLLGFSDPSSRSILWDSRIFIPNQKDQIETAQIESIGLRIMKDQMRSVDVILPLESWEIPMYDTRLKRGFGAIGEYFKNIEK